Protein AF-0000000079325979 (afdb_homodimer)

Nearest PDB structures (foldseek):
  6en1-assembly1_A  TM=8.097E-01  e=8.147E-16  Enterococcus faecalis
  6en0-assembly1_A  TM=8.062E-01  e=5.978E-15  Enterococcus faecalis
  6en0-assembly1_B  TM=8.109E-01  e=2.560E-14  Enterococcus faecalis
  1z1b-assembly1_B  TM=7.031E-01  e=4.694E-13  Lambdavirus lambda
  2kkp-assembly1_A  TM=7.830E-01  e=1.000E-04  Moorella thermoacetica ATCC 39073

Secondary structure (DSSP, 8-state):
-EEEEE--SSTTS--EEEEEEEEEETTEEEEEEEEEESSHHHHHHHHHHHHHHHHTT---TTT---BHHHHHHHHHHHTGGGGS-HHHHHHHHHHIIIIIHHHHTTSBGGG--HHHHHHHHHHHHHTT--HHHHHHHHHHHHHHHHHHHHTTS-SS-TT-------PPPPPP---HHHHHHHHHHTTTSTTHHHHHHHHHH---HHHHHT-BGGGEETTTTEEEE--EEEEETTTTEEEEES--SSGGG-EEEE--HHHHHHHHHHHTT--S-SBSSB-TTSSBPPHHHHHHHHHHHHHTT-S-HHHHHHTT----TT--------SHHHHHHHHHHHHHTT--HHHHHHHHT-SSHHHHHHHHHHHHHTS---HHHHHHHHH-------/-EEEEE--SSTTS--EEEEEEEEEETTEEEEEEEEEESSHHHHHHHHHHHHHHHHTT---TTT---BHHHHHHHHHHHTGGGGS-HHHHHHHHHHIIIIIHHHHTTSBGGG--HHHHHHHHHHHHHTT--HHHHHHHHHHHHHHHHHHHHTTS-SS-TT-------PPPPPP---HHHHHHHHHHTTTSTTHHHHHHHHHH---HHHHHT-BGGGEETTTTEEEE--EEEEETTTTEEEEES--SSGGG-EEEE--HHHHHHHHHHHTT--S-SBSSB-TTSSBPPHHHHHHHHHHHHHTT-S-HHHHHHTT----TT--------SHHHHHHHHHHHHHTT--HHHHHHHHT-SSHHHHHHHHHHHHHTS---HHHHHHHHH-------

Radius of gyration: 35.38 Å; Cα contacts (8 Å, |Δi|>4): 1059; chains: 2; bounding box: 105×84×78 Å

Foldseek 3Di:
DKDKDFPDPDPVQTKIKIKDFLQDDPNDTDIDMDIRDRDVVVSVVVRVVQVVLSVVVQPRLVPQQDFPLVQLVCCLVPPVVVPDDLVVNVLLVCLSVPQPCVQRRRDRLAPDALVSLQVSLVVCVVVPDDLVSSVVSLVSVQVSNVVCVVVSNYPDRRSPHDDDDDDDDAFDADDPVLLVVLLVVQPPHLLNLLLVCCLFQLEDLFQSLLAFPVQADLVQQKGWRQWGWDQRPVVRDIDIDRDDPDPLRGAMDHGDPVSSVVQVVVVPVPPPDRHSRADPVRDRDDSVVSQVVVQVSLVVQQDDPVRCVVVVHDAPPPRDRHDRDTPSSSSVNNLLVCVQVPHDLVSNCSSHSPPDSVVSCVRCVVSNVPHDDCPVVVVCVVPPPPPPPD/DKDKDFPDPDPVFTKIKIKDFLQDDPNDTDIDMDIRDRDVVVSVVVRCVQVVLSVVVQDRLVPQQDFPLVQLVCCLVPPVVVPDDLVVNVLLVCLSVPQPCVQRRRDRLAPDALVSLQVSLVVCVVVPDDLVSSVVSLVSVQVSNVVCVVVSNYPDRRSPHDDDDDDDDAFDADDPLLLVVLLVVQPPHLLNLLLVCCLFQLEDLQQSLLAFPVQADLVQQKGWRQWGWDQRPVVRDIDIDRDDPDPLRGAMDHGDPVSSVVQVVVVPVPPPDRTSRADPVRDRDDSVVSQVVVQVSLVVQQDDPVRCVVVVHDAPPPRDRHDRDTPSSSSVNNLLVCVQVPHDLVSNCSSHSPPDSVVSCVRCVVSNVPHDDCPVVVVCVVPPPPPPPD

Solvent-accessible surface area (backbone atoms only — not comparable to full-atom values): 43938 Å² total; per-residue (Å²): 106,72,48,81,45,73,71,43,88,48,87,90,55,51,25,22,29,24,36,32,53,76,48,68,58,98,84,40,77,38,66,50,72,51,71,73,24,67,41,66,66,55,31,48,50,51,46,49,50,51,47,41,39,39,70,70,60,24,54,55,62,75,73,38,63,44,36,30,40,60,48,51,49,47,46,38,68,71,52,52,49,76,76,50,53,72,68,57,41,51,52,50,50,50,40,41,65,69,56,43,36,77,72,49,17,84,39,37,52,56,70,61,37,40,66,56,46,43,50,51,54,49,49,46,50,72,73,64,53,53,68,71,57,50,50,54,47,49,49,52,53,44,52,54,48,49,50,34,35,73,68,20,44,35,89,71,76,38,74,76,62,90,74,79,88,78,80,80,79,80,77,58,62,64,52,72,69,52,49,53,53,51,53,62,72,33,57,89,43,84,61,32,62,54,49,52,50,29,49,71,55,24,54,55,60,29,35,49,29,36,33,36,57,86,36,47,39,81,89,78,33,33,34,52,42,56,35,21,35,44,76,38,73,89,77,68,42,80,40,83,33,70,71,59,95,42,80,38,41,52,39,75,38,66,46,25,62,68,55,53,53,51,50,58,66,65,48,60,86,61,74,84,54,60,51,70,34,51,36,98,84,68,38,82,31,54,46,66,54,55,39,50,50,49,43,58,64,48,55,77,28,58,58,45,73,67,58,38,54,72,68,71,48,90,70,60,93,80,66,64,65,39,83,87,60,57,60,70,26,39,28,42,20,28,53,48,54,39,51,77,68,48,49,56,65,63,60,50,20,51,55,57,26,46,82,46,60,58,57,49,46,68,60,41,44,68,62,55,68,70,48,82,88,55,61,25,61,50,52,36,66,74,56,63,74,68,75,74,83,118,106,72,48,79,45,73,69,42,90,48,88,90,53,51,26,23,29,25,36,32,53,76,47,67,57,99,84,39,77,37,65,50,74,52,70,73,25,68,41,65,67,55,30,48,50,50,48,48,50,51,47,42,39,40,70,70,60,25,54,54,61,77,72,38,64,45,36,30,40,60,48,51,47,48,47,38,68,72,51,53,50,76,75,50,54,72,70,58,40,53,52,50,50,48,40,41,65,69,56,43,36,79,73,48,16,83,39,37,52,57,69,62,38,38,66,57,47,43,51,50,55,48,50,46,50,71,72,65,52,52,68,70,56,50,48,52,48,48,50,53,52,45,51,52,48,49,51,34,33,74,69,20,41,34,89,72,76,39,73,76,61,91,74,78,88,78,79,80,79,80,75,58,63,64,53,72,68,53,48,54,53,50,52,64,72,33,55,90,41,85,59,33,63,56,49,54,51,29,48,71,55,24,53,55,60,29,36,47,31,35,34,36,57,86,34,48,40,82,87,75,34,33,35,52,43,58,36,21,33,44,75,39,73,89,78,68,40,79,40,83,32,68,71,58,94,43,81,38,41,53,38,76,37,67,45,25,62,67,56,52,52,51,51,60,66,66,47,59,88,59,74,85,53,60,52,69,35,49,37,98,84,68,39,82,32,53,46,66,56,53,38,50,52,49,44,57,62,49,56,77,28,60,57,45,71,68,57,36,56,72,67,70,50,92,70,60,93,82,67,67,66,40,84,88,63,58,62,69,26,39,28,43,20,28,52,50,54,40,50,76,68,46,49,56,64,63,58,50,19,51,55,58,27,45,84,45,61,58,59,48,46,69,59,42,45,67,62,54,67,70,49,82,88,55,60,24,62,50,50,35,66,74,56,70,67,72,73,73,82,118

pLDDT: mean 85.79, std 12.96, range [28.34, 98.31]

Structure (mmCIF, N/CA/C/O backbone):
data_AF-0000000079325979-model_v1
#
loop_
_entity.id
_entity.type
_entity.pdbx_description
1 polymer 'Site-specific integrase'
#
loop_
_atom_site.group_PDB
_atom_site.id
_atom_site.type_symbol
_atom_site.label_atom_id
_atom_site.label_alt_id
_atom_site.label_comp_id
_atom_site.label_asym_id
_atom_site.label_entity_id
_atom_site.label_seq_id
_atom_site.pdbx_PDB_ins_code
_atom_site.Cartn_x
_atom_site.Cartn_y
_atom_site.Cartn_z
_atom_site.occupancy
_atom_site.B_iso_or_equiv
_atom_site.auth_seq_id
_atom_site.auth_comp_id
_atom_site.auth_asym_id
_atom_site.auth_atom_id
_atom_site.pdbx_PDB_model_num
ATOM 1 N N . MET A 1 1 ? 55.219 -7.332 -4.68 1 59.69 1 MET A N 1
ATOM 2 C CA . MET A 1 1 ? 56.188 -6.707 -5.555 1 59.69 1 MET A CA 1
ATOM 3 C C . MET A 1 1 ? 55.781 -6.859 -7.02 1 59.69 1 MET A C 1
ATOM 5 O O . MET A 1 1 ? 55.406 -7.949 -7.457 1 59.69 1 MET A O 1
ATOM 9 N N . ALA A 1 2 ? 55.531 -5.793 -7.727 1 73.44 2 ALA A N 1
ATOM 10 C CA . ALA A 1 2 ? 55.219 -5.82 -9.156 1 73.44 2 ALA A CA 1
ATOM 11 C C . ALA A 1 2 ? 56.469 -5.578 -9.992 1 73.44 2 ALA A C 1
ATOM 13 O O . ALA A 1 2 ? 57.406 -4.883 -9.547 1 73.44 2 ALA A O 1
ATOM 14 N N . THR A 1 3 ? 56.688 -6.383 -11.086 1 77 3 THR A N 1
ATOM 15 C CA . THR A 1 3 ? 57.781 -6.184 -12.023 1 77 3 THR A CA 1
ATOM 16 C C . THR A 1 3 ? 57.25 -5.707 -13.375 1 77 3 THR A C 1
ATOM 18 O O . THR A 1 3 ? 56.188 -6.16 -13.828 1 77 3 THR A O 1
ATOM 21 N N . TYR A 1 4 ? 57.938 -4.719 -13.977 1 79.75 4 TYR A N 1
ATOM 22 C CA . TYR A 1 4 ? 57.625 -4.184 -15.297 1 79.75 4 TYR A CA 1
ATOM 23 C C . TYR A 1 4 ? 58.781 -4.434 -16.281 1 79.75 4 TYR A C 1
ATOM 25 O O . TYR A 1 4 ? 59.938 -4.145 -15.977 1 79.75 4 TYR A O 1
ATOM 33 N N . LYS A 1 5 ? 58.406 -5.168 -17.422 1 77.81 5 LYS A N 1
ATOM 34 C CA . LYS A 1 5 ? 59.438 -5.434 -18.438 1 77.81 5 LYS A CA 1
ATOM 35 C C . LYS A 1 5 ? 58.938 -5.109 -19.828 1 77.81 5 LYS A C 1
ATOM 37 O O . LYS A 1 5 ? 57.812 -5.461 -20.188 1 77.81 5 LYS A O 1
ATOM 42 N N . ASN A 1 6 ? 59.625 -4.281 -20.594 1 75.75 6 ASN A N 1
ATOM 43 C CA . ASN A 1 6 ? 59.344 -4.109 -22.016 1 75.75 6 ASN A CA 1
ATOM 44 C C . ASN A 1 6 ? 59.844 -5.305 -22.828 1 75.75 6 ASN A C 1
ATOM 46 O O . ASN A 1 6 ? 61.031 -5.551 -22.906 1 75.75 6 ASN A O 1
ATOM 50 N N . ILE A 1 7 ? 58.844 -6.047 -23.438 1 73.44 7 ILE A N 1
ATOM 51 C CA . ILE A 1 7 ? 59.219 -7.301 -24.094 1 73.44 7 ILE A CA 1
ATOM 52 C C . ILE A 1 7 ? 59.281 -7.094 -25.594 1 73.44 7 ILE A C 1
ATOM 54 O O . ILE A 1 7 ? 59.469 -8.055 -26.359 1 73.44 7 ILE A O 1
ATOM 58 N N . SER A 1 8 ? 59.062 -5.914 -26 1 72.31 8 SER A N 1
ATOM 59 C CA . SER A 1 8 ? 59.188 -5.684 -27.438 1 72.31 8 SER A CA 1
ATOM 60 C C . SER A 1 8 ? 60.625 -5.68 -27.891 1 72.31 8 SER A C 1
ATOM 62 O O . SER A 1 8 ? 61.5 -5.152 -27.188 1 72.31 8 SER A O 1
ATOM 64 N N . SER A 1 9 ? 60.844 -6.438 -29.016 1 70.31 9 SER A N 1
ATOM 65 C CA . SER A 1 9 ? 62.156 -6.41 -29.656 1 70.31 9 SER A CA 1
ATOM 66 C C . SER A 1 9 ? 62.312 -5.164 -30.516 1 70.31 9 SER A C 1
ATOM 68 O O . SER A 1 9 ? 63.406 -4.844 -30.938 1 70.31 9 SER A O 1
ATOM 70 N N . ILE A 1 10 ? 61.25 -4.512 -30.875 1 68.81 10 ILE A N 1
ATOM 71 C CA . ILE A 1 10 ? 61.281 -3.32 -31.719 1 68.81 10 ILE A CA 1
ATOM 72 C C . ILE A 1 10 ? 61.156 -2.07 -30.844 1 68.81 10 ILE A C 1
ATOM 74 O O . ILE A 1 10 ? 60.156 -1.902 -30.141 1 68.81 10 ILE A O 1
ATOM 78 N N . GLN A 1 11 ? 62.125 -1.269 -30.797 1 63.72 11 GLN A N 1
ATOM 79 C CA . GLN A 1 11 ? 62.188 -0.066 -29.969 1 63.72 11 GLN A CA 1
ATOM 80 C C . GLN A 1 11 ? 61.031 0.872 -30.234 1 63.72 11 GLN A C 1
ATOM 82 O O . GLN A 1 11 ? 60.562 1.55 -29.328 1 63.72 11 GLN A O 1
ATOM 87 N N . SER A 1 12 ? 60.406 0.911 -31.391 1 70.81 12 SER A N 1
ATOM 88 C CA . SER A 1 12 ? 59.375 1.872 -31.766 1 70.81 12 SER A CA 1
ATOM 89 C C . SER A 1 12 ? 58 1.4 -31.344 1 70.81 12 SER A C 1
ATOM 91 O O . SER A 1 12 ? 57.031 2.178 -31.344 1 70.81 12 SER A O 1
ATOM 93 N N . LYS A 1 13 ? 57.844 0.214 -31 1 71 13 LYS A N 1
ATOM 94 C CA . LYS A 1 13 ? 56.531 -0.303 -30.562 1 71 13 LYS A CA 1
ATOM 95 C C . LYS A 1 13 ? 56.656 -1.007 -29.219 1 71 13 LYS A C 1
ATOM 97 O O . LYS A 1 13 ? 56.75 -2.234 -29.156 1 71 13 LYS A O 1
ATOM 102 N N . PRO A 1 14 ? 56.625 -0.284 -28.172 1 70.69 14 PRO A N 1
ATOM 103 C CA . PRO A 1 14 ? 56.781 -0.884 -26.844 1 70.69 14 PRO A CA 1
ATOM 104 C C . PRO A 1 14 ? 55.594 -1.781 -26.469 1 70.69 14 PRO A C 1
ATOM 106 O O . PRO A 1 14 ? 54.469 -1.543 -26.891 1 70.69 14 PRO A O 1
ATOM 109 N N . ASN A 1 15 ? 55.969 -2.957 -25.984 1 74.69 15 ASN A N 1
ATOM 110 C CA . ASN A 1 15 ? 55.031 -3.914 -25.422 1 74.69 15 ASN A CA 1
ATOM 111 C C . ASN A 1 15 ? 55.375 -4.25 -23.969 1 74.69 15 ASN A C 1
ATOM 113 O O . ASN A 1 15 ? 56.156 -5.172 -23.719 1 74.69 15 ASN A O 1
ATOM 117 N N . TRP A 1 16 ? 54.75 -3.525 -23.109 1 78.94 16 TRP A N 1
ATOM 118 C CA . TRP A 1 16 ? 55.094 -3.686 -21.703 1 78.94 16 TRP A CA 1
ATOM 119 C C . TRP A 1 16 ? 54.312 -4.832 -21.078 1 78.94 16 TRP A C 1
ATOM 121 O O . TRP A 1 16 ? 53.125 -4.996 -21.344 1 78.94 16 TRP A O 1
ATOM 131 N N . ARG A 1 17 ? 55.062 -5.59 -20.312 1 79.81 17 ARG A N 1
ATOM 132 C CA . ARG A 1 17 ? 54.5 -6.66 -19.5 1 79.81 17 ARG A CA 1
ATOM 133 C C . ARG A 1 17 ? 54.594 -6.324 -18.016 1 79.81 17 ARG A C 1
ATOM 135 O O . ARG A 1 17 ? 55.656 -5.887 -17.531 1 79.81 17 ARG A O 1
ATOM 142 N N . ALA A 1 18 ? 53.438 -6.402 -17.375 1 79.69 18 ALA A N 1
ATOM 143 C CA . ALA A 1 18 ? 53.406 -6.242 -15.914 1 79.69 18 ALA A CA 1
ATOM 144 C C . ALA A 1 18 ? 53.156 -7.574 -15.219 1 79.69 18 ALA A C 1
ATOM 146 O O . ALA A 1 18 ? 52.312 -8.359 -15.656 1 79.69 18 ALA A O 1
ATOM 147 N N . THR A 1 19 ? 54.094 -7.82 -14.203 1 77.25 19 THR A N 1
ATOM 148 C CA . THR A 1 19 ? 53.938 -9.016 -13.383 1 77.25 19 THR A CA 1
ATOM 149 C C . THR A 1 19 ? 53.781 -8.648 -11.906 1 77.25 19 THR A C 1
ATOM 151 O O . THR A 1 19 ? 54.562 -7.871 -11.367 1 77.25 19 THR A O 1
ATOM 154 N N . VAL A 1 20 ? 52.656 -9.133 -11.414 1 76.31 20 VAL A N 1
ATOM 155 C CA . VAL A 1 20 ? 52.406 -8.82 -10.008 1 76.31 20 VAL A CA 1
ATOM 156 C C . VAL A 1 20 ? 52.25 -10.109 -9.211 1 76.31 20 VAL A C 1
ATOM 158 O O . VAL A 1 20 ? 51.531 -11.016 -9.625 1 76.31 20 VAL A O 1
ATOM 161 N N . SER A 1 21 ? 53.094 -10.18 -8.133 1 69.31 21 SER A N 1
ATOM 162 C CA . SER A 1 21 ? 52.969 -11.312 -7.23 1 69.31 21 SER A CA 1
ATOM 163 C C . SER A 1 21 ? 51.875 -11.102 -6.203 1 69.31 21 SER A C 1
ATOM 165 O O . SER A 1 21 ? 51.844 -10.094 -5.492 1 69.31 21 SER A O 1
ATOM 167 N N . LEU A 1 22 ? 50.812 -11.961 -6.234 1 66.06 22 LEU A N 1
ATOM 168 C CA . LEU A 1 22 ? 49.625 -11.805 -5.371 1 66.06 22 LEU A CA 1
ATOM 169 C C . LEU A 1 22 ? 49.75 -12.695 -4.141 1 66.06 22 LEU A C 1
ATOM 171 O O . LEU A 1 22 ? 48.75 -12.961 -3.465 1 66.06 22 LEU A O 1
ATOM 175 N N . GLY A 1 23 ? 50.875 -13.203 -3.76 1 64 23 GLY A N 1
ATOM 176 C CA . GLY A 1 23 ? 51.094 -14.016 -2.574 1 64 23 GLY A CA 1
ATOM 177 C C . GLY A 1 23 ? 51.156 -15.5 -2.863 1 64 23 GLY A C 1
ATOM 178 O O . GLY A 1 23 ? 51.281 -15.914 -4.016 1 64 23 GLY A O 1
ATOM 179 N N . TYR A 1 24 ? 51.312 -16.281 -1.798 1 58.5 24 TYR A N 1
ATOM 180 C CA . TYR A 1 24 ? 51.406 -17.734 -1.902 1 58.5 24 TYR A CA 1
ATOM 181 C C . TYR A 1 24 ? 50.062 -18.375 -1.545 1 58.5 24 TYR A C 1
ATOM 183 O O . TYR A 1 24 ? 49.406 -17.969 -0.59 1 58.5 24 TYR A O 1
ATOM 191 N N . THR A 1 25 ? 49.5 -18.984 -2.502 1 56.38 25 THR A N 1
ATOM 192 C CA . THR A 1 25 ? 48.375 -19.859 -2.186 1 56.38 25 THR A CA 1
ATOM 193 C C . THR A 1 25 ? 48.75 -21.328 -2.291 1 56.38 25 THR A C 1
ATOM 195 O O . THR A 1 25 ? 49.188 -21.781 -3.355 1 56.38 25 THR A O 1
ATOM 198 N N . SER A 1 26 ? 48.531 -22.109 -1.212 1 56.84 26 SER A N 1
ATOM 199 C CA . SER A 1 26 ? 48.875 -23.516 -1.106 1 56.84 26 SER A CA 1
ATOM 200 C C . SER A 1 26 ? 50.312 -23.781 -1.561 1 56.84 26 SER A C 1
ATOM 202 O O . SER A 1 26 ? 50.562 -24.75 -2.266 1 56.84 26 SER A O 1
ATOM 204 N N . GLY A 1 27 ? 51.344 -22.875 -1.281 1 57.28 27 GLY A N 1
ATOM 205 C CA . GLY A 1 27 ? 52.781 -23.078 -1.528 1 57.28 27 GLY A CA 1
ATOM 206 C C . GLY A 1 27 ? 53.219 -22.547 -2.875 1 57.28 27 GLY A C 1
ATOM 207 O O . GLY A 1 27 ? 54.406 -22.531 -3.18 1 57.28 27 GLY A O 1
ATOM 208 N N . LYS A 1 28 ? 52.312 -22.391 -3.662 1 57.66 28 LYS A N 1
ATOM 209 C CA . LYS A 1 28 ? 52.688 -21.875 -4.977 1 57.66 28 LYS A CA 1
ATOM 210 C C . LYS A 1 28 ? 52.5 -20.359 -5.043 1 57.66 28 LYS A C 1
ATOM 212 O O . LYS A 1 28 ? 51.531 -19.812 -4.516 1 57.66 28 LYS A O 1
ATOM 217 N N . LYS A 1 29 ? 53.438 -19.75 -5.594 1 59.72 29 LYS A N 1
ATOM 218 C CA . LYS A 1 29 ? 53.438 -18.312 -5.766 1 59.72 29 LYS A CA 1
ATOM 219 C C . LYS A 1 29 ? 52.375 -17.875 -6.766 1 59.72 29 LYS A C 1
ATOM 221 O O . LYS A 1 29 ? 52.344 -18.375 -7.895 1 59.72 29 LYS A O 1
ATOM 226 N N . ASN A 1 30 ? 51.375 -17.172 -6.336 1 62.94 30 ASN A N 1
ATOM 227 C CA . ASN A 1 30 ? 50.344 -16.656 -7.223 1 62.94 30 ASN A CA 1
ATOM 228 C C . ASN A 1 30 ? 50.75 -15.352 -7.879 1 62.94 30 ASN A C 1
ATOM 230 O O . ASN A 1 30 ? 51.062 -14.375 -7.191 1 62.94 30 ASN A O 1
ATOM 234 N N . VAL A 1 31 ? 51 -15.461 -9.227 1 70.88 31 VAL A N 1
ATOM 235 C CA . VAL A 1 31 ? 51.469 -14.289 -9.961 1 70.88 31 VAL A CA 1
ATOM 236 C C . VAL A 1 31 ? 50.469 -13.938 -11.07 1 70.88 31 VAL A C 1
ATOM 238 O O . VAL A 1 31 ? 49.938 -14.828 -11.711 1 70.88 31 VAL A O 1
ATOM 241 N N . GLU A 1 32 ? 50.031 -12.703 -11.188 1 71.06 32 GLU A N 1
ATOM 242 C CA . GLU A 1 32 ? 49.281 -12.203 -12.328 1 71.06 32 GLU A CA 1
ATOM 243 C C . GLU A 1 32 ? 50.156 -11.422 -13.289 1 71.06 32 GLU A C 1
ATOM 245 O O . GLU A 1 32 ? 51 -10.625 -12.859 1 71.06 32 GLU A O 1
ATOM 250 N N . ARG A 1 33 ? 50.031 -11.867 -14.609 1 76.44 33 ARG A N 1
ATOM 251 C CA . ARG A 1 33 ? 50.812 -11.211 -15.648 1 76.44 33 ARG A CA 1
ATOM 252 C C . ARG A 1 33 ? 49.938 -10.68 -16.766 1 76.44 33 ARG A C 1
ATOM 254 O O . ARG A 1 33 ? 48.938 -11.312 -17.109 1 76.44 33 ARG A O 1
ATOM 261 N N . LYS A 1 34 ? 50.031 -9.461 -17.156 1 78.12 34 LYS A N 1
ATOM 262 C CA . LYS A 1 34 ? 49.406 -8.891 -18.344 1 78.12 34 LYS A CA 1
ATOM 263 C C . LYS A 1 34 ? 50.438 -8.133 -19.203 1 78.12 34 LYS A C 1
ATOM 265 O O . LYS A 1 34 ? 51.281 -7.398 -18.672 1 78.12 34 LYS A O 1
ATOM 270 N N . GLN A 1 35 ? 50.281 -8.516 -20.594 1 76.44 35 GLN A N 1
ATOM 271 C CA . GLN A 1 35 ? 51.156 -7.844 -21.562 1 76.44 35 GLN A CA 1
ATOM 272 C C . GLN A 1 35 ? 50.344 -7.043 -22.562 1 76.44 35 GLN A C 1
ATOM 274 O O . GLN A 1 35 ? 49.125 -7.102 -22.562 1 76.44 35 GLN A O 1
ATOM 279 N N . GLY A 1 36 ? 51 -6.105 -23.406 1 75.81 36 GLY A N 1
ATOM 280 C CA . GLY A 1 36 ? 50.344 -5.355 -24.469 1 75.81 36 GLY A CA 1
ATOM 281 C C . GLY A 1 36 ? 50.156 -3.883 -24.141 1 75.81 36 GLY A C 1
ATOM 282 O O . GLY A 1 36 ? 49.469 -3.156 -24.859 1 75.81 36 GLY A O 1
ATOM 283 N N . PHE A 1 37 ? 50.812 -3.564 -23.109 1 78.25 37 PHE A N 1
ATOM 284 C CA . PHE A 1 37 ? 50.719 -2.152 -22.75 1 78.25 37 PHE A CA 1
ATOM 285 C C . PHE A 1 37 ? 51.688 -1.327 -23.578 1 78.25 37 PHE A C 1
ATOM 287 O O . PHE A 1 37 ? 52.844 -1.723 -23.781 1 78.25 37 PHE A O 1
ATOM 294 N N . LYS A 1 38 ? 51.219 -0.253 -24.062 1 79.31 38 LYS A N 1
ATOM 295 C CA . LYS A 1 38 ? 52.031 0.604 -24.891 1 79.31 38 LYS A CA 1
ATOM 296 C C . LYS A 1 38 ? 53.031 1.402 -24.047 1 79.31 38 LYS A C 1
ATOM 298 O O . LYS A 1 38 ? 54.125 1.753 -24.516 1 79.31 38 LYS A O 1
ATOM 303 N N . THR A 1 39 ? 52.594 1.693 -22.859 1 80.31 39 THR A N 1
ATOM 304 C CA . THR A 1 39 ? 53.469 2.475 -22 1 80.31 39 THR A CA 1
ATOM 305 C C . THR A 1 39 ? 53.625 1.812 -20.625 1 80.31 39 THR A C 1
ATOM 307 O O . THR A 1 39 ? 52.75 1.011 -20.234 1 80.31 39 THR A O 1
ATOM 310 N N . LYS A 1 40 ? 54.656 2.088 -19.922 1 77.75 40 LYS A N 1
ATOM 311 C CA . LYS A 1 40 ? 54.906 1.594 -18.562 1 77.75 40 LYS A CA 1
ATOM 312 C C . LYS A 1 40 ? 53.812 2.084 -17.609 1 77.75 40 LYS A C 1
ATOM 314 O O . LYS A 1 40 ? 53.375 1.348 -16.719 1 77.75 40 LYS A O 1
ATOM 319 N N . LYS A 1 41 ? 53.406 3.195 -17.812 1 76.62 41 LYS A N 1
ATOM 320 C CA . LYS A 1 41 ? 52.375 3.797 -16.969 1 76.62 41 LYS A CA 1
ATOM 321 C C . LYS A 1 41 ? 51.062 3 -17.047 1 76.62 41 LYS A C 1
ATOM 323 O O . LYS A 1 41 ? 50.406 2.797 -16.016 1 76.62 41 LYS A O 1
ATOM 328 N N . GLU A 1 42 ? 50.781 2.533 -18.141 1 75.88 42 GLU A N 1
ATOM 329 C CA . GLU A 1 42 ? 49.594 1.695 -18.312 1 75.88 42 GLU A CA 1
ATOM 330 C C . GLU A 1 42 ? 49.75 0.375 -17.562 1 75.88 42 GLU A C 1
ATOM 332 O O . GLU A 1 42 ? 48.781 -0.111 -16.969 1 75.88 42 GLU A O 1
ATOM 337 N N . ALA A 1 43 ? 50.938 -0.089 -17.625 1 75.25 43 ALA A N 1
ATOM 338 C CA . ALA A 1 43 ? 51.219 -1.33 -16.906 1 75.25 43 ALA A CA 1
ATOM 339 C C . ALA A 1 43 ? 51.125 -1.135 -15.398 1 75.25 43 ALA A C 1
ATOM 341 O O . ALA A 1 43 ? 50.625 -2 -14.688 1 75.25 43 ALA A O 1
ATOM 342 N N . GLU A 1 44 ? 51.5 -0.066 -15.094 1 74.94 44 GLU A N 1
ATOM 343 C CA . GLU A 1 44 ? 51.469 0.254 -13.664 1 74.94 44 GLU A CA 1
ATOM 344 C C . GLU A 1 44 ? 50.031 0.443 -13.172 1 74.94 44 GLU A C 1
ATOM 346 O O . GLU A 1 44 ? 49.688 0.032 -12.055 1 74.94 44 GLU A O 1
ATOM 351 N N . VAL A 1 45 ? 49.25 0.948 -13.961 1 72.75 45 VAL A N 1
ATOM 352 C CA . VAL A 1 45 ? 47.844 1.124 -13.633 1 72.75 45 VAL A CA 1
ATOM 353 C C . VAL A 1 45 ? 47.188 -0.24 -13.445 1 72.75 45 VAL A C 1
ATOM 355 O O . VAL A 1 45 ? 46.406 -0.438 -12.508 1 72.75 45 VAL A O 1
ATOM 358 N N . TRP A 1 46 ? 47.562 -1.053 -14.297 1 72.81 46 TRP A N 1
ATOM 359 C CA . TRP A 1 46 ? 47.062 -2.414 -14.211 1 72.81 46 TRP A CA 1
ATOM 360 C C . TRP A 1 46 ? 47.5 -3.086 -12.914 1 72.81 46 TRP A C 1
ATOM 362 O O . TRP A 1 46 ? 46.688 -3.719 -12.234 1 72.81 46 TRP A O 1
ATOM 372 N N . VAL A 1 47 ? 48.656 -2.926 -12.633 1 69.56 47 VAL A N 1
ATOM 373 C CA . VAL A 1 47 ? 49.188 -3.539 -11.422 1 69.56 47 VAL A CA 1
ATOM 374 C C . VAL A 1 47 ? 48.531 -2.939 -10.195 1 69.56 47 VAL A C 1
ATOM 376 O O . VAL A 1 47 ? 48.156 -3.662 -9.266 1 69.56 47 VAL A O 1
ATOM 379 N N . THR A 1 48 ? 48.344 -1.773 -10.219 1 65.25 48 THR A N 1
ATOM 380 C CA . THR A 1 48 ? 47.719 -1.078 -9.102 1 65.25 48 THR A CA 1
ATOM 381 C C . THR A 1 48 ? 46.281 -1.517 -8.945 1 65.25 48 THR A C 1
ATOM 383 O O . THR A 1 48 ? 45.781 -1.685 -7.824 1 65.25 48 THR A O 1
ATOM 386 N N . ASP A 1 49 ? 45.719 -1.714 -10.047 1 64.75 49 ASP A N 1
ATOM 387 C CA . ASP A 1 49 ? 44.344 -2.201 -10.039 1 64.75 49 ASP A CA 1
ATOM 388 C C . ASP A 1 49 ? 44.25 -3.592 -9.414 1 64.75 49 ASP A C 1
ATOM 390 O O . ASP A 1 49 ? 43.375 -3.854 -8.586 1 64.75 49 ASP A O 1
ATOM 394 N N . ILE A 1 50 ? 45.156 -4.387 -9.844 1 63.84 50 ILE A N 1
ATOM 395 C CA . ILE A 1 50 ? 45.188 -5.766 -9.367 1 63.84 50 ILE A CA 1
ATOM 396 C C . ILE A 1 50 ? 45.5 -5.793 -7.875 1 63.84 50 ILE A C 1
ATOM 398 O O . ILE A 1 50 ? 44.906 -6.559 -7.117 1 63.84 50 ILE A O 1
ATOM 402 N N . LEU A 1 51 ? 46.344 -5.02 -7.59 1 62.31 51 LEU A N 1
ATOM 403 C CA . LEU A 1 51 ? 46.75 -4.992 -6.188 1 62.31 51 LEU A CA 1
ATOM 404 C C . LEU A 1 51 ? 45.656 -4.398 -5.312 1 62.31 51 LEU A C 1
ATOM 406 O O . LEU A 1 51 ? 45.438 -4.848 -4.184 1 62.31 51 LEU A O 1
ATOM 410 N N . SER A 1 52 ? 45.062 -3.518 -5.859 1 60.91 52 SER A N 1
ATOM 411 C CA . SER A 1 52 ? 43.938 -2.912 -5.145 1 60.91 52 SER A CA 1
ATOM 412 C C . SER A 1 52 ? 42.812 -3.924 -4.914 1 60.91 52 SER A C 1
ATOM 414 O O . SER A 1 52 ? 42.25 -3.98 -3.824 1 60.91 52 SER A O 1
ATOM 416 N N . LYS A 1 53 ? 42.594 -4.598 -5.891 1 60.97 53 LYS A N 1
ATOM 417 C CA . LYS A 1 53 ? 41.594 -5.652 -5.777 1 60.97 53 LYS A CA 1
ATOM 418 C C . LYS A 1 53 ? 42.031 -6.711 -4.762 1 60.97 53 LYS A C 1
ATOM 420 O O . LYS A 1 53 ? 41.219 -7.203 -3.984 1 60.97 53 LYS A O 1
ATOM 425 N N . LYS A 1 54 ? 43.25 -7.031 -4.902 1 58.06 54 LYS A N 1
ATOM 426 C CA . LYS A 1 54 ? 43.812 -7.965 -3.936 1 58.06 54 LYS A CA 1
ATOM 427 C C . LYS A 1 54 ? 43.688 -7.43 -2.514 1 58.06 54 LYS A C 1
ATOM 429 O O . LYS A 1 54 ? 43.281 -8.156 -1.599 1 58.06 54 LYS A O 1
ATOM 434 N N . ASN A 1 55 ? 44.062 -6.332 -2.441 1 54.41 55 ASN A N 1
ATOM 435 C CA . ASN A 1 55 ? 44.062 -5.727 -1.115 1 54.41 55 ASN A CA 1
ATOM 436 C C . ASN A 1 55 ? 42.656 -5.57 -0.56 1 54.41 55 ASN A C 1
ATOM 438 O O . ASN A 1 55 ? 42.469 -5.594 0.656 1 54.41 55 ASN A O 1
ATOM 442 N N . LYS A 1 56 ? 41.781 -5.344 -1.433 1 53.66 56 LYS A N 1
ATOM 443 C CA . LYS A 1 56 ? 40.406 -5.273 -0.974 1 53.66 56 LYS A CA 1
ATOM 444 C C . LYS A 1 56 ? 39.844 -6.664 -0.706 1 53.66 56 LYS A C 1
ATOM 446 O O . LYS A 1 56 ? 38.625 -6.824 -0.466 1 53.66 56 LYS A O 1
ATOM 451 N N . GLY A 1 57 ? 40.688 -7.617 -0.72 1 55.12 57 GLY A N 1
ATOM 452 C CA . GLY A 1 57 ? 40.312 -8.984 -0.386 1 55.12 57 GLY A CA 1
ATOM 453 C C . GLY A 1 57 ? 39.688 -9.742 -1.549 1 55.12 57 GLY A C 1
ATOM 454 O O . GLY A 1 57 ? 39.094 -10.797 -1.356 1 55.12 57 GLY A O 1
ATOM 455 N N . PHE A 1 58 ? 39.5 -9.062 -2.582 1 53.94 58 PHE A N 1
ATOM 456 C CA . PHE A 1 58 ? 38.938 -9.789 -3.715 1 53.94 58 PHE A CA 1
ATOM 457 C C . PHE A 1 58 ? 39.969 -10.734 -4.32 1 53.94 58 PHE A C 1
ATOM 459 O O . PHE A 1 58 ? 41.156 -10.414 -4.352 1 53.94 58 PHE A O 1
ATOM 466 N N . ILE A 1 59 ? 39.75 -12.047 -4.289 1 51.22 59 ILE A N 1
ATOM 467 C CA . ILE A 1 59 ? 40.625 -13.016 -4.902 1 51.22 59 ILE A CA 1
ATOM 468 C C . ILE A 1 59 ? 40.969 -12.594 -6.332 1 51.22 59 ILE A C 1
ATOM 470 O O . ILE A 1 59 ? 40.062 -12.18 -7.078 1 51.22 59 ILE A O 1
ATOM 474 N N . ALA A 1 60 ? 42.25 -12.508 -6.664 1 48.09 60 ALA A N 1
ATOM 475 C CA . ALA A 1 60 ? 42.719 -12.195 -8.008 1 48.09 60 ALA A CA 1
ATOM 476 C C . ALA A 1 60 ? 41.844 -12.828 -9.07 1 48.09 60 ALA A C 1
ATOM 478 O O . ALA A 1 60 ? 41.438 -13.984 -8.938 1 48.09 60 ALA A O 1
ATOM 479 N N . PRO A 1 61 ? 41.25 -12.07 -9.953 1 49.03 61 PRO A N 1
ATOM 480 C CA . PRO A 1 61 ? 40.406 -12.531 -11.078 1 49.03 61 PRO A CA 1
ATOM 481 C C . PRO A 1 61 ? 40.844 -13.906 -11.594 1 49.03 61 PRO A C 1
ATOM 483 O O . PRO A 1 61 ? 40.031 -14.641 -12.148 1 49.03 61 PRO A O 1
ATOM 486 N N . THR A 1 62 ? 42.062 -14.133 -11.57 1 47.97 62 THR A N 1
ATOM 487 C CA . THR A 1 62 ? 42.625 -15.367 -12.141 1 47.97 62 THR A CA 1
ATOM 488 C C . THR A 1 62 ? 42.062 -16.578 -11.398 1 47.97 62 THR A C 1
ATOM 490 O O . THR A 1 62 ? 41.875 -17.641 -11.992 1 47.97 62 THR A O 1
ATOM 493 N N . GLU A 1 63 ? 41.906 -16.422 -10.156 1 49.44 63 GLU A N 1
ATOM 494 C CA . GLU A 1 63 ? 41.562 -17.625 -9.383 1 49.44 63 GLU A CA 1
ATOM 495 C C . GLU A 1 63 ? 40.062 -17.891 -9.406 1 49.44 63 GLU A C 1
ATOM 497 O O . GLU A 1 63 ? 39.625 -19.016 -9.102 1 49.44 63 GLU A O 1
ATOM 502 N N . SER A 1 64 ? 39.281 -17.047 -9.742 1 57.88 64 SER A N 1
ATOM 503 C CA . SER A 1 64 ? 37.875 -17.438 -9.789 1 57.88 64 SER A CA 1
ATOM 504 C C . SER A 1 64 ? 37.5 -17.953 -11.172 1 57.88 64 SER A C 1
ATOM 506 O O . SER A 1 64 ? 36.719 -17.344 -11.883 1 57.88 64 SER A O 1
ATOM 508 N N . ASN A 1 65 ? 38.312 -18.844 -11.633 1 72 65 ASN A N 1
ATOM 509 C CA . ASN A 1 65 ? 38.188 -19.453 -12.953 1 72 65 ASN A CA 1
ATOM 510 C C . ASN A 1 65 ? 37.031 -20.438 -13 1 72 65 ASN A C 1
ATOM 512 O O . ASN A 1 65 ? 36.938 -21.25 -13.93 1 72 65 ASN A O 1
ATOM 516 N N . ALA A 1 66 ? 36.25 -20.266 -12.133 1 85.56 66 ALA A N 1
ATOM 517 C CA . ALA A 1 66 ? 35.125 -21.203 -12.141 1 85.56 66 ALA A CA 1
ATOM 518 C C . ALA A 1 66 ? 34.125 -20.844 -13.234 1 85.56 66 ALA A C 1
ATOM 520 O O . ALA A 1 66 ? 33.875 -19.656 -13.492 1 85.56 66 ALA A O 1
ATOM 521 N N . LEU A 1 67 ? 33.719 -21.938 -13.891 1 93.44 67 LEU A N 1
ATOM 522 C CA . LEU A 1 67 ? 32.656 -21.75 -14.852 1 93.44 67 LEU A CA 1
ATOM 523 C C . LEU A 1 67 ? 31.359 -21.359 -14.141 1 93.44 67 LEU A C 1
ATOM 525 O O . LEU A 1 67 ? 31.062 -21.859 -13.055 1 93.44 67 LEU A O 1
ATOM 529 N N . PHE A 1 68 ? 30.656 -20.484 -14.812 1 96.06 68 PHE A N 1
ATOM 530 C CA . PHE A 1 68 ? 29.422 -20 -14.219 1 96.06 68 PHE A CA 1
ATOM 531 C C . PHE A 1 68 ? 28.469 -21.156 -13.906 1 96.06 68 PHE A C 1
ATOM 533 O O . PHE A 1 68 ? 27.812 -21.172 -12.867 1 96.06 68 PHE A O 1
ATOM 540 N N . LYS A 1 69 ? 28.422 -22.203 -14.773 1 96.69 69 LYS A N 1
ATOM 541 C CA . LYS A 1 69 ? 27.547 -23.359 -14.57 1 96.69 69 LYS A CA 1
ATOM 542 C C . LYS A 1 69 ? 27.891 -24.094 -13.281 1 96.69 69 LYS A C 1
ATOM 544 O O . LYS A 1 69 ? 27 -24.5 -12.531 1 96.69 69 LYS A O 1
ATOM 549 N N . ASP A 1 70 ? 29.141 -24.219 -13.062 1 94.62 70 ASP A N 1
ATOM 550 C CA . ASP A 1 70 ? 29.562 -24.906 -11.859 1 94.62 70 ASP A CA 1
ATOM 551 C C . ASP A 1 70 ? 29.266 -24.078 -10.609 1 94.62 70 ASP A C 1
ATOM 553 O O . ASP A 1 70 ? 28.812 -24.609 -9.594 1 94.62 70 ASP A O 1
ATOM 557 N N . TYR A 1 71 ? 29.5 -22.844 -10.781 1 94.94 71 TYR A N 1
ATOM 558 C CA . TYR A 1 71 ? 29.297 -21.953 -9.641 1 94.94 71 TYR A CA 1
ATOM 559 C C . TYR A 1 71 ? 27.828 -21.844 -9.273 1 94.94 71 TYR A C 1
ATOM 561 O O . TYR A 1 71 ? 27.453 -21.938 -8.102 1 94.94 71 TYR A O 1
ATOM 569 N N . ILE A 1 72 ? 26.953 -21.609 -10.258 1 96.62 72 ILE A N 1
ATOM 570 C CA . ILE A 1 72 ? 25.547 -21.422 -9.992 1 96.62 72 ILE A CA 1
ATOM 571 C C . ILE A 1 72 ? 24.953 -22.703 -9.422 1 96.62 72 ILE A C 1
ATOM 573 O O . ILE A 1 72 ? 24.078 -22.656 -8.539 1 96.62 72 ILE A O 1
ATOM 577 N N . ASN A 1 73 ? 25.406 -23.812 -9.859 1 95.5 73 ASN A N 1
ATOM 578 C CA . ASN A 1 73 ? 24.922 -25.094 -9.328 1 95.5 73 ASN A CA 1
ATOM 579 C C . ASN A 1 73 ? 25.359 -25.281 -7.875 1 95.5 73 ASN A C 1
ATOM 581 O O . ASN A 1 73 ? 24.562 -25.734 -7.047 1 95.5 73 ASN A O 1
ATOM 585 N N . LYS A 1 74 ? 26.562 -24.969 -7.676 1 93.81 74 LYS A N 1
ATOM 586 C CA . LYS A 1 74 ? 27.047 -25.062 -6.301 1 93.81 74 LYS A CA 1
ATOM 587 C C . LYS A 1 74 ? 26.266 -24.125 -5.383 1 93.81 74 LYS A C 1
ATOM 589 O O . LYS A 1 74 ? 25.844 -24.516 -4.297 1 93.81 74 LYS A O 1
ATOM 594 N N . TRP A 1 75 ? 26.141 -22.938 -5.844 1 95.44 75 TRP A N 1
ATOM 595 C CA . TRP A 1 75 ? 25.406 -21.922 -5.086 1 95.44 75 TRP A CA 1
ATOM 596 C C . TRP A 1 75 ? 23.984 -22.406 -4.793 1 95.44 75 TRP A C 1
ATOM 598 O O . TRP A 1 75 ? 23.516 -22.297 -3.658 1 95.44 75 TRP A O 1
ATOM 608 N N . PHE A 1 76 ? 23.328 -22.891 -5.773 1 95.75 76 PHE A N 1
ATOM 609 C CA . PHE A 1 76 ? 21.938 -23.328 -5.629 1 95.75 76 PHE A CA 1
ATOM 610 C C . PHE A 1 76 ? 21.844 -24.531 -4.691 1 95.75 76 PHE A C 1
ATOM 612 O O . PHE A 1 76 ? 21.047 -24.531 -3.752 1 95.75 76 PHE A O 1
ATOM 619 N N . ASN A 1 77 ? 22.672 -25.516 -4.891 1 93 77 ASN A N 1
ATOM 620 C CA . ASN A 1 77 ? 22.562 -26.781 -4.176 1 93 77 ASN A CA 1
ATOM 621 C C . ASN A 1 77 ? 23.016 -26.641 -2.725 1 93 77 ASN A C 1
ATOM 623 O O . ASN A 1 77 ? 22.438 -27.25 -1.825 1 93 77 ASN A O 1
ATOM 627 N N . GLU A 1 78 ? 23.969 -25.844 -2.521 1 89.56 78 GLU A N 1
ATOM 628 C CA . GLU A 1 78 ? 24.578 -25.797 -1.195 1 89.56 78 GLU A CA 1
ATOM 629 C C . GLU A 1 78 ? 24 -24.656 -0.364 1 89.56 78 GLU A C 1
ATOM 631 O O . GLU A 1 78 ? 24 -24.719 0.867 1 89.56 78 GLU A O 1
ATOM 636 N N . TYR A 1 79 ? 23.531 -23.656 -1.042 1 89.56 79 TYR A N 1
ATOM 637 C CA . TYR A 1 79 ? 23.156 -22.484 -0.276 1 89.56 79 TYR A CA 1
ATOM 638 C C . TYR A 1 79 ? 21.672 -22.156 -0.464 1 89.56 79 TYR A C 1
ATOM 640 O O . TYR A 1 79 ? 20.875 -22.297 0.469 1 89.56 79 TYR A O 1
ATOM 648 N N . LYS A 1 80 ? 21.25 -21.875 -1.627 1 89.75 80 LYS A N 1
ATOM 649 C CA . LYS A 1 80 ? 19.922 -21.328 -1.878 1 89.75 80 LYS A CA 1
ATOM 650 C C . LYS A 1 80 ? 18.828 -22.375 -1.608 1 89.75 80 LYS A C 1
ATOM 652 O O . LYS A 1 80 ? 17.828 -22.062 -0.967 1 89.75 80 LYS A O 1
ATOM 657 N N . SER A 1 81 ? 19.047 -23.578 -1.999 1 87.81 81 SER A N 1
ATOM 658 C CA . SER A 1 81 ? 18.031 -24.609 -1.973 1 87.81 81 SER A CA 1
ATOM 659 C C . SER A 1 81 ? 17.641 -24.969 -0.542 1 87.81 81 SER A C 1
ATOM 661 O O . SER A 1 81 ? 16.516 -25.422 -0.294 1 87.81 81 SER A O 1
ATOM 663 N N . LYS A 1 82 ? 18.469 -24.734 0.368 1 85.62 82 LYS A N 1
ATOM 664 C CA . LYS A 1 82 ? 18.25 -25.125 1.755 1 85.62 82 LYS A CA 1
ATOM 665 C C . LYS A 1 82 ? 17.328 -24.141 2.473 1 85.62 82 LYS A C 1
ATOM 667 O O . LYS A 1 82 ? 16.797 -24.438 3.539 1 85.62 82 LYS A O 1
ATOM 672 N N . HIS A 1 83 ? 17.094 -23.031 1.873 1 86.88 83 HIS A N 1
ATOM 673 C CA . HIS A 1 83 ? 16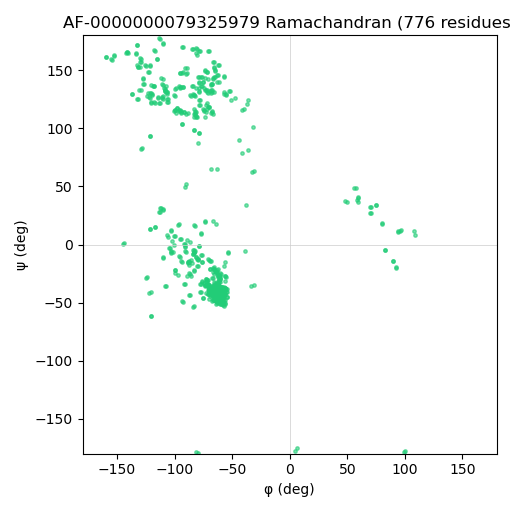.406 -21.969 2.6 1 86.88 83 HIS A CA 1
ATOM 674 C C . HIS A 1 83 ? 15.117 -21.562 1.888 1 86.88 83 HIS A C 1
ATOM 676 O O . HIS A 1 83 ? 14.555 -20.5 2.168 1 86.88 83 HIS A O 1
ATOM 682 N N . ILE A 1 84 ? 14.719 -22.344 0.972 1 86.94 84 ILE A N 1
ATOM 683 C CA . ILE A 1 84 ? 13.531 -21.969 0.218 1 86.94 84 ILE A CA 1
ATOM 684 C C . ILE A 1 84 ? 12.539 -23.125 0.185 1 86.94 84 ILE A C 1
ATOM 686 O O . ILE A 1 84 ? 12.914 -24.281 0.433 1 86.94 84 ILE A O 1
ATOM 690 N N . SER A 1 85 ? 11.25 -22.875 -0.084 1 86.38 85 SER A N 1
ATOM 691 C CA . SER A 1 85 ? 10.18 -23.875 -0.116 1 86.38 85 SER A CA 1
ATOM 692 C C . SER A 1 85 ? 10.32 -24.797 -1.32 1 86.38 85 SER A C 1
ATOM 694 O O . SER A 1 85 ? 11.047 -24.484 -2.264 1 86.38 85 SER A O 1
ATOM 696 N N . ILE A 1 86 ? 9.609 -25.844 -1.303 1 84.69 86 ILE A N 1
ATOM 697 C CA . ILE A 1 86 ? 9.68 -26.906 -2.299 1 84.69 86 ILE A CA 1
ATOM 698 C C . ILE A 1 86 ? 9.352 -26.344 -3.68 1 84.69 86 ILE A C 1
ATOM 700 O O . ILE A 1 86 ? 10.109 -26.547 -4.633 1 84.69 86 ILE A O 1
ATOM 704 N N . ASN A 1 87 ? 8.297 -25.609 -3.791 1 87.5 87 ASN A N 1
ATOM 705 C CA . ASN A 1 87 ? 7.895 -25.062 -5.082 1 87.5 87 ASN A CA 1
ATOM 706 C C . ASN A 1 87 ? 8.898 -24.031 -5.59 1 87.5 87 ASN A C 1
ATOM 708 O O . ASN A 1 87 ? 9.188 -23.984 -6.785 1 87.5 87 ASN A O 1
ATOM 712 N N . THR A 1 88 ? 9.414 -23.219 -4.66 1 90.5 88 THR A N 1
ATOM 713 C CA . THR A 1 88 ? 10.422 -22.234 -5.035 1 90.5 88 THR A CA 1
ATOM 714 C C . THR A 1 88 ? 11.68 -22.922 -5.551 1 90.5 88 THR A C 1
ATOM 716 O O . THR A 1 88 ? 12.273 -22.484 -6.539 1 90.5 88 THR A O 1
ATOM 719 N N . ARG A 1 89 ? 12.023 -24 -4.887 1 90.5 89 ARG A N 1
ATOM 720 C CA . ARG A 1 89 ? 13.188 -24.781 -5.301 1 90.5 89 ARG A CA 1
ATOM 721 C C . ARG A 1 89 ? 13.023 -25.297 -6.723 1 90.5 89 ARG A C 1
ATOM 723 O O . ARG A 1 89 ? 13.93 -25.188 -7.547 1 90.5 89 ARG A O 1
ATOM 730 N N . THR A 1 90 ? 11.891 -25.844 -6.945 1 90.44 90 THR A N 1
ATOM 731 C CA . THR A 1 90 ? 11.586 -26.391 -8.258 1 90.44 90 THR A CA 1
ATOM 732 C C . THR A 1 90 ? 11.656 -25.312 -9.336 1 90.44 90 THR A C 1
ATOM 734 O O . THR A 1 90 ? 12.219 -25.547 -10.414 1 90.44 90 THR A O 1
ATOM 737 N N . ASN A 1 91 ? 11.148 -24.188 -9.078 1 93.44 91 ASN A N 1
ATOM 738 C CA . ASN A 1 91 ? 11.148 -23.094 -10.039 1 93.44 91 ASN A CA 1
ATOM 739 C C . ASN A 1 91 ? 12.562 -22.578 -10.297 1 93.44 91 ASN A C 1
ATOM 741 O O . ASN A 1 91 ? 12.938 -22.297 -11.445 1 93.44 91 ASN A O 1
ATOM 745 N N . TYR A 1 92 ? 13.305 -22.453 -9.227 1 95.12 92 TYR A N 1
ATOM 746 C CA . TYR A 1 92 ? 14.703 -22.047 -9.367 1 95.12 92 TYR A CA 1
ATOM 747 C C . TYR A 1 92 ? 15.461 -23.016 -10.266 1 95.12 92 TYR A C 1
ATOM 749 O O . TYR A 1 92 ? 16.141 -22.594 -11.203 1 95.12 92 TYR A O 1
ATOM 757 N N . ARG A 1 93 ? 15.328 -24.281 -9.969 1 94.44 93 ARG A N 1
ATOM 758 C CA . ARG A 1 93 ? 16.016 -25.312 -10.742 1 94.44 93 ARG A CA 1
ATOM 759 C C . ARG A 1 93 ? 15.633 -25.25 -12.219 1 94.44 93 ARG A C 1
ATOM 761 O O . ARG A 1 93 ? 16.5 -25.328 -13.094 1 94.44 93 ARG A O 1
ATOM 768 N N . SER A 1 94 ? 14.406 -25.094 -12.438 1 95 94 SER A N 1
ATOM 769 C CA . SER A 1 94 ? 13.906 -25 -13.812 1 95 94 SER A CA 1
ATOM 770 C C . SER A 1 94 ? 14.516 -23.812 -14.539 1 95 94 SER A C 1
ATOM 772 O O . SER A 1 94 ? 14.977 -23.938 -15.672 1 95 94 SER A O 1
ATOM 774 N N . ARG A 1 95 ? 14.602 -22.672 -13.891 1 97 95 ARG A N 1
ATOM 775 C CA . ARG A 1 95 ? 15.172 -21.469 -14.492 1 97 95 ARG A CA 1
ATOM 776 C C . ARG A 1 95 ? 16.656 -21.641 -14.781 1 97 95 ARG A C 1
ATOM 778 O O . ARG A 1 95 ? 17.141 -21.25 -15.844 1 97 95 ARG A O 1
ATOM 785 N N . ILE A 1 96 ? 17.328 -22.25 -13.852 1 97.75 96 ILE A N 1
ATOM 786 C CA . ILE A 1 96 ? 18.766 -22.438 -13.961 1 97.75 96 ILE A CA 1
ATOM 787 C C . ILE A 1 96 ? 19.078 -23.391 -15.109 1 97.75 96 ILE A C 1
ATOM 789 O O . ILE A 1 96 ? 19.891 -23.094 -15.977 1 97.75 96 ILE A O 1
ATOM 793 N N . ASP A 1 97 ? 18.359 -24.5 -15.172 1 97.06 97 ASP A N 1
ATOM 794 C CA . ASP A 1 97 ? 18.672 -25.578 -16.109 1 97.06 97 ASP A CA 1
ATOM 795 C C . ASP A 1 97 ? 18.188 -25.219 -17.516 1 97.06 97 ASP A C 1
ATOM 797 O O . ASP A 1 97 ? 18.859 -25.547 -18.5 1 97.06 97 ASP A O 1
ATOM 801 N N . THR A 1 98 ? 17.094 -24.516 -17.578 1 97.19 98 THR A N 1
ATOM 802 C CA . THR A 1 98 ? 16.453 -24.312 -18.875 1 97.19 98 THR A CA 1
ATOM 803 C C . THR A 1 98 ? 16.969 -23.047 -19.547 1 97.19 98 THR A C 1
ATOM 805 O O . THR A 1 98 ? 17.141 -23.016 -20.766 1 97.19 98 THR A O 1
ATOM 808 N N . HIS A 1 99 ? 17.281 -22.031 -18.797 1 97.81 99 HIS A N 1
ATOM 809 C CA . HIS A 1 99 ? 17.531 -20.734 -19.422 1 97.81 99 HIS A CA 1
ATOM 810 C C . HIS A 1 99 ? 18.922 -20.219 -19.094 1 97.81 99 HIS A C 1
ATOM 812 O O . HIS A 1 99 ? 19.609 -19.703 -19.969 1 97.81 99 HIS A O 1
ATOM 818 N N . ILE A 1 100 ? 19.391 -20.344 -17.906 1 98.31 100 ILE A N 1
ATOM 819 C CA . ILE A 1 100 ? 20.594 -19.656 -17.453 1 98.31 100 ILE A CA 1
ATOM 820 C C . ILE A 1 100 ? 21.844 -20.438 -17.875 1 98.31 100 ILE A C 1
ATOM 822 O O . ILE A 1 100 ? 22.703 -19.906 -18.562 1 98.31 100 ILE A O 1
ATOM 826 N N . VAL A 1 101 ? 21.922 -21.719 -17.547 1 97.62 101 VAL A N 1
ATOM 827 C CA . VAL A 1 101 ? 23.109 -22.516 -17.766 1 97.62 101 VAL A CA 1
ATOM 828 C C . VAL A 1 101 ? 23.375 -22.672 -19.266 1 97.62 101 VAL A C 1
ATOM 830 O O . VAL A 1 101 ? 24.5 -22.516 -19.719 1 97.62 101 VAL A O 1
ATOM 833 N N . PRO A 1 102 ? 22.391 -22.906 -20.078 1 97.44 102 PRO A N 1
ATOM 834 C CA . PRO A 1 102 ? 22.625 -23.078 -21.516 1 97.44 102 PRO A CA 1
ATOM 835 C C . PRO A 1 102 ? 23.234 -21.844 -22.156 1 97.44 102 PRO A C 1
ATOM 837 O O . PRO A 1 102 ? 23.984 -21.953 -23.141 1 97.44 102 PRO A O 1
ATOM 840 N N . LYS A 1 103 ? 23.016 -20.703 -21.609 1 97 103 LYS A N 1
ATOM 841 C CA . LYS A 1 103 ? 23.438 -19.484 -22.297 1 97 103 LYS A CA 1
ATOM 842 C C . LYS A 1 103 ? 24.641 -18.844 -21.594 1 97 103 LYS A C 1
ATOM 844 O O . LYS A 1 103 ? 25.516 -18.297 -22.234 1 97 103 LYS A O 1
ATOM 849 N N . LEU A 1 104 ? 24.656 -18.938 -20.297 1 97.31 104 LEU A N 1
ATOM 850 C CA . LEU A 1 104 ? 25.688 -18.25 -19.531 1 97.31 104 LEU A CA 1
ATOM 851 C C . LEU A 1 104 ? 26.672 -19.25 -18.922 1 97.31 104 LEU A C 1
ATOM 853 O O . LEU A 1 104 ? 27.719 -18.859 -18.438 1 97.31 104 LEU A O 1
ATOM 857 N N . GLY A 1 105 ? 26.375 -20.516 -18.969 1 96.81 105 GLY A N 1
ATOM 858 C CA . GLY A 1 105 ? 27.078 -21.531 -18.203 1 96.81 105 GLY A CA 1
ATOM 859 C C . GLY A 1 105 ? 28.547 -21.625 -18.562 1 96.81 105 GLY A C 1
ATOM 860 O O . GLY A 1 105 ? 29.391 -21.891 -17.703 1 96.81 105 GLY A O 1
ATOM 861 N N . GLU A 1 106 ? 28.875 -21.344 -19.75 1 95.31 106 GLU A N 1
ATOM 862 C CA . GLU A 1 106 ? 30.234 -21.594 -20.234 1 95.31 106 GLU A CA 1
ATOM 863 C C . GLU A 1 106 ? 31.125 -20.375 -20.016 1 95.31 106 GLU A C 1
ATOM 865 O O . GLU A 1 106 ? 32.344 -20.438 -20.234 1 95.31 106 GLU A O 1
ATOM 870 N N . TYR A 1 107 ? 30.594 -19.344 -19.578 1 94.94 107 TYR A N 1
ATOM 871 C CA . TYR A 1 107 ? 31.406 -18.172 -19.25 1 94.94 107 TYR A CA 1
ATOM 872 C C . TYR A 1 107 ? 32.125 -18.375 -17.922 1 94.94 107 TYR A C 1
ATOM 874 O O . TYR A 1 107 ? 31.594 -19 -17.016 1 94.94 107 TYR A O 1
ATOM 882 N N . ARG A 1 108 ? 33.281 -17.859 -17.891 1 92.19 108 ARG A N 1
ATOM 883 C CA . ARG A 1 108 ? 33.938 -17.766 -16.594 1 92.19 108 ARG A CA 1
ATOM 884 C C . ARG A 1 108 ? 33.312 -16.672 -15.734 1 92.19 108 ARG A C 1
ATOM 886 O O . ARG A 1 108 ? 32.938 -15.617 -16.234 1 92.19 108 ARG A O 1
ATOM 893 N N . LEU A 1 109 ? 33.219 -16.906 -14.469 1 91.31 109 LEU A N 1
ATOM 894 C CA . LEU A 1 109 ? 32.531 -16.047 -13.523 1 91.31 109 LEU A CA 1
ATOM 895 C C . LEU A 1 109 ? 33.062 -14.617 -13.594 1 91.31 109 LEU A C 1
ATOM 897 O O . LEU A 1 109 ? 32.281 -13.656 -13.625 1 91.31 109 LEU A O 1
ATOM 901 N N . ASN A 1 110 ? 34.344 -14.492 -13.727 1 85.88 110 ASN A N 1
ATOM 902 C CA . ASN A 1 110 ? 35 -13.18 -13.688 1 85.88 110 ASN A CA 1
ATOM 903 C C . ASN A 1 110 ? 34.938 -12.492 -15.047 1 85.88 110 ASN A C 1
ATOM 905 O O . ASN A 1 110 ? 35.344 -11.336 -15.18 1 85.88 110 ASN A O 1
ATOM 909 N N . LYS A 1 111 ? 34.438 -13.148 -16.047 1 88.62 111 LYS A N 1
ATOM 910 C CA . LYS A 1 111 ? 34.375 -12.602 -17.391 1 88.62 111 LYS A CA 1
ATOM 911 C C . LYS A 1 111 ? 32.969 -12.18 -17.75 1 88.62 111 LYS A C 1
ATOM 913 O O . LYS A 1 111 ? 32.719 -11.641 -18.844 1 88.62 111 LYS A O 1
ATOM 918 N N . ILE A 1 112 ? 32.031 -12.406 -16.891 1 93.12 112 ILE A N 1
ATOM 919 C CA . ILE A 1 112 ? 30.656 -12.008 -17.125 1 93.12 112 ILE A CA 1
ATOM 920 C C . ILE A 1 112 ? 30.516 -10.5 -16.953 1 93.12 112 ILE A C 1
ATOM 922 O O . ILE A 1 112 ? 30.75 -9.977 -15.859 1 93.12 112 ILE A O 1
ATOM 926 N N . THR A 1 113 ? 30.172 -9.867 -18.047 1 91.75 113 THR A N 1
ATOM 927 C CA . THR A 1 113 ? 30.047 -8.414 -18.047 1 91.75 113 THR A CA 1
ATOM 928 C C . THR A 1 113 ? 28.594 -7.988 -18.188 1 91.75 113 THR A C 1
ATOM 930 O O . THR A 1 113 ? 27.719 -8.82 -18.422 1 91.75 113 THR A O 1
ATOM 933 N N . ASN A 1 114 ? 28.328 -6.645 -18.047 1 92.94 114 ASN A N 1
ATOM 934 C CA . ASN A 1 114 ? 27 -6.086 -18.266 1 92.94 114 ASN A CA 1
ATOM 935 C C . ASN A 1 114 ? 26.5 -6.355 -19.672 1 92.94 114 ASN A C 1
ATOM 937 O O . ASN A 1 114 ? 25.312 -6.652 -19.875 1 92.94 114 ASN A O 1
ATOM 941 N N . ALA A 1 115 ? 27.469 -6.293 -20.547 1 92.69 115 ALA A N 1
ATOM 942 C CA . ALA A 1 115 ? 27.109 -6.52 -21.938 1 92.69 115 ALA A CA 1
ATOM 943 C C . ALA A 1 115 ? 26.625 -7.949 -22.156 1 92.69 115 ALA A C 1
ATOM 945 O O . ALA A 1 115 ? 25.625 -8.18 -22.859 1 92.69 115 ALA A O 1
ATOM 946 N N . ILE A 1 116 ? 27.297 -8.883 -21.531 1 94.75 116 ILE A N 1
ATOM 947 C CA . ILE A 1 116 ? 26.922 -10.289 -21.656 1 94.75 116 ILE A CA 1
ATOM 948 C C . ILE A 1 116 ? 25.547 -10.516 -21.031 1 94.75 116 ILE A C 1
ATOM 950 O O . ILE A 1 116 ? 24.719 -11.211 -21.609 1 94.75 116 ILE A O 1
ATOM 954 N N . ILE A 1 117 ? 25.297 -9.875 -19.906 1 97.31 117 ILE A N 1
ATOM 955 C CA . ILE A 1 117 ? 24.031 -10.023 -19.203 1 97.31 117 ILE A CA 1
ATOM 956 C C . ILE A 1 117 ? 22.922 -9.352 -20.016 1 97.31 117 ILE A C 1
ATOM 958 O O . ILE A 1 117 ? 21.797 -9.867 -20.094 1 97.31 117 ILE A O 1
ATOM 962 N N . GLN A 1 118 ? 23.266 -8.195 -20.609 1 96.56 118 GLN A N 1
ATOM 963 C CA . GLN A 1 118 ? 22.297 -7.516 -21.453 1 96.56 118 GLN A CA 1
ATOM 964 C C . GLN A 1 118 ? 21.891 -8.391 -22.641 1 96.56 118 GLN A C 1
ATOM 966 O O . GLN A 1 118 ? 20.703 -8.484 -22.984 1 96.56 118 GLN A O 1
ATOM 971 N N . ASP A 1 119 ? 22.875 -8.992 -23.219 1 95.94 119 ASP A N 1
ATOM 972 C CA . ASP A 1 119 ? 22.625 -9.891 -24.344 1 95.94 119 ASP A CA 1
ATOM 973 C C . ASP A 1 119 ? 21.766 -11.078 -23.906 1 95.94 119 ASP A C 1
ATOM 975 O O . ASP A 1 119 ? 20.875 -11.508 -24.641 1 95.94 119 ASP A O 1
ATOM 979 N N . PHE A 1 120 ? 22.047 -11.555 -22.781 1 96.75 120 PHE A N 1
ATOM 980 C CA . PHE A 1 120 ? 21.266 -12.648 -22.219 1 96.75 120 PHE A CA 1
ATOM 981 C C . PHE A 1 120 ? 19.812 -12.227 -22.031 1 96.75 120 PHE A C 1
ATOM 983 O O . PHE A 1 120 ? 18.891 -12.93 -22.469 1 96.75 120 PHE A O 1
ATOM 990 N N . TYR A 1 121 ? 19.625 -11.078 -21.391 1 97.38 121 TYR A N 1
ATOM 991 C CA . TYR A 1 121 ? 18.297 -10.523 -21.203 1 97.38 121 TYR A CA 1
ATOM 992 C C . TYR A 1 121 ? 17.562 -10.391 -22.547 1 97.38 121 TYR A C 1
ATOM 994 O O . TYR A 1 121 ? 16.422 -10.836 -22.672 1 97.38 121 TYR A O 1
ATOM 1002 N N . ASN A 1 122 ? 18.266 -9.883 -23.531 1 96.38 122 ASN A N 1
ATOM 1003 C CA . ASN A 1 122 ? 17.672 -9.672 -24.859 1 96.38 122 ASN A CA 1
ATOM 1004 C C . ASN A 1 122 ? 17.281 -11 -25.516 1 96.38 122 ASN A C 1
ATOM 1006 O O . ASN A 1 122 ? 16.266 -11.078 -26.203 1 96.38 122 ASN A O 1
ATOM 1010 N N . SER A 1 123 ? 18.062 -11.961 -25.312 1 96.88 123 SER A N 1
ATOM 1011 C CA . SER A 1 123 ? 17.781 -13.266 -25.906 1 96.88 123 SER A CA 1
ATOM 1012 C C . SER A 1 123 ? 16.516 -13.875 -25.328 1 96.88 123 SER A C 1
ATOM 1014 O O . SER A 1 123 ? 15.742 -14.516 -26.062 1 96.88 123 SER A O 1
ATOM 1016 N N . LEU A 1 124 ? 16.312 -13.719 -24.062 1 97.19 124 LEU A N 1
ATOM 1017 C CA . LEU A 1 124 ? 15.102 -14.234 -23.422 1 97.19 124 LEU A CA 1
ATOM 1018 C C . LEU A 1 124 ? 13.859 -13.562 -23.984 1 97.19 124 LEU A C 1
ATOM 1020 O O . LEU A 1 124 ? 12.859 -14.234 -24.266 1 97.19 124 LEU A O 1
ATOM 1024 N N . ILE A 1 125 ? 14 -12.258 -24.125 1 94.62 125 ILE A N 1
ATOM 1025 C CA . ILE A 1 125 ? 12.898 -11.484 -24.688 1 94.62 125 ILE A CA 1
ATOM 1026 C C . ILE A 1 125 ? 12.648 -11.922 -26.125 1 94.62 125 ILE A C 1
ATOM 1028 O O . ILE A 1 125 ? 11.492 -12.102 -26.547 1 94.62 125 ILE A O 1
ATOM 1032 N N . GLY A 1 126 ? 13.656 -12.07 -26.828 1 93.94 126 GLY A N 1
ATOM 1033 C CA . GLY A 1 126 ? 13.57 -12.477 -28.234 1 93.94 126 GLY A CA 1
ATOM 1034 C C . GLY A 1 126 ? 12.922 -13.836 -28.406 1 93.94 126 GLY A C 1
ATOM 1035 O O . GLY A 1 126 ? 12.281 -14.094 -29.438 1 93.94 126 GLY A O 1
ATOM 1036 N N . GLU A 1 127 ? 13.078 -14.711 -27.5 1 95.44 127 GLU A N 1
ATOM 1037 C CA . GLU A 1 127 ? 12.508 -16.062 -27.547 1 95.44 127 GLU A CA 1
ATOM 1038 C C . GLU A 1 127 ? 11.016 -16.031 -27.234 1 95.44 127 GLU A C 1
ATOM 1040 O O . GLU A 1 127 ? 10.344 -17.062 -27.297 1 95.44 127 GLU A O 1
ATOM 1045 N N . GLY A 1 128 ? 10.531 -14.852 -26.797 1 93.81 128 GLY A N 1
ATOM 1046 C CA . GLY A 1 128 ? 9.094 -14.711 -26.609 1 93.81 128 GLY A CA 1
ATOM 1047 C C . GLY A 1 128 ? 8.648 -14.953 -25.188 1 93.81 128 GLY A C 1
ATOM 1048 O O . GLY A 1 128 ? 7.465 -15.18 -24.922 1 93.81 128 GLY A O 1
ATOM 1049 N N . LEU A 1 129 ? 9.57 -15.023 -24.266 1 94 129 LEU A N 1
ATOM 1050 C CA . LEU A 1 129 ? 9.203 -15.203 -22.875 1 94 129 LEU A CA 1
ATOM 1051 C C . LEU A 1 129 ? 8.453 -13.984 -22.344 1 94 129 LEU A C 1
ATOM 1053 O O . LEU A 1 129 ? 8.766 -12.852 -22.703 1 94 129 LEU A O 1
ATOM 1057 N N . LYS A 1 130 ? 7.484 -14.227 -21.484 1 91.69 130 LYS A N 1
ATOM 1058 C CA . LYS A 1 130 ? 6.773 -13.125 -20.844 1 91.69 130 LYS A CA 1
ATOM 1059 C C . LYS A 1 130 ? 7.707 -12.297 -19.969 1 91.69 130 LYS A C 1
ATOM 1061 O O . LYS A 1 130 ? 8.594 -12.844 -19.297 1 91.69 130 LYS A O 1
ATOM 1066 N N . PRO A 1 131 ? 7.496 -11.016 -19.891 1 91 131 PRO A N 1
ATOM 1067 C CA . PRO A 1 131 ? 8.359 -10.148 -19.094 1 91 131 PRO A CA 1
ATOM 1068 C C . PRO A 1 131 ? 8.453 -10.586 -17.641 1 91 131 PRO A C 1
ATOM 1070 O O . PRO A 1 131 ? 9.531 -10.508 -17.031 1 91 131 PRO A O 1
ATOM 1073 N N . SER A 1 132 ? 7.375 -11.039 -17.156 1 92.44 132 SER A N 1
ATOM 1074 C CA . SER A 1 132 ? 7.387 -11.484 -15.766 1 92.44 132 SER A CA 1
ATOM 1075 C C . SER A 1 132 ? 8.281 -12.703 -15.578 1 92.44 132 SER A C 1
ATOM 1077 O O . SER A 1 132 ? 8.961 -12.828 -14.555 1 92.44 132 SER A O 1
ATOM 1079 N N . SER A 1 133 ? 8.312 -13.547 -16.5 1 94.56 133 SER A N 1
ATOM 1080 C CA . SER A 1 133 ? 9.188 -14.719 -16.453 1 94.56 133 SER A CA 1
ATOM 1081 C C . SER A 1 133 ? 10.656 -14.312 -16.562 1 94.56 133 SER A C 1
ATOM 1083 O O . SER A 1 133 ? 11.5 -14.828 -15.828 1 94.56 133 SER A O 1
ATOM 1085 N N . VAL A 1 134 ? 10.891 -13.406 -17.438 1 96.06 134 VAL A N 1
ATOM 1086 C CA . VAL A 1 134 ? 12.25 -12.922 -17.625 1 96.06 134 VAL A CA 1
ATOM 1087 C C . VAL A 1 134 ? 12.766 -12.273 -16.344 1 96.06 134 VAL A C 1
ATOM 1089 O O . VAL A 1 134 ? 13.914 -12.477 -15.953 1 96.06 134 VAL A O 1
ATOM 1092 N N . LYS A 1 135 ? 11.906 -11.57 -15.75 1 96.06 135 LYS A N 1
ATOM 1093 C CA . LYS A 1 135 ? 12.273 -10.914 -14.5 1 96.06 135 LYS A CA 1
ATOM 1094 C C . LYS A 1 135 ? 12.727 -11.938 -13.461 1 96.06 135 LYS A C 1
ATOM 1096 O O . LYS A 1 135 ? 13.734 -11.742 -12.781 1 96.06 135 LYS A O 1
ATOM 1101 N N . LYS A 1 136 ? 12.023 -12.977 -13.359 1 96.44 136 LYS A N 1
ATOM 1102 C CA . LYS A 1 136 ? 12.352 -14.008 -12.375 1 96.44 136 LYS A CA 1
ATOM 1103 C C . LYS A 1 136 ? 13.688 -14.672 -12.695 1 96.44 136 LYS A C 1
ATOM 1105 O O . LYS A 1 136 ? 14.453 -15 -11.789 1 96.44 136 LYS A O 1
ATOM 1110 N N . ILE A 1 137 ? 13.906 -14.883 -13.93 1 97.5 137 ILE A N 1
ATOM 1111 C CA . ILE A 1 137 ? 15.172 -15.461 -14.367 1 97.5 137 ILE A CA 1
ATOM 1112 C C . ILE A 1 137 ? 16.312 -14.523 -14.016 1 97.5 137 ILE A C 1
ATOM 1114 O O . ILE A 1 137 ? 17.328 -14.945 -13.438 1 97.5 137 ILE A O 1
ATOM 1118 N N . MET A 1 138 ? 16.125 -13.289 -14.297 1 97.5 138 MET A N 1
ATOM 1119 C CA . MET A 1 138 ? 17.156 -12.289 -14.031 1 97.5 138 MET A CA 1
ATOM 1120 C C . MET A 1 138 ? 17.391 -12.141 -12.531 1 97.5 138 MET A C 1
ATOM 1122 O O . MET A 1 138 ? 18.516 -11.883 -12.094 1 97.5 138 MET A O 1
ATOM 1126 N N . GLU A 1 139 ? 16.328 -12.258 -11.828 1 96.88 139 GLU A N 1
ATOM 1127 C CA . GLU A 1 139 ? 16.469 -12.211 -10.375 1 96.88 139 GLU A CA 1
ATOM 1128 C C . GLU A 1 139 ? 17.344 -13.352 -9.867 1 96.88 139 GLU A C 1
ATOM 1130 O O . GLU A 1 139 ? 18.125 -13.18 -8.922 1 96.88 139 GLU A O 1
ATOM 1135 N N . THR A 1 140 ? 17.156 -14.469 -10.422 1 97.12 140 THR A N 1
ATOM 1136 C CA . THR A 1 140 ? 18 -15.609 -10.07 1 97.12 140 THR A CA 1
ATOM 1137 C C . THR A 1 140 ? 19.469 -15.328 -10.398 1 97.12 140 THR A C 1
ATOM 1139 O O . THR A 1 140 ? 20.344 -15.539 -9.555 1 97.12 140 THR A O 1
ATOM 1142 N N . VAL A 1 141 ? 19.75 -14.766 -11.539 1 97.81 141 VAL A N 1
ATOM 1143 C CA . VAL A 1 141 ? 21.094 -14.43 -11.977 1 97.81 141 VAL A CA 1
ATOM 1144 C C . VAL A 1 141 ? 21.688 -13.383 -11.031 1 97.81 141 VAL A C 1
ATOM 1146 O O . VAL A 1 141 ? 22.844 -13.516 -10.602 1 97.81 141 VAL A O 1
ATOM 1149 N N . ASN A 1 142 ? 20.906 -12.43 -10.797 1 97.31 142 ASN A N 1
ATOM 1150 C CA . ASN A 1 142 ? 21.359 -11.391 -9.883 1 97.31 142 ASN A CA 1
ATOM 1151 C C . ASN A 1 142 ? 21.719 -11.961 -8.516 1 97.31 142 ASN A C 1
ATOM 1153 O O . ASN A 1 142 ? 22.719 -11.562 -7.91 1 97.31 142 ASN A O 1
ATOM 1157 N N . GLY A 1 143 ? 20.875 -12.852 -8.039 1 95.56 143 GLY A N 1
ATOM 1158 C CA . GLY A 1 143 ? 21.109 -13.453 -6.738 1 95.56 143 GLY A CA 1
ATOM 1159 C C . GLY A 1 143 ? 22.438 -14.188 -6.645 1 95.56 143 GLY A C 1
ATOM 1160 O O . GLY A 1 143 ? 23.172 -14.023 -5.676 1 95.56 143 GLY A O 1
ATOM 1161 N N . VAL A 1 144 ? 22.719 -14.945 -7.578 1 95.5 144 VAL A N 1
ATOM 1162 C CA . VAL A 1 144 ? 23.938 -15.742 -7.555 1 95.5 144 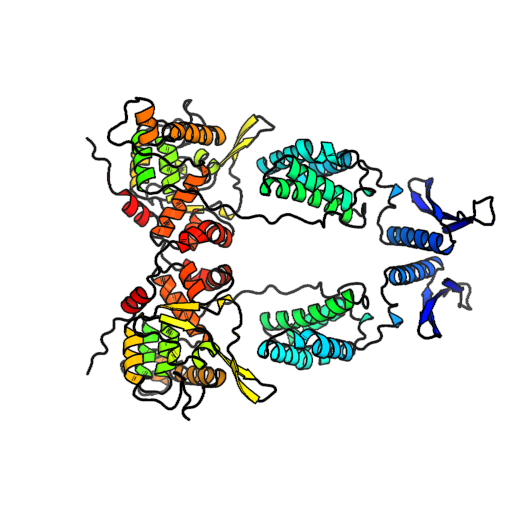VAL A CA 1
ATOM 1163 C C . VAL A 1 144 ? 25.156 -14.828 -7.73 1 95.5 144 VAL A C 1
ATOM 1165 O O . VAL A 1 144 ? 26.188 -15.023 -7.082 1 95.5 144 VAL A O 1
ATOM 1168 N N . LEU A 1 145 ? 25.094 -13.828 -8.547 1 95.25 145 LEU A N 1
ATOM 1169 C CA . LEU A 1 145 ? 26.219 -12.93 -8.781 1 95.25 145 LEU A CA 1
ATOM 1170 C C . LEU A 1 145 ? 26.453 -12.031 -7.574 1 95.25 145 LEU A C 1
ATOM 1172 O O . LEU A 1 145 ? 27.594 -11.664 -7.281 1 95.25 145 LEU A O 1
ATOM 1176 N N . LYS A 1 146 ? 25.406 -11.688 -6.973 1 94.56 146 LYS A N 1
ATOM 1177 C CA . LYS A 1 146 ? 25.562 -10.953 -5.719 1 94.56 146 LYS A CA 1
ATOM 1178 C C . LYS A 1 146 ? 26.328 -11.797 -4.691 1 94.56 146 LYS A C 1
ATOM 1180 O O . LYS A 1 146 ? 27.156 -11.273 -3.949 1 94.56 146 LYS A O 1
ATOM 1185 N N . TYR A 1 147 ? 25.953 -13.023 -4.633 1 91.75 147 TYR A N 1
ATOM 1186 C CA . TYR A 1 147 ? 26.672 -13.938 -3.748 1 91.75 147 TYR A CA 1
ATOM 1187 C C . TYR A 1 147 ? 28.141 -14.023 -4.117 1 91.75 147 TYR A C 1
ATOM 1189 O O . TYR A 1 147 ? 29 -14.055 -3.236 1 91.75 147 TYR A O 1
ATOM 1197 N N . ALA A 1 148 ? 28.422 -14.047 -5.32 1 89.75 148 ALA A N 1
ATOM 1198 C CA . ALA A 1 148 ? 29.812 -14.062 -5.797 1 89.75 148 ALA A CA 1
ATOM 1199 C C . ALA A 1 148 ? 30.547 -12.789 -5.395 1 89.75 148 ALA A C 1
ATOM 1201 O O . ALA A 1 148 ? 31.719 -12.828 -5.023 1 89.75 148 ALA A O 1
ATOM 1202 N N . GLN A 1 149 ? 29.828 -11.766 -5.523 1 86.81 149 GLN A N 1
ATOM 1203 C CA . GLN A 1 149 ? 30.406 -10.484 -5.121 1 86.81 149 GLN A CA 1
ATOM 1204 C C . GLN A 1 149 ? 30.719 -10.469 -3.629 1 86.81 149 GLN A C 1
ATOM 1206 O O . GLN A 1 149 ? 31.812 -10.047 -3.223 1 86.81 149 GLN A O 1
ATOM 1211 N N . LYS A 1 150 ? 29.797 -10.906 -2.918 1 85.12 150 LYS A N 1
ATOM 1212 C CA . LYS A 1 150 ? 30 -10.984 -1.472 1 85.12 150 LYS A CA 1
ATOM 1213 C C . LYS A 1 150 ? 31.172 -11.891 -1.118 1 85.12 150 LYS A C 1
ATOM 1215 O O . LYS A 1 150 ? 31.891 -11.641 -0.146 1 85.12 150 LYS A O 1
ATOM 1220 N N . SER A 1 151 ? 31.297 -12.906 -1.852 1 83.06 151 SER A N 1
ATOM 1221 C CA . SER A 1 151 ? 32.375 -13.859 -1.653 1 83.06 151 SER A CA 1
ATOM 1222 C C . SER A 1 151 ? 33.688 -13.336 -2.25 1 83.06 151 SER A C 1
ATOM 1224 O O . SER A 1 151 ? 34.688 -14.062 -2.324 1 83.06 151 SER A O 1
ATOM 1226 N N . LYS A 1 152 ? 33.625 -12.156 -2.844 1 79.38 152 LYS A N 1
ATOM 1227 C CA . LYS A 1 152 ? 34.781 -11.438 -3.377 1 79.38 152 LYS A CA 1
ATOM 1228 C C . LYS A 1 152 ? 35.344 -12.133 -4.609 1 79.38 152 LYS A C 1
ATOM 1230 O O . LYS A 1 152 ? 36.562 -12.148 -4.82 1 79.38 152 LYS A O 1
ATOM 1235 N N . LEU A 1 153 ? 34.5 -12.797 -5.25 1 82.5 153 LEU A N 1
ATOM 1236 C CA . LEU A 1 153 ? 34.938 -13.469 -6.477 1 82.5 153 LEU A CA 1
ATOM 1237 C C . LEU A 1 153 ? 34.812 -12.531 -7.676 1 82.5 153 LEU A C 1
ATOM 1239 O O . LEU A 1 153 ? 35.469 -12.75 -8.703 1 82.5 153 LEU A O 1
ATOM 1243 N N . ILE A 1 154 ? 33.938 -11.586 -7.535 1 83.75 154 ILE A N 1
ATOM 1244 C CA . ILE A 1 154 ? 33.781 -10.555 -8.555 1 83.75 154 ILE A CA 1
ATOM 1245 C C . ILE A 1 154 ? 33.75 -9.18 -7.891 1 83.75 154 ILE A C 1
ATOM 1247 O O . ILE A 1 154 ? 33.312 -9.055 -6.742 1 83.75 154 ILE A O 1
ATOM 1251 N N . TYR A 1 155 ? 34.156 -8.258 -8.734 1 74.81 155 TYR A N 1
ATOM 1252 C CA . TYR A 1 155 ? 34.281 -6.918 -8.164 1 74.81 155 TYR A CA 1
ATOM 1253 C C . TYR A 1 155 ? 33 -6.121 -8.391 1 74.81 155 TYR A C 1
ATOM 1255 O O . TYR A 1 155 ? 32.469 -5.477 -7.469 1 74.81 155 TYR A O 1
ATOM 1263 N N . ASN A 1 156 ? 32.5 -6.105 -9.555 1 80.75 156 ASN A N 1
ATOM 1264 C CA . ASN A 1 156 ? 31.297 -5.359 -9.906 1 80.75 156 ASN A CA 1
ATOM 1265 C C . ASN A 1 156 ? 30.141 -6.297 -10.242 1 80.75 156 ASN A C 1
ATOM 1267 O O . ASN A 1 156 ? 30.344 -7.371 -10.805 1 80.75 156 ASN A O 1
ATOM 1271 N N . LEU A 1 157 ? 28.969 -5.797 -9.789 1 89 157 LEU A N 1
ATOM 1272 C CA . LEU A 1 157 ? 27.766 -6.559 -10.133 1 89 157 LEU A CA 1
ATOM 1273 C C . LEU A 1 157 ? 27.281 -6.219 -11.539 1 89 157 LEU A C 1
ATOM 1275 O O . LEU A 1 157 ? 26.875 -5.09 -11.805 1 89 157 LEU A O 1
ATOM 1279 N N . PRO A 1 158 ? 27.375 -7.141 -12.398 1 91.62 158 PRO A N 1
ATOM 1280 C CA . PRO A 1 158 ? 27.125 -6.844 -13.812 1 91.62 158 PRO A CA 1
ATOM 1281 C C . PRO A 1 158 ? 25.641 -6.855 -14.156 1 91.62 158 PRO A C 1
ATOM 1283 O O . PRO A 1 158 ? 25.266 -6.859 -15.336 1 91.62 158 PRO A O 1
ATOM 1286 N N . THR A 1 159 ? 24.672 -6.805 -13.227 1 93.19 159 THR A N 1
ATOM 1287 C CA . THR A 1 159 ? 23.266 -7.012 -13.523 1 93.19 159 THR A CA 1
ATOM 1288 C C . THR A 1 159 ? 22.531 -5.68 -13.641 1 93.19 159 THR A C 1
ATOM 1290 O O . THR A 1 159 ? 21.297 -5.645 -13.711 1 93.19 159 THR A O 1
ATOM 1293 N N . ASP A 1 160 ? 23.25 -4.613 -13.609 1 89.75 160 ASP A N 1
ATOM 1294 C CA . ASP A 1 160 ? 22.641 -3.318 -13.906 1 89.75 160 ASP A CA 1
ATOM 1295 C C . ASP A 1 160 ? 22.469 -3.117 -15.406 1 89.75 160 ASP A C 1
ATOM 1297 O O . ASP A 1 160 ? 23.406 -2.688 -16.094 1 89.75 160 ASP A O 1
ATOM 1301 N N . ILE A 1 161 ? 21.344 -3.412 -15.867 1 91.19 161 ILE A N 1
ATOM 1302 C CA . ILE A 1 161 ? 21.094 -3.414 -17.312 1 91.19 161 ILE A CA 1
ATOM 1303 C C . ILE A 1 161 ? 19.812 -2.666 -17.625 1 91.19 161 ILE A C 1
ATOM 1305 O O . ILE A 1 161 ? 19.062 -2.299 -16.703 1 91.19 161 ILE A O 1
ATOM 1309 N N . GLU A 1 162 ? 19.547 -2.432 -18.891 1 87.94 162 GLU A N 1
ATOM 1310 C CA . GLU A 1 162 ? 18.281 -1.841 -19.344 1 87.94 162 GLU A CA 1
ATOM 1311 C C . GLU A 1 162 ? 17.188 -2.9 -19.469 1 87.94 162 GLU A C 1
ATOM 1313 O O . GLU A 1 162 ? 17.422 -3.98 -20.016 1 87.94 162 GLU A O 1
ATOM 1318 N N . LYS A 1 163 ? 16.125 -2.58 -18.859 1 90.31 163 LYS A N 1
ATOM 1319 C CA . LYS A 1 163 ? 15.008 -3.525 -18.875 1 90.31 163 LYS A CA 1
ATOM 1320 C C . LYS A 1 163 ? 13.758 -2.898 -19.484 1 90.31 163 LYS A C 1
ATOM 1322 O O . LYS A 1 163 ? 13.594 -1.677 -19.453 1 90.31 163 LYS A O 1
ATOM 1327 N N . GLN A 1 164 ? 12.93 -3.775 -20.031 1 87.19 164 GLN A N 1
ATOM 1328 C CA . GLN A 1 164 ? 11.656 -3.314 -20.562 1 87.19 164 GLN A CA 1
ATOM 1329 C C . GLN A 1 164 ? 10.641 -3.092 -19.453 1 87.19 164 GLN A C 1
ATOM 1331 O O . GLN A 1 164 ? 10.602 -3.852 -18.469 1 87.19 164 GLN A O 1
ATOM 1336 N N . PRO A 1 165 ? 9.922 -1.988 -19.641 1 83.38 165 PRO A N 1
ATOM 1337 C CA . PRO A 1 165 ? 8.852 -1.769 -18.656 1 83.38 165 PRO A CA 1
ATOM 1338 C C . PRO A 1 165 ? 7.809 -2.881 -18.672 1 83.38 165 PRO A C 1
ATOM 1340 O O . PRO A 1 165 ? 7.508 -3.445 -19.719 1 83.38 165 PRO A O 1
ATOM 1343 N N . MET A 1 166 ? 7.422 -3.211 -17.484 1 83.31 166 MET A N 1
ATOM 1344 C CA . MET A 1 166 ? 6.41 -4.254 -17.344 1 83.31 166 MET A CA 1
ATOM 1345 C C . MET A 1 166 ? 5.078 -3.662 -16.906 1 83.31 166 MET A C 1
ATOM 1347 O O . MET A 1 166 ? 5.039 -2.805 -16.016 1 83.31 166 MET A O 1
ATOM 1351 N N . ASN A 1 167 ? 3.973 -4.078 -17.609 1 78.69 167 ASN A N 1
ATOM 1352 C CA . ASN A 1 167 ? 2.631 -3.699 -17.188 1 78.69 167 ASN A CA 1
ATOM 1353 C C . ASN A 1 167 ? 1.961 -4.816 -16.391 1 78.69 167 ASN A C 1
ATOM 1355 O O . ASN A 1 167 ? 2.135 -5.996 -16.688 1 78.69 167 ASN A O 1
ATOM 1359 N N . LYS A 1 168 ? 1.393 -4.453 -15.359 1 77.62 168 LYS A N 1
ATOM 1360 C CA . LYS A 1 168 ? 0.657 -5.441 -14.578 1 77.62 168 LYS A CA 1
ATOM 1361 C C . LYS A 1 168 ? -0.706 -5.73 -15.195 1 77.62 168 LYS A C 1
ATOM 1363 O O . LYS A 1 168 ? -1.477 -4.809 -15.477 1 77.62 168 LYS A O 1
ATOM 1368 N N . PRO A 1 169 ? -0.848 -7.055 -15.445 1 80.19 169 PRO A N 1
ATOM 1369 C CA . PRO A 1 169 ? -2.156 -7.383 -16.016 1 80.19 169 PRO A CA 1
ATOM 1370 C C . PRO A 1 169 ? -3.305 -7.133 -15.031 1 80.19 169 PRO A C 1
ATOM 1372 O O . PRO A 1 169 ? -3.105 -7.18 -13.82 1 80.19 169 PRO A O 1
ATOM 1375 N N . LYS A 1 170 ? -4.477 -6.848 -15.586 1 85.06 170 LYS A N 1
ATOM 1376 C CA . LYS A 1 170 ? -5.672 -6.691 -14.766 1 85.06 170 LYS A CA 1
ATOM 1377 C C . LYS A 1 170 ? -6.172 -8.039 -14.258 1 85.06 170 LYS A C 1
ATOM 1379 O O . LYS A 1 170 ? -6.008 -9.062 -14.93 1 85.06 170 LYS A O 1
ATOM 1384 N N . VAL A 1 171 ? -6.754 -8.039 -13.156 1 89.25 171 VAL A N 1
ATOM 1385 C CA . VAL A 1 171 ? -7.266 -9.258 -12.539 1 89.25 171 VAL A CA 1
ATOM 1386 C C . VAL A 1 171 ? -8.5 -9.742 -13.297 1 89.25 171 VAL A C 1
ATOM 1388 O O . VAL A 1 171 ? -9.344 -8.938 -13.695 1 89.25 171 VAL A O 1
ATOM 1391 N N . GLU A 1 172 ? -8.523 -11.047 -13.602 1 93.19 172 GLU A N 1
ATOM 1392 C CA . GLU A 1 172 ? -9.703 -11.672 -14.195 1 93.19 172 GLU A CA 1
ATOM 1393 C C . GLU A 1 172 ? -10.609 -12.266 -13.125 1 93.19 172 GLU A C 1
ATOM 1395 O O . GLU A 1 172 ? -10.125 -12.844 -12.148 1 93.19 172 GLU A O 1
ATOM 1400 N N . PHE A 1 173 ? -11.906 -12.023 -13.289 1 94.88 173 PHE A N 1
ATOM 1401 C CA . PHE A 1 173 ? -12.867 -12.547 -12.328 1 94.88 173 PHE A CA 1
ATOM 1402 C C . PHE A 1 173 ? -14.227 -12.773 -12.977 1 94.88 173 PHE A C 1
ATOM 1404 O O . PHE A 1 173 ? -14.477 -12.289 -14.078 1 94.88 173 PHE A O 1
ATOM 1411 N N . TRP A 1 174 ? -15.078 -13.555 -12.336 1 96.19 174 TRP A N 1
ATOM 1412 C CA . TRP A 1 174 ? -16.453 -13.82 -12.773 1 96.19 174 TRP A CA 1
ATOM 1413 C C . TRP A 1 174 ? -17.422 -12.883 -12.07 1 96.19 174 TRP A C 1
ATOM 1415 O O . TRP A 1 174 ? -17.234 -12.516 -10.914 1 96.19 174 TRP A O 1
ATOM 1425 N N . THR A 1 175 ? -18.469 -12.578 -12.836 1 92.5 175 THR A N 1
ATOM 1426 C CA . THR A 1 175 ? -19.609 -11.891 -12.227 1 92.5 175 THR A CA 1
ATOM 1427 C C . THR A 1 175 ? -20.469 -12.875 -11.445 1 92.5 175 THR A C 1
ATOM 1429 O O . THR A 1 175 ? -20.312 -14.094 -11.57 1 92.5 175 THR A O 1
ATOM 1432 N N . LYS A 1 176 ? -21.344 -12.336 -10.648 1 92.56 176 LYS A N 1
ATOM 1433 C CA . LYS A 1 176 ? -22.281 -13.164 -9.891 1 92.56 176 LYS A CA 1
ATOM 1434 C C . LYS A 1 176 ? -23.109 -14.062 -10.812 1 92.56 176 LYS A C 1
ATOM 1436 O O . LYS A 1 176 ? -23.312 -15.242 -10.523 1 92.56 176 LYS A O 1
ATOM 1441 N N . GLU A 1 177 ? -23.516 -13.508 -11.922 1 91.69 177 GLU A N 1
ATOM 1442 C CA . GLU A 1 177 ? -24.297 -14.266 -12.891 1 91.69 177 GLU A CA 1
ATOM 1443 C C . GLU A 1 177 ? -23.5 -15.43 -13.469 1 91.69 177 GLU A C 1
ATOM 1445 O O . GLU A 1 177 ? -24.031 -16.531 -13.633 1 91.69 177 GLU A O 1
ATOM 1450 N N . GLU A 1 178 ? -22.266 -15.18 -13.734 1 95.06 178 GLU A N 1
ATOM 1451 C CA . GLU A 1 178 ? -21.406 -16.219 -14.273 1 95.06 178 GLU A CA 1
ATOM 1452 C C . GLU A 1 178 ? -21.188 -17.344 -13.258 1 95.06 178 GLU A C 1
ATOM 1454 O O . GLU A 1 178 ? -21.203 -18.516 -13.609 1 95.06 178 GLU A O 1
ATOM 1459 N N . ILE A 1 179 ? -21.016 -16.984 -12.016 1 96.25 179 ILE A N 1
ATOM 1460 C CA . ILE A 1 179 ? -20.844 -17.953 -10.938 1 96.25 179 ILE A CA 1
ATOM 1461 C C . ILE A 1 179 ? -22.094 -18.828 -10.836 1 96.25 179 ILE A C 1
ATOM 1463 O O . ILE A 1 179 ? -21.984 -20.062 -10.805 1 96.25 179 ILE A O 1
ATOM 1467 N N . ASP A 1 180 ? -23.234 -18.188 -10.82 1 94.19 180 ASP A N 1
ATOM 1468 C CA . ASP A 1 180 ? -24.5 -18.906 -10.688 1 94.19 180 ASP A CA 1
ATOM 1469 C C . ASP A 1 180 ? -24.688 -19.906 -11.828 1 94.19 180 ASP A C 1
ATOM 1471 O O . ASP A 1 180 ? -25.047 -21.062 -11.602 1 94.19 180 ASP A O 1
ATOM 1475 N N . PHE A 1 181 ? -24.422 -19.422 -12.969 1 93.88 181 PHE A N 1
ATOM 1476 C CA . PHE A 1 181 ? -24.531 -20.281 -14.141 1 93.88 181 PHE A CA 1
ATOM 1477 C C . PHE A 1 181 ? -23.641 -21.5 -14.016 1 93.88 181 PHE A C 1
ATOM 1479 O O . PHE A 1 181 ? -24.109 -22.641 -14.188 1 93.88 181 PHE A O 1
ATOM 1486 N N . TYR A 1 182 ? -22.453 -21.328 -13.742 1 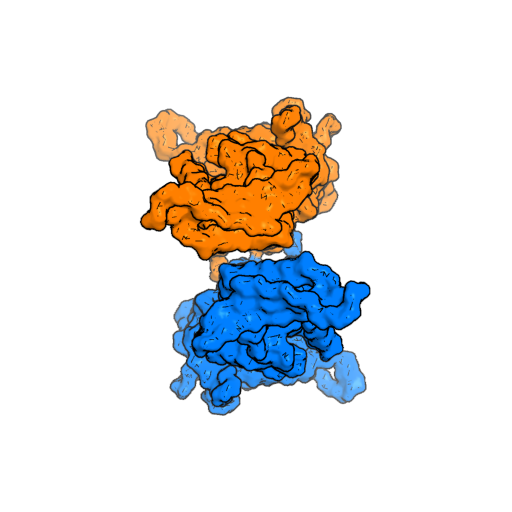96.31 182 TYR A N 1
ATOM 1487 C CA . TYR A 1 182 ? -21.484 -22.422 -13.703 1 96.31 182 TYR A CA 1
ATOM 1488 C C . TYR A 1 182 ? -21.812 -23.406 -12.586 1 96.31 182 TYR A C 1
ATOM 1490 O O . TYR A 1 182 ? -21.75 -24.625 -12.773 1 96.31 182 TYR A O 1
ATOM 1498 N N . LEU A 1 183 ? -22.078 -22.891 -11.367 1 95.38 183 LEU A N 1
ATOM 1499 C CA . LEU A 1 183 ? -22.422 -23.766 -10.25 1 95.38 183 LEU A CA 1
ATOM 1500 C C . LEU A 1 183 ? -23.625 -24.641 -10.594 1 95.38 183 LEU A C 1
ATOM 1502 O O . LEU A 1 183 ? -23.656 -25.828 -10.219 1 95.38 183 LEU A O 1
ATOM 1506 N N . ASP A 1 184 ? -24.531 -24.047 -11.305 1 93.62 184 ASP A N 1
ATOM 1507 C CA . ASP A 1 184 ? -25.688 -24.828 -11.734 1 93.62 184 ASP A CA 1
ATOM 1508 C C . ASP A 1 184 ? -25.281 -25.953 -12.672 1 93.62 184 ASP A C 1
ATOM 1510 O O . ASP A 1 184 ? -25.797 -27.062 -12.586 1 93.62 184 ASP A O 1
ATOM 1514 N N . ARG A 1 185 ? -24.375 -25.688 -13.477 1 93.56 185 ARG A N 1
ATOM 1515 C CA . ARG A 1 185 ? -23.938 -26.641 -14.492 1 93.56 185 ARG A CA 1
ATOM 1516 C C . ARG A 1 185 ? -23.172 -27.797 -13.859 1 93.56 185 ARG A C 1
ATOM 1518 O O . ARG A 1 185 ? -23.219 -28.922 -14.359 1 93.56 185 ARG A O 1
ATOM 1525 N N . ILE A 1 186 ? -22.531 -27.516 -12.797 1 95 186 ILE A N 1
ATOM 1526 C CA . ILE A 1 186 ? -21.672 -28.562 -12.25 1 95 186 ILE A CA 1
ATOM 1527 C C . ILE A 1 186 ? -22.297 -29.141 -10.992 1 95 186 ILE A C 1
ATOM 1529 O O . ILE A 1 186 ? -21.672 -29.922 -10.281 1 95 186 ILE A O 1
ATOM 1533 N N . TYR A 1 187 ? -23.469 -28.75 -10.742 1 93 187 TYR A N 1
ATOM 1534 C CA . TYR A 1 187 ? -24.125 -29.266 -9.555 1 93 187 TYR A CA 1
ATOM 1535 C C . TYR A 1 187 ? -24.141 -30.797 -9.555 1 93 187 TYR A C 1
ATOM 1537 O O . TYR A 1 187 ? -24.484 -31.422 -10.562 1 93 187 TYR A O 1
ATOM 1545 N N . GLY A 1 188 ? -23.703 -31.359 -8.484 1 90.19 188 GLY A N 1
ATOM 1546 C CA . GLY A 1 188 ? -23.672 -32.812 -8.375 1 90.19 188 GLY A CA 1
ATOM 1547 C C . GLY A 1 188 ? -22.375 -33.406 -8.867 1 90.19 188 GLY A C 1
ATOM 1548 O O . GLY A 1 188 ? -22.109 -34.594 -8.625 1 90.19 188 GLY A O 1
ATOM 1549 N N . SER A 1 189 ? -21.594 -32.656 -9.562 1 92.75 189 SER A N 1
ATOM 1550 C CA . SER A 1 189 ? -20.312 -33.156 -10.023 1 92.75 189 SER A CA 1
ATOM 1551 C C . SER A 1 189 ? -19.25 -33.062 -8.93 1 92.75 189 SER A C 1
ATOM 1553 O O . SER A 1 189 ? -19.484 -32.438 -7.895 1 92.75 189 SER A O 1
ATOM 1555 N N . TYR A 1 190 ? -18.141 -33.688 -9.172 1 92.88 190 TYR A N 1
ATOM 1556 C CA . TYR A 1 190 ? -17.047 -33.719 -8.195 1 92.88 190 TYR A CA 1
ATOM 1557 C C . TYR A 1 190 ? -16.422 -32.312 -8.062 1 92.88 190 TYR A C 1
ATOM 1559 O O . TYR A 1 190 ? -15.703 -32.062 -7.098 1 92.88 190 TYR A O 1
ATOM 1567 N N . LEU A 1 191 ? -16.703 -31.391 -8.977 1 95.75 191 LEU A N 1
ATOM 1568 C CA . LEU A 1 191 ? -16.125 -30.047 -8.961 1 95.75 191 LEU A CA 1
ATOM 1569 C C . LEU A 1 191 ? -16.969 -29.094 -8.125 1 95.75 191 LEU A C 1
ATOM 1571 O O . LEU A 1 191 ? -16.5 -28.016 -7.758 1 95.75 191 LEU A O 1
ATOM 1575 N N . TYR A 1 192 ? -18.156 -29.484 -7.824 1 95.81 192 TYR A N 1
ATOM 1576 C CA . TYR A 1 192 ? -19.078 -28.547 -7.195 1 95.81 192 TYR A CA 1
ATOM 1577 C C . TYR A 1 192 ? -18.578 -28.109 -5.824 1 95.81 192 TYR A C 1
ATOM 1579 O O . TYR A 1 192 ? -18.469 -26.922 -5.551 1 95.81 192 TYR A O 1
ATOM 1587 N N . THR A 1 193 ? -18.188 -29.109 -5.012 1 95.44 193 THR A N 1
ATOM 1588 C CA . THR A 1 193 ? -17.812 -28.828 -3.633 1 95.44 193 THR A CA 1
ATOM 1589 C C . THR A 1 193 ? -16.562 -27.938 -3.582 1 95.44 193 THR A C 1
ATOM 1591 O O . THR A 1 193 ? -16.578 -26.875 -2.953 1 95.44 193 THR A O 1
ATOM 1594 N N . PRO A 1 194 ? -15.484 -28.312 -4.305 1 97.56 194 PRO A N 1
ATOM 1595 C CA . PRO A 1 194 ? -14.305 -27.453 -4.234 1 97.56 194 PRO A CA 1
ATOM 1596 C C . PRO A 1 194 ? -14.555 -26.047 -4.801 1 97.56 194 PRO A C 1
ATOM 1598 O O . PRO A 1 194 ? -14.039 -25.062 -4.266 1 97.56 194 PRO A O 1
ATOM 1601 N N . ILE A 1 195 ? -15.312 -25.906 -5.82 1 97.81 195 ILE A N 1
ATOM 1602 C CA . ILE A 1 195 ? -15.57 -24.609 -6.438 1 97.81 195 ILE A CA 1
ATOM 1603 C C . ILE A 1 195 ? -16.438 -23.766 -5.516 1 97.81 195 ILE A C 1
ATOM 1605 O O . ILE A 1 195 ? -16.203 -22.578 -5.348 1 97.81 195 ILE A O 1
ATOM 1609 N N . LEU A 1 196 ? -17.438 -24.391 -4.934 1 96.69 196 LEU A N 1
ATOM 1610 C CA . LEU A 1 196 ? -18.297 -23.688 -3.998 1 96.69 196 LEU A CA 1
ATOM 1611 C C . LEU A 1 196 ? -17.5 -23.125 -2.828 1 96.69 196 LEU A C 1
ATOM 1613 O O . LEU A 1 196 ? -17.641 -21.953 -2.469 1 96.69 196 LEU A O 1
ATOM 1617 N N . ILE A 1 197 ? -16.656 -23.969 -2.275 1 97.5 197 ILE A N 1
ATOM 1618 C CA . ILE A 1 197 ? -15.812 -23.547 -1.16 1 97.5 197 ILE A CA 1
ATOM 1619 C C . ILE A 1 197 ? -14.922 -22.391 -1.597 1 97.5 197 ILE A C 1
ATOM 1621 O O . ILE A 1 197 ? -14.797 -21.391 -0.881 1 97.5 197 ILE A O 1
ATOM 1625 N N . GLU A 1 198 ? -14.336 -22.547 -2.764 1 98.12 198 GLU A N 1
ATOM 1626 C CA . GLU A 1 198 ? -13.414 -21.531 -3.271 1 98.12 198 GLU A CA 1
ATOM 1627 C C . GLU A 1 198 ? -14.117 -20.188 -3.434 1 98.12 198 GLU A C 1
ATOM 1629 O O . GLU A 1 198 ? -13.594 -19.156 -3.002 1 98.12 198 GLU A O 1
ATOM 1634 N N . ILE A 1 199 ? -15.281 -20.172 -3.984 1 96.56 199 ILE A N 1
ATOM 1635 C CA . ILE A 1 199 ? -16.047 -18.953 -4.25 1 96.56 199 ILE A CA 1
ATOM 1636 C C . ILE A 1 199 ? -16.391 -18.266 -2.932 1 96.56 199 ILE A C 1
ATOM 1638 O O . ILE A 1 199 ? -16.359 -17.031 -2.842 1 96.56 199 ILE A O 1
ATOM 1642 N N . PHE A 1 200 ? -16.609 -19.016 -1.903 1 96.81 200 PHE A N 1
ATOM 1643 C CA . PHE A 1 200 ? -17.109 -18.453 -0.659 1 96.81 200 PHE A CA 1
ATOM 1644 C C . PHE A 1 200 ? -15.969 -18.125 0.289 1 96.81 200 PHE A C 1
ATOM 1646 O O . PHE A 1 200 ? -16.156 -17.391 1.271 1 96.81 200 PHE A O 1
ATOM 1653 N N . THR A 1 201 ? -14.75 -18.641 0.018 1 96.94 201 THR A N 1
ATOM 1654 C CA . THR A 1 201 ? -13.695 -18.484 1.01 1 96.94 201 THR A CA 1
ATOM 1655 C C . THR A 1 201 ? -12.477 -17.812 0.394 1 96.94 201 THR A C 1
ATOM 1657 O O . THR A 1 201 ? -11.672 -17.188 1.104 1 96.94 201 THR A O 1
ATOM 1660 N N . GLY A 1 202 ? -12.227 -17.969 -0.886 1 97.12 202 GLY A N 1
ATOM 1661 C CA . GLY A 1 202 ? -11.078 -17.375 -1.549 1 97.12 202 GLY A CA 1
ATOM 1662 C C . GLY A 1 202 ? -9.766 -18.016 -1.146 1 97.12 202 GLY A C 1
ATOM 1663 O O . GLY A 1 202 ? -8.727 -17.344 -1.11 1 97.12 202 GLY A O 1
ATOM 1664 N N . LEU A 1 203 ? -9.688 -19.266 -0.839 1 97.19 203 LEU A N 1
ATOM 1665 C CA . LEU A 1 203 ? -8.484 -19.984 -0.427 1 97.19 203 LEU A CA 1
ATOM 1666 C C . LEU A 1 203 ? -7.531 -20.172 -1.604 1 97.19 203 LEU A C 1
ATOM 1668 O O . LEU A 1 203 ? -7.969 -20.25 -2.754 1 97.19 203 LEU A O 1
ATOM 1672 N N . ARG A 1 204 ? -6.25 -20.188 -1.288 1 96 204 ARG A N 1
ATOM 1673 C CA . ARG A 1 204 ? -5.332 -20.703 -2.299 1 96 204 ARG A CA 1
ATOM 1674 C C . ARG A 1 204 ? -5.629 -22.156 -2.623 1 96 204 ARG A C 1
ATOM 1676 O O . ARG A 1 204 ? -6.07 -22.906 -1.757 1 96 204 ARG A O 1
ATOM 1683 N N . VAL A 1 205 ? -5.281 -22.656 -3.834 1 97.19 205 VAL A N 1
ATOM 1684 C CA . VAL A 1 205 ? -5.684 -23.984 -4.285 1 97.19 205 VAL A CA 1
ATOM 1685 C C . VAL A 1 205 ? -5.059 -25.062 -3.387 1 97.19 205 VAL A C 1
ATOM 1687 O O . VAL A 1 205 ? -5.695 -26.062 -3.072 1 97.19 205 VAL A O 1
ATOM 1690 N N . GLY A 1 206 ? -3.83 -24.844 -2.949 1 96.25 206 GLY A N 1
ATOM 1691 C CA . GLY A 1 206 ? -3.195 -25.766 -2.029 1 96.25 206 GLY A CA 1
ATOM 1692 C C . GLY A 1 206 ? -3.893 -25.844 -0.683 1 96.25 206 GLY A C 1
ATOM 1693 O O . GLY A 1 206 ? -3.994 -26.922 -0.092 1 96.25 206 GLY A O 1
ATOM 1694 N N . GLU A 1 207 ? -4.316 -24.688 -0.191 1 96.94 207 GLU A N 1
ATOM 1695 C CA . GLU A 1 207 ? -5.066 -24.641 1.062 1 96.94 207 GLU A CA 1
ATOM 1696 C C . GLU A 1 207 ? -6.406 -25.344 0.931 1 96.94 207 GLU A C 1
ATOM 1698 O O . GLU A 1 207 ? -6.82 -26.078 1.84 1 96.94 207 GLU A O 1
ATOM 1703 N N . LEU A 1 208 ? -7.023 -25.188 -0.189 1 97.62 208 LEU A N 1
ATOM 1704 C CA . LEU A 1 208 ? -8.312 -25.812 -0.461 1 97.62 208 LEU A CA 1
ATOM 1705 C C . LEU A 1 208 ? -8.195 -27.344 -0.437 1 97.62 208 LEU A C 1
ATOM 1707 O O . LEU A 1 208 ? -9 -28.016 0.208 1 97.62 208 LEU A O 1
ATOM 1711 N N . CYS A 1 209 ? -7.203 -27.812 -1.092 1 96.94 209 CYS A N 1
ATOM 1712 C CA . CYS A 1 209 ? -6.996 -29.266 -1.179 1 96.94 209 CYS A CA 1
ATOM 1713 C C . CYS A 1 209 ? -6.582 -29.828 0.172 1 96.94 209 CYS A C 1
ATOM 1715 O O . CYS A 1 209 ? -6.699 -31.031 0.401 1 96.94 209 CYS A O 1
ATOM 1717 N N . GLY A 1 210 ? -6.066 -28.984 1.032 1 95.38 210 GLY A N 1
ATOM 1718 C CA . GLY A 1 210 ? -5.621 -29.422 2.344 1 95.38 210 GLY A CA 1
ATOM 1719 C C . GLY A 1 210 ? -6.672 -29.25 3.424 1 95.38 210 GLY A C 1
ATOM 1720 O O . GLY A 1 210 ? -6.418 -29.531 4.598 1 95.38 210 GLY A O 1
ATOM 1721 N N . LEU A 1 211 ? -7.836 -28.844 3.031 1 95.62 211 LEU A N 1
ATOM 1722 C CA . LEU A 1 211 ? -8.898 -28.578 3.994 1 95.62 211 LEU A CA 1
ATOM 1723 C C . LEU A 1 211 ? -9.43 -29.875 4.582 1 95.62 211 LEU A C 1
ATOM 1725 O O . LEU A 1 211 ? -9.727 -30.828 3.842 1 95.62 211 LEU A O 1
ATOM 1729 N N . ARG A 1 212 ? -9.547 -29.938 5.941 1 94.19 212 ARG A N 1
ATOM 1730 C CA . ARG A 1 212 ? -10.086 -31.094 6.664 1 94.19 212 ARG A CA 1
ATOM 1731 C C . ARG A 1 212 ? -11.375 -30.719 7.387 1 94.19 212 ARG A C 1
ATOM 1733 O O . ARG A 1 212 ? -11.609 -29.562 7.691 1 94.19 212 ARG A O 1
ATOM 1740 N N . TRP A 1 213 ? -12.102 -31.719 7.684 1 94.25 213 TRP A N 1
ATOM 1741 C CA . TRP A 1 213 ? -13.359 -31.5 8.383 1 94.25 213 TRP A CA 1
ATOM 1742 C C . TRP A 1 213 ? -13.125 -30.875 9.75 1 94.25 213 TRP A C 1
ATOM 1744 O O . TRP A 1 213 ? -13.914 -30.047 10.211 1 94.25 213 TRP A O 1
ATOM 1754 N N . CYS A 1 214 ? -12.055 -31.203 10.406 1 93 214 CYS A N 1
ATOM 1755 C CA . CYS A 1 214 ? -11.75 -30.703 11.742 1 93 214 CYS A CA 1
ATOM 1756 C C . CYS A 1 214 ? -11.375 -29.234 11.695 1 93 214 CYS A C 1
ATOM 1758 O O . CYS A 1 214 ? -11.312 -28.562 12.734 1 93 214 CYS A O 1
ATOM 1760 N N . ASP A 1 215 ? -11.125 -28.719 10.5 1 95.31 215 ASP A N 1
ATOM 1761 C CA . ASP A 1 215 ? -10.75 -27.312 10.359 1 95.31 215 ASP A CA 1
ATOM 1762 C C . ASP A 1 215 ? -11.984 -26.422 10.391 1 95.31 215 ASP A C 1
ATOM 1764 O O . ASP A 1 215 ? -11.859 -25.188 10.469 1 95.31 215 ASP A O 1
ATOM 1768 N N . ILE A 1 216 ? -13.148 -27.016 10.32 1 95.62 216 ILE A N 1
ATOM 1769 C CA . ILE A 1 216 ? -14.391 -26.234 10.297 1 95.62 216 ILE A CA 1
ATOM 1770 C C . ILE A 1 216 ? -15.094 -26.359 11.648 1 95.62 216 ILE A C 1
ATOM 1772 O O . ILE A 1 216 ? -15.328 -27.469 12.133 1 95.62 216 ILE A O 1
ATOM 1776 N N . ASP A 1 217 ? -15.305 -25.25 12.242 1 96.56 217 ASP A N 1
ATOM 1777 C CA . ASP A 1 217 ? -16.156 -25.188 13.422 1 96.56 217 ASP A CA 1
ATOM 1778 C C . ASP A 1 217 ? -17.609 -24.844 13.039 1 96.56 217 ASP A C 1
ATOM 1780 O O . ASP A 1 217 ? -17.938 -23.688 12.812 1 96.56 217 ASP A O 1
ATOM 1784 N N . PHE A 1 218 ? -18.453 -25.828 13.062 1 94.75 218 PHE A N 1
ATOM 1785 C CA . PHE A 1 218 ? -19.828 -25.656 12.594 1 94.75 218 PHE A CA 1
ATOM 1786 C C . PHE A 1 218 ? -20.656 -24.906 13.617 1 94.75 218 PHE A C 1
ATOM 1788 O O . PHE A 1 218 ? -21.75 -24.406 13.297 1 94.75 218 PHE A O 1
ATOM 1795 N N . ASP A 1 219 ? -20.219 -24.781 14.797 1 94.94 219 ASP A N 1
ATOM 1796 C CA . ASP A 1 219 ? -20.938 -24.031 15.836 1 94.94 219 ASP A CA 1
ATOM 1797 C C . ASP A 1 219 ? -20.75 -22.516 15.648 1 94.94 219 ASP A C 1
ATOM 1799 O O . ASP A 1 219 ? -21.719 -21.766 15.734 1 94.94 219 ASP A O 1
ATOM 1803 N N . THR A 1 220 ? -19.578 -22.188 15.32 1 94.5 220 THR A N 1
ATOM 1804 C CA . THR A 1 220 ? -19.281 -20.766 15.18 1 94.5 220 THR A CA 1
ATOM 1805 C C . THR A 1 220 ? -19.234 -20.375 13.703 1 94.5 220 THR A C 1
ATOM 1807 O O . THR A 1 220 ? -19.094 -19.188 13.383 1 94.5 220 THR A O 1
ATOM 1810 N N . ASN A 1 221 ? -19.328 -21.297 12.781 1 95.38 221 ASN A N 1
ATOM 1811 C CA . ASN A 1 221 ? -19.25 -21.078 11.336 1 95.38 221 ASN A CA 1
ATOM 1812 C C . ASN A 1 221 ? -17.938 -20.406 10.953 1 95.38 221 ASN A C 1
ATOM 1814 O O . ASN A 1 221 ? -17.922 -19.406 10.242 1 95.38 221 ASN A O 1
ATOM 1818 N N . ASN A 1 222 ? -16.875 -21.016 11.516 1 96.56 222 ASN A N 1
ATOM 1819 C CA . ASN A 1 222 ? -15.539 -20.531 11.195 1 96.56 222 ASN A CA 1
ATOM 1820 C C . ASN A 1 222 ? -14.656 -21.625 10.609 1 96.56 222 ASN A C 1
ATOM 1822 O O . ASN A 1 222 ? -14.836 -22.797 10.922 1 96.56 222 ASN A O 1
ATOM 1826 N N . LEU A 1 223 ? -13.781 -21.25 9.758 1 96.88 223 LEU A N 1
ATOM 1827 C CA . LEU A 1 223 ? -12.773 -22.125 9.156 1 96.88 223 LEU A CA 1
ATOM 1828 C C . LEU A 1 223 ? -11.367 -21.703 9.594 1 96.88 223 LEU A C 1
ATOM 1830 O O . LEU A 1 223 ? -11.008 -20.531 9.508 1 96.88 223 LEU A O 1
ATOM 1834 N N . THR A 1 224 ? -10.617 -22.594 10.109 1 96.25 224 THR A N 1
ATOM 1835 C CA . THR A 1 224 ? -9.211 -22.359 10.414 1 96.25 224 THR A CA 1
ATOM 1836 C C . THR A 1 224 ? -8.32 -22.875 9.281 1 96.25 224 THR A C 1
ATOM 1838 O O . THR A 1 224 ? -8.312 -24.062 8.984 1 96.25 224 THR A O 1
ATOM 1841 N N . VAL A 1 225 ? -7.664 -21.984 8.641 1 95.56 225 VAL A N 1
ATOM 1842 C CA . VAL A 1 225 ? -6.746 -22.344 7.562 1 95.56 225 VAL A CA 1
ATOM 1843 C C . VAL A 1 225 ? -5.355 -22.609 8.133 1 95.56 225 VAL A C 1
ATOM 1845 O O . VAL A 1 225 ? -4.676 -21.672 8.578 1 95.56 225 VAL A O 1
ATOM 1848 N N . ASN A 1 226 ? -4.922 -23.828 8.055 1 92.94 226 ASN A N 1
ATOM 1849 C CA . ASN A 1 226 ? -3.662 -24.156 8.719 1 92.94 226 ASN A CA 1
ATOM 1850 C C . ASN A 1 226 ? -2.867 -25.188 7.934 1 92.94 226 ASN A C 1
ATOM 1852 O O . ASN A 1 226 ? -1.781 -25.594 8.352 1 92.94 226 ASN A O 1
ATOM 1856 N N . ASN A 1 227 ? -3.389 -25.609 6.816 1 93.31 227 ASN A N 1
ATOM 1857 C CA . ASN A 1 227 ? -2.721 -26.656 6.047 1 93.31 227 ASN A CA 1
ATOM 1858 C C . ASN A 1 227 ? -2.816 -26.391 4.547 1 93.31 227 ASN A C 1
ATOM 1860 O O . ASN A 1 227 ? -3.607 -25.547 4.109 1 93.31 227 ASN A O 1
ATOM 1864 N N . GLN A 1 228 ? -1.99 -27.125 3.85 1 94.62 228 GLN A N 1
ATOM 1865 C CA . GLN A 1 228 ? -2.039 -27.094 2.393 1 94.62 228 GLN A CA 1
ATOM 1866 C C . GLN A 1 228 ? -1.49 -28.391 1.797 1 94.62 228 GLN A C 1
ATOM 1868 O O . GLN A 1 228 ? -0.788 -29.141 2.475 1 94.62 228 GLN A O 1
ATOM 1873 N N . VAL A 1 229 ? -1.845 -28.609 0.639 1 94.44 229 VAL A N 1
ATOM 1874 C CA . VAL A 1 229 ? -1.29 -29.719 -0.129 1 94.44 229 VAL A CA 1
ATOM 1875 C C . VAL A 1 229 ? -0.352 -29.188 -1.208 1 94.44 229 VAL A C 1
ATOM 1877 O O . VAL A 1 229 ? -0.682 -28.219 -1.903 1 94.44 229 VAL A O 1
ATOM 1880 N N . ILE A 1 230 ? 0.785 -29.797 -1.256 1 92.19 230 ILE A N 1
ATOM 1881 C CA . ILE A 1 230 ? 1.794 -29.406 -2.232 1 92.19 230 ILE A CA 1
ATOM 1882 C C . ILE A 1 230 ? 2.26 -30.625 -3.016 1 92.19 230 ILE A C 1
ATOM 1884 O O . ILE A 1 230 ? 2.41 -31.703 -2.451 1 92.19 230 ILE A O 1
ATOM 1888 N N . TYR A 1 231 ? 2.406 -30.453 -4.262 1 90.75 231 TYR A N 1
ATOM 1889 C CA . TYR A 1 231 ? 2.994 -31.516 -5.07 1 90.75 231 TYR A CA 1
ATOM 1890 C C . TYR A 1 231 ? 4.504 -31.344 -5.188 1 90.75 231 TYR A C 1
ATOM 1892 O O . TYR A 1 231 ? 4.98 -30.359 -5.773 1 90.75 231 TYR A O 1
ATOM 1900 N N . ASP A 1 232 ? 5.195 -32.25 -4.629 1 87.25 232 ASP A N 1
ATOM 1901 C CA . ASP A 1 232 ? 6.652 -32.25 -4.758 1 87.25 232 ASP A CA 1
ATOM 1902 C C . ASP A 1 232 ? 7.078 -32.875 -6.09 1 87.25 232 ASP A C 1
ATOM 1904 O O . ASP A 1 232 ? 7.035 -34.094 -6.254 1 87.25 232 ASP A O 1
ATOM 1908 N N . ARG A 1 233 ? 7.539 -32.125 -6.902 1 84.06 233 ARG A N 1
ATOM 1909 C CA . ARG A 1 233 ? 7.879 -32.594 -8.25 1 84.06 233 ARG A CA 1
ATOM 1910 C C . ARG A 1 233 ? 9.117 -33.469 -8.227 1 84.06 233 ARG A C 1
ATOM 1912 O O . ARG A 1 233 ? 9.258 -34.375 -9.055 1 84.06 233 ARG A O 1
ATOM 1919 N N . GLU A 1 234 ? 9.984 -33.156 -7.387 1 81.69 234 GLU A N 1
ATOM 1920 C CA . GLU A 1 234 ? 11.219 -33.938 -7.301 1 81.69 234 GLU A CA 1
ATOM 1921 C C . GLU A 1 234 ? 10.938 -35.344 -6.824 1 81.69 234 GLU A C 1
ATOM 1923 O O . GLU A 1 234 ? 11.414 -36.312 -7.43 1 81.69 234 GLU A O 1
ATOM 1928 N N . LEU A 1 235 ? 10.133 -35.438 -5.875 1 85.5 235 LEU A N 1
ATOM 1929 C CA . LEU A 1 235 ? 9.82 -36.75 -5.305 1 85.5 235 LEU A CA 1
ATOM 1930 C C . LEU A 1 235 ? 8.547 -37.312 -5.918 1 85.5 235 LEU A C 1
ATOM 1932 O O . LEU A 1 235 ? 8.227 -38.5 -5.703 1 85.5 235 LEU A O 1
ATOM 1936 N N . LYS A 1 236 ? 7.836 -36.5 -6.672 1 89.31 236 LYS A N 1
ATOM 1937 C CA . LYS A 1 236 ? 6.602 -36.906 -7.348 1 89.31 236 LYS A CA 1
ATOM 1938 C C . LYS A 1 236 ? 5.559 -37.375 -6.352 1 89.31 236 LYS A C 1
ATOM 1940 O O . LYS A 1 236 ? 4.941 -38.438 -6.551 1 89.31 236 LYS A O 1
ATOM 1945 N N . VAL A 1 237 ? 5.461 -36.719 -5.273 1 90.81 237 VAL A N 1
ATOM 1946 C CA . VAL A 1 237 ? 4.5 -37.094 -4.242 1 90.81 237 VAL A CA 1
ATOM 1947 C C . VAL A 1 237 ? 3.723 -35.844 -3.793 1 90.81 237 VAL A C 1
ATOM 1949 O O . VAL A 1 237 ? 4.219 -34.719 -3.906 1 90.81 237 VAL A O 1
ATOM 1952 N N . LEU A 1 238 ? 2.496 -36.156 -3.328 1 92.19 238 LEU A N 1
ATOM 1953 C CA . LEU A 1 238 ? 1.702 -35.125 -2.688 1 92.19 238 LEU A CA 1
ATOM 1954 C C . LEU A 1 238 ? 2.041 -35 -1.204 1 92.19 238 LEU A C 1
ATOM 1956 O O . LEU A 1 238 ? 2.082 -36 -0.498 1 92.19 238 LEU A O 1
ATOM 1960 N N . VAL A 1 239 ? 2.316 -33.812 -0.832 1 90.56 239 VAL A N 1
ATOM 1961 C CA . VAL A 1 239 ? 2.701 -33.594 0.558 1 90.56 239 VAL A CA 1
ATOM 1962 C C . VAL A 1 239 ? 1.635 -32.781 1.262 1 90.56 239 VAL A C 1
ATOM 1964 O O . VAL A 1 239 ? 1.24 -31.703 0.767 1 90.56 239 VAL A O 1
ATOM 1967 N N . PHE A 1 240 ? 1.111 -33.344 2.307 1 90.88 240 PHE A N 1
ATOM 1968 C CA . PHE A 1 240 ? 0.281 -32.562 3.217 1 90.88 240 PHE A CA 1
ATOM 1969 C C . PHE A 1 240 ? 1.144 -31.781 4.188 1 90.88 240 PHE A C 1
ATOM 1971 O O . PHE A 1 240 ? 1.877 -32.344 4.992 1 90.88 240 PHE A O 1
ATOM 1978 N N . SER A 1 241 ? 1.12 -30.453 4.078 1 88.81 241 SER A N 1
ATOM 1979 C CA . SER A 1 241 ? 2.021 -29.609 4.852 1 88.81 241 SER A CA 1
ATOM 1980 C C . SER A 1 241 ? 1.247 -28.688 5.789 1 88.81 241 SER A C 1
ATOM 1982 O O . SER A 1 241 ? 0.243 -28.094 5.395 1 88.81 241 SER A O 1
ATOM 1984 N N . GLU A 1 242 ? 1.765 -28.609 7 1 84.69 242 GLU A N 1
ATOM 1985 C CA . GLU A 1 242 ? 1.209 -27.656 7.957 1 84.69 242 GLU A CA 1
ATOM 1986 C C . GLU A 1 242 ? 1.933 -26.312 7.883 1 84.69 242 GLU A C 1
ATOM 1988 O O . GLU A 1 242 ? 1.582 -25.375 8.594 1 84.69 242 GLU A O 1
ATOM 1993 N N . ILE A 1 243 ? 2.865 -26.297 7.051 1 74.06 243 ILE A N 1
ATOM 1994 C CA . ILE A 1 243 ? 3.605 -25.062 6.859 1 74.06 243 ILE A CA 1
ATOM 1995 C C . ILE A 1 243 ? 3.02 -24.281 5.684 1 74.06 243 ILE A C 1
ATOM 1997 O O . ILE A 1 243 ? 3.029 -24.766 4.547 1 74.06 243 ILE A O 1
ATOM 2001 N N . LEU A 1 244 ? 2.48 -23.219 6.02 1 78.31 244 LEU A N 1
ATOM 2002 C CA . LEU A 1 244 ? 1.911 -22.391 4.961 1 78.31 244 LEU A CA 1
ATOM 2003 C C . LEU A 1 244 ? 2.922 -21.359 4.477 1 78.31 244 LEU A C 1
ATOM 2005 O O . LEU A 1 244 ? 4.004 -21.219 5.055 1 78.31 244 LEU A O 1
ATOM 2009 N N . LYS A 1 245 ? 2.646 -20.672 3.395 1 70.12 245 LYS A N 1
ATOM 2010 C CA . LYS A 1 245 ? 3.562 -19.797 2.666 1 70.12 245 LYS A CA 1
ATOM 2011 C C . LYS A 1 245 ? 4.062 -18.672 3.555 1 70.12 245 LYS A C 1
ATOM 2013 O O . LYS A 1 245 ? 5.23 -18.281 3.473 1 70.12 245 LYS A O 1
ATOM 2018 N N . THR A 1 246 ? 3.209 -18.156 4.297 1 72.31 246 THR A N 1
ATOM 2019 C CA . THR A 1 246 ? 3.551 -17.047 5.164 1 72.31 246 THR A CA 1
ATOM 2020 C C . THR A 1 246 ? 2.861 -17.172 6.52 1 72.31 246 THR A C 1
ATOM 2022 O O . THR A 1 246 ? 1.956 -17.984 6.684 1 72.31 246 THR A O 1
ATOM 2025 N N . ASP A 1 247 ? 3.371 -16.391 7.406 1 73.31 247 ASP A N 1
ATOM 2026 C CA . ASP A 1 247 ? 2.75 -16.391 8.727 1 73.31 247 ASP A CA 1
ATOM 2027 C C . ASP A 1 247 ? 1.299 -15.914 8.648 1 73.31 247 ASP A C 1
ATOM 2029 O O . ASP A 1 247 ? 0.439 -16.422 9.375 1 73.31 247 ASP A O 1
ATOM 2033 N N . THR A 1 248 ? 1.023 -15.117 7.656 1 77 248 THR A N 1
ATOM 2034 C CA . THR A 1 248 ? -0.321 -14.562 7.543 1 77 248 THR A CA 1
ATOM 2035 C C . THR A 1 248 ? -1.255 -15.555 6.852 1 77 248 THR A C 1
ATOM 2037 O O . THR A 1 248 ? -2.475 -15.375 6.863 1 77 248 THR A O 1
ATOM 2040 N N . SER A 1 249 ? -0.656 -16.531 6.445 1 83.12 249 SER A N 1
ATOM 2041 C CA . SER A 1 249 ? -1.491 -17.547 5.816 1 83.12 249 SER A CA 1
ATOM 2042 C C . SER A 1 249 ? -2.322 -18.297 6.852 1 83.12 249 SER A C 1
ATOM 2044 O O . SER A 1 249 ? -3.375 -18.859 6.527 1 83.12 249 SER A O 1
ATOM 2046 N N . TYR A 1 250 ? -1.757 -18.375 8.023 1 87.81 250 TYR A N 1
ATOM 2047 C CA . TYR A 1 250 ? -2.576 -18.891 9.109 1 87.81 250 TYR A CA 1
ATOM 2048 C C . TYR A 1 250 ? -3.662 -17.906 9.5 1 87.81 250 TYR A C 1
ATOM 2050 O O . TYR A 1 250 ? -3.363 -16.781 9.906 1 87.81 250 TYR A O 1
ATOM 2058 N N . ARG A 1 251 ? -4.875 -18.344 9.336 1 92.31 251 ARG A N 1
ATOM 2059 C CA . ARG A 1 251 ? -5.945 -17.391 9.594 1 92.31 251 ARG A CA 1
ATOM 2060 C C . ARG A 1 251 ? -7.27 -18.109 9.859 1 92.31 251 ARG A C 1
ATOM 2062 O O . ARG A 1 251 ? -7.402 -19.297 9.57 1 92.31 251 ARG A O 1
ATOM 2069 N N . LYS A 1 252 ? -8.164 -17.344 10.477 1 93.69 252 LYS A N 1
ATOM 2070 C CA . LYS A 1 252 ? -9.539 -17.781 10.703 1 93.69 252 LYS A CA 1
ATOM 2071 C C . LYS A 1 252 ? -10.516 -16.984 9.844 1 93.69 252 LYS A C 1
ATOM 2073 O O . LYS A 1 252 ? -10.445 -15.758 9.797 1 93.69 252 LYS A O 1
ATOM 2078 N N . ILE A 1 253 ? -11.32 -17.734 9.117 1 94.75 253 ILE A N 1
ATOM 2079 C CA . ILE A 1 253 ? -12.266 -17.062 8.227 1 94.75 253 ILE A CA 1
ATOM 2080 C C . ILE A 1 253 ? -13.695 -17.422 8.617 1 94.75 253 ILE A C 1
ATOM 2082 O O . ILE A 1 253 ? -13.977 -18.578 8.93 1 94.75 253 ILE A O 1
ATOM 2086 N N . SER A 1 254 ? -14.594 -16.406 8.633 1 94.75 254 SER A N 1
ATOM 2087 C CA . SER A 1 254 ? -16.016 -16.672 8.867 1 94.75 254 SER A CA 1
ATOM 2088 C C . SER A 1 254 ? -16.672 -17.266 7.629 1 94.75 254 SER A C 1
ATOM 2090 O O . SER A 1 254 ? -16.359 -16.875 6.504 1 94.75 254 SER A O 1
ATOM 2092 N N . LEU A 1 255 ? -17.531 -18.234 7.832 1 96.06 255 LEU A N 1
ATOM 2093 C CA . LEU A 1 255 ? -18.219 -18.922 6.738 1 96.06 255 LEU A CA 1
ATOM 2094 C C . LEU A 1 255 ? -19.688 -18.516 6.691 1 96.06 255 LEU A C 1
ATOM 2096 O O . LEU A 1 255 ? -20.344 -18.438 7.73 1 96.06 255 LEU A O 1
ATOM 2100 N N . PRO A 1 256 ? -20.188 -18.25 5.477 1 94.19 256 PRO A N 1
ATOM 2101 C CA . PRO A 1 256 ? -21.625 -18.016 5.367 1 94.19 256 PRO A CA 1
ATOM 2102 C C . PRO A 1 256 ? -22.453 -19.266 5.668 1 94.19 256 PRO A C 1
ATOM 2104 O O . PRO A 1 256 ? -21.984 -20.391 5.453 1 94.19 256 PRO A O 1
ATOM 2107 N N . LYS A 1 257 ? -23.656 -19.047 6.035 1 92.38 257 LYS A N 1
ATOM 2108 C CA . LYS A 1 257 ? -24.547 -20.141 6.398 1 92.38 257 LYS A CA 1
ATOM 2109 C C . LYS A 1 257 ? -24.812 -21.062 5.203 1 92.38 257 LYS A C 1
ATOM 2111 O O . LYS A 1 257 ? -24.906 -22.281 5.352 1 92.38 257 LYS A O 1
ATOM 2116 N N . MET A 1 258 ? -24.906 -20.516 4.094 1 91.19 258 MET A N 1
ATOM 2117 C CA . MET A 1 258 ? -25.156 -21.281 2.883 1 91.19 258 MET A CA 1
ATOM 2118 C C . MET A 1 258 ? -24.094 -22.344 2.686 1 91.19 258 MET A C 1
ATOM 2120 O O . MET A 1 258 ? -24.391 -23.484 2.322 1 91.19 258 MET A O 1
ATOM 2124 N N . LEU A 1 259 ? -22.922 -21.953 2.943 1 95 259 LEU A N 1
ATOM 2125 C CA . LEU A 1 259 ? -21.812 -22.891 2.762 1 95 259 LEU A CA 1
ATOM 2126 C C . LEU A 1 259 ? -21.781 -23.922 3.885 1 95 259 LEU A C 1
ATOM 2128 O O . LEU A 1 259 ? -21.625 -25.109 3.633 1 95 259 LEU A O 1
ATOM 2132 N N . THR A 1 260 ? -21.922 -23.453 5.117 1 95.5 260 THR A N 1
ATOM 2133 C CA . THR A 1 260 ? -21.875 -24.391 6.238 1 95.5 260 THR A CA 1
ATOM 2134 C C . THR A 1 260 ? -23.016 -25.391 6.164 1 95.5 260 THR A C 1
ATOM 2136 O O . THR A 1 260 ? -22.844 -26.578 6.484 1 95.5 260 THR A O 1
ATOM 2139 N N . ASP A 1 261 ? -24.188 -24.922 5.754 1 92.81 261 ASP A N 1
ATOM 2140 C CA . ASP A 1 261 ? -25.312 -25.828 5.582 1 92.81 261 ASP A CA 1
ATOM 2141 C C . ASP A 1 261 ? -25.016 -26.891 4.535 1 92.81 261 ASP A C 1
ATOM 2143 O O . ASP A 1 261 ? -25.297 -28.078 4.746 1 92.81 261 ASP A O 1
ATOM 2147 N N . TYR A 1 262 ? -24.469 -26.5 3.48 1 92.75 262 TYR A N 1
ATOM 2148 C CA . TYR A 1 262 ? -24.109 -27.438 2.428 1 92.75 262 TYR A CA 1
ATOM 2149 C C . TYR A 1 262 ? -23.062 -28.438 2.926 1 92.75 262 TYR A C 1
ATOM 2151 O O . TYR A 1 262 ? -23.203 -29.641 2.73 1 92.75 262 TYR A O 1
ATOM 2159 N N . LEU A 1 263 ? -22.031 -27.969 3.58 1 94.38 263 LEU A N 1
ATOM 2160 C CA . LEU A 1 263 ? -20.969 -28.828 4.059 1 94.38 263 LEU A CA 1
ATOM 2161 C C . LEU A 1 263 ? -21.484 -29.812 5.094 1 94.38 263 LEU A C 1
ATOM 2163 O O . LEU A 1 263 ? -21.062 -30.969 5.117 1 94.38 263 LEU A O 1
ATOM 2167 N N . LYS A 1 264 ? -22.391 -29.359 5.891 1 92 264 LYS A N 1
ATOM 2168 C CA . LYS A 1 264 ? -23 -30.25 6.863 1 92 264 LYS A CA 1
ATOM 2169 C C . LYS A 1 264 ? -23.75 -31.391 6.172 1 92 264 LYS A C 1
ATOM 2171 O O . LYS A 1 264 ? -23.703 -32.531 6.621 1 92 264 LYS A O 1
ATOM 2176 N N . SER A 1 265 ? -24.375 -30.984 5.105 1 90.81 265 SER A N 1
ATOM 2177 C CA . SER A 1 265 ? -25.203 -31.953 4.395 1 90.81 265 SER A CA 1
ATOM 2178 C C . SER A 1 265 ? -24.359 -33.062 3.752 1 90.81 265 SER A C 1
ATOM 2180 O O . SER A 1 265 ? -24.812 -34.188 3.586 1 90.81 265 SER A O 1
ATOM 2182 N N . ILE A 1 266 ? -23.188 -32.75 3.422 1 89.56 266 ILE A N 1
ATOM 2183 C CA . ILE A 1 266 ? -22.375 -33.75 2.711 1 89.56 266 ILE A CA 1
ATOM 2184 C C . ILE A 1 266 ? -21.422 -34.438 3.682 1 89.56 266 ILE A C 1
ATOM 2186 O O . ILE A 1 266 ? -20.781 -35.438 3.34 1 89.56 266 ILE A O 1
ATOM 2190 N N . LYS A 1 267 ? -21.109 -33.812 4.84 1 86.94 267 LYS A N 1
ATOM 2191 C CA . LYS A 1 267 ? -20.172 -34.375 5.809 1 86.94 267 LYS A CA 1
ATOM 2192 C C . LYS A 1 267 ? -20.547 -35.781 6.203 1 86.94 267 LYS A C 1
ATOM 2194 O O . LYS A 1 267 ? -19.688 -36.625 6.426 1 86.94 267 LYS A O 1
ATOM 2199 N N . GLY A 1 268 ? -21.844 -36.188 5.648 1 71.31 268 GLY A N 1
ATOM 2200 C CA . GLY A 1 268 ? -22.266 -37.531 6.031 1 71.31 268 GLY A CA 1
ATOM 2201 C C . GLY A 1 268 ? -21.344 -38.188 7.043 1 71.31 268 GLY A C 1
ATOM 2202 O O . GLY A 1 268 ? -20.594 -37.5 7.738 1 71.31 268 GLY A O 1
ATOM 2203 N N . ASP A 1 269 ? -21.594 -39.438 7.359 1 58.56 269 ASP A N 1
ATOM 2204 C CA . ASP A 1 269 ? -20.797 -40.281 8.242 1 58.56 269 ASP A CA 1
ATOM 2205 C C . ASP A 1 269 ? -19.422 -40.562 7.629 1 58.56 269 ASP A C 1
ATOM 2207 O O . ASP A 1 269 ? -18.781 -41.562 7.961 1 58.56 269 ASP A O 1
ATOM 2211 N N . SER A 1 270 ? -19.031 -39.781 6.754 1 54.97 270 SER A N 1
ATOM 2212 C CA . SER A 1 270 ? -17.844 -40.062 5.961 1 54.97 270 SER A CA 1
ATOM 2213 C C . SER A 1 270 ? -16.594 -40.125 6.832 1 54.97 270 SER A C 1
ATOM 2215 O O . SER A 1 270 ? -16 -39.094 7.141 1 54.97 270 SER A O 1
ATOM 2217 N N . LEU A 1 271 ? -16.562 -41.062 7.676 1 53.81 271 LEU A N 1
ATOM 2218 C CA . LEU A 1 271 ? -15.508 -41.375 8.633 1 53.81 271 LEU A CA 1
ATOM 2219 C C . LEU A 1 271 ? -14.18 -41.594 7.93 1 53.81 271 LEU A C 1
ATOM 2221 O O . LEU A 1 271 ? -13.125 -41.625 8.57 1 53.81 271 LEU A O 1
ATOM 2225 N N . ASP A 1 272 ? -14.078 -41.875 6.559 1 60.97 272 ASP A N 1
ATOM 2226 C CA . ASP A 1 272 ? -12.82 -42.5 6.168 1 60.97 272 ASP A CA 1
ATOM 2227 C C . ASP A 1 272 ? -11.766 -41.469 5.82 1 60.97 272 ASP A C 1
ATOM 2229 O O . ASP A 1 272 ? -10.57 -41.75 5.77 1 60.97 272 ASP A O 1
ATOM 2233 N N . THR A 1 273 ? -12.164 -40.25 5.359 1 71.19 273 THR A N 1
ATOM 2234 C CA . THR A 1 273 ? -11.094 -39.281 5.102 1 71.19 273 THR A CA 1
ATOM 2235 C C . THR A 1 273 ? -11.375 -37.969 5.816 1 71.19 273 THR A C 1
ATOM 2237 O O . THR A 1 273 ? -12.531 -37.594 6.059 1 71.19 273 THR A O 1
ATOM 2240 N N . ASP A 1 274 ? -10.344 -37.406 6.273 1 87.06 274 ASP A N 1
ATOM 2241 C CA . ASP A 1 274 ? -10.422 -36.156 7.027 1 87.06 274 ASP A CA 1
ATOM 2242 C C . ASP A 1 274 ? -10.477 -34.969 6.094 1 87.06 274 ASP A C 1
ATOM 2244 O O . ASP A 1 274 ? -10.836 -33.875 6.512 1 87.06 274 ASP A O 1
ATOM 2248 N N . PHE A 1 275 ? -10.297 -35.281 4.746 1 92.88 275 PHE A N 1
ATOM 2249 C CA . PHE A 1 275 ? -10.25 -34.188 3.801 1 92.88 275 PHE A CA 1
ATOM 2250 C C . PHE A 1 275 ? -11.648 -33.875 3.275 1 92.88 275 PHE A C 1
ATOM 2252 O O . PHE A 1 275 ? -12.461 -34.781 3.068 1 92.88 275 PHE A O 1
ATOM 2259 N N . ILE A 1 276 ? -11.93 -32.656 2.992 1 93.88 276 ILE A N 1
ATOM 2260 C CA . ILE A 1 276 ? -13.219 -32.219 2.459 1 93.88 276 ILE A CA 1
ATOM 2261 C C . ILE A 1 276 ? -13.211 -32.344 0.936 1 93.88 276 ILE A C 1
ATOM 2263 O O . ILE A 1 276 ? -14.18 -32.812 0.337 1 93.88 276 ILE A O 1
ATOM 2267 N N . VAL A 1 277 ? -12.133 -31.938 0.309 1 94.69 277 VAL A N 1
ATOM 2268 C CA . VAL A 1 277 ? -11.969 -32 -1.14 1 94.69 277 VAL A CA 1
ATOM 2269 C C . VAL A 1 277 ? -11.172 -33.25 -1.523 1 94.69 277 VAL A C 1
ATOM 2271 O O . VAL A 1 277 ? -10.016 -33.406 -1.14 1 94.69 277 VAL A O 1
ATOM 2274 N N . LEU A 1 278 ? -11.828 -34.062 -2.252 1 91.88 278 LEU A N 1
ATOM 2275 C CA . LEU A 1 278 ? -11.227 -35.344 -2.633 1 91.88 278 LEU A CA 1
ATOM 2276 C C . LEU A 1 278 ? -11.242 -35.5 -4.145 1 91.88 278 LEU A C 1
ATOM 2278 O O . LEU A 1 278 ? -12.094 -34.938 -4.836 1 91.88 278 LEU A O 1
ATOM 2282 N N . ASN A 1 279 ? -10.281 -36.281 -4.559 1 90.38 279 ASN A N 1
ATOM 2283 C CA . ASN A 1 279 ? -10.328 -36.656 -5.973 1 90.38 279 ASN A CA 1
ATOM 2284 C C . ASN A 1 279 ? -11.328 -37.781 -6.223 1 90.38 279 ASN A C 1
ATOM 2286 O O . ASN A 1 279 ? -12.047 -38.188 -5.312 1 90.38 279 ASN A O 1
ATOM 2290 N N . LEU A 1 280 ? -11.398 -38.156 -7.426 1 88.06 280 LEU A N 1
ATOM 2291 C CA . LEU A 1 280 ? -12.383 -39.156 -7.82 1 88.06 280 LEU A CA 1
ATOM 2292 C C . LEU A 1 280 ? -12.125 -40.469 -7.121 1 88.06 280 LEU A C 1
ATOM 2294 O O . LEU A 1 280 ? -13.039 -41.281 -6.938 1 88.06 280 LEU A O 1
ATOM 2298 N N . GLN A 1 281 ? -10.867 -40.719 -6.645 1 87.19 281 GLN A N 1
ATOM 2299 C CA . GLN A 1 281 ? -10.492 -41.938 -5.965 1 87.19 281 GLN A CA 1
ATOM 2300 C C . GLN A 1 281 ? -10.688 -41.812 -4.457 1 87.19 281 GLN A C 1
ATOM 2302 O O . GLN A 1 281 ? -10.391 -42.75 -3.711 1 87.19 281 GLN A O 1
ATOM 2307 N N . GLY A 1 282 ? -11.141 -40.688 -4.023 1 87.06 282 GLY A N 1
ATOM 2308 C CA . GLY A 1 282 ? -11.406 -40.469 -2.607 1 87.06 282 GLY A CA 1
ATOM 2309 C C . GLY A 1 282 ? -10.156 -40.156 -1.808 1 87.06 282 GLY A C 1
ATOM 2310 O O . GLY A 1 282 ? -10.094 -40.438 -0.606 1 87.06 282 GLY A O 1
ATOM 2311 N N . THR A 1 283 ? -9.156 -39.781 -2.51 1 88.44 283 THR A N 1
ATOM 2312 C CA . THR A 1 283 ? -7.902 -39.438 -1.85 1 88.44 283 THR A CA 1
ATOM 2313 C C . THR A 1 283 ? -7.602 -37.969 -1.981 1 88.44 283 THR A C 1
ATOM 2315 O O . THR A 1 283 ? -8.383 -37.219 -2.58 1 88.44 283 THR A O 1
ATOM 2318 N N . MET A 1 284 ? -6.52 -37.625 -1.354 1 90.31 284 MET A N 1
ATOM 2319 C CA . MET A 1 284 ? -6.09 -36.219 -1.375 1 90.31 284 MET A CA 1
ATOM 2320 C C . MET A 1 284 ? -6.027 -35.688 -2.805 1 90.31 284 MET A C 1
ATOM 2322 O O . MET A 1 284 ? -5.508 -36.375 -3.697 1 90.31 284 MET A O 1
ATOM 2326 N N . TYR A 1 285 ? -6.605 -34.531 -3.016 1 94.31 285 TYR A N 1
ATOM 2327 C CA . TYR A 1 285 ? -6.695 -33.969 -4.355 1 94.31 285 TYR A CA 1
ATOM 2328 C C . TYR A 1 285 ? -5.414 -33.219 -4.715 1 94.31 285 TYR A C 1
ATOM 2330 O O . TYR A 1 285 ? -4.926 -32.406 -3.934 1 94.31 285 TYR A O 1
ATOM 2338 N N . ASN A 1 286 ? -4.887 -33.531 -5.844 1 95.81 286 ASN A N 1
ATOM 2339 C CA . ASN A 1 286 ? -3.756 -32.812 -6.383 1 95.81 286 ASN A CA 1
ATOM 2340 C C . ASN A 1 286 ? -4.18 -31.422 -6.871 1 95.81 286 ASN A C 1
ATOM 2342 O O . ASN A 1 286 ? -5.016 -31.297 -7.77 1 95.81 286 ASN A O 1
ATOM 2346 N N . PRO A 1 287 ? -3.564 -30.375 -6.281 1 96.69 287 PRO A N 1
ATOM 2347 C CA . PRO A 1 287 ? -3.959 -29.016 -6.672 1 96.69 287 PRO A CA 1
ATOM 2348 C C . PRO A 1 287 ? -3.855 -28.781 -8.18 1 96.69 287 PRO A C 1
ATOM 2350 O O . PRO A 1 287 ? -4.719 -28.125 -8.766 1 96.69 287 PRO A O 1
ATOM 2353 N N . ARG A 1 288 ? -2.879 -29.297 -8.781 1 95.5 288 ARG A N 1
ATOM 2354 C CA . ARG A 1 288 ? -2.705 -29.141 -10.227 1 95.5 288 ARG A CA 1
ATOM 2355 C C . ARG A 1 288 ? -3.852 -29.797 -10.992 1 95.5 288 ARG A C 1
ATOM 2357 O O . ARG A 1 288 ? -4.363 -29.219 -11.953 1 95.5 288 ARG A O 1
ATOM 2364 N N . ASN A 1 289 ? -4.238 -30.938 -10.562 1 96.44 289 ASN A N 1
ATOM 2365 C CA . ASN A 1 289 ? -5.328 -31.641 -11.219 1 96.44 289 ASN A CA 1
ATOM 2366 C C . ASN A 1 289 ? -6.656 -30.906 -11.062 1 96.44 289 ASN A C 1
ATOM 2368 O O . ASN A 1 289 ? -7.441 -30.812 -12.008 1 96.44 289 ASN A O 1
ATOM 2372 N N . LEU A 1 290 ? -6.859 -30.438 -9.859 1 97.38 290 LEU A N 1
ATOM 2373 C CA . LEU A 1 290 ? -8.078 -29.672 -9.625 1 97.38 290 LEU A CA 1
ATOM 2374 C C . LEU A 1 290 ? -8.141 -28.453 -10.555 1 97.38 290 LEU A C 1
ATOM 2376 O O . LEU A 1 290 ? -9.172 -28.203 -11.18 1 97.38 290 LEU A O 1
ATOM 2380 N N . SER A 1 291 ? -7.039 -27.75 -10.664 1 97.88 291 SER A N 1
ATOM 2381 C CA . SER A 1 291 ? -6.961 -26.578 -11.516 1 97.88 291 SER A CA 1
ATOM 2382 C C . SER A 1 291 ? -7.195 -26.938 -12.977 1 97.88 291 SER A C 1
ATOM 2384 O O . SER A 1 291 ? -7.938 -26.25 -13.68 1 97.88 291 SER A O 1
ATOM 2386 N N . MET A 1 292 ? -6.602 -28.016 -13.398 1 97.12 292 MET A N 1
ATOM 2387 C CA . MET A 1 292 ? -6.742 -28.453 -14.789 1 97.12 292 MET A CA 1
ATOM 2388 C C . MET A 1 292 ? -8.172 -28.875 -15.078 1 97.12 292 MET A C 1
ATOM 2390 O O . MET A 1 292 ? -8.719 -28.562 -16.141 1 97.12 292 MET A O 1
ATOM 2394 N N . ASN A 1 293 ? -8.703 -29.609 -14.172 1 97.06 293 ASN A N 1
ATOM 2395 C CA . ASN A 1 293 ? -10.078 -30.062 -14.352 1 97.06 293 ASN A CA 1
ATOM 2396 C C . ASN A 1 293 ? -11.055 -28.891 -14.422 1 97.06 293 ASN A C 1
ATOM 2398 O O . ASN A 1 293 ? -12 -28.906 -15.211 1 97.06 293 ASN A O 1
ATOM 2402 N N . PHE A 1 294 ? -10.82 -27.922 -13.609 1 97.88 294 PHE A N 1
ATOM 2403 C CA . PHE A 1 294 ? -11.625 -26.703 -13.672 1 97.88 294 PHE A CA 1
ATOM 2404 C C . PHE A 1 294 ? -11.523 -26.047 -15.047 1 97.88 294 PHE A C 1
ATOM 2406 O O . PHE A 1 294 ? -12.539 -25.766 -15.688 1 97.88 294 PHE A O 1
ATOM 2413 N N . THR A 1 295 ? -10.312 -25.859 -15.492 1 97.69 295 THR A N 1
ATOM 2414 C CA . THR A 1 295 ? -10.078 -25.219 -16.781 1 97.69 295 THR A CA 1
ATOM 2415 C C . THR A 1 295 ? -10.781 -25.984 -17.906 1 97.69 295 THR A C 1
ATOM 2417 O O . THR A 1 295 ? -11.43 -25.375 -18.766 1 97.69 295 THR A O 1
ATOM 2420 N N . LYS A 1 296 ? -10.672 -27.25 -17.859 1 96.69 296 LYS A N 1
ATOM 2421 C CA . LYS A 1 296 ? -11.312 -28.078 -18.875 1 96.69 296 LYS A CA 1
ATOM 2422 C C . LYS A 1 296 ? -12.828 -27.938 -18.812 1 96.69 296 LYS A C 1
ATOM 2424 O O . LYS A 1 296 ? -13.492 -27.891 -19.859 1 96.69 296 LYS A O 1
ATOM 2429 N N . SER A 1 297 ? -13.305 -27.891 -17.625 1 96.5 297 SER A N 1
ATOM 2430 C CA . SER A 1 297 ? -14.75 -27.859 -17.438 1 96.5 297 SER A CA 1
ATOM 2431 C C . SER A 1 297 ? -15.344 -26.562 -18 1 96.5 297 SER A C 1
ATOM 2433 O O . SER A 1 297 ? -16.453 -26.562 -18.531 1 96.5 297 SER A O 1
ATOM 2435 N N . ILE A 1 298 ? -14.602 -25.469 -17.875 1 96.81 298 ILE A N 1
ATOM 2436 C CA . ILE A 1 298 ? -15.188 -24.203 -18.297 1 96.81 298 ILE A CA 1
ATOM 2437 C C . ILE A 1 298 ? -14.914 -23.984 -19.781 1 96.81 298 ILE A C 1
ATOM 2439 O O . ILE A 1 298 ? -15.539 -23.125 -20.422 1 96.81 298 ILE A O 1
ATOM 2443 N N . HIS A 1 299 ? -14.023 -24.703 -20.344 1 95.44 299 HIS A N 1
ATOM 2444 C CA . HIS A 1 299 ? -13.711 -24.578 -21.766 1 95.44 299 HIS A CA 1
ATOM 2445 C C . HIS A 1 299 ? -14.93 -24.875 -22.625 1 95.44 299 HIS A C 1
ATOM 2447 O O . HIS A 1 299 ? -15.07 -24.312 -23.719 1 95.44 299 HIS A O 1
ATOM 2453 N N . LYS A 1 300 ? -15.852 -25.625 -22.125 1 91.19 300 LYS A N 1
ATOM 2454 C CA . LYS A 1 300 ? -17.078 -26 -22.828 1 91.19 300 LYS A CA 1
ATOM 2455 C C . LYS A 1 300 ? -17.969 -24.781 -23.078 1 91.19 300 LYS A C 1
ATOM 2457 O O . LYS A 1 300 ? -18.828 -24.797 -23.953 1 91.19 300 LYS A O 1
ATOM 2462 N N . TYR A 1 301 ? -17.734 -23.797 -22.312 1 93.88 301 TYR A N 1
ATOM 2463 C CA . TYR A 1 301 ? -18.594 -22.625 -22.375 1 93.88 301 TYR A CA 1
ATOM 2464 C C . TYR A 1 301 ? -17.844 -21.422 -22.922 1 93.88 301 TYR A C 1
ATOM 2466 O O . TYR A 1 301 ? -18.141 -20.281 -22.562 1 93.88 301 TYR A O 1
ATOM 2474 N N . ARG A 1 302 ? -16.859 -21.625 -23.734 1 93.19 302 ARG A N 1
ATOM 2475 C CA . ARG A 1 302 ? -16 -20.562 -24.234 1 93.19 302 ARG A CA 1
ATOM 2476 C C . ARG A 1 302 ? -16.641 -19.875 -25.438 1 93.19 302 ARG A C 1
ATOM 2478 O O . ARG A 1 302 ? -16.328 -18.719 -25.734 1 93.19 302 ARG A O 1
ATOM 2485 N N . LYS A 1 303 ? -17.516 -20.531 -26.094 1 91.69 303 LYS A N 1
ATOM 2486 C CA . LYS A 1 303 ? -18.062 -20.016 -27.344 1 91.69 303 LYS A CA 1
ATOM 2487 C C . LYS A 1 303 ? -19.297 -19.156 -27.094 1 91.69 303 LYS A C 1
ATOM 2489 O O . LYS A 1 303 ? -20.062 -19.422 -26.172 1 91.69 303 LYS A O 1
ATOM 2494 N N . SER A 1 304 ? -19.453 -18.25 -28.031 1 90.44 304 SER A N 1
ATOM 2495 C CA . SER A 1 304 ? -20.656 -17.438 -27.969 1 90.44 304 SER A CA 1
ATOM 2496 C C . SER A 1 304 ? -21.859 -18.172 -28.562 1 90.44 304 SER A C 1
ATOM 2498 O O . SER A 1 304 ? -21.688 -19.156 -29.281 1 90.44 304 SER A O 1
ATOM 2500 N N . ILE A 1 305 ? -23.016 -17.562 -28.203 1 86.38 305 ILE A N 1
ATOM 2501 C CA . ILE A 1 305 ? -24.25 -18.141 -28.734 1 86.38 305 ILE A CA 1
ATOM 2502 C C . ILE A 1 305 ? -24.219 -18.094 -30.266 1 86.38 305 ILE A C 1
ATOM 2504 O O . ILE A 1 305 ? -24.625 -19.047 -30.922 1 86.38 305 ILE A O 1
ATOM 2508 N N . ASP A 1 306 ? -23.719 -17.047 -30.75 1 87.56 306 ASP A N 1
ATOM 2509 C CA . ASP A 1 306 ? -23.625 -16.891 -32.188 1 87.56 306 ASP A CA 1
ATOM 2510 C C . ASP A 1 306 ? -22.703 -17.938 -32.812 1 87.56 306 ASP A C 1
ATOM 2512 O O . ASP A 1 306 ? -23.016 -18.5 -33.875 1 87.56 306 ASP A O 1
ATOM 2516 N N . ASP A 1 307 ? -21.609 -18.188 -32.156 1 88.75 307 ASP A N 1
ATOM 2517 C CA . ASP A 1 307 ? -20.672 -19.188 -32.625 1 88.75 307 ASP A CA 1
ATOM 2518 C C . ASP A 1 307 ? -21.297 -20.578 -32.625 1 88.75 307 ASP A C 1
ATOM 2520 O O . ASP A 1 307 ? -21.109 -21.359 -33.562 1 88.75 307 ASP A O 1
ATOM 2524 N N . LEU A 1 308 ? -22.047 -20.812 -31.656 1 87.62 308 LEU A N 1
ATOM 2525 C CA . LEU A 1 308 ? -22.688 -22.109 -31.5 1 87.62 308 LEU A CA 1
ATOM 2526 C C . LEU A 1 308 ? -23.781 -22.312 -32.531 1 87.62 308 LEU A C 1
ATOM 2528 O O . LEU A 1 308 ? -23.938 -23.406 -33.062 1 87.62 308 LEU A O 1
ATOM 2532 N N . LYS A 1 309 ? -24.562 -21.281 -32.75 1 86.31 309 LYS A N 1
ATOM 2533 C CA . LYS A 1 309 ? -25.594 -21.344 -33.781 1 86.31 309 LYS A CA 1
ATOM 2534 C C . LYS A 1 309 ? -24.969 -21.656 -35.156 1 86.31 309 LYS A C 1
ATOM 2536 O O . LYS A 1 309 ? -25.531 -22.422 -35.938 1 86.31 309 LYS A O 1
ATOM 2541 N N . GLY A 1 310 ? -23.922 -21.031 -35.344 1 86.5 310 GLY A N 1
ATOM 2542 C CA . GLY A 1 310 ? -23.234 -21.25 -36.594 1 86.5 310 GLY A CA 1
ATOM 2543 C C . GLY A 1 310 ? -22.781 -22.688 -36.781 1 86.5 310 GLY A C 1
ATOM 2544 O O . GLY A 1 310 ? -22.703 -23.188 -37.906 1 86.5 310 GLY A O 1
ATOM 2545 N N . GLU A 1 311 ? -22.469 -23.297 -35.75 1 86.88 311 GLU A N 1
ATOM 2546 C CA . GLU A 1 311 ? -22.016 -24.688 -35.781 1 86.88 311 GLU A CA 1
ATOM 2547 C C . GLU A 1 311 ? -23.188 -25.656 -35.719 1 86.88 311 GLU A C 1
ATOM 2549 O O . GLU A 1 311 ? -23 -26.875 -35.688 1 86.88 311 GLU A O 1
ATOM 2554 N N . ASN A 1 312 ? -24.438 -25.234 -35.688 1 79.31 312 ASN A N 1
ATOM 2555 C CA . ASN A 1 312 ? -25.672 -26.016 -35.625 1 79.31 312 ASN A CA 1
ATOM 2556 C C . ASN A 1 312 ? -25.703 -26.906 -34.406 1 79.31 312 ASN A C 1
ATOM 2558 O O . ASN A 1 312 ? -26.094 -28.062 -34.469 1 79.31 312 ASN A O 1
ATOM 2562 N N . LYS A 1 313 ? -25.219 -26.406 -33.344 1 78.81 313 LYS A N 1
ATOM 2563 C CA . LYS A 1 313 ? -25.25 -27.156 -32.125 1 78.81 313 LYS A CA 1
ATOM 2564 C C . LYS A 1 313 ? -26.484 -26.828 -31.281 1 78.81 313 LYS A C 1
ATOM 2566 O O . LYS A 1 313 ? -27.031 -25.719 -31.406 1 78.81 313 LYS A O 1
ATOM 2571 N N . LYS A 1 314 ? -26.969 -27.781 -30.562 1 80.81 314 LYS A N 1
ATOM 2572 C CA . LYS A 1 314 ? -28.094 -27.547 -29.656 1 80.81 314 LYS A CA 1
ATOM 2573 C C . LYS A 1 314 ? -27.672 -26.641 -28.5 1 80.81 314 LYS A C 1
ATOM 2575 O O . LYS A 1 314 ? -26.734 -26.953 -27.766 1 80.81 314 LYS A O 1
ATOM 2580 N N . ILE A 1 315 ? -28.234 -25.438 -28.406 1 83.19 315 ILE A N 1
ATOM 2581 C CA . ILE A 1 315 ? -27.922 -24.453 -27.375 1 83.19 315 ILE A CA 1
ATOM 2582 C C . ILE A 1 315 ? -28.938 -24.562 -26.25 1 83.19 315 ILE A C 1
ATOM 2584 O O . ILE A 1 315 ? -30.141 -24.406 -26.469 1 83.19 315 ILE A O 1
ATOM 2588 N N . PRO A 1 316 ? -28.469 -24.922 -25.109 1 81.19 316 PRO A N 1
ATOM 2589 C CA . PRO A 1 316 ? -29.406 -24.906 -23.984 1 81.19 316 PRO A CA 1
ATOM 2590 C C . PRO A 1 316 ? -30.047 -23.547 -23.766 1 81.19 316 PRO A C 1
ATOM 2592 O O . PRO A 1 316 ? -29.422 -22.516 -24.078 1 81.19 316 PRO A O 1
ATOM 2595 N N . GLU A 1 317 ? -31.297 -23.531 -23.359 1 81.75 317 GLU A N 1
ATOM 2596 C CA . GLU A 1 317 ? -32.062 -22.312 -23.188 1 81.75 317 GLU A CA 1
ATOM 2597 C C . GLU A 1 317 ? -31.375 -21.344 -22.234 1 81.75 317 GLU A C 1
ATOM 2599 O O . GLU A 1 317 ? -31.422 -20.125 -22.438 1 81.75 317 GLU A O 1
ATOM 2604 N N . ASP A 1 318 ? -30.609 -21.859 -21.344 1 87.75 318 ASP A N 1
ATOM 2605 C CA . ASP A 1 318 ? -30 -20.984 -20.344 1 87.75 318 ASP A CA 1
ATOM 2606 C C . ASP A 1 318 ? -28.484 -20.906 -20.547 1 87.75 318 ASP A C 1
ATOM 2608 O O . ASP A 1 318 ? -27.734 -20.672 -19.594 1 87.75 318 ASP A O 1
ATOM 2612 N N . TYR A 1 319 ? -28.141 -21.031 -21.766 1 90.12 319 TYR A N 1
ATOM 2613 C CA . TYR A 1 319 ? -26.719 -21 -22.062 1 90.12 319 TYR A CA 1
ATOM 2614 C C . TYR A 1 319 ? -26.125 -19.609 -21.812 1 90.12 319 TYR A C 1
ATOM 2616 O O . TYR A 1 319 ? -26.75 -18.609 -22.141 1 90.12 319 TYR A O 1
ATOM 2624 N N . MET A 1 320 ? -24.953 -19.656 -21.203 1 92.19 320 MET A N 1
ATOM 2625 C CA . MET A 1 320 ? -24.188 -18.438 -20.984 1 92.19 320 MET A CA 1
ATOM 2626 C C . MET A 1 320 ?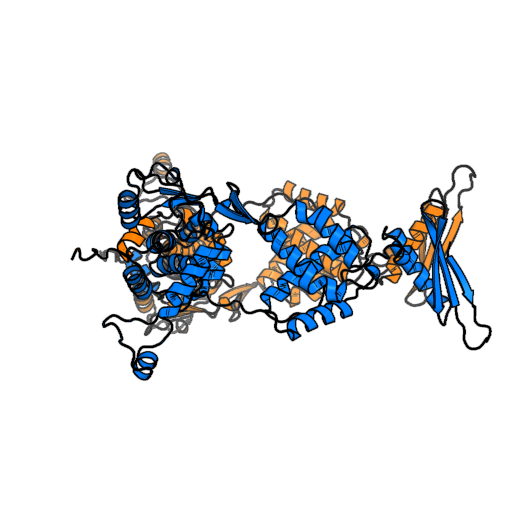 -22.719 -18.641 -21.297 1 92.19 320 MET A C 1
ATOM 2628 O O . MET A 1 320 ? -22.109 -19.625 -20.859 1 92.19 320 MET A O 1
ATOM 2632 N N . ARG A 1 321 ? -22.219 -17.75 -22.078 1 93.5 321 ARG A N 1
ATOM 2633 C CA . ARG A 1 321 ? -20.781 -17.781 -22.312 1 93.5 321 ARG A CA 1
ATOM 2634 C C . ARG A 1 321 ? -20.016 -17.391 -21.047 1 93.5 321 ARG A C 1
ATOM 2636 O O . ARG A 1 321 ? -20.312 -16.375 -20.422 1 93.5 321 ARG A O 1
ATOM 2643 N N . LEU A 1 322 ? -19.031 -18.219 -20.766 1 95.38 322 LEU A N 1
ATOM 2644 C CA . LEU A 1 322 ? -18.234 -17.953 -19.562 1 95.38 322 LEU A CA 1
ATOM 2645 C C . LEU A 1 322 ? -16.859 -17.422 -19.938 1 95.38 322 LEU A C 1
ATOM 2647 O O . LEU A 1 322 ? -16.188 -17.953 -20.812 1 95.38 322 LEU A O 1
ATOM 2651 N N . LYS A 1 323 ? -16.5 -16.344 -19.281 1 95.69 323 LYS A N 1
ATOM 2652 C CA . LYS A 1 323 ? -15.109 -15.898 -19.375 1 95.69 323 LYS A CA 1
ATOM 2653 C C . LYS A 1 323 ? -14.148 -17 -18.922 1 95.69 323 LYS A C 1
ATOM 2655 O O . LYS A 1 323 ? -14.352 -17.625 -17.875 1 95.69 323 LYS A O 1
ATOM 2660 N N . GLN A 1 324 ? -13.164 -17.203 -19.781 1 96.19 324 GLN A N 1
ATOM 2661 C CA . GLN A 1 324 ? -12.172 -18.219 -19.422 1 96.19 324 GLN A CA 1
ATOM 2662 C C . GLN A 1 324 ? -11.18 -17.688 -18.406 1 96.19 324 GLN A C 1
ATOM 2664 O O . GLN A 1 324 ? -10.484 -16.703 -18.656 1 96.19 324 GLN A O 1
ATOM 2669 N N . ILE A 1 325 ? -11.133 -18.344 -17.25 1 96.62 325 ILE A N 1
ATOM 2670 C CA . ILE A 1 325 ? -10.258 -17.891 -16.172 1 96.62 325 ILE A CA 1
ATOM 2671 C C . ILE A 1 325 ? -9.5 -19.094 -15.594 1 96.62 325 ILE A C 1
ATOM 2673 O O . ILE A 1 325 ? -9.828 -20.234 -15.875 1 96.62 325 ILE A O 1
ATOM 2677 N N . THR A 1 326 ? -8.461 -18.812 -14.867 1 96.94 326 THR A N 1
ATOM 2678 C CA . THR A 1 326 ? -7.742 -19.859 -14.148 1 96.94 326 THR A CA 1
ATOM 2679 C C . THR A 1 326 ? -8.414 -20.156 -12.812 1 96.94 326 THR A C 1
ATOM 2681 O O . THR A 1 326 ? -9.297 -19.422 -12.375 1 96.94 326 THR A O 1
ATOM 2684 N N . PHE A 1 327 ? -8.008 -21.203 -12.203 1 97.81 327 PHE A N 1
ATOM 2685 C CA . PHE A 1 327 ? -8.547 -21.531 -10.883 1 97.81 327 PHE A CA 1
ATOM 2686 C C . PHE A 1 327 ? -8.273 -20.406 -9.891 1 97.81 327 PHE A C 1
ATOM 2688 O O . PHE A 1 327 ? -9.141 -20.062 -9.086 1 97.81 327 PHE A O 1
ATOM 2695 N N . HIS A 1 328 ? -7.102 -19.812 -9.898 1 96.69 328 HIS A N 1
ATOM 2696 C CA . HIS A 1 328 ? -6.727 -18.734 -8.992 1 96.69 328 HIS A CA 1
ATOM 2697 C C . HIS A 1 328 ? -7.633 -17.516 -9.18 1 96.69 328 HIS A C 1
ATOM 2699 O O . HIS A 1 328 ? -7.848 -16.75 -8.234 1 96.69 328 HIS A O 1
ATOM 2705 N N . ALA A 1 329 ? -8.125 -17.406 -10.344 1 97.38 329 ALA A N 1
ATOM 2706 C CA . ALA A 1 329 ? -9.023 -16.281 -10.617 1 97.38 329 ALA A CA 1
ATOM 2707 C C . ALA A 1 329 ? -10.32 -16.422 -9.82 1 97.38 329 ALA A C 1
ATOM 2709 O O . ALA A 1 329 ? -11.039 -15.43 -9.625 1 97.38 329 ALA A O 1
ATOM 2710 N N . LEU A 1 330 ? -10.648 -17.594 -9.367 1 97.81 330 LEU A N 1
ATOM 2711 C CA . LEU A 1 330 ? -11.797 -17.75 -8.492 1 97.81 330 LEU A CA 1
ATOM 2712 C C . LEU A 1 330 ? -11.586 -17.016 -7.172 1 97.81 330 LEU A C 1
ATOM 2714 O O . LEU A 1 330 ? -12.531 -16.453 -6.613 1 97.81 330 LEU A O 1
ATOM 2718 N N . ARG A 1 331 ? -10.367 -17.078 -6.723 1 96.38 331 ARG A N 1
ATOM 2719 C CA . ARG A 1 331 ? -10 -16.281 -5.555 1 96.38 331 ARG A CA 1
ATOM 2720 C C . ARG A 1 331 ? -10.148 -14.797 -5.832 1 96.38 331 ARG A C 1
ATOM 2722 O O . ARG A 1 331 ? -10.656 -14.047 -4.992 1 96.38 331 ARG A O 1
ATOM 2729 N N . HIS A 1 332 ? -9.805 -14.422 -6.984 1 96.56 332 HIS A N 1
ATOM 2730 C CA . HIS A 1 332 ? -10.016 -13.031 -7.387 1 96.56 332 HIS A CA 1
ATOM 2731 C C . HIS A 1 332 ? -11.5 -12.703 -7.473 1 96.56 332 HIS A C 1
ATOM 2733 O O . HIS A 1 332 ? -11.914 -11.594 -7.137 1 96.56 332 HIS A O 1
ATOM 2739 N N . THR A 1 333 ? -12.18 -13.664 -7.957 1 96.56 333 THR A N 1
ATOM 2740 C CA . THR A 1 333 ? -13.633 -13.508 -8.031 1 96.56 333 THR A CA 1
ATOM 2741 C C . THR A 1 333 ? -14.219 -13.281 -6.641 1 96.56 333 THR A C 1
ATOM 2743 O O . THR A 1 333 ? -15.023 -12.359 -6.445 1 96.56 333 THR A O 1
ATOM 2746 N N . HIS A 1 334 ? -13.805 -14.062 -5.672 1 96.81 334 HIS A N 1
ATOM 2747 C CA . HIS A 1 334 ? -14.234 -13.914 -4.289 1 96.81 334 HIS A CA 1
ATOM 2748 C C . HIS A 1 334 ? -13.938 -12.516 -3.76 1 96.81 334 HIS A C 1
ATOM 2750 O O . HIS A 1 334 ? -14.828 -11.844 -3.232 1 96.81 334 HIS A O 1
ATOM 2756 N N . ALA A 1 335 ? -12.742 -12.109 -3.93 1 94.75 335 ALA A N 1
ATOM 2757 C CA . ALA A 1 335 ? -12.305 -10.805 -3.438 1 94.75 335 ALA A CA 1
ATOM 2758 C C . ALA A 1 335 ? -13.078 -9.672 -4.113 1 94.75 335 ALA A C 1
ATOM 2760 O O . ALA A 1 335 ? -13.539 -8.742 -3.447 1 94.75 335 ALA A O 1
ATOM 2761 N N . THR A 1 336 ? -13.195 -9.789 -5.406 1 92.5 336 THR A N 1
ATOM 2762 C CA . THR A 1 336 ? -13.859 -8.75 -6.184 1 92.5 336 THR A CA 1
ATOM 2763 C C . THR A 1 336 ? -15.328 -8.625 -5.777 1 92.5 336 THR A C 1
ATOM 2765 O O . THR A 1 336 ? -15.844 -7.52 -5.637 1 92.5 336 THR A O 1
ATOM 2768 N N . LEU A 1 337 ? -15.977 -9.719 -5.578 1 92.25 337 LEU A N 1
ATOM 2769 C CA . LEU A 1 337 ? -17.359 -9.711 -5.133 1 92.25 337 LEU A CA 1
ATOM 2770 C C . LEU A 1 337 ? -17.5 -8.977 -3.805 1 92.25 337 LEU A C 1
ATOM 2772 O O . LEU A 1 337 ? -18.438 -8.188 -3.619 1 92.25 337 LEU A O 1
ATOM 2776 N N . LEU A 1 338 ? -16.625 -9.242 -2.902 1 91.12 338 LEU A N 1
ATOM 2777 C CA . LEU A 1 338 ? -16.656 -8.586 -1.6 1 91.12 338 LEU A CA 1
ATOM 2778 C C . LEU A 1 338 ? -16.422 -7.086 -1.741 1 91.12 338 LEU A C 1
ATOM 2780 O O . LEU A 1 338 ? -17.109 -6.281 -1.105 1 91.12 338 LEU A O 1
ATOM 2784 N N . ILE A 1 339 ? -15.484 -6.727 -2.59 1 87.12 339 ILE A N 1
ATOM 2785 C CA . ILE A 1 339 ? -15.164 -5.32 -2.807 1 87.12 339 ILE A CA 1
ATOM 2786 C C . ILE A 1 339 ? -16.375 -4.602 -3.389 1 87.12 339 ILE A C 1
ATOM 2788 O O . ILE A 1 339 ? -16.781 -3.547 -2.889 1 87.12 339 ILE A O 1
ATOM 2792 N N . PHE A 1 340 ? -17 -5.199 -4.367 1 84.44 340 PHE A N 1
ATOM 2793 C CA . PHE A 1 340 ? -18.141 -4.59 -5.039 1 84.44 340 PHE A CA 1
ATOM 2794 C C . PHE A 1 340 ? -19.297 -4.422 -4.07 1 84.44 340 PHE A C 1
ATOM 2796 O O . PHE A 1 340 ? -20.141 -3.543 -4.258 1 84.44 340 PHE A O 1
ATOM 2803 N N . ASN A 1 341 ? -19.266 -5.207 -3.092 1 83.62 341 ASN A N 1
ATOM 2804 C CA . ASN A 1 341 ? -20.375 -5.148 -2.148 1 83.62 341 ASN A CA 1
ATOM 2805 C C . ASN A 1 341 ? -19.984 -4.41 -0.871 1 83.62 341 ASN A C 1
ATOM 2807 O O . ASN A 1 341 ? -20.641 -4.562 0.164 1 83.62 341 ASN A O 1
ATOM 2811 N N . GLY A 1 342 ? -18.875 -3.736 -0.849 1 78.88 342 GLY A N 1
ATOM 2812 C CA . GLY A 1 342 ? -18.578 -2.734 0.161 1 78.88 342 GLY A CA 1
ATOM 2813 C C . GLY A 1 342 ? -17.781 -3.287 1.329 1 78.88 342 GLY A C 1
ATOM 2814 O O . GLY A 1 342 ? -17.688 -2.65 2.381 1 78.88 342 GLY A O 1
ATOM 2815 N N . GLU A 1 343 ? -17.266 -4.496 1.2 1 84.56 343 GLU A N 1
ATOM 2816 C CA . GLU A 1 343 ? -16.453 -5.043 2.291 1 84.56 343 GLU A CA 1
ATOM 2817 C C . GLU A 1 343 ? -15.172 -4.242 2.486 1 84.56 343 GLU A C 1
ATOM 2819 O O . GLU A 1 343 ? -14.609 -3.719 1.524 1 84.56 343 GLU A O 1
ATOM 2824 N N . ASN A 1 344 ? -14.742 -4.223 3.727 1 81.88 344 ASN A N 1
ATOM 2825 C CA . ASN A 1 344 ? -13.5 -3.549 4.105 1 81.88 344 ASN A CA 1
ATOM 2826 C C . ASN A 1 344 ? -12.281 -4.258 3.527 1 81.88 344 ASN A C 1
ATOM 2828 O O . ASN A 1 344 ? -12.141 -5.477 3.656 1 81.88 344 ASN A O 1
ATOM 2832 N N . ILE A 1 345 ? -11.445 -3.504 2.928 1 84.62 345 ILE A N 1
ATOM 2833 C CA . ILE A 1 345 ? -10.297 -4.055 2.219 1 84.62 345 ILE A CA 1
ATOM 2834 C C . ILE A 1 345 ? -9.367 -4.766 3.205 1 84.62 345 ILE A C 1
ATOM 2836 O O . ILE A 1 345 ? -8.719 -5.75 2.855 1 84.62 345 ILE A O 1
ATOM 2840 N N . LYS A 1 346 ? -9.227 -4.266 4.379 1 84.69 346 LYS A N 1
ATOM 2841 C CA . LYS A 1 346 ? -8.406 -4.914 5.395 1 84.69 346 LYS A CA 1
ATOM 2842 C C . LYS A 1 346 ? -8.938 -6.305 5.73 1 84.69 346 LYS A C 1
ATOM 2844 O O . LYS A 1 346 ? -8.172 -7.266 5.828 1 84.69 346 LYS A O 1
ATOM 2849 N N . VAL A 1 347 ? -10.203 -6.344 5.891 1 87.12 347 VAL A N 1
ATOM 2850 C CA . VAL A 1 347 ? -10.844 -7.625 6.18 1 87.12 347 VAL A CA 1
ATOM 2851 C C . VAL A 1 347 ? -10.602 -8.594 5.027 1 87.12 347 VAL A C 1
ATOM 2853 O O . VAL A 1 347 ? -10.281 -9.766 5.25 1 87.12 347 VAL A O 1
ATOM 2856 N N . ILE A 1 348 ? -10.742 -8.047 3.816 1 91.19 348 ILE A N 1
ATOM 2857 C CA . ILE A 1 348 ? -10.516 -8.875 2.633 1 91.19 348 ILE A CA 1
ATOM 2858 C C . ILE A 1 348 ? -9.07 -9.367 2.607 1 91.19 348 ILE A C 1
ATOM 2860 O O . ILE A 1 348 ? -8.812 -10.539 2.342 1 91.19 348 ILE A O 1
ATOM 2864 N N . SER A 1 349 ? -8.156 -8.445 2.871 1 91.12 349 SER A N 1
ATOM 2865 C CA . SER A 1 349 ? -6.738 -8.781 2.889 1 91.12 349 SER A CA 1
ATOM 2866 C C . SER A 1 349 ? -6.441 -9.883 3.9 1 91.12 349 SER A C 1
ATOM 2868 O O . SER A 1 349 ? -5.738 -10.844 3.59 1 91.12 349 SER A O 1
ATOM 2870 N N . GLU A 1 350 ? -6.98 -9.797 5.078 1 90.19 350 GLU A N 1
ATOM 2871 C CA . GLU A 1 350 ? -6.785 -10.789 6.133 1 90.19 350 GLU A CA 1
ATOM 2872 C C . GLU A 1 350 ? -7.418 -12.125 5.758 1 90.19 350 GLU A C 1
ATOM 2874 O O . GLU A 1 350 ? -6.828 -13.18 5.988 1 90.19 350 GLU A O 1
ATOM 2879 N N . ARG A 1 351 ? -8.57 -12.016 5.211 1 93.12 351 ARG A N 1
ATOM 2880 C CA . ARG A 1 351 ? -9.281 -13.211 4.777 1 93.12 351 ARG A CA 1
ATOM 2881 C C . ARG A 1 351 ? -8.484 -13.969 3.713 1 93.12 351 ARG A C 1
ATOM 2883 O O . ARG A 1 351 ? -8.43 -15.195 3.73 1 93.12 351 ARG A O 1
ATOM 2890 N N . LEU A 1 352 ? -7.859 -13.219 2.861 1 94.88 352 LEU A N 1
ATOM 2891 C CA . LEU A 1 352 ? -7.07 -13.812 1.786 1 94.88 352 LEU A CA 1
ATOM 2892 C C . LEU A 1 352 ? -5.707 -14.266 2.299 1 94.88 352 LEU A C 1
ATOM 2894 O O . LEU A 1 352 ? -5.004 -15.023 1.622 1 94.88 352 LEU A O 1
ATOM 2898 N N . GLY A 1 353 ? -5.395 -13.828 3.445 1 93.38 353 GLY A N 1
ATOM 2899 C CA . GLY A 1 353 ? -4.109 -14.211 4.012 1 93.38 353 GLY A CA 1
ATOM 2900 C C . GLY A 1 353 ? -2.938 -13.477 3.383 1 93.38 353 GLY A C 1
ATOM 2901 O O . GLY A 1 353 ? -1.878 -14.07 3.164 1 93.38 353 GLY A O 1
ATOM 2902 N N . HIS A 1 354 ? -3.146 -12.188 2.986 1 90.25 354 HIS A N 1
ATOM 2903 C CA . HIS A 1 354 ? -2.064 -11.359 2.465 1 90.25 354 HIS A CA 1
ATOM 2904 C C . HIS A 1 354 ? -1.2 -10.812 3.594 1 90.25 354 HIS A C 1
ATOM 2906 O O . HIS A 1 354 ? -1.722 -10.297 4.586 1 90.25 354 HIS A O 1
ATOM 2912 N N . LYS A 1 355 ? 0.095 -10.953 3.418 1 86.31 355 LYS A N 1
ATOM 2913 C CA . LYS A 1 355 ? 1.016 -10.438 4.426 1 86.31 355 LYS A CA 1
ATOM 2914 C C . LYS A 1 355 ? 0.97 -8.914 4.484 1 86.31 355 LYS A C 1
ATOM 2916 O O . LYS A 1 355 ? 1.032 -8.328 5.566 1 86.31 355 LYS A O 1
ATOM 2921 N N . ASN A 1 356 ? 0.864 -8.352 3.344 1 83.12 356 ASN A N 1
ATOM 2922 C CA . ASN A 1 356 ? 0.792 -6.898 3.215 1 83.12 356 ASN A CA 1
ATOM 2923 C C . ASN A 1 356 ? -0.503 -6.457 2.541 1 83.12 356 ASN A C 1
ATOM 2925 O O . ASN A 1 356 ? -0.836 -6.938 1.455 1 83.12 356 ASN A O 1
ATOM 2929 N N . ILE A 1 357 ? -1.164 -5.535 3.135 1 83.25 357 ILE A N 1
ATOM 2930 C CA . ILE A 1 357 ? -2.432 -5.043 2.609 1 83.25 357 ILE A CA 1
ATOM 2931 C C . ILE A 1 357 ? -2.211 -4.41 1.236 1 83.25 357 ILE A C 1
ATOM 2933 O O . ILE A 1 357 ? -3.123 -4.375 0.407 1 83.25 357 ILE A O 1
ATOM 2937 N N . SER A 1 358 ? -1.04 -3.924 0.989 1 81.88 358 SER A N 1
ATOM 2938 C CA . SER A 1 358 ? -0.715 -3.301 -0.291 1 81.88 358 SER A CA 1
ATOM 2939 C C . SER A 1 358 ? -0.873 -4.289 -1.442 1 81.88 358 SER A C 1
ATOM 2941 O O . SER A 1 358 ? -1.232 -3.9 -2.555 1 81.88 358 SER A O 1
ATOM 2943 N N . THR A 1 359 ? -0.667 -5.598 -1.149 1 86.94 359 THR A N 1
ATOM 2944 C CA . THR A 1 359 ? -0.867 -6.621 -2.17 1 86.94 359 THR A CA 1
ATOM 2945 C C . THR A 1 359 ? -2.312 -6.621 -2.66 1 86.94 359 THR A C 1
ATOM 2947 O O . THR A 1 359 ? -2.564 -6.664 -3.865 1 86.94 359 THR A O 1
ATOM 2950 N N . THR A 1 360 ? -3.229 -6.547 -1.716 1 87.25 360 THR A N 1
ATOM 2951 C CA . THR A 1 360 ? -4.648 -6.531 -2.049 1 87.25 360 THR A CA 1
ATOM 2952 C C . THR A 1 360 ? -5.012 -5.258 -2.805 1 87.25 360 THR A C 1
ATOM 2954 O O . THR A 1 360 ? -5.684 -5.312 -3.836 1 87.25 360 THR A O 1
ATOM 2957 N N . LEU A 1 361 ? -4.477 -4.238 -2.359 1 83.38 361 LEU A N 1
ATOM 2958 C CA . LEU A 1 361 ? -4.777 -2.953 -2.979 1 83.38 361 LEU A CA 1
ATOM 2959 C C . LEU A 1 361 ? -4.258 -2.906 -4.41 1 83.38 361 LEU A C 1
ATOM 2961 O O . LEU A 1 361 ? -4.984 -2.516 -5.328 1 83.38 361 LEU A O 1
ATOM 2965 N N . ASP A 1 362 ? -3.084 -3.291 -4.531 1 83.31 362 ASP A N 1
ATOM 2966 C CA . ASP A 1 362 ? -2.455 -3.262 -5.848 1 83.31 362 ASP A CA 1
ATOM 2967 C C . ASP A 1 362 ? -3.189 -4.172 -6.828 1 83.31 362 ASP A C 1
ATOM 2969 O O . ASP A 1 362 ? -3.32 -3.846 -8.008 1 83.31 362 ASP A O 1
ATOM 2973 N N . THR A 1 363 ? -3.631 -5.234 -6.297 1 88.06 363 THR A N 1
ATOM 2974 C CA . THR A 1 363 ? -4.273 -6.234 -7.145 1 88.06 363 THR A CA 1
ATOM 2975 C C . THR A 1 363 ? -5.66 -5.77 -7.574 1 88.06 363 THR A C 1
ATOM 2977 O O . THR A 1 363 ? -6.062 -5.977 -8.719 1 88.06 363 THR A O 1
ATOM 2980 N N . TYR A 1 364 ? -6.297 -5.074 -6.652 1 87.94 364 TYR A N 1
ATOM 2981 C CA . TYR A 1 364 ? -7.711 -4.855 -6.926 1 87.94 364 TYR A CA 1
ATOM 2982 C C . TYR A 1 364 ? -8.016 -3.369 -7.094 1 87.94 364 TYR A C 1
ATOM 2984 O O . TYR A 1 364 ? -9.172 -2.955 -7.035 1 87.94 364 TYR A O 1
ATOM 2992 N N . THR A 1 365 ? -6.996 -2.607 -7.27 1 80.62 365 THR A N 1
ATOM 2993 C CA . THR A 1 365 ? -7.164 -1.168 -7.445 1 80.62 365 THR A CA 1
ATOM 2994 C C . THR A 1 365 ? -8.102 -0.869 -8.609 1 80.62 365 THR A C 1
ATOM 2996 O O . THR A 1 365 ? -8.977 -0.007 -8.5 1 80.62 365 THR A O 1
ATOM 2999 N N . HIS A 1 366 ? -7.945 -1.571 -9.672 1 80.06 366 HIS A N 1
ATOM 3000 C CA . HIS A 1 366 ? -8.773 -1.334 -10.852 1 80.06 366 HIS A CA 1
ATOM 3001 C C . HIS A 1 366 ? -10.227 -1.691 -10.578 1 80.06 366 HIS A C 1
ATOM 3003 O O . HIS A 1 366 ? -11.141 -1.054 -11.117 1 80.06 366 HIS A O 1
ATOM 3009 N N . VAL A 1 367 ? -10.406 -2.672 -9.828 1 82.38 367 VAL A N 1
ATOM 3010 C CA . VAL A 1 367 ? -11.75 -3.086 -9.445 1 82.38 367 VAL A CA 1
ATOM 3011 C C . VAL A 1 367 ? -12.43 -1.973 -8.641 1 82.38 367 VAL A C 1
ATOM 3013 O O . VAL A 1 367 ? -13.602 -1.666 -8.859 1 82.38 367 VAL A O 1
ATOM 3016 N N . MET A 1 368 ? -11.68 -1.364 -7.859 1 78.88 368 MET A N 1
ATOM 3017 C CA . MET A 1 368 ? -12.195 -0.309 -6.992 1 78.88 368 MET A CA 1
ATOM 3018 C C . MET A 1 368 ? -12.523 0.945 -7.797 1 78.88 368 MET A C 1
ATOM 3020 O O . MET A 1 368 ? -13.43 1.701 -7.441 1 78.88 368 MET A O 1
ATOM 3024 N N . GLU A 1 369 ? -11.773 1.151 -8.859 1 75.44 369 GLU A N 1
ATOM 3025 C CA . GLU A 1 369 ? -12.008 2.299 -9.734 1 75.44 369 GLU A CA 1
ATOM 3026 C C . GLU A 1 369 ? -13.359 2.203 -10.43 1 75.44 369 GLU A C 1
ATOM 3028 O O . GLU A 1 369 ? -13.969 3.223 -10.766 1 75.44 369 GLU A O 1
ATOM 3033 N N . ASP A 1 370 ? -13.781 0.997 -10.5 1 73.5 370 ASP A N 1
ATOM 3034 C CA . ASP A 1 370 ? -15.047 0.769 -11.195 1 73.5 370 ASP A CA 1
ATOM 3035 C C . ASP A 1 370 ? -16.234 1 -10.258 1 73.5 370 ASP A C 1
ATOM 3037 O O . ASP A 1 370 ? -17.391 1.041 -10.703 1 73.5 370 ASP A O 1
ATOM 3041 N N . MET A 1 371 ? -15.898 1.189 -8.992 1 75.94 371 MET A N 1
ATOM 3042 C CA . MET A 1 371 ? -16.969 1.409 -8.023 1 75.94 371 MET A CA 1
ATOM 3043 C C . MET A 1 371 ? -17.469 2.848 -8.086 1 75.94 371 MET A C 1
ATOM 3045 O O . MET A 1 371 ? -16.703 3.764 -8.398 1 75.94 371 MET A O 1
ATOM 3049 N N . LYS A 1 372 ? -18.734 3 -7.898 1 65.62 372 LYS A N 1
ATOM 3050 C CA . LYS A 1 372 ? -19.359 4.316 -7.945 1 65.62 372 LYS A CA 1
ATOM 3051 C C . LYS A 1 372 ? -18.906 5.188 -6.777 1 65.62 372 LYS A C 1
ATOM 3053 O O . LYS A 1 372 ? -18.719 4.695 -5.664 1 65.62 372 LYS A O 1
ATOM 3058 N N . ASN A 1 373 ? -18.656 6.41 -7.109 1 76.81 373 ASN A N 1
ATOM 3059 C CA . ASN A 1 373 ? -18.359 7.434 -6.113 1 76.81 373 ASN A CA 1
ATOM 3060 C C . ASN A 1 373 ? -19.641 8.023 -5.523 1 76.81 373 ASN A C 1
ATOM 3062 O O . ASN A 1 373 ? -20.312 8.82 -6.172 1 76.81 373 ASN A O 1
ATOM 3066 N N . ASN A 1 374 ? -20 7.492 -4.32 1 82.12 374 ASN A N 1
ATOM 3067 C CA . ASN A 1 374 ? -21.203 8 -3.654 1 82.12 374 ASN A CA 1
ATOM 3068 C C . ASN A 1 374 ? -20.859 8.797 -2.402 1 82.12 374 ASN A C 1
ATOM 3070 O O . ASN A 1 374 ? -21.625 8.828 -1.445 1 82.12 374 ASN A O 1
ATOM 3074 N N . THR A 1 375 ? -19.703 9.406 -2.439 1 87.31 375 THR A N 1
ATOM 3075 C CA . THR A 1 375 ? -19.172 10.031 -1.23 1 87.31 375 THR A CA 1
ATOM 3076 C C . THR A 1 375 ? -20.078 11.18 -0.772 1 87.31 375 THR A C 1
ATOM 3078 O O . THR A 1 375 ? -20.375 11.297 0.417 1 87.31 375 THR A O 1
ATOM 3081 N N . ALA A 1 376 ? -20.453 12.016 -1.706 1 89.69 376 ALA A N 1
ATOM 3082 C CA . ALA A 1 376 ? -21.297 13.164 -1.355 1 89.69 376 ALA A CA 1
ATOM 3083 C C . ALA A 1 376 ? -22.594 12.719 -0.706 1 89.69 376 ALA A C 1
ATOM 3085 O O . ALA A 1 376 ? -23 13.258 0.328 1 89.69 376 ALA A O 1
ATOM 3086 N N . ASP A 1 377 ? -23.234 11.727 -1.282 1 88.38 377 ASP A N 1
ATOM 3087 C CA . ASP A 1 377 ? -24.484 11.203 -0.742 1 88.38 377 ASP A CA 1
ATOM 3088 C C . ASP A 1 377 ? -24.266 10.586 0.64 1 88.38 377 ASP A C 1
ATOM 3090 O O . ASP A 1 377 ? -25.094 10.75 1.534 1 88.38 377 ASP A O 1
ATOM 3094 N N . LEU A 1 378 ? -23.219 9.961 0.778 1 87.31 378 LEU A N 1
ATOM 3095 C CA . LEU A 1 378 ? -22.875 9.344 2.057 1 87.31 378 LEU A CA 1
ATOM 3096 C C . LEU A 1 378 ? -22.703 10.406 3.141 1 87.31 378 LEU A C 1
ATOM 3098 O O . LEU A 1 378 ? -23.219 10.25 4.25 1 87.31 378 LEU A O 1
ATOM 3102 N N . LEU A 1 379 ? -22.031 11.477 2.84 1 89.38 379 LEU A N 1
ATOM 3103 C CA . LEU A 1 379 ? -21.812 12.555 3.795 1 89.38 379 LEU A CA 1
ATOM 3104 C C . LEU A 1 379 ? -23.125 13.227 4.164 1 89.38 379 LEU A C 1
ATOM 3106 O O . LEU A 1 379 ? -23.359 13.57 5.324 1 89.38 379 LEU A O 1
ATOM 3110 N N . ASP A 1 380 ? -23.969 13.375 3.182 1 89.44 380 ASP A N 1
ATOM 3111 C CA . ASP A 1 380 ? -25.281 13.93 3.461 1 89.44 380 ASP A CA 1
ATOM 3112 C C . ASP A 1 380 ? -26.062 13.039 4.434 1 89.44 380 ASP A C 1
ATOM 3114 O O . ASP A 1 380 ? -26.75 13.539 5.328 1 89.44 380 ASP A O 1
ATOM 3118 N N . SER A 1 381 ? -25.922 11.805 4.262 1 85.75 381 SER A N 1
ATOM 3119 C CA . SER A 1 381 ? -26.641 10.852 5.113 1 85.75 381 SER A CA 1
ATOM 3120 C C . SER A 1 381 ? -26.094 10.859 6.535 1 85.75 381 SER A C 1
ATOM 3122 O O . SER A 1 381 ? -26.844 10.688 7.496 1 85.75 381 SER A O 1
ATOM 3124 N N . ILE A 1 382 ? -24.812 11.055 6.66 1 84.56 382 ILE A N 1
ATOM 3125 C CA . ILE A 1 382 ? -24.156 11.047 7.961 1 84.56 382 ILE A CA 1
ATOM 3126 C C . ILE A 1 382 ? -24.578 12.273 8.758 1 84.56 382 ILE A C 1
ATOM 3128 O O . ILE A 1 382 ? -24.812 12.188 9.969 1 84.56 382 ILE A O 1
ATOM 3132 N N . PHE A 1 383 ? -24.672 13.469 8.133 1 84.12 383 PHE A N 1
ATOM 3133 C CA . PHE A 1 383 ? -24.891 14.719 8.852 1 84.12 383 PHE A CA 1
ATOM 3134 C C . PHE A 1 383 ? -26.344 15.18 8.711 1 84.12 383 PHE A C 1
ATOM 3136 O O . PHE A 1 383 ? -26.734 16.203 9.273 1 84.12 383 PHE A O 1
ATOM 3143 N N . ARG A 1 384 ? -27.422 14.711 7.934 1 65.56 384 ARG A N 1
ATOM 3144 C CA . ARG A 1 384 ? -28.812 15.109 7.758 1 65.56 384 ARG A CA 1
ATOM 3145 C C . ARG A 1 384 ? -29.438 15.539 9.086 1 65.56 384 ARG A C 1
ATOM 3147 O O . ARG A 1 384 ? -30.594 15.953 9.133 1 65.56 384 ARG A O 1
ATOM 3154 N N . TYR A 1 385 ? -28.938 15.484 10.25 1 48.75 385 TYR A N 1
ATOM 3155 C CA . TYR A 1 385 ? -29.812 16.156 11.211 1 48.75 385 TYR A CA 1
ATOM 3156 C C . TYR A 1 385 ? -29.625 17.672 11.156 1 48.75 385 TYR A C 1
ATOM 3158 O O . TYR A 1 385 ? -28.531 18.172 11.383 1 48.75 385 TYR A O 1
ATOM 3166 N N . VAL A 1 386 ? -30.391 18.422 10.219 1 44.91 386 VAL A N 1
ATOM 3167 C CA . VAL A 1 386 ? -30.547 19.875 10.219 1 44.91 386 VAL A CA 1
ATOM 3168 C C . VAL A 1 386 ? -30.688 20.391 11.648 1 44.91 386 VAL A C 1
ATOM 3170 O O . VAL A 1 386 ? -31.5 19.875 12.422 1 44.91 386 VAL A O 1
ATOM 3173 N N . PRO A 1 387 ? -29.703 21.219 12.102 1 40.41 387 PRO A N 1
ATOM 3174 C CA . PRO A 1 387 ? -30.031 21.938 13.328 1 40.41 387 PRO A CA 1
ATOM 3175 C C . PRO A 1 387 ? -31.469 22.469 13.336 1 40.41 387 PRO A C 1
ATOM 3177 O O . PRO A 1 387 ? -32.031 22.766 12.273 1 40.41 387 PRO A O 1
ATOM 3180 N N . SER A 1 388 ? -32.312 22 14.219 1 33.25 388 SER A N 1
ATOM 3181 C CA . SER A 1 388 ? -33.562 22.688 14.531 1 33.25 388 SER A CA 1
ATOM 3182 C C . SER A 1 388 ? -33.406 24.203 14.508 1 33.25 388 SER A C 1
ATOM 3184 O O . SER A 1 388 ? -32.531 24.734 15.203 1 33.25 388 SER A O 1
ATOM 3186 N N . THR A 1 389 ? -33.438 24.859 13.297 1 33.44 389 THR A N 1
ATOM 3187 C CA . THR A 1 389 ? -33.812 26.266 13.367 1 33.44 389 THR A CA 1
ATOM 3188 C C . THR A 1 389 ? -34.781 26.516 14.531 1 33.44 389 THR A C 1
ATOM 3190 O O . THR A 1 389 ? -35.906 26.047 14.516 1 33.44 389 THR A O 1
ATOM 3193 N N . THR A 1 390 ? -34.375 26.297 15.82 1 28.58 390 THR A N 1
ATOM 3194 C CA . THR A 1 390 ? -35.156 27.203 16.656 1 28.58 390 THR A CA 1
ATOM 3195 C C . THR A 1 390 ? -34.75 28.656 16.406 1 28.58 390 THR A C 1
ATOM 3197 O O . THR A 1 390 ? -33.562 28.953 16.297 1 28.58 390 THR A O 1
ATOM 3200 N N . MET B 1 1 ? 54.688 7.719 -8.023 1 59.34 1 MET B N 1
ATOM 3201 C CA . MET B 1 1 ? 55.812 7.078 -7.383 1 59.34 1 MET B CA 1
ATOM 3202 C C . MET B 1 1 ? 55.75 7.234 -5.867 1 59.34 1 MET B C 1
ATOM 3204 O O . MET B 1 1 ? 55.5 8.328 -5.359 1 59.34 1 MET B O 1
ATOM 3208 N N . ALA B 1 2 ? 55.656 6.172 -5.133 1 73.38 2 ALA B N 1
ATOM 3209 C CA . ALA B 1 2 ? 55.656 6.199 -3.672 1 73.38 2 ALA B CA 1
ATOM 3210 C C . ALA B 1 2 ? 57.062 5.965 -3.131 1 73.38 2 ALA B C 1
ATOM 3212 O O . ALA B 1 2 ? 57.875 5.281 -3.764 1 73.38 2 ALA B O 1
ATOM 3213 N N . THR B 1 3 ? 57.5 6.762 -2.105 1 77 3 THR B N 1
ATOM 3214 C CA . THR B 1 3 ? 58.781 6.57 -1.43 1 77 3 THR B CA 1
ATOM 3215 C C . THR B 1 3 ? 58.562 6.09 0.003 1 77 3 THR B C 1
ATOM 3217 O O . THR B 1 3 ? 57.656 6.539 0.683 1 77 3 THR B O 1
ATOM 3220 N N . TYR B 1 4 ? 59.406 5.098 0.437 1 79.69 4 TYR B N 1
ATOM 3221 C CA . TYR B 1 4 ? 59.375 4.562 1.793 1 79.69 4 TYR B CA 1
ATOM 3222 C C . TYR B 1 4 ? 60.719 4.82 2.494 1 79.69 4 TYR B C 1
ATOM 3224 O O . TYR B 1 4 ? 61.781 4.543 1.939 1 79.69 4 TYR B O 1
ATOM 3232 N N . LYS B 1 5 ? 60.625 5.547 3.703 1 77.81 5 LYS B N 1
ATOM 3233 C CA . LYS B 1 5 ? 61.844 5.82 4.457 1 77.81 5 LYS B CA 1
ATOM 3234 C C . LYS B 1 5 ? 61.656 5.492 5.938 1 77.81 5 LYS B C 1
ATOM 3236 O O . LYS B 1 5 ? 60.625 5.84 6.531 1 77.81 5 LYS B O 1
ATOM 3241 N N . ASN B 1 6 ? 62.5 4.656 6.531 1 75.69 6 ASN B N 1
ATOM 3242 C CA . ASN B 1 6 ? 62.562 4.48 7.98 1 75.69 6 ASN B CA 1
ATOM 3243 C C . ASN B 1 6 ? 63.188 5.68 8.664 1 75.69 6 ASN B C 1
ATOM 3245 O O . ASN B 1 6 ? 64.375 5.926 8.492 1 75.69 6 ASN B O 1
ATOM 3249 N N . ILE B 1 7 ? 62.375 6.406 9.469 1 73.31 7 ILE B N 1
ATOM 3250 C CA . ILE B 1 7 ? 62.844 7.664 10.023 1 73.31 7 ILE B CA 1
ATOM 3251 C C . ILE B 1 7 ? 63.281 7.457 11.477 1 73.31 7 ILE B C 1
ATOM 3253 O O . ILE B 1 7 ? 63.625 8.414 12.172 1 73.31 7 ILE B O 1
ATOM 3257 N N . SER B 1 8 ? 63.156 6.262 11.93 1 72.06 8 SER B N 1
ATOM 3258 C CA . SER B 1 8 ? 63.562 6.031 13.305 1 72.06 8 SER B CA 1
ATOM 3259 C C . SER B 1 8 ? 65.125 6.016 13.414 1 72.06 8 SER B C 1
ATOM 3261 O O . SER B 1 8 ? 65.75 5.492 12.539 1 72.06 8 SER B O 1
ATOM 3263 N N . SER B 1 9 ? 65.562 6.758 14.484 1 70.38 9 SER B N 1
ATOM 3264 C CA . SER B 1 9 ? 66.938 6.723 14.82 1 70.38 9 SER B CA 1
ATOM 3265 C C . SER B 1 9 ? 67.312 5.477 15.625 1 70.38 9 SER B C 1
ATOM 3267 O O . SER B 1 9 ? 68.5 5.152 15.805 1 70.38 9 SER B O 1
ATOM 3269 N N . ILE B 1 10 ? 66.375 4.82 16.203 1 68.5 10 ILE B N 1
ATOM 3270 C CA . ILE B 1 10 ? 66.562 3.631 17.016 1 68.5 10 ILE B CA 1
ATOM 3271 C C . ILE B 1 10 ? 66.25 2.381 16.203 1 68.5 10 ILE B C 1
ATOM 3273 O O . ILE B 1 10 ? 65.125 2.223 15.734 1 68.5 10 ILE B O 1
ATOM 3277 N N . GLN B 1 11 ? 67.125 1.554 15.953 1 63.84 11 GLN B N 1
ATOM 3278 C CA . GLN B 1 11 ? 67.062 0.348 15.133 1 63.84 11 GLN B CA 1
ATOM 3279 C C . GLN B 1 11 ? 65.938 -0.577 15.656 1 63.84 11 GLN B C 1
ATOM 3281 O O . GLN B 1 11 ? 65.312 -1.255 14.875 1 63.84 11 GLN B O 1
ATOM 3286 N N . SER B 1 12 ? 65.625 -0.608 16.906 1 71.06 12 SER B N 1
ATOM 3287 C CA . SER B 1 12 ? 64.688 -1.559 17.516 1 71.06 12 SER B CA 1
ATOM 3288 C C . SER B 1 12 ? 63.25 -1.074 17.406 1 71.06 12 SER B C 1
ATOM 3290 O O . SER B 1 12 ? 62.312 -1.842 17.625 1 71.06 12 SER B O 1
ATOM 3292 N N . LYS B 1 13 ? 63 0.115 17.078 1 71.62 13 LYS B N 1
ATOM 3293 C CA . LYS B 1 13 ? 61.656 0.643 16.938 1 71.62 13 LYS B CA 1
ATOM 3294 C C . LYS B 1 13 ? 61.469 1.35 15.602 1 71.62 13 LYS B C 1
ATOM 3296 O O . LYS B 1 13 ? 61.562 2.576 15.523 1 71.62 13 LYS B O 1
ATOM 3301 N N . PRO B 1 14 ? 61.219 0.629 14.586 1 70.44 14 PRO B N 1
ATOM 3302 C CA . PRO B 1 14 ? 61.062 1.229 13.258 1 70.44 14 PRO B CA 1
ATOM 3303 C C . PRO B 1 14 ? 59.844 2.131 13.141 1 70.44 14 PRO B C 1
ATOM 3305 O O . PRO B 1 14 ? 58.844 1.9 13.82 1 70.44 14 PRO B O 1
ATOM 3308 N N . ASN B 1 15 ? 60.125 3.311 12.586 1 74.81 15 ASN B N 1
ATOM 3309 C CA . ASN B 1 15 ? 59.062 4.27 12.234 1 74.81 15 ASN B CA 1
ATOM 3310 C C . ASN B 1 15 ? 59.094 4.609 10.75 1 74.81 15 ASN B C 1
ATOM 3312 O O . ASN B 1 15 ? 59.781 5.543 10.328 1 74.81 15 ASN B O 1
ATOM 3316 N N . TRP B 1 16 ? 58.312 3.869 10.039 1 78.75 16 TRP B N 1
ATOM 3317 C CA . TRP B 1 16 ? 58.344 4.031 8.594 1 78.75 16 TRP B CA 1
ATOM 3318 C C . TRP B 1 16 ? 57.438 5.176 8.156 1 78.75 16 TRP B C 1
ATOM 3320 O O . TRP B 1 16 ? 56.344 5.332 8.68 1 78.75 16 TRP B O 1
ATOM 3330 N N . ARG B 1 17 ? 58 5.945 7.242 1 80.12 17 ARG B N 1
ATOM 3331 C CA . ARG B 1 17 ? 57.281 7.012 6.57 1 80.12 17 ARG B CA 1
ATOM 3332 C C . ARG B 1 17 ? 57.031 6.68 5.102 1 80.12 17 ARG B C 1
ATOM 3334 O O . ARG B 1 17 ? 57.969 6.246 4.406 1 80.12 17 ARG B O 1
ATOM 3341 N N . ALA B 1 18 ? 55.75 6.746 4.723 1 79.56 18 ALA B N 1
ATOM 3342 C CA . ALA B 1 18 ? 55.438 6.586 3.312 1 79.56 18 ALA B CA 1
ATOM 3343 C C . ALA B 1 18 ? 55 7.914 2.691 1 79.56 18 ALA B C 1
ATOM 3345 O O . ALA B 1 18 ? 54.281 8.688 3.303 1 79.56 18 ALA B O 1
ATOM 3346 N N . THR B 1 19 ? 55.656 8.164 1.497 1 77 19 THR B N 1
ATOM 3347 C CA . THR B 1 19 ? 55.344 9.367 0.737 1 77 19 THR B CA 1
ATOM 3348 C C . THR B 1 19 ? 54.844 9 -0.665 1 77 19 THR B C 1
ATOM 3350 O O . THR B 1 19 ? 55.5 8.234 -1.372 1 77 19 THR B O 1
ATOM 3353 N N . VAL B 1 20 ? 53.625 9.477 -0.898 1 76.19 20 VAL B N 1
ATOM 3354 C CA . VAL B 1 20 ? 53.094 9.164 -2.219 1 76.19 20 VAL B CA 1
ATOM 3355 C C . VAL B 1 20 ? 52.75 10.461 -2.955 1 76.19 20 VAL B C 1
ATOM 3357 O O . VAL B 1 20 ? 52.156 11.359 -2.383 1 76.19 20 VAL B O 1
ATOM 3360 N N . SER B 1 21 ? 53.344 10.531 -4.191 1 69.38 21 SER B N 1
ATOM 3361 C CA . SER B 1 21 ? 53.031 11.672 -5.047 1 69.38 21 SER B CA 1
ATOM 3362 C C . SER B 1 21 ? 51.719 11.461 -5.805 1 69.38 21 SER B C 1
ATOM 3364 O O . SER B 1 21 ? 51.562 10.453 -6.496 1 69.38 21 SER B O 1
ATOM 3366 N N . LEU B 1 22 ? 50.656 12.305 -5.527 1 66.12 22 LEU B N 1
ATOM 3367 C CA . LEU B 1 22 ? 49.344 12.148 -6.113 1 66.12 22 LEU B CA 1
ATOM 3368 C C . LEU B 1 22 ? 49.188 13.039 -7.336 1 66.12 22 LEU B C 1
ATOM 3370 O O . LEU B 1 22 ? 48.062 13.297 -7.773 1 66.12 22 LEU B O 1
ATOM 3374 N N . GLY B 1 23 ? 50.188 13.547 -7.938 1 63.84 23 GLY B N 1
ATOM 3375 C CA . GLY B 1 23 ? 50.156 14.352 -9.148 1 63.84 23 GLY B CA 1
ATOM 3376 C C . GLY B 1 23 ? 50.25 15.844 -8.875 1 63.84 23 GLY B C 1
ATOM 3377 O O . GLY B 1 23 ? 50.625 16.25 -7.773 1 63.84 23 GLY B O 1
ATOM 3378 N N . TYR B 1 24 ? 50.188 16.625 -9.961 1 58.5 24 TYR B N 1
ATOM 3379 C CA . TYR B 1 24 ? 50.281 18.078 -9.875 1 58.5 24 TYR B CA 1
ATOM 3380 C C . TYR B 1 24 ? 48.906 18.719 -9.922 1 58.5 24 TYR B C 1
ATOM 3382 O O . TYR B 1 24 ? 48.062 18.297 -10.711 1 58.5 24 TYR B O 1
ATOM 3390 N N . THR B 1 25 ? 48.562 19.297 -8.852 1 56.31 25 THR B N 1
ATOM 3391 C CA . THR B 1 25 ? 47.375 20.156 -8.898 1 56.31 25 THR B CA 1
ATOM 3392 C C . THR B 1 25 ? 47.781 21.625 -8.875 1 56.31 25 THR B C 1
ATOM 3394 O O . THR B 1 25 ? 48.438 22.078 -7.934 1 56.31 25 THR B O 1
ATOM 3397 N N . SER B 1 26 ? 47.312 22.422 -9.875 1 57 26 SER B N 1
ATOM 3398 C CA . SER B 1 26 ? 47.594 23.844 -10.039 1 57 26 SER B CA 1
ATOM 3399 C C . SER B 1 26 ? 49.094 24.109 -9.93 1 57 26 SER B C 1
ATOM 3401 O O . SER B 1 26 ? 49.531 25.094 -9.305 1 57 26 SER B O 1
ATOM 3403 N N . GLY B 1 27 ? 50.062 23.203 -10.445 1 57.41 27 GLY B N 1
ATOM 3404 C CA . GLY B 1 27 ? 51.5 23.406 -10.523 1 57.41 27 GLY B CA 1
ATOM 3405 C C . GLY B 1 27 ? 52.25 22.875 -9.312 1 57.41 27 GLY B C 1
ATOM 3406 O O . GLY B 1 27 ? 53.5 22.891 -9.281 1 57.41 27 GLY B O 1
ATOM 3407 N N . LYS B 1 28 ? 51.562 22.734 -8.352 1 57.78 28 LYS B N 1
ATOM 3408 C CA . LYS B 1 28 ? 52.219 22.219 -7.152 1 57.78 28 LYS B CA 1
ATOM 3409 C C . LYS B 1 28 ? 52.062 20.703 -7.043 1 57.78 28 LYS B C 1
ATOM 3411 O O . LYS B 1 28 ? 51 20.156 -7.34 1 57.78 28 LYS B O 1
ATOM 3416 N N . LYS B 1 29 ? 53.125 20.125 -6.738 1 60.03 29 LYS B N 1
ATOM 3417 C CA . LYS B 1 29 ? 53.156 18.672 -6.562 1 60.03 29 LYS B CA 1
ATOM 3418 C C . LYS B 1 29 ? 52.344 18.234 -5.348 1 60.03 29 LYS B C 1
ATOM 3420 O O . LYS B 1 29 ? 52.531 18.734 -4.242 1 60.03 29 LYS B O 1
ATOM 3425 N N . ASN B 1 30 ? 51.25 17.547 -5.555 1 62.59 30 ASN B N 1
ATOM 3426 C CA . ASN B 1 30 ? 50.438 17.016 -4.457 1 62.59 30 ASN B CA 1
ATOM 3427 C C . ASN B 1 30 ? 51 15.711 -3.914 1 62.59 30 ASN B C 1
ATOM 3429 O O . ASN B 1 30 ? 51.156 14.742 -4.656 1 62.59 30 ASN B O 1
ATOM 3433 N N . VAL B 1 31 ? 51.531 15.82 -2.648 1 70.75 31 VAL B N 1
ATOM 3434 C CA . VAL B 1 31 ? 52.188 14.648 -2.041 1 70.75 31 VAL B CA 1
ATOM 3435 C C . VAL B 1 31 ? 51.438 14.289 -0.742 1 70.75 31 VAL B C 1
ATOM 3437 O O . VAL B 1 31 ? 51.062 15.18 0.018 1 70.75 31 VAL B O 1
ATOM 3440 N N . GLU B 1 32 ? 51.031 13.047 -0.542 1 70.75 32 GLU B N 1
ATOM 3441 C CA . GLU B 1 32 ? 50.562 12.547 0.739 1 70.75 32 GLU B CA 1
ATOM 3442 C C . GLU B 1 32 ? 51.625 11.766 1.481 1 70.75 32 GLU B C 1
ATOM 3444 O O . GLU B 1 32 ? 52.344 10.961 0.879 1 70.75 32 GLU B O 1
ATOM 3449 N N . ARG B 1 33 ? 51.812 12.211 2.793 1 76.25 33 ARG B N 1
ATOM 3450 C CA . ARG B 1 33 ? 52.812 11.555 3.629 1 76.25 33 ARG B CA 1
ATOM 3451 C C . ARG B 1 33 ? 52.188 11.023 4.914 1 76.25 33 ARG B C 1
ATOM 3453 O O . ARG B 1 33 ? 51.281 11.656 5.484 1 76.25 33 ARG B O 1
ATOM 3460 N N . LYS B 1 34 ? 52.406 9.797 5.277 1 77.94 34 LYS B N 1
ATOM 3461 C CA . LYS B 1 34 ? 52.062 9.227 6.574 1 77.94 34 LYS B CA 1
ATOM 3462 C C . LYS B 1 34 ? 53.219 8.477 7.184 1 77.94 34 LYS B C 1
ATOM 3464 O O . LYS B 1 34 ? 53.938 7.738 6.484 1 77.94 34 LYS B O 1
ATOM 3469 N N . GLN B 1 35 ? 53.406 8.852 8.57 1 76.44 35 GLN B N 1
ATOM 3470 C CA . GLN B 1 35 ? 54.469 8.188 9.32 1 76.44 35 GLN B CA 1
ATOM 3471 C C . GLN B 1 35 ? 53.906 7.383 10.492 1 76.44 35 GLN B C 1
ATOM 3473 O O . GLN B 1 35 ? 52.688 7.445 10.758 1 76.44 35 GLN B O 1
ATOM 3478 N N . GLY B 1 36 ? 54.719 6.441 11.18 1 75.62 36 GLY B N 1
ATOM 3479 C CA . GLY B 1 36 ? 54.312 5.691 12.359 1 75.62 36 GLY B CA 1
ATOM 3480 C C . GLY B 1 36 ? 54.094 4.215 12.078 1 75.62 36 GLY B C 1
ATOM 3481 O O . GLY B 1 36 ? 53.562 3.488 12.93 1 75.62 36 GLY B O 1
ATOM 3482 N N . PHE B 1 37 ? 54.469 3.895 10.914 1 77.88 37 PHE B N 1
ATOM 3483 C CA . PHE B 1 37 ? 54.312 2.484 10.578 1 77.88 37 PHE B CA 1
ATOM 3484 C C . PHE B 1 37 ? 55.438 1.661 11.18 1 77.88 37 PHE B C 1
ATOM 3486 O O . PHE B 1 37 ? 56.625 2.061 11.125 1 77.88 37 PHE B O 1
ATOM 3493 N N . LYS B 1 38 ? 55.094 0.595 11.75 1 79.25 38 LYS B N 1
ATOM 3494 C CA . LYS B 1 38 ? 56.094 -0.259 12.375 1 79.25 38 LYS B CA 1
ATOM 3495 C C . LYS B 1 38 ? 56.875 -1.055 11.336 1 79.25 38 LYS B C 1
ATOM 3497 O O . LYS B 1 38 ? 58.031 -1.407 11.555 1 79.25 38 LYS B O 1
ATOM 3502 N N . THR B 1 39 ? 56.188 -1.354 10.273 1 80.12 39 THR B N 1
ATOM 3503 C CA . THR B 1 39 ? 56.875 -2.131 9.234 1 80.12 39 THR B CA 1
ATOM 3504 C C . THR B 1 39 ? 56.688 -1.465 7.871 1 80.12 39 THR B C 1
ATOM 3506 O O . THR B 1 39 ? 55.781 -0.668 7.672 1 80.12 39 THR B O 1
ATOM 3509 N N . LYS B 1 40 ? 57.562 -1.734 6.965 1 77.81 40 LYS B N 1
ATOM 3510 C CA . LYS B 1 40 ? 57.469 -1.236 5.594 1 77.81 40 LYS B CA 1
ATOM 3511 C C . LYS B 1 40 ? 56.219 -1.734 4.895 1 77.81 40 LYS B C 1
ATOM 3513 O O . LYS B 1 40 ? 55.594 -1.001 4.121 1 77.81 40 LYS B O 1
ATOM 3518 N N . LYS B 1 41 ? 55.875 -2.854 5.18 1 76.31 41 LYS B N 1
ATOM 3519 C CA . LYS B 1 41 ? 54.688 -3.463 4.586 1 76.31 41 LYS B CA 1
ATOM 3520 C C . LYS B 1 41 ? 53.438 -2.676 4.941 1 76.31 41 LYS B C 1
ATOM 3522 O O . LYS B 1 41 ? 52.562 -2.477 4.098 1 76.31 41 LYS B O 1
ATOM 3527 N N . GLU B 1 42 ? 53.406 -2.209 6.07 1 75.69 42 GLU B N 1
ATOM 3528 C CA . GLU B 1 42 ? 52.281 -1.381 6.504 1 75.69 42 GLU B CA 1
ATOM 3529 C C . GLU B 1 42 ? 52.25 -0.057 5.746 1 75.69 42 GLU B C 1
ATOM 3531 O O . GLU B 1 42 ? 51.156 0.424 5.379 1 75.69 42 GLU B O 1
ATOM 3536 N N . ALA B 1 43 ? 53.406 0.419 5.527 1 75 43 ALA B N 1
ATOM 3537 C CA . ALA B 1 43 ? 53.531 1.665 4.773 1 75 43 ALA B CA 1
ATOM 3538 C C . ALA B 1 43 ? 53.094 1.473 3.32 1 75 43 ALA B C 1
ATOM 3540 O O . ALA B 1 43 ? 52.438 2.338 2.74 1 75 43 ALA B O 1
ATOM 3541 N N . GLU B 1 44 ? 53.406 0.406 2.932 1 74.75 44 GLU B N 1
ATOM 3542 C CA . GLU B 1 44 ? 53.062 0.088 1.547 1 74.75 44 GLU B CA 1
ATOM 3543 C C . GLU B 1 44 ? 51.562 -0.11 1.375 1 74.75 44 GLU B C 1
ATOM 3545 O O . GLU B 1 44 ? 50.969 0.299 0.364 1 74.75 44 GLU B O 1
ATOM 3550 N N . VAL B 1 45 ? 50.969 -0.614 2.312 1 72.56 45 VAL B N 1
ATOM 3551 C CA . VAL B 1 45 ? 49.531 -0.799 2.307 1 72.56 45 VAL B CA 1
ATOM 3552 C C . VAL B 1 45 ? 48.844 0.561 2.271 1 72.56 45 VAL B C 1
ATOM 3554 O O . VAL B 1 45 ? 47.875 0.753 1.526 1 72.56 45 VAL B O 1
ATOM 3557 N N . TRP B 1 46 ? 49.406 1.375 3.029 1 72.5 46 TRP B N 1
ATOM 3558 C CA . TRP B 1 46 ? 48.875 2.732 3.066 1 72.5 46 TRP B CA 1
ATOM 3559 C C . TRP B 1 46 ? 49 3.41 1.707 1 72.5 46 TRP B C 1
ATOM 3561 O O . TRP B 1 46 ? 48.062 4.039 1.223 1 72.5 46 TRP B O 1
ATOM 3571 N N . VAL B 1 47 ? 50.062 3.256 1.167 1 69.06 47 VAL B N 1
ATOM 3572 C CA . VAL B 1 47 ? 50.312 3.871 -0.131 1 69.06 47 VAL B CA 1
ATOM 3573 C C . VAL B 1 47 ? 49.406 3.266 -1.181 1 69.06 47 VAL B C 1
ATOM 3575 O O . VAL B 1 47 ? 48.812 3.986 -2.002 1 69.06 47 VAL B O 1
ATOM 3578 N N . THR B 1 48 ? 49.25 2.104 -1.117 1 65.25 48 THR B N 1
ATOM 3579 C CA . THR B 1 48 ? 48.375 1.403 -2.064 1 65.25 48 THR B CA 1
ATOM 3580 C C . THR B 1 48 ? 46.938 1.832 -1.896 1 65.25 48 THR B C 1
ATOM 3582 O O . THR B 1 48 ? 46.219 1.998 -2.881 1 65.25 48 THR B O 1
ATOM 3585 N N . ASP B 1 49 ? 46.625 2.035 -0.709 1 64.62 49 ASP B N 1
ATOM 3586 C CA . ASP B 1 49 ? 45.281 2.512 -0.41 1 64.62 49 ASP B CA 1
ATOM 3587 C C . ASP B 1 49 ? 45.062 3.902 -0.998 1 64.62 49 ASP B C 1
ATOM 3589 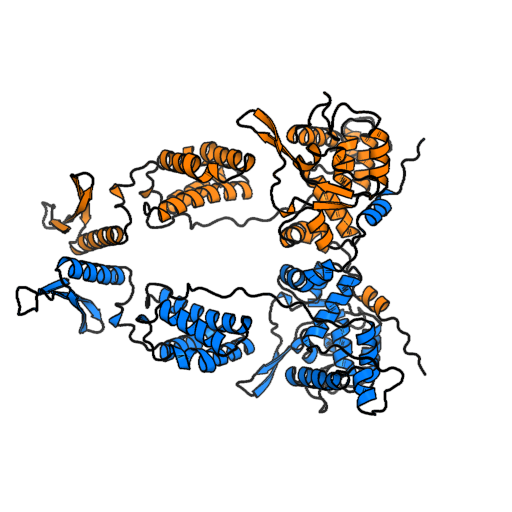O O . ASP B 1 49 ? 44.031 4.156 -1.609 1 64.62 49 ASP B O 1
ATOM 3593 N N . ILE B 1 50 ? 46.031 4.691 -0.785 1 63.62 50 ILE B N 1
ATOM 3594 C CA . ILE B 1 50 ? 45.938 6.07 -1.249 1 63.62 50 ILE B CA 1
ATOM 3595 C C . ILE B 1 50 ? 45.938 6.102 -2.775 1 63.62 50 ILE B C 1
ATOM 3597 O O . ILE B 1 50 ? 45.156 6.859 -3.377 1 63.62 50 ILE B O 1
ATOM 3601 N N . LEU B 1 51 ? 46.688 5.348 -3.234 1 62.19 51 LEU B N 1
ATOM 3602 C CA . LEU B 1 51 ? 46.75 5.324 -4.691 1 62.19 51 LEU B CA 1
ATOM 3603 C C . LEU B 1 51 ? 45.5 4.719 -5.301 1 62.19 51 LEU B C 1
ATOM 3605 O O . LEU B 1 51 ? 45.031 5.168 -6.352 1 62.19 51 LEU B O 1
ATOM 3609 N N . SER B 1 52 ? 45.062 3.84 -4.633 1 60.84 52 SER B N 1
ATOM 3610 C CA . SER B 1 52 ? 43.812 3.227 -5.082 1 60.84 52 SER B CA 1
ATOM 3611 C C . SER B 1 52 ? 42.656 4.23 -5.059 1 60.84 52 SER B C 1
ATOM 3613 O O . SER B 1 52 ? 41.844 4.281 -5.992 1 60.84 52 SER B O 1
ATOM 3615 N N . LYS B 1 53 ? 42.656 4.895 -4.059 1 60.97 53 LYS B N 1
ATOM 3616 C CA . LYS B 1 53 ? 41.625 5.945 -3.945 1 60.97 53 LYS B CA 1
ATOM 3617 C C . LYS B 1 53 ? 41.812 7.008 -5.027 1 60.97 53 LYS B C 1
ATOM 3619 O O . LYS B 1 53 ? 40.844 7.492 -5.602 1 60.97 53 LYS B O 1
ATOM 3624 N N . LYS B 1 54 ? 43.031 7.34 -5.148 1 57.81 54 LYS B N 1
ATOM 3625 C CA . LYS B 1 54 ? 43.344 8.281 -6.211 1 57.81 54 LYS B CA 1
ATOM 3626 C C . LYS B 1 54 ? 42.938 7.746 -7.574 1 57.81 54 LYS B C 1
ATOM 3628 O O . LYS B 1 54 ? 42.344 8.477 -8.375 1 57.81 54 LYS B O 1
ATOM 3633 N N . ASN B 1 55 ? 43.281 6.641 -7.734 1 54.28 55 ASN B N 1
ATOM 3634 C CA . ASN B 1 55 ? 43 6.035 -9.031 1 54.28 55 ASN B CA 1
ATOM 3635 C C . ASN B 1 55 ? 41.5 5.879 -9.258 1 54.28 55 ASN B C 1
ATOM 3637 O O . ASN B 1 55 ? 41.031 5.902 -10.398 1 54.28 55 ASN B O 1
ATOM 3641 N N . LYS B 1 56 ? 40.844 5.668 -8.203 1 53.94 56 LYS B N 1
ATOM 3642 C CA . LYS B 1 56 ? 39.375 5.594 -8.336 1 53.94 56 LYS B CA 1
ATOM 3643 C C . LYS B 1 56 ? 38.781 6.988 -8.469 1 53.94 56 LYS B C 1
ATOM 3645 O O . LYS B 1 56 ? 37.562 7.141 -8.438 1 53.94 56 LYS B O 1
ATOM 3650 N N . GLY B 1 57 ? 39.594 7.949 -8.625 1 55.47 57 GLY B N 1
ATOM 3651 C CA . GLY B 1 57 ? 39.156 9.32 -8.867 1 55.47 57 GLY B CA 1
ATOM 3652 C C . GLY B 1 57 ? 38.781 10.062 -7.594 1 55.47 57 GLY B C 1
ATOM 3653 O O . GLY B 1 57 ? 38.125 11.102 -7.645 1 55.47 57 GLY B O 1
ATOM 3654 N N . PHE B 1 58 ? 38.812 9.375 -6.551 1 54.59 58 PHE B N 1
ATOM 3655 C CA . PHE B 1 58 ? 38.5 10.078 -5.312 1 54.59 58 PHE B CA 1
ATOM 3656 C C . PHE B 1 58 ? 39.625 11.039 -4.934 1 54.59 58 PHE B C 1
ATOM 3658 O O . PHE B 1 58 ? 40.812 10.742 -5.168 1 54.59 58 PHE B O 1
ATOM 3665 N N . ILE B 1 59 ? 39.344 12.328 -4.859 1 52.06 59 ILE B N 1
ATOM 3666 C CA . ILE B 1 59 ? 40.344 13.32 -4.449 1 52.06 59 ILE B CA 1
ATOM 3667 C C . ILE B 1 59 ? 41 12.891 -3.129 1 52.06 59 ILE B C 1
ATOM 3669 O O . ILE B 1 59 ? 40.281 12.492 -2.197 1 52.06 59 ILE B O 1
ATOM 3673 N N . ALA B 1 60 ? 42.281 12.789 -3.098 1 48.78 60 ALA B N 1
ATOM 3674 C CA . ALA B 1 60 ? 43.062 12.461 -1.909 1 48.78 60 ALA B CA 1
ATOM 3675 C C . ALA B 1 60 ? 42.438 13.094 -0.66 1 48.78 60 ALA B C 1
ATOM 3677 O O . ALA B 1 60 ? 42 14.234 -0.697 1 48.78 60 ALA B O 1
ATOM 3678 N N . PRO B 1 61 ? 42.125 12.328 0.354 1 49 61 PRO B N 1
ATOM 3679 C CA . PRO B 1 61 ? 41.562 12.797 1.634 1 49 61 PRO B CA 1
ATOM 3680 C C . PRO B 1 61 ? 42.094 14.172 2.031 1 49 61 PRO B C 1
ATOM 3682 O O . PRO B 1 61 ? 41.406 14.922 2.73 1 49 61 PRO B O 1
ATOM 3685 N N . THR B 1 62 ? 43.281 14.391 1.742 1 48.56 62 THR B N 1
ATOM 3686 C CA . THR B 1 62 ? 43.938 15.633 2.164 1 48.56 62 THR B CA 1
ATOM 3687 C C . THR B 1 62 ? 43.25 16.844 1.525 1 48.56 62 THR B C 1
ATOM 3689 O O . THR B 1 62 ? 43.188 17.922 2.123 1 48.56 62 THR B O 1
ATOM 3692 N N . GLU B 1 63 ? 42.781 16.656 0.361 1 50.12 63 GLU B N 1
ATOM 3693 C CA . GLU B 1 63 ? 42.312 17.844 -0.363 1 50.12 63 GLU B CA 1
ATOM 3694 C C . GLU B 1 63 ? 40.844 18.141 -0.037 1 50.12 63 GLU B C 1
ATOM 3696 O O . GLU B 1 63 ? 40.375 19.266 -0.241 1 50.12 63 GLU B O 1
ATOM 3701 N N . SER B 1 64 ? 40.156 17.297 0.458 1 58.31 64 SER B N 1
ATOM 3702 C CA . SER B 1 64 ? 38.781 17.719 0.8 1 58.31 64 SER B CA 1
ATOM 3703 C C . SER B 1 64 ? 38.719 18.266 2.225 1 58.31 64 SER B C 1
ATOM 3705 O O . SER B 1 64 ? 38.188 17.609 3.115 1 58.31 64 SER B O 1
ATOM 3707 N N . ASN B 1 65 ? 39.594 19.203 2.498 1 72.19 65 ASN B N 1
ATOM 3708 C CA . ASN B 1 65 ? 39.75 19.828 3.805 1 72.19 65 ASN B CA 1
ATOM 3709 C C . ASN B 1 65 ? 38.594 20.797 4.109 1 72.19 65 ASN B C 1
ATOM 3711 O O . ASN B 1 65 ? 38.688 21.609 5.023 1 72.19 65 ASN B O 1
ATOM 3715 N N . ALA B 1 66 ? 37.625 20.594 3.447 1 85.69 66 ALA B N 1
ATOM 3716 C CA . ALA B 1 66 ? 36.531 21.5 3.711 1 85.69 66 ALA B CA 1
ATOM 3717 C C . ALA B 1 66 ? 35.812 21.125 5.004 1 85.69 66 ALA B C 1
ATOM 3719 O O . ALA B 1 66 ? 35.656 19.938 5.316 1 85.69 66 ALA B O 1
ATOM 3720 N N . LEU B 1 67 ? 35.562 22.203 5.727 1 93.38 67 LEU B N 1
ATOM 3721 C CA . LEU B 1 67 ? 34.719 22 6.91 1 93.38 67 LEU B CA 1
ATOM 3722 C C . LEU B 1 67 ? 33.312 21.578 6.516 1 93.38 67 LEU B C 1
ATOM 3724 O O . LEU B 1 67 ? 32.75 22.062 5.523 1 93.38 67 LEU B O 1
ATOM 3728 N N . PHE B 1 68 ? 32.781 20.719 7.336 1 96.06 68 PHE B N 1
ATOM 3729 C CA . PHE B 1 68 ? 31.453 20.203 7.039 1 96.06 68 PHE B CA 1
ATOM 3730 C C . PHE B 1 68 ? 30.438 21.328 6.957 1 96.06 68 PHE B C 1
ATOM 3732 O O . PHE B 1 68 ? 29.562 21.328 6.094 1 96.06 68 PHE B O 1
ATOM 3739 N N . LYS B 1 69 ? 30.562 22.391 7.816 1 96.62 69 LYS B N 1
ATOM 3740 C CA . LYS B 1 69 ? 29.641 23.516 7.816 1 96.62 69 LYS B CA 1
ATOM 3741 C C . LYS B 1 69 ? 29.672 24.25 6.48 1 96.62 69 LYS B C 1
ATOM 3743 O O . LYS B 1 69 ? 28.625 24.625 5.957 1 96.62 69 LYS B O 1
ATOM 3748 N N . ASP B 1 70 ? 30.828 24.406 5.98 1 94.5 70 ASP B N 1
ATOM 3749 C CA . ASP B 1 70 ? 30.953 25.109 4.703 1 94.5 70 ASP B CA 1
ATOM 3750 C C . ASP B 1 70 ? 30.406 24.266 3.559 1 94.5 70 ASP B C 1
ATOM 3752 O O . ASP B 1 70 ? 29.719 24.766 2.674 1 94.5 70 ASP B O 1
ATOM 3756 N N . TYR B 1 71 ? 30.688 23.031 3.682 1 94.88 71 TYR B N 1
ATOM 3757 C CA . TYR B 1 71 ? 30.266 22.141 2.607 1 94.88 71 TYR B CA 1
ATOM 3758 C C . TYR B 1 71 ? 28.75 21.984 2.592 1 94.88 71 TYR B C 1
ATOM 3760 O O . TYR B 1 71 ? 28.109 22.062 1.533 1 94.88 71 TYR B O 1
ATOM 3768 N N . ILE B 1 72 ? 28.125 21.734 3.742 1 96.62 72 ILE B N 1
ATOM 3769 C CA . ILE B 1 72 ? 26.688 21.516 3.803 1 96.62 72 ILE B CA 1
ATOM 3770 C C . ILE B 1 72 ? 25.953 22.781 3.385 1 96.62 72 ILE B C 1
ATOM 3772 O O . ILE B 1 72 ? 24.922 22.719 2.725 1 96.62 72 ILE B O 1
ATOM 3776 N N . ASN B 1 73 ? 26.5 23.906 3.703 1 95.44 73 ASN B N 1
ATOM 3777 C CA . ASN B 1 73 ? 25.875 25.156 3.299 1 95.44 73 ASN B CA 1
ATOM 3778 C C . ASN B 1 73 ? 25.953 25.359 1.788 1 95.44 73 ASN B C 1
ATOM 3780 O O . ASN B 1 73 ? 24.984 25.797 1.163 1 95.44 73 ASN B O 1
ATOM 3784 N N . LYS B 1 74 ? 27.094 25.078 1.316 1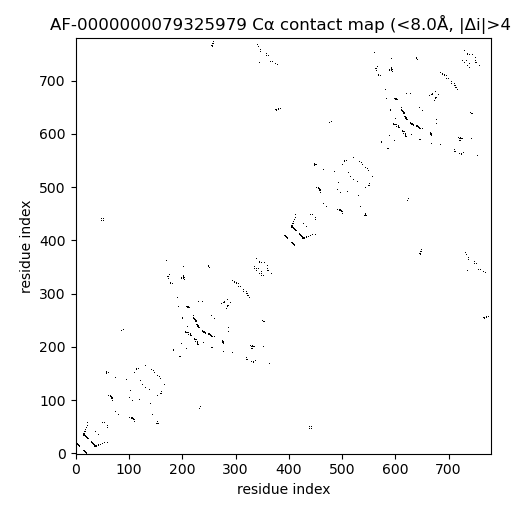 93.75 74 LYS B N 1
ATOM 3785 C CA . LYS B 1 74 ? 27.234 25.172 -0.132 1 93.75 74 LYS B CA 1
ATOM 3786 C C . LYS B 1 74 ? 26.297 24.219 -0.848 1 93.75 74 LYS B C 1
ATOM 3788 O O . LYS B 1 74 ? 25.609 24.594 -1.8 1 93.75 74 LYS B O 1
ATOM 3793 N N . TRP B 1 75 ? 26.297 23.031 -0.364 1 95.38 75 TRP B N 1
ATOM 3794 C CA . TRP B 1 75 ? 25.422 22 -0.931 1 95.38 75 TRP B CA 1
ATOM 3795 C C . TRP B 1 75 ? 23.953 22.453 -0.89 1 95.38 75 TRP B C 1
ATOM 3797 O O . TRP B 1 75 ? 23.25 22.328 -1.885 1 95.38 75 TRP B O 1
ATOM 3807 N N . PHE B 1 76 ? 23.531 22.922 0.218 1 95.69 76 PHE B N 1
ATOM 3808 C CA . PHE B 1 76 ? 22.141 23.344 0.395 1 95.69 76 PHE B CA 1
ATOM 3809 C C . PHE B 1 76 ? 21.812 24.531 -0.495 1 95.69 76 PHE B C 1
ATOM 3811 O O . PHE B 1 76 ? 20.828 24.516 -1.223 1 95.69 76 PHE B O 1
ATOM 3818 N N . ASN B 1 77 ? 22.641 25.516 -0.491 1 92.94 77 ASN B N 1
ATOM 3819 C CA . ASN B 1 77 ? 22.344 26.781 -1.162 1 92.94 77 ASN B CA 1
ATOM 3820 C C . ASN B 1 77 ? 22.453 26.656 -2.68 1 92.94 77 ASN B C 1
ATOM 3822 O O . ASN B 1 77 ? 21.672 27.25 -3.416 1 92.94 77 ASN B O 1
ATOM 3826 N N . GLU B 1 78 ? 23.328 25.859 -3.102 1 89.44 78 GLU B N 1
ATOM 3827 C CA . GLU B 1 78 ? 23.609 25.828 -4.535 1 89.44 78 GLU B CA 1
ATOM 3828 C C . GLU B 1 78 ? 22.891 24.656 -5.211 1 89.44 78 GLU B C 1
ATOM 3830 O O . GLU B 1 78 ? 22.594 24.719 -6.406 1 89.44 78 GLU B O 1
ATOM 3835 N N . TYR B 1 79 ? 22.609 23.656 -4.441 1 89.25 79 TYR B N 1
ATOM 3836 C CA . TYR B 1 79 ? 22.094 22.469 -5.102 1 89.25 79 TYR B CA 1
ATOM 3837 C C . TYR B 1 79 ? 20.703 22.125 -4.578 1 89.25 79 TYR B C 1
ATOM 3839 O O . TYR B 1 79 ? 19.719 22.234 -5.305 1 89.25 79 TYR B O 1
ATOM 3847 N N . LYS B 1 80 ? 20.562 21.844 -3.348 1 89.44 80 LYS B N 1
ATOM 3848 C CA . LYS B 1 80 ? 19.344 21.266 -2.795 1 89.44 80 LYS B CA 1
ATOM 3849 C C . LYS B 1 80 ? 18.203 22.297 -2.809 1 89.44 80 LYS B C 1
ATOM 3851 O O . LYS B 1 80 ? 17.078 21.969 -3.199 1 89.44 80 LYS B O 1
ATOM 3856 N N . SER B 1 81 ? 18.484 23.5 -2.477 1 87.5 81 SER B N 1
ATOM 3857 C CA . SER B 1 81 ? 17.469 24.531 -2.273 1 87.5 81 SER B CA 1
ATOM 3858 C C . SER B 1 81 ? 16.75 24.859 -3.576 1 87.5 81 SER B C 1
ATOM 3860 O O . SER B 1 81 ? 15.594 25.297 -3.562 1 87.5 81 SER B O 1
ATOM 3862 N N . LYS B 1 82 ? 17.359 24.641 -4.656 1 85.38 82 LYS B N 1
ATOM 3863 C CA . LYS B 1 82 ? 16.828 25.016 -5.957 1 85.38 82 LYS B CA 1
ATOM 3864 C C . LYS B 1 82 ? 15.797 24 -6.445 1 85.38 82 LYS B C 1
ATOM 3866 O O . LYS B 1 82 ? 15.023 24.281 -7.363 1 85.38 82 LYS B O 1
ATOM 3871 N N . HIS B 1 83 ? 15.727 22.891 -5.809 1 86.75 83 HIS B N 1
ATOM 3872 C CA . HIS B 1 83 ? 14.906 21.812 -6.355 1 86.75 83 HIS B CA 1
ATOM 3873 C C . HIS B 1 83 ? 13.828 21.391 -5.371 1 86.75 83 HIS B C 1
ATOM 3875 O O . HIS B 1 83 ? 13.234 20.312 -5.512 1 86.75 83 HIS B O 1
ATOM 3881 N N . ILE B 1 84 ? 13.625 22.172 -4.383 1 86.94 84 ILE B N 1
ATOM 3882 C CA . ILE B 1 84 ? 12.648 21.766 -3.381 1 86.94 84 ILE B CA 1
ATOM 3883 C C . ILE B 1 84 ? 11.672 22.906 -3.125 1 86.94 84 ILE B C 1
ATOM 3885 O O . ILE B 1 84 ? 11.953 24.062 -3.453 1 86.94 84 ILE B O 1
ATOM 3889 N N . SER B 1 85 ? 10.484 22.641 -2.561 1 86.31 85 SER B N 1
ATOM 3890 C CA . SER B 1 85 ? 9.43 23.609 -2.285 1 86.31 85 SER B CA 1
ATOM 3891 C C . SER B 1 85 ? 9.82 24.531 -1.144 1 86.31 85 SER B C 1
ATOM 3893 O O . SER B 1 85 ? 10.758 24.25 -0.392 1 86.31 85 SER B O 1
ATOM 3895 N N . ILE B 1 86 ? 9.094 25.578 -0.999 1 84.62 86 ILE B N 1
ATOM 3896 C CA . ILE B 1 86 ? 9.367 26.641 -0.043 1 84.62 86 ILE B CA 1
ATOM 3897 C C . ILE B 1 86 ? 9.383 26.078 1.374 1 84.62 86 ILE B C 1
ATOM 3899 O O . ILE B 1 86 ? 10.336 26.281 2.125 1 84.62 86 ILE B O 1
ATOM 3903 N N . ASN B 1 87 ? 8.391 25.312 1.73 1 87.38 87 ASN B N 1
ATOM 3904 C CA . ASN B 1 87 ? 8.312 24.75 3.078 1 87.38 87 ASN B CA 1
ATOM 3905 C C . ASN B 1 87 ? 9.43 23.75 3.342 1 87.38 87 ASN B C 1
ATOM 3907 O O . ASN B 1 87 ? 9.992 23.719 4.438 1 87.38 87 ASN B O 1
ATOM 3911 N N . THR B 1 88 ? 9.727 22.953 2.32 1 90.44 88 THR B N 1
ATOM 3912 C CA . THR B 1 88 ? 10.82 22 2.451 1 90.44 88 THR B CA 1
ATOM 3913 C C . THR B 1 88 ? 12.148 22.703 2.664 1 90.44 88 THR B C 1
ATOM 3915 O O . THR B 1 88 ? 12.961 22.281 3.492 1 90.44 88 THR B O 1
ATOM 3918 N N . ARG B 1 89 ? 12.312 23.781 1.938 1 90.44 89 ARG B N 1
ATOM 3919 C CA . ARG B 1 89 ? 13.523 24.594 2.076 1 90.44 89 ARG B CA 1
ATOM 3920 C C . ARG B 1 89 ? 13.672 25.109 3.5 1 90.44 89 ARG B C 1
ATOM 3922 O O . ARG B 1 89 ? 14.75 25.016 4.094 1 90.44 89 ARG B O 1
ATOM 3929 N N . THR B 1 90 ? 12.609 25.625 3.977 1 90.38 90 THR B N 1
ATOM 3930 C CA . THR B 1 90 ? 12.602 26.188 5.324 1 90.38 90 THR B CA 1
ATOM 3931 C C . THR B 1 90 ? 12.945 25.109 6.355 1 90.38 90 THR B C 1
ATOM 3933 O O . THR B 1 90 ? 13.727 25.359 7.277 1 90.38 90 THR B O 1
ATOM 3936 N N . ASN B 1 91 ? 12.406 23.969 6.227 1 93.44 91 ASN B N 1
ATOM 3937 C CA . ASN B 1 91 ? 12.664 22.875 7.16 1 93.44 91 ASN B CA 1
ATOM 3938 C C . ASN B 1 91 ? 14.109 22.391 7.086 1 93.44 91 ASN B C 1
ATOM 3940 O O . ASN B 1 91 ? 14.734 22.125 8.117 1 93.44 91 ASN B O 1
ATOM 3944 N N . TYR B 1 92 ? 14.586 22.281 5.871 1 95 92 TYR B N 1
ATOM 3945 C CA . TYR B 1 92 ? 15.984 21.906 5.691 1 95 92 TYR B CA 1
ATOM 3946 C C . TYR B 1 92 ? 16.906 22.891 6.398 1 95 92 TYR B C 1
ATOM 3948 O O . TYR B 1 92 ? 17.797 22.484 7.152 1 95 92 TYR B O 1
ATOM 3956 N N . ARG B 1 93 ? 16.688 24.156 6.141 1 94.38 93 ARG B N 1
ATOM 3957 C CA . ARG B 1 93 ? 17.516 25.203 6.734 1 94.38 93 ARG B CA 1
ATOM 3958 C C . ARG B 1 93 ? 17.484 25.125 8.258 1 94.38 93 ARG B C 1
ATOM 3960 O O . ARG B 1 93 ? 18.516 25.25 8.914 1 94.38 93 ARG B O 1
ATOM 3967 N N . SER B 1 94 ? 16.344 24.969 8.758 1 94.94 94 SER B N 1
ATOM 3968 C CA . SER B 1 94 ? 16.172 24.859 10.203 1 94.94 94 SER B CA 1
ATOM 3969 C C . SER B 1 94 ? 16.953 23.688 10.773 1 94.94 94 SER B C 1
ATOM 3971 O O . SER B 1 94 ? 17.656 23.828 11.781 1 94.94 94 SER B O 1
ATOM 3973 N N . ARG B 1 95 ? 16.922 22.547 10.125 1 96.94 95 ARG B N 1
ATOM 3974 C CA . ARG B 1 95 ? 17.641 21.359 10.586 1 96.94 95 ARG B CA 1
ATOM 3975 C C . ARG B 1 95 ? 19.141 21.578 10.523 1 96.94 95 ARG B C 1
ATOM 3977 O O . ARG B 1 95 ? 19.875 21.203 11.445 1 96.94 95 ARG B O 1
ATOM 3984 N N . ILE B 1 96 ? 19.578 22.188 9.469 1 97.69 96 ILE B N 1
ATOM 3985 C CA . ILE B 1 96 ? 21 22.406 9.234 1 97.69 96 ILE B CA 1
ATOM 3986 C C . ILE B 1 96 ? 21.547 23.375 10.289 1 97.69 96 ILE B C 1
ATOM 3988 O O . ILE B 1 96 ? 22.531 23.094 10.953 1 97.69 96 ILE B O 1
ATOM 3992 N N . ASP B 1 97 ? 20.844 24.469 10.508 1 97 97 ASP B N 1
ATOM 3993 C CA . ASP B 1 97 ? 21.328 25.547 11.352 1 97 97 ASP B CA 1
ATOM 3994 C C . ASP B 1 97 ? 21.188 25.203 12.828 1 97 97 ASP B C 1
ATOM 3996 O O . ASP B 1 97 ? 22.047 25.531 13.641 1 97 97 ASP B O 1
ATOM 4000 N N . THR B 1 98 ? 20.156 24.469 13.148 1 97.12 98 THR B N 1
ATOM 4001 C CA . THR B 1 98 ? 19.844 24.266 14.555 1 97.12 98 THR B CA 1
ATOM 4002 C C . THR B 1 98 ? 20.516 23.016 15.094 1 97.12 98 THR B C 1
ATOM 4004 O O . THR B 1 98 ? 20.969 22.984 16.234 1 97.12 98 THR B O 1
ATOM 4007 N N . HIS B 1 99 ? 20.656 21.984 14.289 1 97.75 99 HIS B N 1
ATOM 4008 C CA . HIS B 1 99 ? 21.078 20.703 14.844 1 97.75 99 HIS B CA 1
ATOM 4009 C C . HIS B 1 99 ? 22.375 20.219 14.211 1 97.75 99 HIS B C 1
ATOM 4011 O O . HIS B 1 99 ? 23.266 19.719 14.898 1 97.75 99 HIS B O 1
ATOM 4017 N N . ILE B 1 100 ? 22.562 20.359 12.938 1 98.25 100 ILE B N 1
ATOM 4018 C CA . ILE B 1 100 ? 23.641 19.672 12.219 1 98.25 100 ILE B CA 1
ATOM 4019 C C . ILE B 1 100 ? 24.922 20.484 12.344 1 98.25 100 ILE B C 1
ATOM 4021 O O . ILE B 1 100 ? 25.938 19.984 12.82 1 98.25 100 ILE B O 1
ATOM 4025 N N . VAL B 1 101 ? 24.906 21.766 12 1 97.5 101 VAL B N 1
ATOM 4026 C CA . VAL B 1 101 ? 26.094 22.609 11.945 1 97.5 101 VAL B CA 1
ATOM 4027 C C . VAL B 1 101 ? 26.688 22.766 13.344 1 97.5 101 VAL B C 1
ATOM 4029 O O . VAL B 1 101 ? 27.891 22.641 13.531 1 97.5 101 VAL B O 1
ATOM 4032 N N . PRO B 1 102 ? 25.906 23 14.359 1 97.44 102 PRO B N 1
ATOM 4033 C CA . PRO B 1 102 ? 26.469 23.188 15.695 1 97.44 102 PRO B CA 1
ATOM 4034 C C . PRO B 1 102 ? 27.25 21.969 16.188 1 97.44 102 PRO B C 1
ATOM 4036 O O . PRO B 1 102 ? 28.188 22.094 16.969 1 97.44 102 PRO B O 1
ATOM 4039 N N . LYS B 1 103 ? 26.922 20.797 15.719 1 96.88 103 LYS B N 1
ATOM 4040 C CA . LYS B 1 103 ? 27.516 19.594 16.281 1 96.88 103 LYS B CA 1
ATOM 4041 C C . LYS B 1 103 ? 28.531 18.984 15.32 1 96.88 103 LYS B C 1
ATOM 4043 O O . LYS B 1 103 ? 29.547 18.438 15.75 1 96.88 103 LYS B O 1
ATOM 4048 N N . LEU B 1 104 ? 28.25 19.078 14.062 1 97.25 104 LEU B N 1
ATOM 4049 C CA . LEU B 1 104 ? 29.094 18.406 13.078 1 97.25 104 LEU B CA 1
ATOM 4050 C C . LEU B 1 104 ? 29.891 19.422 12.258 1 97.25 104 LEU B C 1
ATOM 4052 O O . LEU B 1 104 ? 30.812 19.047 11.539 1 97.25 104 LEU B O 1
ATOM 4056 N N . GLY B 1 105 ? 29.562 20.672 12.367 1 96.81 105 GLY B N 1
ATOM 4057 C CA . GLY B 1 105 ? 30.062 21.688 11.461 1 96.81 105 GLY B CA 1
ATOM 4058 C C . GLY B 1 105 ? 31.578 21.828 11.477 1 96.81 105 GLY B C 1
ATOM 4059 O O . GLY B 1 105 ? 32.188 22.109 10.445 1 96.81 105 GLY B O 1
ATOM 4060 N N . GLU B 1 106 ? 32.188 21.562 12.547 1 95.25 106 GLU B N 1
ATOM 4061 C CA . GLU B 1 106 ? 33.594 21.844 12.719 1 95.25 106 GLU B CA 1
ATOM 4062 C C . GLU B 1 106 ? 34.469 20.641 12.289 1 95.25 106 GLU B C 1
ATOM 4064 O O . GLU B 1 106 ? 35.688 20.75 12.227 1 95.25 106 GLU B O 1
ATOM 4069 N N . TYR B 1 107 ? 33.844 19.578 11.992 1 94.94 107 TYR B N 1
ATOM 4070 C CA . TYR B 1 107 ? 34.594 18.438 11.492 1 94.94 107 TYR B CA 1
ATOM 4071 C C . TYR B 1 107 ? 35 18.641 10.031 1 94.94 107 TYR B C 1
ATOM 4073 O O . TYR B 1 107 ? 34.25 19.25 9.258 1 94.94 107 TYR B O 1
ATOM 4081 N N . ARG B 1 108 ? 36.125 18.172 9.727 1 92.19 108 ARG B N 1
ATOM 4082 C CA . ARG B 1 108 ? 36.5 18.078 8.312 1 92.19 108 ARG B CA 1
ATOM 4083 C C . ARG B 1 108 ? 35.688 16.969 7.629 1 92.19 108 ARG B C 1
ATOM 4085 O O . ARG B 1 108 ? 35.469 15.914 8.211 1 92.19 108 ARG B O 1
ATOM 4092 N N . LEU B 1 109 ? 35.312 17.188 6.418 1 91.38 109 LEU B N 1
ATOM 4093 C CA . LEU B 1 109 ? 34.438 16.312 5.652 1 91.38 109 LEU B CA 1
ATOM 4094 C C . LEU B 1 109 ? 35 14.891 5.602 1 91.38 109 LEU B C 1
ATOM 4096 O O . LEU B 1 109 ? 34.281 13.914 5.809 1 91.38 109 LEU B O 1
ATOM 4100 N N . ASN B 1 110 ? 36.281 14.789 5.438 1 86.06 110 ASN B N 1
ATOM 4101 C CA . ASN B 1 110 ? 36.906 13.492 5.254 1 86.06 110 ASN B CA 1
ATOM 4102 C C . ASN B 1 110 ? 37.188 12.812 6.59 1 86.06 110 ASN B C 1
ATOM 4104 O O . ASN B 1 110 ? 37.656 11.672 6.629 1 86.06 110 ASN B O 1
ATOM 4108 N N . LYS B 1 111 ? 36.938 13.469 7.676 1 88.81 111 LYS B N 1
ATOM 4109 C CA . LYS B 1 111 ? 37.188 12.93 9 1 88.81 111 LYS B CA 1
ATOM 4110 C C . LYS B 1 111 ? 35.906 12.477 9.68 1 88.81 111 LYS B C 1
ATOM 4112 O O . LYS B 1 111 ? 35.938 11.945 10.797 1 88.81 111 LYS B O 1
ATOM 4117 N N . ILE B 1 112 ? 34.781 12.672 9.047 1 93.12 112 ILE B N 1
ATOM 4118 C CA . ILE B 1 112 ? 33.531 12.242 9.602 1 93.12 112 ILE B CA 1
ATOM 4119 C C . ILE B 1 112 ? 33.375 10.727 9.461 1 93.12 112 ILE B C 1
ATOM 4121 O O . ILE B 1 112 ? 33.375 10.195 8.352 1 93.12 112 ILE B O 1
ATOM 4125 N N . THR B 1 113 ? 33.312 10.102 10.609 1 91.69 113 THR B N 1
ATOM 4126 C CA . THR B 1 113 ? 33.219 8.648 10.641 1 91.69 113 THR B CA 1
ATOM 4127 C C . THR B 1 113 ? 31.844 8.188 11.109 1 91.69 113 THR B C 1
ATOM 4129 O O . THR B 1 113 ? 31.031 9.008 11.539 1 91.69 113 THR B O 1
ATOM 4132 N N . ASN B 1 114 ? 31.594 6.848 11.039 1 92.88 114 ASN B N 1
ATOM 4133 C CA . ASN B 1 114 ? 30.359 6.266 11.547 1 92.88 114 ASN B CA 1
ATOM 4134 C C . ASN B 1 114 ? 30.172 6.531 13.039 1 92.88 114 ASN B C 1
ATOM 4136 O O . ASN B 1 114 ? 29.062 6.801 13.5 1 92.88 114 ASN B O 1
ATOM 4140 N N . ALA B 1 115 ? 31.328 6.488 13.68 1 92.56 115 ALA B N 1
ATOM 4141 C CA . ALA B 1 115 ? 31.281 6.719 15.117 1 92.56 115 ALA B CA 1
ATOM 4142 C C . ALA B 1 115 ? 30.828 8.141 15.438 1 92.56 115 ALA B C 1
ATOM 4144 O O . ALA B 1 115 ? 30.016 8.352 16.344 1 92.56 115 ALA B O 1
ATOM 4145 N N . ILE B 1 116 ? 31.328 9.086 14.672 1 94.62 116 ILE B N 1
ATOM 4146 C CA . ILE B 1 116 ? 30.969 10.484 14.867 1 94.62 116 ILE B CA 1
ATOM 4147 C C . ILE B 1 116 ? 29.484 10.68 14.578 1 94.62 116 ILE B C 1
ATOM 4149 O O . ILE B 1 116 ? 28.781 11.352 15.328 1 94.62 116 ILE B O 1
ATOM 4153 N N . ILE B 1 117 ? 29 10.023 13.531 1 97.25 117 ILE B N 1
ATOM 4154 C CA . ILE B 1 117 ? 27.594 10.141 13.148 1 97.25 117 ILE B CA 1
ATOM 4155 C C . ILE B 1 117 ? 26.719 9.438 14.18 1 97.25 117 ILE B C 1
ATOM 4157 O O . ILE B 1 117 ? 25.625 9.93 14.516 1 97.25 117 ILE B O 1
ATOM 4161 N N . GLN B 1 118 ? 27.203 8.297 14.68 1 96.5 118 GLN B N 1
ATOM 4162 C CA . GLN B 1 118 ? 26.469 7.598 15.734 1 96.5 118 GLN B CA 1
ATOM 4163 C C . GLN B 1 118 ? 26.328 8.469 16.969 1 96.5 118 GLN B C 1
ATOM 4165 O O . GLN B 1 118 ? 25.25 8.539 17.578 1 96.5 118 GLN B O 1
ATOM 4170 N N . ASP B 1 119 ? 27.406 9.102 17.312 1 95.88 119 ASP B N 1
ATOM 4171 C CA . ASP B 1 119 ? 27.391 10 18.469 1 95.88 119 ASP B CA 1
ATOM 4172 C C . ASP B 1 119 ? 26.438 11.172 18.234 1 95.88 119 ASP B C 1
ATOM 4174 O O . ASP B 1 119 ? 25.719 11.586 19.156 1 95.88 119 ASP B O 1
ATOM 4178 N N . PHE B 1 120 ? 26.438 11.648 17.094 1 96.81 120 PHE B N 1
ATOM 4179 C CA . PHE B 1 120 ? 25.531 12.719 16.703 1 96.81 120 PHE B CA 1
ATOM 4180 C C . PHE B 1 120 ? 24.078 12.273 16.859 1 96.81 120 PHE B C 1
ATOM 4182 O O . PHE B 1 120 ? 23.281 12.953 17.484 1 96.81 120 PHE B O 1
ATOM 4189 N N . TYR B 1 121 ? 23.781 11.117 16.281 1 97.31 121 TYR B N 1
ATOM 4190 C CA . TYR B 1 121 ? 22.453 10.531 16.406 1 97.31 121 TYR B CA 1
ATOM 4191 C C . TYR B 1 121 ? 22.047 10.391 17.875 1 97.31 121 TYR B C 1
ATOM 4193 O O . TYR B 1 121 ? 20.953 10.805 18.266 1 97.31 121 TYR B O 1
ATOM 4201 N N . ASN B 1 122 ? 22.969 9.906 18.672 1 96.31 122 ASN B N 1
ATOM 4202 C CA . ASN B 1 122 ? 22.703 9.695 20.094 1 96.31 122 ASN B CA 1
ATOM 4203 C C . ASN B 1 122 ? 22.453 11.008 20.828 1 96.31 122 ASN B C 1
ATOM 4205 O O . ASN B 1 122 ? 21.609 11.078 21.719 1 96.31 122 ASN B O 1
ATOM 4209 N N . SER B 1 123 ? 23.141 11.984 20.453 1 96.81 123 SER B N 1
ATOM 4210 C CA . SER B 1 123 ? 22.969 13.281 21.094 1 96.81 123 SER B CA 1
ATOM 4211 C C . SER B 1 123 ? 21.594 13.867 20.828 1 96.81 123 SER B C 1
ATOM 4213 O O . SER B 1 123 ? 21 14.5 21.703 1 96.81 123 SER B O 1
ATOM 4215 N N . LEU B 1 124 ? 21.109 13.688 19.641 1 97.19 124 LEU B N 1
ATOM 4216 C CA . LEU B 1 124 ? 19.781 14.172 19.297 1 97.19 124 LEU B CA 1
ATOM 4217 C C . LEU B 1 124 ? 18.703 13.477 20.125 1 97.19 124 LEU B C 1
ATOM 4219 O O . LEU B 1 124 ? 17.781 14.125 20.625 1 97.19 124 LEU B O 1
ATOM 4223 N N . ILE B 1 125 ? 18.906 12.18 20.234 1 94.62 125 ILE B N 1
ATOM 4224 C CA . ILE B 1 125 ? 17.984 11.391 21.047 1 94.62 125 ILE B CA 1
ATOM 4225 C C . ILE B 1 125 ? 18.062 11.828 22.5 1 94.62 125 ILE B C 1
ATOM 4227 O O . ILE B 1 125 ? 17.031 11.984 23.156 1 94.62 125 ILE B O 1
ATOM 4231 N N . GLY B 1 126 ? 19.203 12 22.953 1 93.94 126 GLY B N 1
ATOM 4232 C CA . GLY B 1 126 ? 19.422 12.406 24.328 1 93.94 126 GLY B CA 1
ATOM 4233 C C . GLY B 1 126 ? 18.812 13.758 24.656 1 93.94 126 GLY B C 1
ATOM 4234 O O . GLY B 1 126 ? 18.406 14 25.797 1 93.94 126 GLY B O 1
ATOM 4235 N N . GLU B 1 127 ? 18.719 14.633 23.734 1 95.38 127 GLU B N 1
ATOM 4236 C CA . GLU B 1 127 ? 18.141 15.961 23.922 1 95.38 127 GLU B CA 1
ATOM 4237 C C . GLU B 1 127 ? 16.609 15.898 23.953 1 95.38 127 GLU B C 1
ATOM 4239 O O . GLU B 1 127 ? 15.953 16.922 24.188 1 95.38 127 GLU B O 1
ATOM 4244 N N . GLY B 1 128 ? 16.078 14.719 23.625 1 93.69 128 GLY B N 1
ATOM 4245 C CA . GLY B 1 128 ? 14.641 14.539 23.781 1 93.69 128 GLY B CA 1
ATOM 4246 C C . GLY B 1 128 ? 13.875 14.773 22.5 1 93.69 128 GLY B C 1
ATOM 4247 O O . GLY B 1 128 ? 12.656 14.977 22.516 1 93.69 128 GLY B O 1
ATOM 4248 N N . LEU B 1 129 ? 14.555 14.859 21.391 1 94 129 LEU B N 1
ATOM 4249 C CA . LEU B 1 129 ? 13.867 15.031 20.125 1 94 129 LEU B CA 1
ATOM 4250 C C . LEU B 1 129 ? 13.047 13.797 19.766 1 94 129 LEU B C 1
ATOM 4252 O O . LEU B 1 129 ? 13.461 12.672 20.047 1 94 129 LEU B O 1
ATOM 4256 N N . LYS B 1 130 ? 11.906 14.008 19.172 1 91.62 130 LYS B N 1
ATOM 4257 C CA . LYS B 1 130 ? 11.094 12.891 18.703 1 91.62 130 LYS B CA 1
ATOM 4258 C C . LYS B 1 130 ? 11.82 12.078 17.641 1 91.62 130 LYS B C 1
ATOM 4260 O O . LYS B 1 130 ? 12.523 12.641 16.797 1 91.62 130 LYS B O 1
ATOM 4265 N N . PRO B 1 131 ? 11.625 10.805 17.594 1 91 131 PRO B N 1
ATOM 4266 C CA . PRO B 1 131 ? 12.297 9.945 16.625 1 91 131 PRO B CA 1
ATOM 4267 C C . PRO B 1 131 ? 12.047 10.383 15.18 1 91 131 PRO B C 1
ATOM 4269 O O . PRO B 1 131 ? 12.961 10.32 14.344 1 91 131 PRO B O 1
ATOM 4272 N N . SER B 1 132 ? 10.883 10.797 14.961 1 92.5 132 SER B N 1
ATOM 4273 C CA . SER B 1 132 ? 10.562 11.234 13.609 1 92.5 132 SER B CA 1
ATOM 4274 C C . SER B 1 132 ? 11.375 12.461 13.219 1 92.5 132 SER B C 1
ATOM 4276 O O . SER B 1 132 ? 11.789 12.602 12.07 1 92.5 132 SER B O 1
ATOM 4278 N N . SER B 1 133 ? 11.602 13.32 14.109 1 94.56 133 SER B N 1
ATOM 4279 C CA . SER B 1 133 ? 12.422 14.508 13.875 1 94.56 133 SER B CA 1
ATOM 4280 C C . SER B 1 133 ? 13.883 14.133 13.641 1 94.56 133 SER B C 1
ATOM 4282 O O . SER B 1 133 ? 14.523 14.664 12.727 1 94.56 133 SER B O 1
ATOM 4284 N N . VAL B 1 134 ? 14.328 13.227 14.438 1 96 134 VAL B N 1
ATOM 4285 C CA . VAL B 1 134 ? 15.711 12.766 14.32 1 96 134 VAL B CA 1
ATOM 4286 C C . VAL B 1 134 ? 15.922 12.117 12.953 1 96 134 VAL B C 1
ATOM 4288 O O . VAL B 1 134 ? 16.953 12.352 12.305 1 96 134 VAL B O 1
ATOM 4291 N N . LYS B 1 135 ? 14.969 11.406 12.562 1 96.06 135 LYS B N 1
ATOM 4292 C CA . LYS B 1 135 ? 15.055 10.75 11.258 1 96.06 135 LYS B CA 1
ATOM 4293 C C . LYS B 1 135 ? 15.227 11.781 10.141 1 96.06 135 LYS B C 1
ATOM 4295 O O . LYS B 1 135 ? 16.062 11.602 9.25 1 96.06 135 LYS B O 1
ATOM 4300 N N . LYS B 1 136 ? 14.5 12.812 10.203 1 96.38 136 LYS B N 1
ATOM 4301 C CA . LYS B 1 136 ? 14.57 13.844 9.172 1 96.38 136 LYS B CA 1
ATOM 4302 C C . LYS B 1 136 ? 15.93 14.531 9.18 1 96.38 136 LYS B C 1
ATOM 4304 O O . LYS B 1 136 ? 16.469 14.867 8.117 1 96.38 136 LYS B O 1
ATOM 4309 N N . ILE B 1 137 ? 16.438 14.758 10.32 1 97.5 137 ILE B N 1
ATOM 4310 C CA . ILE B 1 137 ? 17.75 15.359 10.453 1 97.5 137 ILE B CA 1
ATOM 4311 C C . ILE B 1 137 ? 18.812 14.438 9.844 1 97.5 137 ILE B C 1
ATOM 4313 O O . ILE B 1 137 ? 19.641 14.883 9.055 1 97.5 137 ILE B O 1
ATOM 4317 N N . MET B 1 138 ? 18.719 13.203 10.164 1 97.5 138 MET B N 1
ATOM 4318 C CA . MET B 1 138 ? 19.672 12.219 9.664 1 97.5 138 MET B CA 1
ATOM 4319 C C . MET B 1 138 ? 19.547 12.062 8.156 1 97.5 138 MET B C 1
ATOM 4321 O O . MET B 1 138 ? 20.547 11.828 7.473 1 97.5 138 MET B O 1
ATOM 4325 N N . GLU B 1 139 ? 18.359 12.148 7.707 1 96.88 139 GLU B N 1
ATOM 4326 C CA . GLU B 1 139 ? 18.156 12.094 6.262 1 96.88 139 GLU B CA 1
ATOM 4327 C C . GLU B 1 139 ? 18.875 13.258 5.562 1 96.88 139 GLU B C 1
ATOM 4329 O O . GLU B 1 139 ? 19.406 13.086 4.469 1 96.88 139 GLU B O 1
ATOM 4334 N N . THR B 1 140 ? 18.797 14.375 6.148 1 97.06 140 THR B N 1
ATOM 4335 C CA . THR B 1 140 ? 19.5 15.531 5.613 1 97.06 140 THR B CA 1
ATOM 4336 C C . THR B 1 140 ? 21.016 15.281 5.594 1 97.06 140 THR B C 1
ATOM 4338 O O . THR B 1 140 ? 21.672 15.508 4.578 1 97.06 140 THR B O 1
ATOM 4341 N N . VAL B 1 141 ? 21.562 14.734 6.645 1 97.81 141 VAL B N 1
ATOM 4342 C CA . VAL B 1 141 ? 22.969 14.422 6.762 1 97.81 141 VAL B CA 1
ATOM 4343 C C . VAL B 1 141 ? 23.375 13.391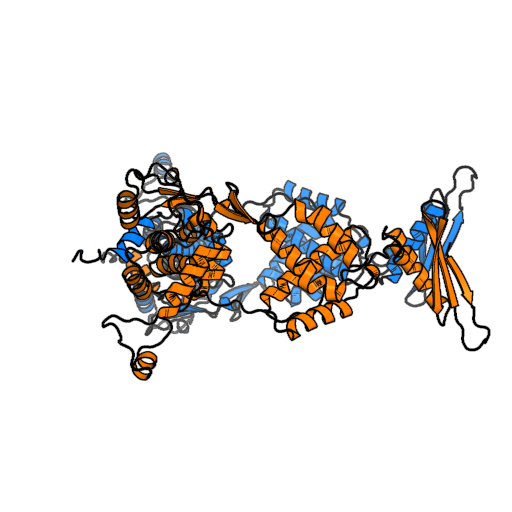 5.711 1 97.81 141 VAL B C 1
ATOM 4345 O O . VAL B 1 141 ? 24.391 13.547 5.027 1 97.81 141 VAL B O 1
ATOM 4348 N N . ASN B 1 142 ? 22.562 12.422 5.668 1 97.31 142 ASN B N 1
ATOM 4349 C CA . ASN B 1 142 ? 22.828 11.383 4.676 1 97.31 142 ASN B CA 1
ATOM 4350 C C . ASN B 1 142 ? 22.844 11.953 3.262 1 97.31 142 ASN B C 1
ATOM 4352 O O . ASN B 1 142 ? 23.672 11.57 2.443 1 97.31 142 ASN B O 1
ATOM 4356 N N . GLY B 1 143 ? 21.891 12.82 2.994 1 95.5 143 GLY B N 1
ATOM 4357 C CA . GLY B 1 143 ? 21.812 13.414 1.671 1 95.5 143 GLY B CA 1
ATOM 4358 C C . GLY B 1 143 ? 23.062 14.18 1.277 1 95.5 143 GLY B C 1
ATOM 4359 O O . GLY B 1 143 ? 23.562 14.023 0.164 1 95.5 143 GLY B O 1
ATOM 4360 N N . VAL B 1 144 ? 23.547 14.961 2.115 1 95.44 144 VAL B N 1
ATOM 4361 C CA . VAL B 1 144 ? 24.719 15.781 1.811 1 95.44 144 VAL B CA 1
ATOM 4362 C C . VAL B 1 144 ? 25.953 14.891 1.705 1 95.44 144 VAL B C 1
ATOM 4364 O O . VAL B 1 144 ? 26.797 15.102 0.839 1 95.44 144 VAL B O 1
ATOM 4367 N N . LEU B 1 145 ? 26.109 13.891 2.516 1 95.25 145 LEU B N 1
ATOM 4368 C CA . LEU B 1 145 ? 27.266 13.016 2.492 1 95.25 145 LEU B CA 1
ATOM 4369 C C . LEU B 1 145 ? 27.25 12.117 1.262 1 95.25 145 LEU B C 1
ATOM 4371 O O . LEU B 1 145 ? 28.297 11.773 0.713 1 95.25 145 LEU B O 1
ATOM 4375 N N . LYS B 1 146 ? 26.094 11.742 0.918 1 94.5 146 LYS B N 1
ATOM 4376 C CA . LYS B 1 146 ? 25.984 11.008 -0.339 1 94.5 146 LYS B CA 1
ATOM 4377 C C . LYS B 1 146 ? 26.469 11.859 -1.513 1 94.5 146 LYS B C 1
ATOM 4379 O O . LYS B 1 146 ? 27.109 11.344 -2.428 1 94.5 146 LYS B O 1
ATOM 4384 N N . TYR B 1 147 ? 26.062 13.086 -1.493 1 91.69 147 TYR B N 1
ATOM 4385 C CA . TYR B 1 147 ? 26.516 14.008 -2.52 1 91.69 147 TYR B CA 1
ATOM 4386 C C . TYR B 1 147 ? 28.047 14.133 -2.5 1 91.69 147 TYR B C 1
ATOM 4388 O O . TYR B 1 147 ? 28.672 14.18 -3.555 1 91.69 147 TYR B O 1
ATOM 4396 N N . ALA B 1 148 ? 28.609 14.164 -1.39 1 89.94 148 ALA B N 1
ATOM 4397 C CA . ALA B 1 148 ? 30.062 14.219 -1.241 1 89.94 148 ALA B CA 1
ATOM 4398 C C . ALA B 1 148 ? 30.703 12.953 -1.802 1 89.94 148 ALA B C 1
ATOM 4400 O O . ALA B 1 148 ? 31.766 13.023 -2.43 1 89.94 148 ALA B O 1
ATOM 4401 N N . GLN B 1 149 ? 30.062 11.914 -1.517 1 86.88 149 GLN B N 1
ATOM 4402 C CA . GLN B 1 149 ? 30.562 10.648 -2.037 1 86.88 149 GLN B CA 1
ATOM 4403 C C . GLN B 1 149 ? 30.531 10.633 -3.562 1 86.88 149 GLN B C 1
ATOM 4405 O O . GLN B 1 149 ? 31.5 10.227 -4.207 1 86.88 149 GLN B O 1
ATOM 4410 N N . LYS B 1 150 ? 29.453 11.047 -4.047 1 85.38 150 LYS B N 1
ATOM 4411 C CA . LYS B 1 150 ? 29.312 11.117 -5.496 1 85.38 150 LYS B CA 1
ATOM 4412 C C . LYS B 1 150 ? 30.344 12.039 -6.113 1 85.38 150 LYS B C 1
ATOM 4414 O O . LYS B 1 150 ? 30.828 11.797 -7.219 1 85.38 150 LYS B O 1
ATOM 4419 N N . SER B 1 151 ? 30.625 13.062 -5.434 1 83.12 151 SER B N 1
ATOM 4420 C CA . SER B 1 151 ? 31.625 14.031 -5.875 1 83.12 151 SER B CA 1
ATOM 4421 C C . SER B 1 151 ? 33.031 13.539 -5.594 1 83.12 151 SER B C 1
ATOM 4423 O O . SER B 1 151 ? 34 14.289 -5.75 1 83.12 151 SER B O 1
ATOM 4425 N N . LYS B 1 152 ? 33.156 12.367 -4.992 1 79.5 152 LYS B N 1
ATOM 4426 C CA . LYS B 1 152 ? 34.406 11.672 -4.738 1 79.5 152 LYS B CA 1
ATOM 4427 C C . LYS B 1 152 ? 35.219 12.383 -3.666 1 79.5 152 LYS B C 1
ATOM 4429 O O . LYS B 1 152 ? 36.438 12.43 -3.742 1 79.5 152 LYS B O 1
ATOM 4434 N N . LEU B 1 153 ? 34.531 13.031 -2.863 1 82.5 153 LEU B N 1
ATOM 4435 C CA . LEU B 1 153 ? 35.219 13.719 -1.768 1 82.5 153 LEU B CA 1
ATOM 4436 C C . LEU B 1 153 ? 35.406 12.797 -0.57 1 82.5 153 LEU B C 1
ATOM 4438 O O . LEU B 1 153 ? 36.25 13.031 0.281 1 82.5 153 LEU B O 1
ATOM 4442 N N . ILE B 1 154 ? 34.531 11.836 -0.508 1 83.81 154 ILE B N 1
ATOM 4443 C CA . ILE B 1 154 ? 34.625 10.805 0.521 1 83.81 154 ILE B CA 1
ATOM 4444 C C . ILE B 1 154 ? 34.469 9.422 -0.11 1 83.81 154 ILE B C 1
ATOM 4446 O O . ILE B 1 154 ? 33.781 9.273 -1.127 1 83.81 154 ILE B O 1
ATOM 4450 N N . TYR B 1 155 ? 35.094 8.516 0.616 1 74.81 155 TYR B N 1
ATOM 4451 C CA . TYR B 1 155 ? 35.094 7.18 0.04 1 74.81 155 TYR B CA 1
ATOM 4452 C C . TYR B 1 155 ? 33.906 6.359 0.558 1 74.81 155 TYR B C 1
ATOM 4454 O O . TYR B 1 155 ? 33.219 5.711 -0.22 1 74.81 155 TYR B O 1
ATOM 4462 N N . ASN B 1 156 ? 33.719 6.332 1.801 1 80.94 156 ASN B N 1
ATOM 4463 C CA . ASN B 1 156 ? 32.656 5.566 2.426 1 80.94 156 ASN B CA 1
ATOM 4464 C C . ASN B 1 156 ? 31.562 6.48 3.012 1 80.94 156 ASN B C 1
ATOM 4466 O O . ASN B 1 156 ? 31.875 7.562 3.516 1 80.94 156 ASN B O 1
ATOM 4470 N N . LEU B 1 157 ? 30.344 5.949 2.852 1 89 157 LEU B N 1
ATOM 4471 C CA . LEU B 1 157 ? 29.234 6.688 3.455 1 89 157 LEU B CA 1
ATOM 4472 C C . LEU B 1 157 ? 29.094 6.348 4.934 1 89 157 LEU B C 1
ATOM 4474 O O . LEU B 1 157 ? 28.781 5.211 5.285 1 89 157 LEU B O 1
ATOM 4478 N N . PRO B 1 158 ? 29.359 7.277 5.75 1 91.56 158 PRO B N 1
ATOM 4479 C CA . PRO B 1 158 ? 29.438 6.98 7.184 1 91.56 158 PRO B CA 1
ATOM 4480 C C . PRO B 1 158 ? 28.062 6.969 7.859 1 91.56 158 PRO B C 1
ATOM 4482 O O . PRO B 1 158 ? 27.984 6.996 9.086 1 91.56 158 PRO B O 1
ATOM 4485 N N . THR B 1 159 ? 26.938 6.875 7.18 1 93.19 159 THR B N 1
ATOM 4486 C CA . THR B 1 159 ? 25.625 7.055 7.793 1 93.19 159 THR B CA 1
ATOM 4487 C C . THR B 1 159 ? 24.969 5.707 8.07 1 93.19 159 THR B C 1
ATOM 4489 O O . THR B 1 159 ? 23.781 5.645 8.414 1 93.19 159 THR B O 1
ATOM 4492 N N . ASP B 1 160 ? 25.672 4.656 7.883 1 89.69 160 ASP B N 1
ATOM 4493 C CA . ASP B 1 160 ? 25.188 3.352 8.312 1 89.69 160 ASP B CA 1
ATOM 4494 C C . ASP B 1 160 ? 25.375 3.162 9.812 1 89.69 160 ASP B C 1
ATOM 4496 O O . ASP B 1 160 ? 26.438 2.756 10.273 1 89.69 160 ASP B O 1
ATOM 4500 N N . ILE B 1 161 ? 24.375 3.434 10.516 1 91.06 161 ILE B N 1
ATOM 4501 C CA . ILE B 1 161 ? 24.469 3.443 11.977 1 91.06 161 ILE B CA 1
ATOM 4502 C C . ILE B 1 161 ? 23.297 2.67 12.57 1 91.06 161 ILE B C 1
ATOM 4504 O O . ILE B 1 161 ? 22.375 2.277 11.852 1 91.06 161 ILE B O 1
ATOM 4508 N N . GLU B 1 162 ? 23.328 2.443 13.867 1 87.94 162 GLU B N 1
ATOM 4509 C CA . GLU B 1 162 ? 22.219 1.827 14.586 1 87.94 162 GLU B CA 1
ATOM 4510 C C . GLU B 1 162 ? 21.156 2.861 14.953 1 87.94 162 GLU B C 1
ATOM 4512 O O . GLU B 1 162 ? 21.484 3.951 15.43 1 87.94 162 GLU B O 1
ATOM 4517 N N . LYS B 1 163 ? 19.984 2.51 14.602 1 90.31 163 LYS B N 1
ATOM 4518 C CA . LYS B 1 163 ? 18.891 3.43 14.867 1 90.31 163 LYS B CA 1
ATOM 4519 C C . LYS B 1 163 ? 17.828 2.779 15.75 1 90.31 163 LYS B C 1
ATOM 4521 O O . LYS B 1 163 ? 17.688 1.554 15.758 1 90.31 163 LYS B O 1
ATOM 4526 N N . GLN B 1 164 ? 17.109 3.619 16.469 1 87.19 164 GLN B N 1
ATOM 4527 C CA . GLN B 1 164 ? 16 3.133 17.281 1 87.19 164 GLN B CA 1
ATOM 4528 C C . GLN B 1 164 ? 14.766 2.881 16.422 1 87.19 164 GLN B C 1
ATOM 4530 O O . GLN B 1 164 ? 14.484 3.633 15.484 1 87.19 164 GLN B O 1
ATOM 4535 N N . PRO B 1 165 ? 14.125 1.784 16.781 1 83.44 165 PRO B N 1
ATOM 4536 C CA . PRO B 1 165 ? 12.867 1.535 16.062 1 83.44 165 PRO B CA 1
ATOM 4537 C C . PRO B 1 165 ? 11.828 2.625 16.312 1 83.44 165 PRO B C 1
ATOM 4539 O O . PRO B 1 165 ? 11.766 3.199 17.406 1 83.44 165 PRO B O 1
ATOM 4542 N N . MET B 1 166 ? 11.18 2.939 15.25 1 83.38 166 MET B N 1
ATOM 4543 C CA . MET B 1 166 ? 10.141 3.961 15.344 1 83.38 166 MET B CA 1
ATOM 4544 C C . MET B 1 166 ? 8.75 3.34 15.211 1 83.38 166 MET B C 1
ATOM 4546 O O . MET B 1 166 ? 8.539 2.475 14.359 1 83.38 166 MET B O 1
ATOM 4550 N N . ASN B 1 167 ? 7.816 3.74 16.125 1 78.81 167 ASN B N 1
ATOM 4551 C CA . ASN B 1 167 ? 6.418 3.332 16.016 1 78.81 167 ASN B CA 1
ATOM 4552 C C . ASN B 1 167 ? 5.562 4.434 15.398 1 78.81 167 ASN B C 1
ATOM 4554 O O . ASN B 1 167 ? 5.777 5.617 15.664 1 78.81 167 ASN B O 1
ATOM 4558 N N . LYS B 1 168 ? 4.789 4.059 14.516 1 77.56 168 LYS B N 1
ATOM 4559 C CA . LYS B 1 168 ? 3.871 5.031 13.93 1 77.56 168 LYS B CA 1
ATOM 4560 C C . LYS B 1 168 ? 2.682 5.289 14.852 1 77.56 168 LYS B C 1
ATOM 4562 O O . LYS B 1 168 ? 2.018 4.352 15.297 1 77.56 168 LYS B O 1
ATOM 4567 N N . PRO B 1 169 ? 2.564 6.59 15.141 1 80.19 169 PRO B N 1
ATOM 4568 C CA . PRO B 1 169 ? 1.417 6.891 16 1 80.19 169 PRO B CA 1
ATOM 4569 C C . PRO B 1 169 ? 0.08 6.613 15.32 1 80.19 169 PRO B C 1
ATOM 4571 O O . PRO B 1 169 ? -0.01 6.664 14.086 1 80.19 169 PRO B O 1
ATOM 4574 N N . LYS B 1 170 ? -0.923 6.305 16.125 1 85.19 170 LYS B N 1
ATOM 4575 C CA . LYS B 1 170 ? -2.275 6.129 15.602 1 85.19 170 LYS B CA 1
ATOM 4576 C C . LYS B 1 170 ? -2.9 7.469 15.227 1 85.19 170 LYS B C 1
ATOM 4578 O O . LYS B 1 170 ? -2.602 8.492 15.836 1 85.19 170 LYS B O 1
ATOM 4583 N N . VAL B 1 171 ? -3.727 7.461 14.297 1 89.25 171 VAL B N 1
ATOM 4584 C CA . VAL B 1 171 ? -4.387 8.672 13.812 1 89.25 171 VAL B CA 1
ATOM 4585 C C . VAL B 1 171 ? -5.426 9.133 14.836 1 89.25 171 VAL B C 1
ATOM 4587 O O . VAL B 1 171 ? -6.133 8.312 15.422 1 89.25 171 VAL B O 1
ATOM 4590 N N . GLU B 1 172 ? -5.398 10.438 15.141 1 93.19 172 GLU B N 1
ATOM 4591 C CA . GLU B 1 172 ? -6.418 11.039 15.992 1 93.19 172 GLU B CA 1
ATOM 4592 C C . GLU B 1 172 ? -7.562 11.617 15.156 1 93.19 172 GLU B C 1
ATOM 4594 O O . GLU B 1 172 ? -7.332 12.195 14.094 1 93.19 172 GLU B O 1
ATOM 4599 N N . PHE B 1 173 ? -8.781 11.336 15.633 1 94.94 173 PHE B N 1
ATOM 4600 C CA . PHE B 1 173 ? -9.945 11.836 14.914 1 94.94 173 PHE B CA 1
ATOM 4601 C C . PHE B 1 173 ? -11.125 12.039 15.859 1 94.94 173 PHE B C 1
ATOM 4603 O O . PHE B 1 173 ? -11.102 11.555 17 1 94.94 173 PHE B O 1
ATOM 4610 N N . TRP B 1 174 ? -12.109 12.797 15.445 1 96.19 174 TRP B N 1
ATOM 4611 C CA . TRP B 1 174 ? -13.344 13.039 16.188 1 96.19 174 TRP B CA 1
ATOM 4612 C C . TRP B 1 174 ? -14.445 12.086 15.727 1 96.19 174 TRP B C 1
ATOM 4614 O O . TRP B 1 174 ? -14.516 11.727 14.547 1 96.19 174 TRP B O 1
ATOM 4624 N N . THR B 1 175 ? -15.281 11.75 16.703 1 92.5 175 THR B N 1
ATOM 4625 C CA . THR B 1 175 ? -16.5 11.039 16.375 1 92.5 175 THR B CA 1
ATOM 4626 C C . THR B 1 175 ? -17.562 12 15.82 1 92.5 175 THR B C 1
ATOM 4628 O O . THR B 1 175 ? -17.391 13.219 15.898 1 92.5 175 THR B O 1
ATOM 4631 N N . LYS B 1 176 ? -18.578 11.438 15.25 1 92.56 176 LYS B N 1
ATOM 4632 C CA . LYS B 1 176 ? -19.672 12.25 14.727 1 92.56 176 LYS B CA 1
ATOM 4633 C C . LYS B 1 176 ? -20.281 13.125 15.82 1 92.56 176 LYS B C 1
ATOM 4635 O O . LYS B 1 176 ? -20.578 14.297 15.586 1 92.56 176 LYS B O 1
ATOM 4640 N N . GLU B 1 177 ? -20.406 12.578 16.984 1 91.69 177 GLU B N 1
ATOM 4641 C CA . GLU B 1 177 ? -20.969 13.312 18.109 1 91.69 177 GLU B CA 1
ATOM 4642 C C . GLU B 1 177 ? -20.078 14.5 18.484 1 91.69 177 GLU B C 1
ATOM 4644 O O . GLU B 1 177 ? -20.578 15.586 18.781 1 91.69 177 GLU B O 1
ATOM 4649 N N . GLU B 1 178 ? -18.812 14.273 18.469 1 95 178 GLU B N 1
ATOM 4650 C CA . GLU B 1 178 ? -17.875 15.336 18.797 1 95 178 GLU B CA 1
ATOM 4651 C C . GLU B 1 178 ? -17.922 16.453 17.766 1 95 178 GLU B C 1
ATOM 4653 O O . GLU B 1 178 ? -17.875 17.641 18.109 1 95 178 GLU B O 1
ATOM 4658 N N . ILE B 1 179 ? -18.047 16.094 16.516 1 96.19 179 ILE B N 1
ATOM 4659 C CA . ILE B 1 179 ? -18.141 17.062 15.43 1 96.19 179 ILE B CA 1
ATOM 4660 C C . ILE B 1 179 ? -19.391 17.922 15.617 1 96.19 179 ILE B C 1
ATOM 4662 O O . ILE B 1 179 ? -19.328 19.156 15.57 1 96.19 179 ILE B O 1
ATOM 4666 N N . ASP B 1 180 ? -20.5 17.25 15.875 1 94.12 180 ASP B N 1
ATOM 4667 C CA . ASP B 1 180 ? -21.766 17.953 16.031 1 94.12 180 ASP B CA 1
ATOM 4668 C C . ASP B 1 180 ? -21.703 18.938 17.188 1 94.12 180 ASP B C 1
ATOM 4670 O O . ASP B 1 180 ? -22.141 20.078 17.062 1 94.12 180 ASP B O 1
ATOM 4674 N N . PHE B 1 181 ? -21.188 18.469 18.234 1 93.81 181 PHE B N 1
ATOM 4675 C CA . PHE B 1 181 ? -21.047 19.328 19.406 1 93.81 181 PHE B CA 1
ATOM 4676 C C . PHE B 1 181 ? -20.234 20.578 19.078 1 93.81 181 PHE B C 1
ATOM 4678 O O . PHE B 1 181 ? -20.672 21.688 19.359 1 93.81 181 PHE B O 1
ATOM 4685 N N . TYR B 1 182 ? -19.125 20.406 18.547 1 96.19 182 TYR B N 1
ATOM 4686 C CA . TYR B 1 182 ? -18.219 21.531 18.281 1 96.19 182 TYR B CA 1
ATOM 4687 C C . TYR B 1 182 ? -18.828 22.5 17.281 1 96.19 182 TYR B C 1
ATOM 4689 O O . TYR B 1 182 ? -18.734 23.719 17.438 1 96.19 182 TYR B O 1
ATOM 4697 N N . LEU B 1 183 ? -19.359 21.969 16.156 1 95.25 183 LEU B N 1
ATOM 4698 C CA . LEU B 1 183 ? -19.969 22.828 15.141 1 95.25 183 LEU B CA 1
ATOM 4699 C C . LEU B 1 183 ? -21.078 23.688 15.75 1 95.25 183 LEU B C 1
ATOM 4701 O O . LEU B 1 183 ? -21.219 24.859 15.398 1 95.25 183 LEU B O 1
ATOM 4705 N N . ASP B 1 184 ? -21.781 23.094 16.641 1 93.5 184 ASP B N 1
ATOM 4706 C CA . ASP B 1 184 ? -22.828 23.844 17.344 1 93.5 184 ASP B CA 1
ATOM 4707 C C . ASP B 1 184 ? -22.234 24.984 18.156 1 93.5 184 ASP B C 1
ATOM 4709 O O . ASP B 1 184 ? -22.797 26.078 18.203 1 93.5 184 ASP B O 1
ATOM 4713 N N . ARG B 1 185 ? -21.141 24.734 18.719 1 93.38 185 ARG B N 1
ATOM 4714 C CA . ARG B 1 185 ? -20.516 25.703 19.609 1 93.38 185 ARG B CA 1
ATOM 4715 C C . ARG B 1 185 ? -19.938 26.875 18.828 1 93.38 185 ARG B C 1
ATOM 4717 O O . ARG B 1 185 ? -19.891 28 19.328 1 93.38 185 ARG B O 1
ATOM 4724 N N . ILE B 1 186 ? -19.547 26.594 17.641 1 94.88 186 ILE B N 1
ATOM 4725 C CA . ILE B 1 186 ? -18.859 27.656 16.906 1 94.88 186 ILE B CA 1
ATOM 4726 C C . ILE B 1 186 ? -19.781 28.234 15.836 1 94.88 186 ILE B C 1
ATOM 4728 O O . ILE B 1 186 ? -19.344 29.031 15.008 1 94.88 186 ILE B O 1
ATOM 4732 N N . TYR B 1 187 ? -20.969 27.812 15.859 1 92.94 187 TYR B N 1
ATOM 4733 C CA . TYR B 1 187 ? -21.891 28.312 14.852 1 92.94 187 TYR B CA 1
ATOM 4734 C C . TYR B 1 187 ? -21.938 29.844 14.867 1 92.94 187 TYR B C 1
ATOM 4736 O O . TYR B 1 187 ? -22.047 30.453 15.93 1 92.94 187 TYR B O 1
ATOM 4744 N N . GLY B 1 188 ? -21.781 30.406 13.727 1 90.19 188 GLY B N 1
ATOM 4745 C CA . GLY B 1 188 ? -21.812 31.859 13.617 1 90.19 188 GLY B CA 1
ATOM 4746 C C . GLY B 1 188 ? -20.453 32.5 13.789 1 90.19 188 GLY B C 1
ATOM 4747 O O . GLY B 1 188 ? -20.281 33.688 13.492 1 90.19 188 GLY B O 1
ATOM 4748 N N . SER B 1 189 ? -19.516 31.766 14.281 1 92.62 189 SER B N 1
ATOM 4749 C CA . SER B 1 189 ? -18.156 32.281 14.43 1 92.62 189 SER B CA 1
ATOM 4750 C C . SER B 1 189 ? -17.391 32.219 13.125 1 92.62 189 SER B C 1
ATOM 4752 O O . SER B 1 189 ? -17.828 31.562 12.172 1 92.62 189 SER B O 1
ATOM 4754 N N . TYR B 1 190 ? -16.266 32.875 13.102 1 92.75 190 TYR B N 1
ATOM 4755 C CA . TYR B 1 190 ? -15.422 32.906 11.906 1 92.75 190 TYR B CA 1
ATOM 4756 C C . TYR B 1 190 ? -14.82 31.531 11.625 1 92.75 190 TYR B C 1
ATOM 4758 O O . TYR B 1 190 ? -14.336 31.281 10.523 1 92.75 190 TYR B O 1
ATOM 4766 N N . LEU B 1 191 ? -14.867 30.594 12.578 1 95.69 191 LEU B N 1
ATOM 4767 C CA . LEU B 1 191 ? -14.273 29.266 12.43 1 95.69 191 LEU B CA 1
ATOM 4768 C C . LEU B 1 191 ? -15.266 28.297 11.805 1 95.69 191 LEU B C 1
ATOM 4770 O O . LEU B 1 191 ? -14.875 27.219 11.336 1 95.69 191 LEU B O 1
ATOM 4774 N N . TYR B 1 192 ? -16.5 28.641 11.789 1 95.69 192 TYR B N 1
ATOM 4775 C CA . TYR B 1 192 ? -17.516 27.688 11.398 1 95.69 192 TYR B CA 1
ATOM 4776 C C . TYR B 1 192 ? -17.328 27.25 9.945 1 95.69 192 TYR B C 1
ATOM 4778 O O . TYR B 1 192 ? -17.266 26.062 9.648 1 95.69 192 TYR B O 1
ATOM 4786 N N . THR B 1 193 ? -17.172 28.266 9.062 1 95.38 193 THR B N 1
ATOM 4787 C CA . THR B 1 193 ? -17.109 27.984 7.629 1 95.38 193 THR B CA 1
ATOM 4788 C C . THR B 1 193 ? -15.898 27.125 7.289 1 95.38 193 THR B C 1
ATOM 4790 O O . THR B 1 193 ? -16.031 26.062 6.676 1 95.38 193 THR B O 1
ATOM 4793 N N . PRO B 1 194 ? -14.688 27.516 7.746 1 97.5 194 PRO B N 1
ATOM 4794 C CA . PRO B 1 194 ? -13.539 26.672 7.402 1 97.5 194 PRO B CA 1
ATOM 4795 C C . PRO B 1 194 ? -13.617 25.281 8.008 1 97.5 194 PRO B C 1
ATOM 4797 O O . PRO B 1 194 ? -13.227 24.297 7.363 1 97.5 194 PRO B O 1
ATOM 4800 N N . ILE B 1 195 ? -14.125 25.125 9.172 1 97.75 195 ILE B N 1
ATOM 4801 C CA . ILE B 1 195 ? -14.203 23.828 9.836 1 97.75 195 ILE B CA 1
ATOM 4802 C C . ILE B 1 195 ? -15.242 22.953 9.133 1 97.75 195 ILE B C 1
ATOM 4804 O O . ILE B 1 195 ? -15.023 21.766 8.914 1 97.75 195 ILE B O 1
ATOM 4808 N N . LEU B 1 196 ? -16.344 23.562 8.805 1 96.62 196 LEU B N 1
ATOM 4809 C CA . LEU B 1 196 ? -17.391 22.828 8.094 1 96.62 196 LEU B CA 1
ATOM 4810 C C . LEU B 1 196 ? -16.859 22.297 6.766 1 96.62 196 LEU B C 1
ATOM 4812 O O . LEU B 1 196 ? -17.062 21.109 6.449 1 96.62 196 LEU B O 1
ATOM 4816 N N . ILE B 1 197 ? -16.203 23.156 6.031 1 97.44 197 ILE B N 1
ATOM 4817 C CA . ILE B 1 197 ? -15.633 22.734 4.75 1 97.44 197 ILE B CA 1
ATOM 4818 C C . ILE B 1 197 ? -14.641 21.594 4.965 1 97.44 197 ILE B C 1
ATOM 4820 O O . ILE B 1 197 ? -14.656 20.609 4.238 1 97.44 197 ILE B O 1
ATOM 4824 N N . GLU B 1 198 ? -13.805 21.781 5.965 1 98.06 198 GLU B N 1
ATOM 4825 C CA . GLU B 1 198 ? -12.766 20.781 6.242 1 98.06 198 GLU B CA 1
ATOM 4826 C C . GLU B 1 198 ? -13.383 19.422 6.559 1 98.06 198 GLU B C 1
ATOM 4828 O O . GLU B 1 198 ? -12.953 18.406 6.02 1 98.06 198 GLU B O 1
ATOM 4833 N N . ILE B 1 199 ? -14.375 19.375 7.367 1 96.5 199 ILE B N 1
ATOM 4834 C CA . ILE B 1 199 ? -15.023 18.141 7.797 1 96.5 199 ILE B CA 1
ATOM 4835 C C . ILE B 1 199 ? -15.648 17.438 6.59 1 96.5 199 ILE B C 1
ATOM 4837 O O . ILE B 1 199 ? -15.617 16.219 6.496 1 96.5 199 ILE B O 1
ATOM 4841 N N . PHE B 1 200 ? -16.125 18.188 5.645 1 96.75 200 PHE B N 1
ATOM 4842 C CA . PHE B 1 200 ? -16.891 17.609 4.547 1 96.75 200 PHE B CA 1
ATOM 4843 C C . PHE B 1 200 ? -15.984 17.297 3.359 1 96.75 200 PHE B C 1
ATOM 4845 O O . PHE B 1 200 ? -16.375 16.578 2.443 1 96.75 200 PHE B O 1
ATOM 4852 N N . THR B 1 201 ? -14.758 17.859 3.342 1 96.88 201 THR B N 1
ATOM 4853 C CA . THR B 1 201 ? -13.953 17.719 2.135 1 96.88 201 THR B CA 1
ATOM 4854 C C . THR B 1 201 ? -12.609 17.078 2.455 1 96.88 201 THR B C 1
ATOM 4856 O O . THR B 1 201 ? -11.977 16.484 1.58 1 96.88 201 THR B O 1
ATOM 4859 N N . GLY B 1 202 ? -12.078 17.234 3.643 1 97.12 202 GLY B N 1
ATOM 4860 C CA . GLY B 1 202 ? -10.797 16.672 4.023 1 97.12 202 GLY B CA 1
ATOM 4861 C C . GLY B 1 202 ? -9.625 17.344 3.33 1 97.12 202 GLY B C 1
ATOM 4862 O O . GLY B 1 202 ? -8.602 16.703 3.062 1 97.12 202 GLY B O 1
ATOM 4863 N N . LEU B 1 203 ? -9.648 18.609 3.014 1 97.19 203 LEU B N 1
ATOM 4864 C CA . LEU B 1 203 ? -8.586 19.344 2.336 1 97.19 203 LEU B CA 1
ATOM 4865 C C . LEU B 1 203 ? -7.391 19.562 3.262 1 97.19 203 LEU B C 1
ATOM 4867 O O . LEU B 1 203 ? -7.555 19.641 4.48 1 97.19 203 LEU B O 1
ATOM 4871 N N . ARG B 1 204 ? -6.223 19.594 2.652 1 95.94 204 ARG B N 1
ATOM 4872 C CA . ARG B 1 204 ? -5.105 20.141 3.424 1 95.94 204 ARG B CA 1
ATOM 4873 C C . ARG B 1 204 ? -5.359 21.594 3.816 1 95.94 204 ARG B C 1
ATOM 4875 O O . ARG B 1 204 ? -6.008 22.328 3.076 1 95.94 204 ARG B O 1
ATOM 4882 N N . VAL B 1 205 ? -4.754 22.094 4.914 1 97.19 205 VAL B N 1
ATOM 4883 C CA . VAL B 1 205 ? -5.07 23.422 5.449 1 97.19 205 VAL B CA 1
ATOM 4884 C C . VAL B 1 205 ? -4.691 24.5 4.434 1 97.19 205 VAL B C 1
ATOM 4886 O O . VAL B 1 205 ? -5.406 25.484 4.277 1 97.19 205 VAL B O 1
ATOM 4889 N N . GLY B 1 206 ? -3.59 24.297 3.723 1 96.31 206 GLY B N 1
ATOM 4890 C CA . GLY B 1 206 ? -3.207 25.25 2.684 1 96.31 206 GLY B CA 1
ATOM 4891 C C . GLY B 1 206 ? -4.199 25.297 1.536 1 96.31 206 GLY B C 1
ATOM 4892 O O . GLY B 1 206 ? -4.461 26.375 0.989 1 96.31 206 GLY B O 1
ATOM 4893 N N . GLU B 1 207 ? -4.691 24.125 1.153 1 97 207 GLU B N 1
ATOM 4894 C CA . GLU B 1 207 ? -5.707 24.047 0.107 1 97 207 GLU B CA 1
ATOM 4895 C C . GLU B 1 207 ? -7 24.734 0.543 1 97 207 GLU B C 1
ATOM 4897 O O . GLU B 1 207 ? -7.629 25.438 -0.245 1 97 207 GLU B O 1
ATOM 4902 N N . LEU B 1 208 ? -7.336 24.578 1.773 1 97.69 208 LEU B N 1
ATOM 4903 C CA . LEU B 1 208 ? -8.547 25.172 2.334 1 97.69 208 LEU B CA 1
ATOM 4904 C C . LEU B 1 208 ? -8.469 26.703 2.287 1 97.69 208 LEU B C 1
ATOM 4906 O O . LEU B 1 208 ? -9.414 27.359 1.847 1 97.69 208 LEU B O 1
ATOM 4910 N N . CYS B 1 209 ? -7.367 27.203 2.699 1 96.94 209 CYS B N 1
ATOM 4911 C CA . CYS B 1 209 ? -7.176 28.641 2.738 1 96.94 209 CYS B CA 1
ATOM 4912 C C . CYS B 1 209 ? -7.102 29.219 1.332 1 96.94 209 CYS B C 1
ATOM 4914 O O . CYS B 1 209 ? -7.297 30.422 1.14 1 96.94 209 CYS B O 1
ATOM 4916 N N . GLY B 1 210 ? -6.785 28.375 0.374 1 95.38 210 GLY B N 1
ATOM 4917 C CA . GLY B 1 210 ? -6.66 28.828 -1.004 1 95.38 210 GLY B CA 1
ATOM 4918 C C . GLY B 1 210 ? -7.93 28.625 -1.813 1 95.38 210 GLY B C 1
ATOM 4919 O O . GLY B 1 210 ? -7.961 28.922 -3.01 1 95.38 210 GLY B O 1
ATOM 4920 N N . LEU B 1 211 ? -8.953 28.188 -1.158 1 95.69 211 LEU B N 1
ATOM 4921 C CA . LEU B 1 211 ? -10.211 27.906 -1.852 1 95.69 211 LEU B CA 1
ATOM 4922 C C . LEU B 1 211 ? -10.891 29.188 -2.295 1 95.69 211 LEU B C 1
ATOM 4924 O O . LEU B 1 211 ? -11.031 30.125 -1.503 1 95.69 211 LEU B O 1
ATOM 4928 N N . ARG B 1 212 ? -11.32 29.266 -3.594 1 94.31 212 ARG B N 1
ATOM 4929 C CA . ARG B 1 212 ? -12.039 30.406 -4.168 1 94.31 212 ARG B CA 1
ATOM 4930 C C . ARG B 1 212 ? -13.453 30 -4.578 1 94.31 212 ARG B C 1
ATOM 4932 O O . ARG B 1 212 ? -13.727 28.828 -4.82 1 94.31 212 ARG B O 1
ATOM 4939 N N . TRP B 1 213 ? -14.25 30.969 -4.691 1 94.19 213 TRP B N 1
ATOM 4940 C CA . TRP B 1 213 ? -15.633 30.719 -5.078 1 94.19 213 TRP B CA 1
ATOM 4941 C C . TRP B 1 213 ? -15.703 30.094 -6.469 1 94.19 213 TRP B C 1
ATOM 4943 O O . TRP B 1 213 ? -16.562 29.234 -6.734 1 94.19 213 TRP B O 1
ATOM 4953 N N . CYS B 1 214 ? -14.82 30.469 -7.344 1 92.94 214 CYS B N 1
ATOM 4954 C CA . CYS B 1 214 ? -14.82 29.969 -8.719 1 92.94 214 CYS B CA 1
ATOM 4955 C C . CYS B 1 214 ? -14.414 28.5 -8.766 1 92.94 214 CYS B C 1
ATOM 4957 O O . CYS B 1 214 ? -14.578 27.844 -9.789 1 92.94 214 CYS B O 1
ATOM 4959 N N . ASP B 1 215 ? -13.883 28 -7.668 1 95.31 215 ASP B N 1
ATOM 4960 C CA . ASP B 1 215 ? -13.453 26.594 -7.621 1 95.31 215 ASP B CA 1
ATOM 4961 C C . ASP B 1 215 ? -14.641 25.672 -7.367 1 95.31 215 ASP B C 1
ATOM 4963 O O . ASP B 1 215 ? -14.516 24.453 -7.484 1 95.31 215 ASP B O 1
ATOM 4967 N N . ILE B 1 216 ? -15.773 26.234 -7.02 1 95.56 216 ILE B N 1
ATOM 4968 C CA . ILE B 1 216 ? -16.953 25.438 -6.719 1 95.56 216 ILE B CA 1
ATOM 4969 C C . ILE B 1 216 ? -17.953 25.547 -7.867 1 95.56 216 ILE B C 1
ATOM 4971 O O . ILE B 1 216 ? -18.312 26.641 -8.289 1 95.56 216 ILE B O 1
ATOM 4975 N N . ASP B 1 217 ? -18.281 24.438 -8.398 1 96.56 217 ASP B N 1
ATOM 4976 C CA . ASP B 1 217 ? -19.391 24.344 -9.352 1 96.56 217 ASP B CA 1
ATOM 4977 C C . ASP B 1 217 ? -20.688 23.969 -8.648 1 96.56 217 ASP B C 1
ATOM 4979 O O . ASP B 1 217 ? -20.938 22.797 -8.352 1 96.56 217 ASP B O 1
ATOM 4983 N N . PHE B 1 218 ? -21.547 24.938 -8.469 1 94.69 218 PHE B N 1
ATOM 4984 C CA . PHE B 1 218 ? -22.766 24.75 -7.699 1 94.69 218 PHE B CA 1
ATOM 4985 C C . PHE B 1 218 ? -23.797 23.969 -8.508 1 94.69 218 PHE B C 1
ATOM 4987 O O . PHE B 1 218 ? -24.766 23.453 -7.945 1 94.69 218 PHE B O 1
ATOM 4994 N N . ASP B 1 219 ? -23.641 23.844 -9.758 1 95 219 ASP B N 1
ATOM 4995 C CA . ASP B 1 219 ? -24.547 23.078 -10.602 1 95 219 ASP B CA 1
ATOM 4996 C C . ASP B 1 219 ? -24.297 21.578 -10.469 1 95 219 ASP B C 1
ATOM 4998 O O . ASP B 1 219 ? -25.234 20.797 -10.344 1 95 219 ASP B O 1
ATOM 5002 N N . THR B 1 220 ? -23.078 21.266 -10.422 1 94.5 220 THR B N 1
ATOM 5003 C CA . THR B 1 220 ? -22.719 19.859 -10.352 1 94.5 220 THR B CA 1
ATOM 5004 C C . THR B 1 220 ? -22.312 19.469 -8.938 1 94.5 220 THR B C 1
ATOM 5006 O O . THR B 1 220 ? -22.078 18.281 -8.648 1 94.5 220 THR B O 1
ATOM 5009 N N . ASN B 1 221 ? -22.219 20.375 -7.996 1 95.31 221 ASN B N 1
ATOM 5010 C CA . ASN B 1 221 ? -21.797 20.172 -6.613 1 95.31 221 ASN B CA 1
ATOM 5011 C C . ASN B 1 221 ? -20.422 19.531 -6.539 1 95.31 221 ASN B C 1
ATOM 5013 O O . ASN B 1 221 ? -20.234 18.531 -5.859 1 95.31 221 ASN B O 1
ATOM 5017 N N . ASN B 1 222 ? -19.531 20.156 -7.34 1 96.5 222 ASN B N 1
ATOM 5018 C CA . ASN B 1 222 ? -18.156 19.703 -7.34 1 96.5 222 ASN B CA 1
ATOM 5019 C C . ASN B 1 222 ? -17.188 20.812 -6.969 1 96.5 222 ASN B C 1
ATOM 5021 O O . ASN B 1 222 ? -17.453 21.984 -7.227 1 96.5 222 ASN B O 1
ATOM 5025 N N . LEU B 1 223 ? -16.125 20.469 -6.344 1 96.88 223 LEU B N 1
ATOM 5026 C CA . LEU B 1 223 ? -15.023 21.359 -5.992 1 96.88 223 LEU B CA 1
ATOM 5027 C C . LEU B 1 223 ? -13.75 20.969 -6.734 1 96.88 223 LEU B C 1
ATOM 5029 O O . LEU B 1 223 ? -13.352 19.797 -6.734 1 96.88 223 LEU B O 1
ATOM 5033 N N . THR B 1 224 ? -13.172 21.875 -7.41 1 96.31 224 THR B N 1
ATOM 5034 C CA . THR B 1 224 ? -11.867 21.688 -8.031 1 96.31 224 THR B CA 1
ATOM 5035 C C . THR B 1 224 ? -10.758 22.203 -7.133 1 96.31 224 THR B C 1
ATOM 5037 O O . THR B 1 224 ? -10.703 23.406 -6.832 1 96.31 224 THR B O 1
ATOM 5040 N N . VAL B 1 225 ? -9.93 21.344 -6.672 1 95.56 225 VAL B N 1
ATOM 5041 C CA . VAL B 1 225 ? -8.797 21.719 -5.832 1 95.56 225 VAL B CA 1
ATOM 5042 C C . VAL B 1 225 ? -7.578 22 -6.707 1 95.56 225 VAL B C 1
ATOM 5044 O O . VAL B 1 225 ? -7 21.078 -7.293 1 95.56 225 VAL B O 1
ATOM 5047 N N . ASN B 1 226 ? -7.176 23.234 -6.742 1 93.12 226 ASN B N 1
ATOM 5048 C CA . ASN B 1 226 ? -6.109 23.594 -7.676 1 93.12 226 ASN B CA 1
ATOM 5049 C C . ASN B 1 226 ? -5.176 24.641 -7.094 1 93.12 226 ASN B C 1
ATOM 5051 O O . ASN B 1 226 ? -4.223 25.062 -7.75 1 93.12 226 ASN B O 1
ATOM 5055 N N . ASN B 1 227 ? -5.43 25.047 -5.883 1 93.38 227 ASN B N 1
ATOM 5056 C CA . ASN B 1 227 ? -4.625 26.109 -5.281 1 93.38 227 ASN B CA 1
ATOM 5057 C C . ASN B 1 227 ? -4.363 25.844 -3.801 1 93.38 227 ASN B C 1
ATOM 5059 O O . ASN B 1 227 ? -5.02 25 -3.193 1 93.38 227 ASN B O 1
ATOM 5063 N N . GLN B 1 228 ? -3.414 26.594 -3.316 1 94.69 228 GLN B N 1
ATOM 5064 C CA . GLN B 1 228 ? -3.125 26.562 -1.886 1 94.69 228 GLN B CA 1
ATOM 5065 C C . GLN B 1 228 ? -2.48 27.875 -1.432 1 94.69 228 GLN B C 1
ATOM 5067 O O . GLN B 1 228 ? -1.968 28.625 -2.252 1 94.69 228 GLN B O 1
ATOM 5072 N N . VAL B 1 229 ? -2.57 28.109 -0.218 1 94.44 229 VAL B N 1
ATOM 5073 C CA . VAL B 1 229 ? -1.877 29.234 0.402 1 94.44 229 VAL B CA 1
ATOM 5074 C C . VAL B 1 229 ? -0.702 28.719 1.233 1 94.44 229 VAL B C 1
ATOM 5076 O O . VAL B 1 229 ? -0.84 27.75 1.983 1 94.44 229 VAL B O 1
ATOM 5079 N N . ILE B 1 230 ? 0.398 29.344 1.006 1 92.12 230 ILE B N 1
ATOM 5080 C CA . ILE B 1 230 ? 1.615 28.969 1.722 1 92.12 230 ILE B CA 1
ATOM 5081 C C . ILE B 1 230 ? 2.217 30.203 2.385 1 92.12 230 ILE B C 1
ATOM 5083 O O . ILE B 1 230 ? 2.205 31.297 1.807 1 92.12 230 ILE B O 1
ATOM 5087 N N . TYR B 1 231 ? 2.648 30.031 3.566 1 90.69 231 TYR B N 1
ATOM 5088 C CA . TYR B 1 231 ? 3.383 31.109 4.223 1 90.69 231 TYR B CA 1
ATOM 5089 C C . TYR B 1 231 ? 4.883 30.969 3.99 1 90.69 231 TYR B C 1
ATOM 5091 O O . TYR B 1 231 ? 5.5 30 4.449 1 90.69 231 TYR B O 1
ATOM 5099 N N . ASP B 1 232 ? 5.41 31.891 3.293 1 87.06 232 ASP B N 1
ATOM 5100 C CA . ASP B 1 232 ? 6.852 31.938 3.088 1 87.06 232 ASP B CA 1
ATOM 5101 C C . ASP B 1 232 ? 7.559 32.562 4.285 1 87.06 232 ASP B C 1
ATOM 5103 O O . ASP B 1 232 ? 7.531 33.781 4.461 1 87.06 232 ASP B O 1
ATOM 5107 N N . ARG B 1 233 ? 8.211 31.844 4.969 1 83.62 233 ARG B N 1
ATOM 5108 C CA . ARG B 1 233 ? 8.844 32.312 6.199 1 83.62 233 ARG B CA 1
ATOM 5109 C C . ARG B 1 233 ? 10.023 33.219 5.895 1 83.62 233 ARG B C 1
ATOM 5111 O O . ARG B 1 233 ? 10.328 34.125 6.672 1 83.62 233 ARG B O 1
ATOM 5118 N N . GLU B 1 234 ? 10.672 32.906 4.883 1 81.62 234 GLU B N 1
ATOM 5119 C CA . GLU B 1 234 ? 11.836 33.719 4.52 1 81.62 234 GLU B CA 1
ATOM 5120 C C . GLU B 1 234 ? 11.43 35.125 4.121 1 81.62 234 GLU B C 1
ATOM 5122 O O . GLU B 1 234 ? 12.008 36.094 4.605 1 81.62 234 GLU B O 1
ATOM 5127 N N . LEU B 1 235 ? 10.43 35.219 3.379 1 85.12 235 LEU B N 1
ATOM 5128 C CA . LEU B 1 235 ? 9.977 36.5 2.893 1 85.12 235 LEU B CA 1
ATOM 5129 C C . LEU B 1 235 ? 8.867 37.062 3.779 1 85.12 235 LEU B C 1
ATOM 5131 O O . LEU B 1 235 ? 8.477 38.219 3.646 1 85.12 235 LEU B O 1
ATOM 5135 N N . LYS B 1 236 ? 8.352 36.219 4.672 1 89.06 236 LYS B N 1
ATOM 5136 C CA . LYS B 1 236 ? 7.301 36.594 5.613 1 89.06 236 LYS B CA 1
ATOM 5137 C C . LYS B 1 236 ? 6.043 37.062 4.879 1 89.06 236 LYS B C 1
ATOM 5139 O O . LYS B 1 236 ? 5.473 38.094 5.207 1 89.06 236 LYS B O 1
ATOM 5144 N N . VAL B 1 237 ? 5.723 36.406 3.85 1 90.69 237 VAL B N 1
ATOM 5145 C CA . VAL B 1 237 ? 4.543 36.719 3.062 1 90.69 237 VAL B CA 1
ATOM 5146 C C . VAL B 1 237 ? 3.711 35.469 2.805 1 90.69 237 VAL B C 1
ATOM 5148 O O . VAL B 1 237 ? 4.242 34.375 2.805 1 90.69 237 VAL B O 1
ATOM 5151 N N . LEU B 1 238 ? 2.406 35.75 2.635 1 92.06 238 LEU B N 1
ATOM 5152 C CA . LEU B 1 238 ? 1.507 34.688 2.193 1 92.06 238 LEU B CA 1
ATOM 5153 C C . LEU B 1 238 ? 1.493 34.594 0.673 1 92.06 238 LEU B C 1
ATOM 5155 O O . LEU B 1 238 ? 1.341 35.594 -0.021 1 92.06 238 LEU B O 1
ATOM 5159 N N . VAL B 1 239 ? 1.7 33.406 0.242 1 90.5 239 VAL B N 1
ATOM 5160 C CA . VAL B 1 239 ? 1.754 33.188 -1.2 1 90.5 239 VAL B CA 1
ATOM 5161 C C . VAL B 1 239 ? 0.572 32.344 -1.637 1 90.5 239 VAL B C 1
ATOM 5163 O O . VAL B 1 239 ? 0.327 31.266 -1.064 1 90.5 239 VAL B O 1
ATOM 5166 N N . PHE B 1 240 ? -0.192 32.906 -2.52 1 90.69 240 PHE B N 1
ATOM 5167 C CA . PHE B 1 240 ? -1.192 32.094 -3.215 1 90.69 240 PHE B CA 1
ATOM 5168 C C . PHE B 1 240 ? -0.558 31.328 -4.359 1 90.69 240 PHE B C 1
ATOM 5170 O O . PHE B 1 240 ? -0.045 31.906 -5.312 1 90.69 240 PHE B O 1
ATOM 5177 N N . SER B 1 241 ? -0.525 30 -4.258 1 88.88 241 SER B N 1
ATOM 5178 C CA . SER B 1 241 ? 0.195 29.172 -5.215 1 88.88 241 SER B CA 1
ATOM 5179 C C . SER B 1 241 ? -0.752 28.234 -5.957 1 88.88 241 SER B C 1
ATOM 5181 O O . SER B 1 241 ? -1.626 27.609 -5.344 1 88.88 241 SER B O 1
ATOM 5183 N N . GLU B 1 242 ? -0.521 28.156 -7.238 1 84.81 242 GLU B N 1
ATOM 5184 C CA . GLU B 1 242 ? -1.261 27.188 -8.047 1 84.81 242 GLU B CA 1
ATOM 5185 C C . GLU B 1 242 ? -0.515 25.859 -8.133 1 84.81 242 GLU B C 1
ATOM 5187 O O . GLU B 1 242 ? -1.003 24.906 -8.75 1 84.81 242 GLU B O 1
ATOM 5192 N N . ILE B 1 243 ? 0.583 25.875 -7.539 1 74.56 243 ILE B N 1
ATOM 5193 C CA . ILE B 1 243 ? 1.369 24.641 -7.523 1 74.56 243 ILE B CA 1
ATOM 5194 C C . ILE B 1 243 ? 1.085 23.859 -6.242 1 74.56 243 ILE B C 1
ATOM 5196 O O . ILE B 1 243 ? 1.343 24.344 -5.141 1 74.56 243 ILE B O 1
ATOM 5200 N N . LEU B 1 244 ? 0.517 22.781 -6.441 1 78.56 244 LEU B N 1
ATOM 5201 C CA . LEU B 1 244 ? 0.221 21.953 -5.285 1 78.56 244 LEU B CA 1
ATOM 5202 C C . LEU B 1 244 ? 1.337 20.938 -5.043 1 78.56 244 LEU B C 1
ATOM 5204 O O . LEU B 1 244 ? 2.268 20.828 -5.848 1 78.56 244 LEU B O 1
ATOM 5208 N N . LYS B 1 245 ? 1.327 20.25 -3.924 1 70.5 245 LYS B N 1
ATOM 5209 C CA . LYS B 1 245 ? 2.402 19.391 -3.424 1 70.5 245 LYS B CA 1
ATOM 5210 C C . LYS B 1 245 ? 2.717 18.266 -4.406 1 70.5 245 LYS B C 1
ATOM 5212 O O . LYS B 1 245 ? 3.879 17.906 -4.586 1 70.5 245 LYS B O 1
ATOM 5217 N N . THR B 1 246 ? 1.731 17.75 -4.949 1 73.06 246 THR B N 1
ATOM 5218 C CA . THR B 1 246 ? 1.896 16.641 -5.875 1 73.06 246 THR B CA 1
ATOM 5219 C C . THR B 1 246 ? 0.911 16.75 -7.035 1 73.06 246 THR B C 1
ATOM 5221 O O . THR B 1 246 ? -0.029 17.547 -6.984 1 73.06 246 THR B O 1
ATOM 5224 N N . ASP B 1 247 ? 1.219 15.992 -8.016 1 73.06 247 ASP B N 1
ATOM 5225 C CA . ASP B 1 247 ? 0.313 15.969 -9.164 1 73.06 247 ASP B CA 1
ATOM 5226 C C . ASP B 1 247 ? -1.071 15.469 -8.758 1 73.06 247 ASP B C 1
ATOM 5228 O O . ASP B 1 247 ? -2.084 15.953 -9.266 1 73.06 247 ASP B O 1
ATOM 5232 N N . THR B 1 248 ? -1.093 14.656 -7.734 1 77 248 THR B N 1
ATOM 5233 C CA . THR B 1 248 ? -2.363 14.078 -7.316 1 77 248 THR B CA 1
ATOM 5234 C C . THR B 1 248 ? -3.137 15.047 -6.426 1 77 248 THR B C 1
ATOM 5236 O O . THR B 1 248 ? -4.32 14.836 -6.152 1 77 248 THR B O 1
ATOM 5239 N N . SER B 1 249 ? -2.482 16.047 -6.164 1 83.06 249 SER B N 1
ATOM 5240 C CA . SER B 1 249 ? -3.172 17.047 -5.359 1 83.06 249 SER B CA 1
ATOM 5241 C C . SER B 1 249 ? -4.238 17.766 -6.172 1 83.06 249 SER B C 1
ATOM 5243 O O . SER B 1 249 ? -5.203 18.297 -5.609 1 83.06 249 SER B O 1
ATOM 5245 N N . TYR B 1 250 ? -3.967 17.859 -7.441 1 87.69 250 TYR B N 1
ATOM 5246 C CA . TYR B 1 250 ? -5.027 18.359 -8.305 1 87.69 250 TYR B CA 1
ATOM 5247 C C . TYR B 1 250 ? -6.152 17.344 -8.445 1 87.69 250 TYR B C 1
ATOM 5249 O O . TYR B 1 250 ? -5.93 16.219 -8.906 1 87.69 250 TYR B O 1
ATOM 5257 N N . ARG B 1 251 ? -7.305 17.766 -7.996 1 92.19 251 ARG B N 1
ATOM 5258 C CA . ARG B 1 251 ? -8.383 16.781 -8.008 1 92.19 251 ARG B CA 1
ATOM 5259 C C . ARG B 1 251 ? -9.75 17.469 -7.957 1 92.19 251 ARG B C 1
ATOM 5261 O O . ARG B 1 251 ? -9.836 18.656 -7.648 1 92.19 251 ARG B O 1
ATOM 5268 N N . LYS B 1 252 ? -10.734 16.688 -8.359 1 93.69 252 LYS B N 1
ATOM 5269 C CA . LYS B 1 252 ? -12.133 17.094 -8.258 1 93.69 252 LYS B CA 1
ATOM 5270 C C . LYS B 1 252 ? -12.867 16.281 -7.199 1 93.69 252 LYS B C 1
ATOM 5272 O O . LYS B 1 252 ? -12.766 15.047 -7.176 1 93.69 252 LYS B O 1
ATOM 5277 N N . ILE B 1 253 ? -13.508 17 -6.312 1 94.75 253 ILE B N 1
ATOM 5278 C CA . ILE B 1 253 ? -14.203 16.297 -5.227 1 94.75 253 ILE B CA 1
ATOM 5279 C C . ILE B 1 253 ? -15.688 16.641 -5.273 1 94.75 253 ILE B C 1
ATOM 5281 O O . ILE B 1 253 ? -16.062 17.797 -5.508 1 94.75 253 ILE B O 1
ATOM 5285 N N . SER B 1 254 ? -16.547 15.602 -5.078 1 94.62 254 SER B N 1
ATOM 5286 C CA . SER B 1 254 ? -17.984 15.828 -4.973 1 94.62 254 SER B CA 1
ATOM 5287 C C . SER B 1 254 ? -18.359 16.422 -3.615 1 94.62 254 SER B C 1
ATOM 5289 O O . SER B 1 254 ? -17.781 16.031 -2.592 1 94.62 254 SER B O 1
ATOM 5291 N N . LEU B 1 255 ? -19.266 17.359 -3.611 1 96 255 LEU B N 1
ATOM 5292 C CA . LEU B 1 255 ? -19.688 18.031 -2.387 1 96 255 LEU B CA 1
ATOM 5293 C C . LEU B 1 255 ? -21.109 17.609 -2.002 1 96 255 LEU B C 1
ATOM 5295 O O . LEU B 1 255 ? -21.984 17.5 -2.863 1 96 255 LEU B O 1
ATOM 5299 N N . PRO B 1 256 ? -21.312 17.312 -0.708 1 94.12 256 PRO B N 1
ATOM 5300 C CA . PRO B 1 256 ? -22.688 17.062 -0.271 1 94.12 256 PRO B CA 1
ATOM 5301 C C . PRO B 1 256 ? -23.578 18.297 -0.369 1 94.12 256 PRO B C 1
ATOM 5303 O O . PRO B 1 256 ? -23.094 19.422 -0.259 1 94.12 256 PRO B O 1
ATOM 5306 N N . LYS B 1 257 ? -24.828 18.062 -0.443 1 92.31 257 LYS B N 1
ATOM 5307 C CA . LYS B 1 257 ? -25.797 19.141 -0.59 1 92.31 257 LYS B CA 1
ATOM 5308 C C . LYS B 1 257 ? -25.797 20.047 0.637 1 92.31 257 LYS B C 1
ATOM 5310 O O . LYS B 1 257 ? -25.953 21.266 0.515 1 92.31 257 LYS B O 1
ATOM 5315 N N . MET B 1 258 ? -25.625 19.5 1.737 1 90.88 258 MET B N 1
ATOM 5316 C CA . MET B 1 258 ? -25.609 20.266 2.977 1 90.88 258 MET B CA 1
ATOM 5317 C C . MET B 1 258 ? -24.531 21.344 2.924 1 90.88 258 MET B C 1
ATOM 5319 O O . MET B 1 258 ? -24.766 22.484 3.352 1 90.88 258 MET B O 1
ATOM 5323 N N . LEU B 1 259 ? -23.469 20.984 2.406 1 94.88 259 LEU B N 1
ATOM 5324 C CA . LEU B 1 259 ? -22.359 21.938 2.328 1 94.88 259 LEU B CA 1
ATOM 5325 C C . LEU B 1 259 ? -22.609 22.953 1.229 1 94.88 259 LEU B C 1
ATOM 5327 O O . LEU B 1 259 ? -22.422 24.156 1.439 1 94.88 259 LEU B O 1
ATOM 5331 N N . THR B 1 260 ? -23.031 22.5 0.062 1 95.5 260 THR B N 1
ATOM 5332 C CA . THR B 1 260 ? -23.25 23.438 -1.04 1 95.5 260 THR B CA 1
ATOM 5333 C C . THR B 1 260 ? -24.375 24.422 -0.699 1 95.5 260 THR B C 1
ATOM 5335 O O . THR B 1 260 ? -24.297 25.594 -1.052 1 95.5 260 THR B O 1
ATOM 5338 N N . ASP B 1 261 ? -25.391 23.922 -0.038 1 92.62 261 ASP B N 1
ATOM 5339 C CA . ASP B 1 261 ? -26.469 24.797 0.391 1 92.62 261 ASP B CA 1
ATOM 5340 C C . ASP B 1 261 ? -25.969 25.875 1.345 1 92.62 261 ASP B C 1
ATOM 5342 O O . ASP B 1 261 ? -26.297 27.047 1.201 1 92.62 261 ASP B O 1
ATOM 5346 N N . TYR B 1 262 ? -25.188 25.5 2.268 1 92.62 262 TYR B N 1
ATOM 5347 C CA . TYR B 1 262 ? -24.609 26.469 3.207 1 92.62 262 TYR B CA 1
ATOM 5348 C C . TYR B 1 262 ? -23.734 27.484 2.482 1 92.62 262 TYR B C 1
ATOM 5350 O O . TYR B 1 262 ? -23.859 28.688 2.707 1 92.62 262 TYR B O 1
ATOM 5358 N N . LEU B 1 263 ? -22.891 27.016 1.59 1 94.31 263 LEU B N 1
ATOM 5359 C CA . LEU B 1 263 ? -21.969 27.891 0.878 1 94.31 263 LEU B CA 1
ATOM 5360 C C . LEU B 1 263 ? -22.734 28.875 -0.011 1 94.31 263 LEU B C 1
ATOM 5362 O O . LEU B 1 263 ? -22.344 30.031 -0.134 1 94.31 263 LEU B O 1
ATOM 5366 N N . LYS B 1 264 ? -23.781 28.391 -0.583 1 91.75 264 LYS B N 1
ATOM 5367 C CA . LYS B 1 264 ? -24.625 29.266 -1.386 1 91.75 264 LYS B CA 1
ATOM 5368 C C . LYS B 1 264 ? -25.219 30.391 -0.536 1 91.75 264 LYS B C 1
ATOM 5370 O O . LYS B 1 264 ? -25.297 31.547 -0.981 1 91.75 264 LYS B O 1
ATOM 5375 N N . SER B 1 265 ? -25.578 29.984 0.652 1 90.5 265 SER B N 1
ATOM 5376 C CA . SER B 1 265 ? -26.234 30.938 1.539 1 90.5 265 SER B CA 1
ATOM 5377 C C . SER B 1 265 ? -25.297 32.062 1.968 1 90.5 265 SER B C 1
ATOM 5379 O O . SER B 1 265 ? -25.719 33.188 2.238 1 90.5 265 SER B O 1
ATOM 5381 N N . ILE B 1 266 ? -24.062 31.781 2.025 1 89.38 266 ILE B N 1
ATOM 5382 C CA . ILE B 1 266 ? -23.141 32.781 2.533 1 89.38 266 ILE B CA 1
ATOM 5383 C C . ILE B 1 266 ? -22.453 33.5 1.367 1 89.38 266 ILE B C 1
ATOM 5385 O O . ILE B 1 266 ? -21.781 34.5 1.555 1 89.38 266 ILE B O 1
ATOM 5389 N N . LYS B 1 267 ? -22.406 32.875 0.173 1 86.94 267 LYS B N 1
ATOM 5390 C CA . LYS B 1 267 ? -21.719 33.438 -0.985 1 86.94 267 LYS B CA 1
ATOM 5391 C C . LYS B 1 267 ? -22.219 34.875 -1.277 1 86.94 267 LYS B C 1
ATOM 5393 O O . LYS B 1 267 ? -21.438 35.719 -1.691 1 86.94 267 LYS B O 1
ATOM 5398 N N . GLY B 1 268 ? -23.359 35.25 -0.43 1 71.25 268 GLY B N 1
ATOM 5399 C CA . GLY B 1 268 ? -23.891 36.562 -0.704 1 71.25 268 GLY B CA 1
ATOM 5400 C C . GLY B 1 268 ? -23.234 37.25 -1.903 1 71.25 268 GLY B C 1
ATOM 5401 O O . GLY B 1 268 ? -22.609 36.562 -2.725 1 71.25 268 GLY B O 1
ATOM 5402 N N . ASP B 1 269 ? -23.641 38.469 -2.186 1 58.38 269 ASP B N 1
ATOM 5403 C CA . ASP B 1 269 ? -23.094 39.312 -3.238 1 58.38 269 ASP B CA 1
ATOM 5404 C C . ASP B 1 269 ? -21.625 39.656 -2.963 1 58.38 269 ASP B C 1
ATOM 5406 O O . ASP B 1 269 ? -21.109 40.656 -3.48 1 58.38 269 ASP B O 1
ATOM 5410 N N . SER B 1 270 ? -21.031 38.938 -2.143 1 54.91 270 SER B N 1
ATOM 5411 C CA . SER B 1 270 ? -19.719 39.344 -1.63 1 54.91 270 SER B CA 1
ATOM 5412 C C . SER B 1 270 ? -18.656 39.281 -2.725 1 54.91 270 SER B C 1
ATOM 5414 O O . SER B 1 270 ? -18.109 38.219 -3.012 1 54.91 270 SER B O 1
ATOM 5416 N N . LEU B 1 271 ? -18.844 40.094 -3.658 1 53.59 271 LEU B N 1
ATOM 5417 C CA . LEU B 1 271 ? -18.016 40.312 -4.84 1 53.59 271 LEU B CA 1
ATOM 5418 C C . LEU B 1 271 ? -16.578 40.656 -4.441 1 53.59 271 LEU B C 1
ATOM 5420 O O . LEU B 1 271 ? -15.688 40.656 -5.289 1 53.59 271 LEU B O 1
ATOM 5424 N N . ASP B 1 272 ? -16.219 41.031 -3.143 1 61.12 272 ASP B N 1
ATOM 5425 C CA . ASP B 1 272 ? -14.93 41.719 -3.059 1 61.12 272 ASP B CA 1
ATOM 5426 C C . ASP B 1 272 ? -13.789 40.688 -2.955 1 61.12 272 ASP B C 1
ATOM 5428 O O . ASP B 1 272 ? -12.633 41.031 -3.195 1 61.12 272 ASP B O 1
ATOM 5432 N N . THR B 1 273 ? -14.039 39.469 -2.412 1 71.5 273 THR B N 1
ATOM 5433 C CA . THR B 1 273 ? -12.906 38.562 -2.402 1 71.5 273 THR B CA 1
ATOM 5434 C C . THR B 1 273 ? -13.289 37.219 -3.037 1 71.5 273 THR B C 1
ATOM 5436 O O . THR B 1 273 ? -14.461 36.812 -3.004 1 71.5 273 THR B O 1
ATOM 5439 N N . ASP B 1 274 ? -12.375 36.719 -3.713 1 86.75 274 ASP B N 1
ATOM 5440 C CA . ASP B 1 274 ? -12.578 35.469 -4.438 1 86.75 274 ASP B CA 1
ATOM 5441 C C . ASP B 1 274 ? -12.383 34.25 -3.518 1 86.75 274 ASP B C 1
ATOM 5443 O O . ASP B 1 274 ? -12.812 33.156 -3.842 1 86.75 274 ASP B O 1
ATOM 5447 N N . PHE B 1 275 ? -11.898 34.594 -2.264 1 92.81 275 PHE B N 1
ATOM 5448 C CA . PHE B 1 275 ? -11.609 33.5 -1.358 1 92.81 275 PHE B CA 1
ATOM 5449 C C . PHE B 1 275 ? -12.836 33.125 -0.519 1 92.81 275 PHE B C 1
ATOM 5451 O O . PHE B 1 275 ? -13.602 34.031 -0.132 1 92.81 275 PHE B O 1
ATOM 5458 N N . ILE B 1 276 ? -13.016 31.938 -0.172 1 93.88 276 ILE B N 1
ATOM 5459 C CA . ILE B 1 276 ? -14.133 31.484 0.646 1 93.88 276 ILE B CA 1
ATOM 5460 C C . ILE B 1 276 ? -13.766 31.609 2.125 1 93.88 276 ILE B C 1
ATOM 5462 O O . ILE B 1 276 ? -14.578 32.062 2.934 1 93.88 276 ILE B O 1
ATOM 5466 N N . VAL B 1 277 ? -12.57 31.219 2.482 1 94.56 277 VAL B N 1
ATOM 5467 C CA . VAL B 1 277 ? -12.078 31.281 3.854 1 94.56 277 VAL B CA 1
ATOM 5468 C C . VAL B 1 277 ? -11.242 32.531 4.047 1 94.56 277 VAL B C 1
ATOM 5470 O O . VAL B 1 277 ? -10.203 32.719 3.406 1 94.56 277 VAL B O 1
ATOM 5473 N N . LEU B 1 278 ? -11.734 33.344 4.91 1 91.75 278 LEU B N 1
ATOM 5474 C CA . LEU B 1 278 ? -11.086 34.625 5.141 1 91.75 278 LEU B CA 1
ATOM 5475 C C . LEU B 1 278 ? -10.758 34.812 6.617 1 91.75 278 LEU B C 1
ATOM 5477 O O . LEU B 1 278 ? -11.414 34.219 7.484 1 91.75 278 LEU B O 1
ATOM 5481 N N . ASN B 1 279 ? -9.75 35.625 6.801 1 90.06 279 ASN B N 1
ATOM 5482 C CA . ASN B 1 279 ? -9.477 35.969 8.188 1 90.06 279 ASN B CA 1
ATOM 5483 C C . ASN B 1 279 ? -10.414 37.094 8.664 1 90.06 279 ASN B C 1
ATOM 5485 O O . ASN B 1 279 ? -11.328 37.5 7.945 1 90.06 279 ASN B O 1
ATOM 5489 N N . LEU B 1 280 ? -10.211 37.469 9.852 1 87.75 280 LEU B N 1
ATOM 5490 C CA . LEU B 1 280 ? -11.102 38.469 10.469 1 87.75 280 LEU B CA 1
ATOM 5491 C C . LEU B 1 280 ? -11.031 39.781 9.734 1 87.75 280 LEU B C 1
ATOM 5493 O O . LEU B 1 280 ? -11.984 40.562 9.773 1 87.75 280 LEU B O 1
ATOM 5497 N N . GLN B 1 281 ? -9.938 40.031 8.977 1 86.88 281 GLN B N 1
ATOM 5498 C CA . GLN B 1 281 ? -9.758 41.281 8.227 1 86.88 281 GLN B CA 1
ATOM 5499 C C . GLN B 1 281 ? -10.289 41.156 6.805 1 86.88 281 GLN B C 1
ATOM 5501 O O . GLN B 1 281 ? -10.195 42.094 6.012 1 86.88 281 GLN B O 1
ATOM 5506 N N . GLY B 1 282 ? -10.812 40 6.492 1 86.75 282 GLY B N 1
ATOM 5507 C CA . GLY B 1 282 ? -11.391 39.781 5.176 1 86.75 282 GLY B CA 1
ATOM 5508 C C . GLY B 1 282 ? -10.352 39.5 4.105 1 86.75 282 GLY B C 1
ATOM 5509 O O . GLY B 1 282 ? -10.578 39.75 2.924 1 86.75 282 GLY B O 1
ATOM 5510 N N . THR B 1 283 ? -9.211 39.125 4.555 1 88.25 283 THR B N 1
ATOM 5511 C CA . THR B 1 283 ? -8.133 38.812 3.621 1 88.25 283 THR B CA 1
ATOM 5512 C C . THR B 1 283 ? -7.781 37.344 3.68 1 88.25 283 THR B C 1
ATOM 5514 O O . THR B 1 283 ? -8.391 36.594 4.434 1 88.25 283 THR B O 1
ATOM 5517 N N . MET B 1 284 ? -6.852 37.031 2.828 1 90.19 284 MET B N 1
ATOM 5518 C CA . MET B 1 284 ? -6.398 35.625 2.746 1 90.19 284 MET B CA 1
ATOM 5519 C C . MET B 1 284 ? -6 35.094 4.121 1 90.19 284 MET B C 1
ATOM 5521 O O . MET B 1 284 ? -5.301 35.781 4.871 1 90.19 284 MET B O 1
ATOM 5525 N N . TYR B 1 285 ? -6.484 33.938 4.445 1 94.25 285 TYR B N 1
ATOM 5526 C CA . TYR B 1 285 ? -6.25 33.344 5.766 1 94.25 285 TYR B CA 1
ATOM 5527 C C . TYR B 1 285 ? -4.906 32.656 5.816 1 94.25 285 TYR B C 1
ATOM 5529 O O . TYR B 1 285 ? -4.59 31.844 4.938 1 94.25 285 TYR B O 1
ATOM 5537 N N . ASN B 1 286 ? -4.133 33 6.793 1 95.75 286 ASN B N 1
ATOM 5538 C CA . ASN B 1 286 ? -2.893 32.25 7.051 1 95.75 286 ASN B CA 1
ATOM 5539 C C . ASN B 1 286 ? -3.162 30.875 7.625 1 95.75 286 ASN B C 1
ATOM 5541 O O . ASN B 1 286 ? -3.762 30.75 8.695 1 95.75 286 ASN B O 1
ATOM 5545 N N . PRO B 1 287 ? -2.682 29.844 6.922 1 96.69 287 PRO B N 1
ATOM 5546 C CA . PRO B 1 287 ? -2.949 28.469 7.391 1 96.69 287 PRO B CA 1
ATOM 5547 C C . PRO B 1 287 ? -2.492 28.25 8.828 1 96.69 287 PRO B C 1
ATOM 5549 O O . PRO B 1 287 ? -3.178 27.578 9.602 1 96.69 287 PRO B O 1
ATOM 5552 N N . ARG B 1 288 ? -1.417 28.797 9.188 1 95.5 288 ARG B N 1
ATOM 5553 C CA . ARG B 1 288 ? -0.909 28.641 10.547 1 95.5 288 ARG B CA 1
ATOM 5554 C C . ARG B 1 288 ? -1.86 29.281 11.562 1 95.5 288 ARG B C 1
ATOM 5556 O O . ARG B 1 288 ? -2.117 28.703 12.617 1 95.5 288 ARG B O 1
ATOM 5563 N N . ASN B 1 289 ? -2.361 30.406 11.227 1 96.38 289 ASN B N 1
ATOM 5564 C CA . ASN B 1 289 ? -3.285 31.094 12.125 1 96.38 289 ASN B CA 1
ATOM 5565 C C . ASN B 1 289 ? -4.594 30.328 12.273 1 96.38 289 ASN B C 1
ATOM 5567 O O . ASN B 1 289 ? -5.137 30.234 13.375 1 96.38 289 ASN B O 1
ATOM 5571 N N . LEU B 1 290 ? -5.059 29.859 11.164 1 97.31 290 LEU B N 1
ATOM 5572 C CA . LEU B 1 290 ? -6.281 29.062 11.219 1 97.31 290 LEU B CA 1
ATOM 5573 C C . LEU B 1 290 ? -6.102 27.859 12.133 1 97.31 290 LEU B C 1
ATOM 5575 O O . LEU B 1 290 ? -6.953 27.578 12.984 1 97.31 290 LEU B O 1
ATOM 5579 N N . SER B 1 291 ? -4.996 27.172 11.984 1 97.88 291 SER B N 1
ATOM 5580 C CA . SER B 1 291 ? -4.699 26 12.797 1 97.88 291 SER B CA 1
ATOM 5581 C C . SER B 1 291 ? -4.594 26.359 14.273 1 97.88 291 SER B C 1
ATOM 5583 O O . SER B 1 291 ? -5.133 25.656 15.133 1 97.88 291 SER B O 1
ATOM 5585 N N . MET B 1 292 ? -3.939 27.453 14.547 1 97.12 292 MET B N 1
ATOM 5586 C CA . MET B 1 292 ? -3.764 27.891 15.922 1 97.12 292 MET B CA 1
ATOM 5587 C C . MET B 1 292 ? -5.098 28.297 16.547 1 97.12 292 MET B C 1
ATOM 5589 O O . MET B 1 292 ? -5.371 27.984 17.703 1 97.12 292 MET B O 1
ATOM 5593 N N . ASN B 1 293 ? -5.848 29 15.789 1 97 293 ASN B N 1
ATOM 5594 C CA . ASN B 1 293 ? -7.156 29.422 16.281 1 97 293 ASN B CA 1
ATOM 5595 C C . ASN B 1 293 ? -8.055 28.234 16.578 1 97 293 ASN B C 1
ATOM 5597 O O . ASN B 1 293 ? -8.797 28.234 17.562 1 97 293 ASN B O 1
ATOM 5601 N N . PHE B 1 294 ? -7.996 27.266 15.742 1 97.81 294 PHE B N 1
ATOM 5602 C CA . PHE B 1 294 ? -8.734 26.031 15.984 1 97.81 294 PHE B CA 1
ATOM 5603 C C . PHE B 1 294 ? -8.297 25.391 17.297 1 97.81 294 PHE B C 1
ATOM 5605 O O . PHE B 1 294 ? -9.133 25.078 18.156 1 97.81 294 PHE B O 1
ATOM 5612 N N . THR B 1 295 ? -7.012 25.234 17.438 1 97.62 295 THR B N 1
ATOM 5613 C CA . THR B 1 295 ? -6.465 24.594 18.641 1 97.62 295 THR B CA 1
ATOM 5614 C C . THR B 1 295 ? -6.906 25.344 19.891 1 97.62 295 THR B C 1
ATOM 5616 O O . THR B 1 295 ? -7.324 24.734 20.875 1 97.62 295 THR B O 1
ATOM 5619 N N . LYS B 1 296 ? -6.848 26.625 19.828 1 96.62 296 LYS B N 1
ATOM 5620 C CA . LYS B 1 296 ? -7.258 27.438 20.969 1 96.62 296 LYS B CA 1
ATOM 5621 C C . LYS B 1 296 ? -8.742 27.266 21.266 1 96.62 296 LYS B C 1
ATOM 5623 O O . LYS B 1 296 ? -9.148 27.203 22.422 1 96.62 296 LYS B O 1
ATOM 5628 N N . SER B 1 297 ? -9.484 27.188 20.219 1 96.44 297 SER B N 1
ATOM 5629 C CA . SER B 1 297 ? -10.93 27.109 20.375 1 96.44 297 SER B CA 1
ATOM 5630 C C . SER B 1 297 ? -11.344 25.812 21.047 1 96.44 297 SER B C 1
ATOM 5632 O O . SER B 1 297 ? -12.305 25.781 21.812 1 96.44 297 SER B O 1
ATOM 5634 N N . ILE B 1 298 ? -10.625 24.734 20.75 1 96.75 298 ILE B N 1
ATOM 5635 C CA . ILE B 1 298 ? -11.062 23.453 21.297 1 96.75 298 ILE B CA 1
ATOM 5636 C C . ILE B 1 298 ? -10.445 23.25 22.688 1 96.75 298 ILE B C 1
ATOM 5638 O O . ILE B 1 298 ? -10.891 22.391 23.438 1 96.75 298 ILE B O 1
ATOM 5642 N N . HIS B 1 299 ? -9.469 24 23.016 1 95.25 299 HIS B N 1
ATOM 5643 C CA . HIS B 1 299 ? -8.828 23.891 24.328 1 95.25 299 HIS B CA 1
ATOM 5644 C C . HIS B 1 299 ? -9.828 24.156 25.453 1 95.25 299 HIS B C 1
ATOM 5646 O O . HIS B 1 299 ? -9.695 23.594 26.547 1 95.25 299 HIS B O 1
ATOM 5652 N N . LYS B 1 300 ? -10.859 24.891 25.188 1 91.06 300 LYS B N 1
ATOM 5653 C CA . LYS B 1 300 ? -11.898 25.219 26.156 1 91.06 300 LYS B CA 1
ATOM 5654 C C . LYS B 1 300 ? -12.68 23.984 26.578 1 91.06 300 LYS B C 1
ATOM 5656 O O . LYS B 1 300 ? -13.328 23.984 27.625 1 91.06 300 LYS B O 1
ATOM 5661 N N . TYR B 1 301 ? -12.594 23.016 25.797 1 93.81 301 TYR B N 1
ATOM 5662 C CA . TYR B 1 301 ? -13.398 21.828 26.047 1 93.81 301 TYR B CA 1
ATOM 5663 C C . TYR B 1 301 ? -12.508 20.641 26.406 1 93.81 301 TYR B C 1
ATOM 5665 O O . TYR B 1 301 ? -12.844 19.484 26.125 1 93.81 301 TYR B O 1
ATOM 5673 N N . ARG B 1 302 ? -11.367 20.859 26.969 1 93.06 302 ARG B N 1
ATOM 5674 C CA . ARG B 1 302 ? -10.398 19.828 27.266 1 93.06 302 ARG B CA 1
ATOM 5675 C C . ARG B 1 302 ? -10.719 19.125 28.594 1 93.06 302 ARG B C 1
ATOM 5677 O O . ARG B 1 302 ? -10.32 17.984 28.797 1 93.06 302 ARG B O 1
ATOM 5684 N N . LYS B 1 303 ? -11.445 19.766 29.422 1 91.44 303 LYS B N 1
ATOM 5685 C CA . LYS B 1 303 ? -11.672 19.25 30.766 1 91.44 303 LYS B CA 1
ATOM 5686 C C . LYS B 1 303 ? -12.922 18.359 30.812 1 91.44 303 LYS B C 1
ATOM 5688 O O . LYS B 1 303 ? -13.883 18.594 30.078 1 91.44 303 LYS B O 1
ATOM 5693 N N . SER B 1 304 ? -12.844 17.453 31.734 1 90.19 304 SER B N 1
ATOM 5694 C CA . SER B 1 304 ? -14.008 16.609 31.953 1 90.19 304 SER B CA 1
ATOM 5695 C C . SER B 1 304 ? -15.055 17.328 32.812 1 90.19 304 SER B C 1
ATOM 5697 O O . SER B 1 304 ? -14.75 18.328 33.469 1 90.19 304 SER B O 1
ATOM 5699 N N . ILE B 1 305 ? -16.266 16.719 32.719 1 86.25 305 ILE B N 1
ATOM 5700 C CA . ILE B 1 305 ? -17.344 17.266 33.531 1 86.25 305 ILE B CA 1
ATOM 5701 C C . ILE B 1 305 ? -16.969 17.219 35 1 86.25 305 ILE B C 1
ATOM 5703 O O . ILE B 1 305 ? -17.219 18.172 35.75 1 86.25 305 ILE B O 1
ATOM 5707 N N . ASP B 1 306 ? -16.344 16.188 35.375 1 87.25 306 ASP B N 1
ATOM 5708 C CA . ASP B 1 306 ? -15.914 16.031 36.75 1 87.25 306 ASP B CA 1
ATOM 5709 C C . ASP B 1 306 ? -14.898 17.094 37.125 1 87.25 306 ASP B C 1
ATOM 5711 O O . ASP B 1 306 ? -14.961 17.656 38.25 1 87.25 306 ASP B O 1
ATOM 5715 N N . ASP B 1 307 ? -14 17.375 36.25 1 88.31 307 ASP B N 1
ATOM 5716 C CA . ASP B 1 307 ? -12.992 18.406 36.5 1 88.31 307 ASP B CA 1
ATOM 5717 C C . ASP B 1 307 ? -13.641 19.781 36.625 1 88.31 307 ASP B C 1
ATOM 5719 O O . ASP B 1 307 ? -13.258 20.578 37.5 1 88.31 307 ASP B O 1
ATOM 5723 N N . LEU B 1 308 ? -14.594 19.984 35.875 1 86.75 308 LEU B N 1
ATOM 5724 C CA . LEU B 1 308 ? -15.273 21.281 35.875 1 86.75 308 LEU B CA 1
ATOM 5725 C C . LEU B 1 308 ? -16.109 21.453 37.125 1 86.75 308 LEU B C 1
ATOM 5727 O O . LEU B 1 308 ? -16.156 22.547 37.688 1 86.75 308 LEU B O 1
ATOM 5731 N N . LYS B 1 309 ? -16.797 20.422 37.531 1 86.38 309 LYS B N 1
ATOM 5732 C CA . LYS B 1 309 ? -17.562 20.453 38.781 1 86.38 309 LYS B CA 1
ATOM 5733 C C . LYS B 1 309 ? -16.656 20.781 39.969 1 86.38 309 LYS B C 1
ATOM 5735 O O . LYS B 1 309 ? -17.031 21.547 40.875 1 86.38 309 LYS B O 1
ATOM 5740 N N . GLY B 1 310 ? -15.578 20.188 39.906 1 85.88 310 GLY B N 1
ATOM 5741 C CA . GLY B 1 310 ? -14.617 20.422 40.969 1 85.88 310 GLY B CA 1
ATOM 5742 C C . GLY B 1 310 ? -14.164 21.875 41.031 1 85.88 310 GLY B C 1
ATOM 5743 O O . GLY B 1 310 ? -13.836 22.375 42.125 1 85.88 310 GLY B O 1
ATOM 5744 N N . GLU B 1 311 ? -14.125 22.5 39.938 1 86.69 311 GLU B N 1
ATOM 5745 C CA . GLU B 1 311 ? -13.703 23.891 39.906 1 86.69 311 GLU B CA 1
ATOM 5746 C C . GLU B 1 311 ? -14.883 24.844 40.094 1 86.69 311 GLU B C 1
ATOM 5748 O O . GLU B 1 311 ? -14.734 26.062 40 1 86.69 311 GLU B O 1
ATOM 5753 N N . ASN B 1 312 ? -16.094 24.375 40.344 1 78.31 312 ASN B N 1
ATOM 5754 C CA . ASN B 1 312 ? -17.312 25.125 40.562 1 78.31 312 ASN B CA 1
ATOM 5755 C C . ASN B 1 312 ? -17.656 26 39.375 1 78.31 312 ASN B C 1
ATOM 5757 O O . ASN B 1 312 ? -18.062 27.156 39.531 1 78.31 312 ASN B O 1
ATOM 5761 N N . LYS B 1 313 ? -17.406 25.516 38.219 1 78.38 313 LYS B N 1
ATOM 5762 C CA . LYS B 1 313 ? -17.734 26.266 37.031 1 78.38 313 LYS B CA 1
ATOM 5763 C C . LYS B 1 313 ? -19.125 25.906 36.5 1 78.38 313 LYS B C 1
ATOM 5765 O O . LYS B 1 313 ? -19.609 24.797 36.75 1 78.38 313 LYS B O 1
ATOM 5770 N N . LYS B 1 314 ? -19.797 26.844 35.906 1 80.88 314 LYS B N 1
ATOM 5771 C CA . LYS B 1 314 ? -21.094 26.578 35.281 1 80.88 314 LYS B CA 1
ATOM 5772 C C . LYS B 1 314 ? -20.938 25.672 34.062 1 80.88 314 LYS B C 1
ATOM 5774 O O . LYS B 1 314 ? -20.188 26 33.156 1 80.88 314 LYS B O 1
ATOM 5779 N N . ILE B 1 315 ? -21.469 24.469 34.125 1 82.88 315 ILE B N 1
ATOM 5780 C CA . ILE B 1 315 ? -21.375 23.484 33.062 1 82.88 315 ILE B CA 1
ATOM 5781 C C . ILE B 1 315 ? -22.641 23.562 32.188 1 82.88 315 ILE B C 1
ATOM 5783 O O . ILE B 1 315 ? -23.75 23.391 32.688 1 82.88 315 ILE B O 1
ATOM 5787 N N . PRO B 1 316 ? -22.438 23.922 30.969 1 81 316 PRO B N 1
ATOM 5788 C CA . PRO B 1 316 ? -23.594 23.875 30.094 1 81 316 PRO B CA 1
ATOM 5789 C C . PRO B 1 316 ? -24.25 22.484 30.031 1 81 316 PRO B C 1
ATOM 5791 O O . PRO B 1 316 ? -23.562 21.484 30.203 1 81 316 PRO B O 1
ATOM 5794 N N . GLU B 1 317 ? -25.547 22.453 29.922 1 81.31 317 GLU B N 1
ATOM 5795 C CA . GLU B 1 317 ? -26.328 21.219 29.938 1 81.31 317 GLU B CA 1
ATOM 5796 C C . GLU B 1 317 ? -25.844 20.25 28.859 1 81.31 317 GLU B C 1
ATOM 5798 O O . GLU B 1 317 ? -25.812 19.031 29.062 1 81.31 317 GLU B O 1
ATOM 5803 N N . ASP B 1 318 ? -25.312 20.781 27.812 1 87.19 318 ASP B N 1
ATOM 5804 C CA . ASP B 1 318 ? -24.938 19.906 26.703 1 87.19 318 ASP B CA 1
ATOM 5805 C C . ASP B 1 318 ? -23.422 19.859 26.547 1 87.19 318 ASP B C 1
ATOM 5807 O O . ASP B 1 318 ? -22.906 19.656 25.453 1 87.19 318 ASP B O 1
ATOM 5811 N N . TYR B 1 319 ? -22.797 20 27.656 1 89.94 319 TYR B N 1
ATOM 5812 C CA . TYR B 1 319 ? -21.344 20.016 27.609 1 89.94 319 TYR B CA 1
ATOM 5813 C C . TYR B 1 319 ? -20.797 18.641 27.234 1 89.94 319 TYR B C 1
ATOM 5815 O O .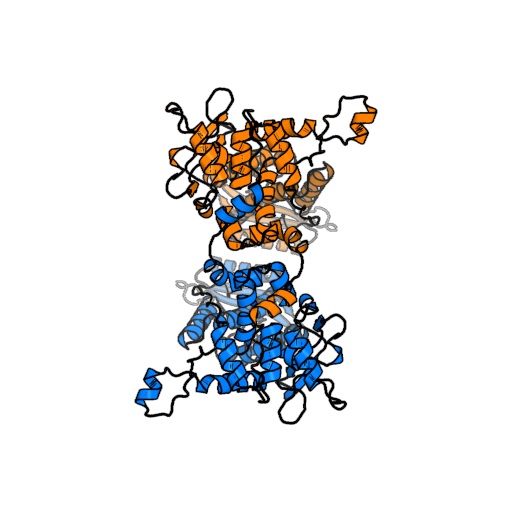 TYR B 1 319 ? -21.312 17.609 27.703 1 89.94 319 TYR B O 1
ATOM 5823 N N . MET B 1 320 ? -19.781 18.703 26.359 1 92 320 MET B N 1
ATOM 5824 C CA . MET B 1 320 ? -19.078 17.484 25.969 1 92 320 MET B CA 1
ATOM 5825 C C . MET B 1 320 ? -17.562 17.734 25.938 1 92 320 MET B C 1
ATOM 5827 O O . MET B 1 320 ? -17.109 18.734 25.359 1 92 320 MET B O 1
ATOM 5831 N N . ARG B 1 321 ? -16.891 16.844 26.594 1 93.38 321 ARG B N 1
ATOM 5832 C CA . ARG B 1 321 ? -15.438 16.906 26.484 1 93.38 321 ARG B CA 1
ATOM 5833 C C . ARG B 1 321 ? -14.984 16.531 25.078 1 93.38 321 ARG B C 1
ATOM 5835 O O . ARG B 1 321 ? -15.398 15.508 24.531 1 93.38 321 ARG B O 1
ATOM 5842 N N . LEU B 1 322 ? -14.094 17.375 24.562 1 95.19 322 LEU B N 1
ATOM 5843 C CA . LEU B 1 322 ? -13.602 17.141 23.203 1 95.19 322 LEU B CA 1
ATOM 5844 C C . LEU B 1 322 ? -12.164 16.625 23.234 1 95.19 322 LEU B C 1
ATOM 5846 O O . LEU B 1 322 ? -11.32 17.172 23.953 1 95.19 322 LEU B O 1
ATOM 5850 N N . LYS B 1 323 ? -11.93 15.57 22.516 1 95.69 323 LYS B N 1
ATOM 5851 C CA . LYS B 1 323 ? -10.547 15.156 22.281 1 95.69 323 LYS B CA 1
ATOM 5852 C C . LYS B 1 323 ? -9.734 16.266 21.625 1 95.69 323 LYS B C 1
ATOM 5854 O O . LYS B 1 323 ? -10.188 16.891 20.672 1 95.69 323 LYS B O 1
ATOM 5859 N N . GLN B 1 324 ? -8.594 16.516 22.234 1 96.19 324 GLN B N 1
ATOM 5860 C CA . GLN B 1 324 ? -7.738 17.547 21.672 1 96.19 324 GLN B CA 1
ATOM 5861 C C . GLN B 1 324 ? -6.992 17.031 20.453 1 96.19 324 GLN B C 1
ATOM 5863 O O . GLN B 1 324 ? -6.242 16.047 20.531 1 96.19 324 GLN B O 1
ATOM 5868 N N . ILE B 1 325 ? -7.215 17.672 19.328 1 96.56 325 ILE B N 1
ATOM 5869 C CA . ILE B 1 325 ? -6.602 17.25 18.078 1 96.56 325 ILE B CA 1
ATOM 5870 C C . ILE B 1 325 ? -6.023 18.453 17.344 1 96.56 325 ILE B C 1
ATOM 5872 O O . ILE B 1 325 ? -6.309 19.594 17.703 1 96.56 325 ILE B O 1
ATOM 5876 N N . THR B 1 326 ? -5.195 18.219 16.375 1 96.88 326 THR B N 1
ATOM 5877 C CA . THR B 1 326 ? -4.684 19.266 15.508 1 96.88 326 THR B CA 1
ATOM 5878 C C . THR B 1 326 ? -5.656 19.547 14.367 1 96.88 326 THR B C 1
ATOM 5880 O O . THR B 1 326 ? -6.602 18.781 14.148 1 96.88 326 THR B O 1
ATOM 5883 N N . PHE B 1 327 ? -5.43 20.609 13.68 1 97.75 327 PHE B N 1
ATOM 5884 C CA . PHE B 1 327 ? -6.27 20.906 12.523 1 97.75 327 PHE B CA 1
ATOM 5885 C C . PHE B 1 327 ? -6.207 19.797 11.492 1 97.75 327 PHE B C 1
ATOM 5887 O O . PHE B 1 327 ? -7.227 19.422 10.906 1 97.75 327 PHE B O 1
ATOM 5894 N N . HIS B 1 328 ? -5.059 19.219 11.234 1 96.69 328 HIS B N 1
ATOM 5895 C CA . HIS B 1 328 ? -4.879 18.141 10.258 1 96.69 328 HIS B CA 1
ATOM 5896 C C . HIS B 1 328 ? -5.695 16.906 10.648 1 96.69 328 HIS B C 1
ATOM 5898 O O . HIS B 1 328 ? -6.113 16.141 9.773 1 96.69 328 HIS B O 1
ATOM 5904 N N . ALA B 1 329 ? -5.891 16.781 11.891 1 97.38 329 ALA B N 1
ATOM 5905 C CA . ALA B 1 329 ? -6.68 15.648 12.367 1 97.38 329 ALA B CA 1
ATOM 5906 C C . ALA B 1 329 ? -8.125 15.75 11.891 1 97.38 329 ALA B C 1
ATOM 5908 O O . ALA B 1 329 ? -8.852 14.75 11.867 1 97.38 329 ALA B O 1
ATOM 5909 N N . LEU B 1 330 ? -8.57 16.922 11.531 1 97.81 330 LEU B N 1
ATOM 5910 C CA . LEU B 1 330 ? -9.898 17.047 10.945 1 97.81 330 LEU B CA 1
ATOM 5911 C C . LEU B 1 330 ? -9.977 16.312 9.609 1 97.81 330 LEU B C 1
ATOM 5913 O O . LEU B 1 330 ? -11.016 15.727 9.281 1 97.81 330 LEU B O 1
ATOM 5917 N N . ARG B 1 331 ? -8.898 16.406 8.898 1 96.44 331 ARG B N 1
ATOM 5918 C CA . ARG B 1 331 ? -8.789 15.617 7.668 1 96.44 331 ARG B CA 1
ATOM 5919 C C . ARG B 1 331 ? -8.844 14.125 7.969 1 96.44 331 ARG B C 1
ATOM 5921 O O . ARG B 1 331 ? -9.516 13.367 7.27 1 96.44 331 ARG B O 1
ATOM 5928 N N . HIS B 1 332 ? -8.227 13.766 9.008 1 96.56 332 HIS B N 1
ATOM 5929 C CA . HIS B 1 332 ? -8.312 12.375 9.445 1 96.56 332 HIS B CA 1
ATOM 5930 C C . HIS B 1 332 ? -9.734 12.016 9.867 1 96.56 332 HIS B C 1
ATOM 5932 O O . HIS B 1 332 ? -10.195 10.891 9.633 1 96.56 332 HIS B O 1
ATOM 5938 N N . THR B 1 333 ? -10.312 12.953 10.492 1 96.5 333 THR B N 1
ATOM 5939 C CA . THR B 1 333 ? -11.695 12.766 10.898 1 96.5 333 THR B CA 1
ATOM 5940 C C . THR B 1 333 ? -12.586 12.523 9.688 1 96.5 333 THR B C 1
ATOM 5942 O O . THR B 1 333 ? -13.391 11.578 9.672 1 96.5 333 THR B O 1
ATOM 5945 N N . HIS B 1 334 ? -12.43 13.32 8.656 1 96.75 334 HIS B N 1
ATOM 5946 C CA . HIS B 1 334 ? -13.172 13.156 7.406 1 96.75 334 HIS B CA 1
ATOM 5947 C C . HIS B 1 334 ? -12.969 11.766 6.82 1 96.75 334 HIS B C 1
ATOM 5949 O O . HIS B 1 334 ? -13.945 11.07 6.516 1 96.75 334 HIS B O 1
ATOM 5955 N N . ALA B 1 335 ? -11.766 11.375 6.715 1 94.81 335 ALA B N 1
ATOM 5956 C CA . ALA B 1 335 ? -11.422 10.078 6.133 1 94.81 335 ALA B CA 1
ATOM 5957 C C . ALA B 1 335 ? -11.992 8.938 6.965 1 94.81 335 ALA B C 1
ATOM 5959 O O . ALA B 1 335 ? -12.57 7.992 6.422 1 94.81 335 ALA B O 1
ATOM 5960 N N . THR B 1 336 ? -11.805 9.055 8.25 1 92.56 336 THR B N 1
ATOM 5961 C CA . THR B 1 336 ? -12.25 8 9.156 1 92.56 336 THR B CA 1
ATOM 5962 C C . THR B 1 336 ? -13.773 7.848 9.102 1 92.56 336 THR B C 1
ATOM 5964 O O . THR B 1 336 ? -14.281 6.727 9.078 1 92.56 336 THR B O 1
ATOM 5967 N N . LEU B 1 337 ? -14.477 8.93 9.055 1 92.31 337 LEU B N 1
ATOM 5968 C CA . LEU B 1 337 ? -15.93 8.891 8.938 1 92.31 337 LEU B CA 1
ATOM 5969 C C . LEU B 1 337 ? -16.359 8.148 7.676 1 92.31 337 LEU B C 1
ATOM 5971 O O . LEU B 1 337 ? -17.297 7.344 7.707 1 92.31 337 LEU B O 1
ATOM 5975 N N . LEU B 1 338 ? -15.719 8.43 6.602 1 91.12 338 LEU B N 1
ATOM 5976 C CA . LEU B 1 338 ? -16.031 7.766 5.336 1 91.12 338 LEU B CA 1
ATOM 5977 C C . LEU B 1 338 ? -15.742 6.273 5.418 1 91.12 338 LEU B C 1
ATOM 5979 O O . LEU B 1 338 ? -16.547 5.453 4.961 1 91.12 338 LEU B O 1
ATOM 5983 N N . ILE B 1 339 ? -14.625 5.93 6.027 1 87.19 339 ILE B N 1
ATOM 5984 C CA . ILE B 1 339 ? -14.242 4.527 6.164 1 87.19 339 ILE B CA 1
ATOM 5985 C C . ILE B 1 339 ? -15.273 3.787 7.008 1 87.19 339 ILE B C 1
ATOM 5987 O O . ILE B 1 339 ? -15.758 2.723 6.613 1 87.19 339 ILE B O 1
ATOM 5991 N N . PHE B 1 340 ? -15.648 4.379 8.094 1 84.62 340 PHE B N 1
ATOM 5992 C CA . PHE B 1 340 ? -16.594 3.75 9.008 1 84.62 340 PHE B CA 1
ATOM 5993 C C . PHE B 1 340 ? -17.938 3.551 8.336 1 84.62 340 PHE B C 1
ATOM 5995 O O . PHE B 1 340 ? -18.703 2.656 8.711 1 84.62 340 PHE B O 1
ATOM 6002 N N . ASN B 1 341 ? -18.156 4.328 7.383 1 83.75 341 ASN B N 1
ATOM 6003 C CA . ASN B 1 341 ? -19.453 4.242 6.719 1 83.75 341 ASN B CA 1
ATOM 6004 C C . ASN B 1 341 ? -19.344 3.506 5.387 1 83.75 341 ASN B C 1
ATOM 6006 O O . ASN B 1 341 ? -20.219 3.639 4.531 1 83.75 341 ASN B O 1
ATOM 6010 N N . GLY B 1 342 ? -18.25 2.859 5.109 1 78.88 342 GLY B N 1
ATOM 6011 C CA . GLY B 1 342 ? -18.156 1.861 4.055 1 78.88 342 GLY B CA 1
ATOM 6012 C C . GLY B 1 342 ? -17.672 2.43 2.736 1 78.88 342 GLY B C 1
ATOM 6013 O O . GLY B 1 342 ? -17.812 1.792 1.69 1 78.88 342 GLY B O 1
ATOM 6014 N N . GLU B 1 343 ? -17.172 3.656 2.746 1 84.56 343 GLU B N 1
ATOM 6015 C CA . GLU B 1 343 ? -16.656 4.219 1.499 1 84.56 343 GLU B CA 1
ATOM 6016 C C . GLU B 1 343 ? -15.438 3.449 1.007 1 84.56 343 GLU B C 1
ATOM 6018 O O . GLU B 1 343 ? -14.656 2.936 1.81 1 84.56 343 GLU B O 1
ATOM 6023 N N . ASN B 1 344 ? -15.297 3.445 -0.296 1 81.81 344 ASN B N 1
ATOM 6024 C CA . ASN B 1 344 ? -14.164 2.803 -0.959 1 81.81 344 ASN B CA 1
ATOM 6025 C C . ASN B 1 344 ? -12.859 3.535 -0.675 1 81.81 344 ASN B C 1
ATOM 6027 O O . ASN B 1 344 ? -12.781 4.754 -0.825 1 81.81 344 ASN B O 1
ATOM 6031 N N . ILE B 1 345 ? -11.883 2.797 -0.284 1 84.75 345 ILE B N 1
ATOM 6032 C CA . ILE B 1 345 ? -10.617 3.373 0.14 1 84.75 345 ILE B CA 1
ATOM 6033 C C . ILE B 1 345 ? -9.961 4.102 -1.033 1 84.75 345 ILE B C 1
ATOM 6035 O O . ILE B 1 345 ? -9.258 5.098 -0.842 1 84.75 345 ILE B O 1
ATOM 6039 N N . LYS B 1 346 ? -10.078 3.6 -2.213 1 84.62 346 LYS B N 1
ATOM 6040 C CA . LYS B 1 346 ? -9.531 4.262 -3.391 1 84.62 346 LYS B CA 1
ATOM 6041 C C . LYS B 1 346 ? -10.156 5.641 -3.588 1 84.62 346 LYS B C 1
ATOM 6043 O O . LYS B 1 346 ? -9.453 6.613 -3.863 1 84.62 346 LYS B O 1
ATOM 6048 N N . VAL B 1 347 ? -11.422 5.652 -3.449 1 87 347 VAL B N 1
ATOM 6049 C CA . VAL B 1 347 ? -12.141 6.918 -3.578 1 87 347 VAL B CA 1
ATOM 6050 C C . VAL B 1 347 ? -11.656 7.895 -2.508 1 87 347 VAL B C 1
ATOM 6052 O O . VAL B 1 347 ? -11.422 9.07 -2.795 1 87 347 VAL B O 1
ATOM 6055 N N . ILE B 1 348 ? -11.508 7.355 -1.311 1 91.25 348 ILE B N 1
ATOM 6056 C CA . ILE B 1 348 ? -11.031 8.188 -0.208 1 91.25 348 ILE B CA 1
ATOM 6057 C C . ILE B 1 348 ? -9.633 8.703 -0.517 1 91.25 348 ILE B C 1
ATOM 6059 O O . ILE B 1 348 ? -9.344 9.891 -0.315 1 91.25 348 ILE B O 1
ATOM 6063 N N . SER B 1 349 ? -8.781 7.797 -0.982 1 91.12 349 SER B N 1
ATOM 6064 C CA . SER B 1 349 ? -7.414 8.164 -1.327 1 91.12 349 SER B CA 1
ATOM 6065 C C . SER B 1 349 ? -7.383 9.266 -2.377 1 91.12 349 SER B C 1
ATOM 6067 O O . SER B 1 349 ? -6.645 10.242 -2.234 1 91.12 349 SER B O 1
ATOM 6069 N N . GLU B 1 350 ? -8.18 9.18 -3.395 1 90.12 350 GLU B N 1
ATOM 6070 C CA . GLU B 1 350 ? -8.25 10.172 -4.461 1 90.12 350 GLU B CA 1
ATOM 6071 C C . GLU B 1 350 ? -8.812 11.5 -3.947 1 90.12 350 GLU B C 1
ATOM 6073 O O . GLU B 1 350 ? -8.312 12.57 -4.305 1 90.12 350 GLU B O 1
ATOM 6078 N N . ARG B 1 351 ? -9.797 11.359 -3.154 1 93.12 351 ARG B N 1
ATOM 6079 C CA . ARG B 1 351 ? -10.414 12.539 -2.561 1 93.12 351 ARG B CA 1
ATOM 6080 C C . ARG B 1 351 ? -9.414 13.312 -1.706 1 93.12 351 ARG B C 1
ATOM 6082 O O . ARG B 1 351 ? -9.391 14.547 -1.73 1 93.12 351 ARG B O 1
ATOM 6089 N N . LEU B 1 352 ? -8.578 12.586 -1.023 1 94.88 352 LEU B N 1
ATOM 6090 C CA . LEU B 1 352 ? -7.578 13.203 -0.159 1 94.88 352 LEU B CA 1
ATOM 6091 C C . LEU B 1 352 ? -6.383 13.68 -0.971 1 94.88 352 LEU B C 1
ATOM 6093 O O . LEU B 1 352 ? -5.559 14.453 -0.473 1 94.88 352 LEU B O 1
ATOM 6097 N N . GLY B 1 353 ? -6.336 13.25 -2.162 1 93.44 353 GLY B N 1
ATOM 6098 C CA . GLY B 1 353 ? -5.227 13.656 -3.008 1 93.44 353 GLY B CA 1
ATOM 6099 C C . GLY B 1 353 ? -3.93 12.953 -2.674 1 93.44 353 GLY B C 1
ATOM 6100 O O . GLY B 1 353 ? -2.857 13.555 -2.707 1 93.44 353 GLY B O 1
ATOM 6101 N N . HIS B 1 354 ? -4.004 11.648 -2.244 1 90.25 354 HIS B N 1
ATOM 6102 C CA . HIS B 1 354 ? -2.814 10.844 -1.99 1 90.25 354 HIS B CA 1
ATOM 6103 C C . HIS B 1 354 ? -2.221 10.312 -3.291 1 90.25 354 HIS B C 1
ATOM 6105 O O . HIS B 1 354 ? -2.945 9.781 -4.137 1 90.25 354 HIS B O 1
ATOM 6111 N N . LYS B 1 355 ? -0.919 10.492 -3.414 1 86.38 355 LYS B N 1
ATOM 6112 C CA . LYS B 1 355 ? -0.243 10 -4.609 1 86.38 355 LYS B CA 1
ATOM 6113 C C . LYS B 1 355 ? -0.267 8.469 -4.664 1 86.38 355 LYS B C 1
ATOM 6115 O O . LYS B 1 355 ? -0.431 7.887 -5.734 1 86.38 355 LYS B O 1
ATOM 6120 N N . ASN B 1 356 ? -0.114 7.902 -3.529 1 83.06 356 ASN B N 1
ATOM 6121 C CA . ASN B 1 356 ? -0.125 6.449 -3.396 1 83.06 356 ASN B CA 1
ATOM 6122 C C . ASN B 1 356 ? -1.217 5.984 -2.438 1 83.06 356 ASN B C 1
ATOM 6124 O O . ASN B 1 356 ? -1.296 6.457 -1.303 1 83.06 356 ASN B O 1
ATOM 6128 N N . ILE B 1 357 ? -1.98 5.051 -2.863 1 83.19 357 ILE B N 1
ATOM 6129 C CA . ILE B 1 357 ? -3.08 4.535 -2.057 1 83.19 357 ILE B CA 1
ATOM 6130 C C . ILE B 1 357 ? -2.533 3.91 -0.776 1 83.19 357 ILE B C 1
ATOM 6132 O O . ILE B 1 357 ? -3.227 3.855 0.242 1 83.19 357 ILE B O 1
ATOM 6136 N N . SER B 1 358 ? -1.332 3.449 -0.809 1 81.94 358 SER B N 1
ATOM 6137 C CA . SER B 1 358 ? -0.706 2.836 0.357 1 81.94 358 SER B CA 1
ATOM 6138 C C . SER B 1 358 ? -0.614 3.82 1.519 1 81.94 358 SER B C 1
ATOM 6140 O O . SER B 1 358 ? -0.696 3.424 2.684 1 81.94 358 SER B O 1
ATOM 6142 N N . THR B 1 359 ? -0.504 5.129 1.185 1 87 359 THR B N 1
ATOM 6143 C CA . THR B 1 359 ? -0.484 6.148 2.229 1 87 359 THR B CA 1
ATOM 6144 C C . THR B 1 359 ? -1.778 6.121 3.037 1 87 359 THR B C 1
ATOM 6146 O O . THR B 1 359 ? -1.747 6.156 4.27 1 87 359 THR B O 1
ATOM 6149 N N . THR B 1 360 ? -2.891 6.027 2.338 1 87.31 360 THR B N 1
ATOM 6150 C CA . THR B 1 360 ? -4.195 5.98 2.988 1 87.31 360 THR B CA 1
ATOM 6151 C C . THR B 1 360 ? -4.348 4.699 3.803 1 87.31 360 THR B C 1
ATOM 6153 O O . THR B 1 360 ? -4.766 4.738 4.961 1 87.31 360 THR B O 1
ATOM 6156 N N . LEU B 1 361 ? -3.91 3.691 3.236 1 83.5 361 LEU B N 1
ATOM 6157 C CA . LEU B 1 361 ? -4.031 2.4 3.904 1 83.5 361 LEU B CA 1
ATOM 6158 C C . LEU B 1 361 ? -3.193 2.365 5.176 1 83.5 361 LEU B C 1
ATOM 6160 O O . LEU B 1 361 ? -3.678 1.956 6.234 1 83.5 361 LEU B O 1
ATOM 6164 N N . ASP B 1 362 ? -2.037 2.777 5.02 1 83.38 362 ASP B N 1
ATOM 6165 C CA . ASP B 1 362 ? -1.117 2.764 6.152 1 83.38 362 ASP B CA 1
ATOM 6166 C C . ASP B 1 362 ? -1.622 3.66 7.281 1 83.38 362 ASP B C 1
ATOM 6168 O O . ASP B 1 362 ? -1.468 3.332 8.461 1 83.38 362 ASP B O 1
ATOM 6172 N N . THR B 1 363 ? -2.191 4.715 6.871 1 88.25 363 THR B N 1
ATOM 6173 C CA . THR B 1 363 ? -2.637 5.703 7.848 1 88.25 363 THR B CA 1
ATOM 6174 C C . THR B 1 363 ? -3.877 5.207 8.586 1 88.25 363 THR B C 1
ATOM 6176 O O . THR B 1 363 ? -4.004 5.41 9.797 1 88.25 363 THR B O 1
ATOM 6179 N N . TYR B 1 364 ? -4.695 4.492 7.836 1 88.19 364 TYR B N 1
ATOM 6180 C CA . TYR B 1 364 ? -6.008 4.246 8.43 1 88.19 364 TYR B CA 1
ATOM 6181 C C . TYR B 1 364 ? -6.23 2.756 8.656 1 88.19 364 TYR B C 1
ATOM 6183 O O . TYR B 1 364 ? -7.363 2.318 8.875 1 88.19 364 TYR B O 1
ATOM 6191 N N . THR B 1 365 ? -5.191 2.014 8.594 1 80.81 365 THR B N 1
ATOM 6192 C CA . THR B 1 365 ? -5.285 0.573 8.789 1 80.81 365 THR B CA 1
ATOM 6193 C C . THR B 1 365 ? -5.922 0.256 10.141 1 80.81 365 THR B C 1
ATOM 6195 O O . THR B 1 365 ? -6.781 -0.624 10.234 1 80.81 365 THR B O 1
ATOM 6198 N N . HIS B 1 366 ? -5.531 0.959 11.141 1 80.44 366 HIS B N 1
ATOM 6199 C CA . HIS B 1 366 ? -6.059 0.706 12.477 1 80.44 366 HIS B CA 1
ATOM 6200 C C . HIS B 1 366 ? -7.547 1.032 12.562 1 80.44 366 HIS B C 1
ATOM 6202 O O . HIS B 1 366 ? -8.297 0.37 13.281 1 80.44 366 HIS B O 1
ATOM 6208 N N . VAL B 1 367 ? -7.91 2.014 11.875 1 82.75 367 VAL B N 1
ATOM 6209 C CA . VAL B 1 367 ? -9.32 2.396 11.82 1 82.75 367 VAL B CA 1
ATOM 6210 C C . VAL B 1 367 ? -10.141 1.27 11.195 1 82.75 367 VAL B C 1
ATOM 6212 O O . VAL B 1 367 ? -11.219 0.937 11.688 1 82.75 367 VAL B O 1
ATOM 6215 N N . MET B 1 368 ? -9.586 0.684 10.258 1 79.25 368 MET B N 1
ATOM 6216 C CA . MET B 1 368 ? -10.266 -0.385 9.531 1 79.25 368 MET B CA 1
ATOM 6217 C C . MET B 1 368 ? -10.367 -1.645 10.391 1 79.25 368 MET B C 1
ATOM 6219 O O . MET B 1 368 ? -11.312 -2.422 10.25 1 79.25 368 MET B O 1
ATOM 6223 N N . GLU B 1 369 ? -9.375 -1.836 11.242 1 75.88 369 GLU B N 1
ATOM 6224 C CA . GLU B 1 369 ? -9.367 -2.986 12.141 1 75.88 369 GLU B CA 1
ATOM 6225 C C . GLU B 1 369 ? -10.531 -2.922 13.133 1 75.88 369 GLU B C 1
ATOM 6227 O O . GLU B 1 369 ? -11.008 -3.955 13.609 1 75.88 369 GLU B O 1
ATOM 6232 N N . ASP B 1 370 ? -10.961 -1.746 13.312 1 73.69 370 ASP B N 1
ATOM 6233 C CA . ASP B 1 370 ? -12.031 -1.545 14.281 1 73.69 370 ASP B CA 1
ATOM 6234 C C . ASP B 1 370 ? -13.398 -1.808 13.648 1 73.69 370 ASP B C 1
ATOM 6236 O O . ASP B 1 370 ? -14.406 -1.871 14.352 1 73.69 370 ASP B O 1
ATOM 6240 N N . MET B 1 371 ? -13.359 -1.997 12.344 1 76.06 371 MET B N 1
ATOM 6241 C CA . MET B 1 371 ? -14.625 -2.24 11.656 1 76.06 371 MET B CA 1
ATOM 6242 C C . MET B 1 371 ? -15.062 -3.689 11.82 1 76.06 371 MET B C 1
ATOM 6244 O O . MET B 1 371 ? -14.234 -4.59 11.945 1 76.06 371 MET B O 1
ATOM 6248 N N . LYS B 1 372 ? -16.344 -3.859 11.938 1 65.94 372 LYS B N 1
ATOM 6249 C CA . LYS B 1 372 ? -16.906 -5.191 12.117 1 65.94 372 LYS B CA 1
ATOM 6250 C C . LYS B 1 372 ? -16.719 -6.051 10.875 1 65.94 372 LYS B C 1
ATOM 6252 O O . LYS B 1 372 ? -16.797 -5.551 9.75 1 65.94 372 LYS B O 1
ATOM 6257 N N . ASN B 1 373 ? -16.375 -7.266 11.133 1 77.06 373 ASN B N 1
ATOM 6258 C CA . ASN B 1 373 ? -16.312 -8.281 10.094 1 77.06 373 ASN B CA 1
ATOM 6259 C C . ASN B 1 373 ? -17.672 -8.898 9.805 1 77.06 373 ASN B C 1
ATOM 6261 O O . ASN B 1 373 ? -18.172 -9.695 10.602 1 77.06 373 ASN B O 1
ATOM 6265 N N . ASN B 1 374 ? -18.312 -8.383 8.727 1 82.31 374 ASN B N 1
ATOM 6266 C CA . ASN B 1 374 ? -19.625 -8.922 8.344 1 82.31 374 ASN B CA 1
ATOM 6267 C C . ASN B 1 374 ? -19.547 -9.711 7.043 1 82.31 374 ASN B C 1
ATOM 6269 O O . ASN B 1 374 ? -20.516 -9.758 6.289 1 82.31 374 ASN B O 1
ATOM 6273 N N . THR B 1 375 ? -18.422 -10.305 6.812 1 87.5 375 THR B N 1
ATOM 6274 C CA . THR B 1 375 ? -18.156 -10.914 5.512 1 87.5 375 THR B CA 1
ATOM 6275 C C . THR B 1 375 ? -19.109 -12.086 5.27 1 87.5 375 THR B C 1
ATOM 6277 O O . THR B 1 375 ? -19.672 -12.219 4.18 1 87.5 375 THR B O 1
ATOM 6280 N N . ALA B 1 376 ? -19.25 -12.93 6.27 1 90 376 ALA B N 1
ATOM 6281 C CA . ALA B 1 376 ? -20.109 -14.094 6.113 1 90 376 ALA B CA 1
ATOM 6282 C C . ALA B 1 376 ? -21.547 -13.68 5.785 1 90 376 ALA B C 1
ATOM 6284 O O . ALA B 1 376 ? -22.156 -14.234 4.875 1 90 376 ALA B O 1
ATOM 6285 N N . ASP B 1 377 ? -22.047 -12.703 6.496 1 88.44 377 ASP B N 1
ATOM 6286 C CA . ASP B 1 377 ? -23.391 -12.211 6.262 1 88.44 377 ASP B CA 1
ATOM 6287 C C . ASP B 1 377 ? -23.516 -11.594 4.867 1 88.44 377 ASP B C 1
ATOM 6289 O O . ASP B 1 377 ? -24.531 -11.781 4.191 1 88.44 377 ASP B O 1
ATOM 6293 N N . LEU B 1 378 ? -22.547 -10.93 4.488 1 87.25 378 LEU B N 1
ATOM 6294 C CA . LEU B 1 378 ? -22.531 -10.312 3.166 1 87.25 378 LEU B CA 1
ATOM 6295 C C . LEU B 1 378 ? -22.594 -11.375 2.07 1 87.25 378 LEU B C 1
ATOM 6297 O O . LEU B 1 378 ? -23.359 -11.234 1.113 1 87.25 378 LEU B O 1
ATOM 6301 N N . LEU B 1 379 ? -21.828 -12.422 2.201 1 89.5 379 LEU B N 1
ATOM 6302 C CA . LEU B 1 379 ? -21.812 -13.5 1.218 1 89.5 379 LEU B CA 1
ATOM 6303 C C . LEU B 1 379 ? -23.172 -14.203 1.163 1 89.5 379 LEU B C 1
ATOM 6305 O O . LEU B 1 379 ? -23.641 -14.555 0.083 1 89.5 379 LEU B O 1
ATOM 6309 N N . ASP B 1 380 ? -23.75 -14.375 2.311 1 89.5 380 ASP B N 1
ATOM 6310 C CA . ASP B 1 380 ? -25.078 -14.953 2.342 1 89.5 380 ASP B CA 1
ATOM 6311 C C . ASP B 1 380 ? -26.078 -14.086 1.574 1 89.5 380 ASP B C 1
ATOM 6313 O O . ASP B 1 380 ? -26.938 -14.602 0.86 1 89.5 380 ASP B O 1
ATOM 6317 N N . SER B 1 381 ? -25.938 -12.844 1.723 1 85.88 381 SER B N 1
ATOM 6318 C CA . SER B 1 381 ? -26.859 -11.922 1.062 1 85.88 381 SER B CA 1
ATOM 6319 C C . SER B 1 381 ? -26.641 -11.922 -0.448 1 85.88 381 SER B C 1
ATOM 6321 O O . SER B 1 381 ? -27.609 -11.766 -1.212 1 85.88 381 SER B O 1
ATOM 6323 N N . ILE B 1 382 ? -25.438 -12.07 -0.874 1 84.62 382 ILE B N 1
ATOM 6324 C CA . ILE B 1 382 ? -25.094 -12.047 -2.291 1 84.62 382 ILE B CA 1
ATOM 6325 C C . ILE B 1 382 ? -25.656 -13.289 -2.979 1 84.62 382 ILE B C 1
ATOM 6327 O O . ILE B 1 382 ? -26.172 -13.203 -4.094 1 84.62 382 ILE B O 1
ATOM 6331 N N . PHE B 1 383 ? -25.547 -14.477 -2.367 1 84.38 383 PHE B N 1
ATOM 6332 C CA . PHE B 1 383 ? -25.891 -15.727 -3.023 1 84.38 383 PHE B CA 1
ATOM 6333 C C . PHE B 1 383 ? -27.266 -16.203 -2.559 1 84.38 383 PHE B C 1
ATOM 6335 O O . PHE B 1 383 ? -27.75 -17.25 -3.016 1 84.38 383 PHE B O 1
ATOM 6342 N N . ARG B 1 384 ? -28.109 -15.727 -1.592 1 66.81 384 ARG B N 1
ATOM 6343 C CA . ARG B 1 384 ? -29.438 -16.125 -1.141 1 66.81 384 ARG B CA 1
ATOM 6344 C C . ARG B 1 384 ? -30.312 -16.547 -2.318 1 66.81 384 ARG B C 1
ATOM 6346 O O . ARG B 1 384 ? -31.484 -16.156 -2.393 1 66.81 384 ARG B O 1
ATOM 6353 N N . TYR B 1 385 ? -29.719 -17.172 -3.357 1 48.94 385 TYR B N 1
ATOM 6354 C CA . TYR B 1 385 ? -30.672 -17.891 -4.191 1 48.94 385 TYR B CA 1
ATOM 6355 C C . TYR B 1 385 ? -31.172 -19.156 -3.496 1 48.94 385 TYR B C 1
ATOM 6357 O O . TYR B 1 385 ? -30.375 -19.875 -2.889 1 48.94 385 TYR B O 1
ATOM 6365 N N . VAL B 1 386 ? -32.5 -19.312 -2.996 1 43.75 386 VAL B N 1
ATOM 6366 C CA . VAL B 1 386 ? -33.25 -20.531 -2.713 1 43.75 386 VAL B CA 1
ATOM 6367 C C . VAL B 1 386 ? -33.062 -21.531 -3.846 1 43.75 386 VAL B C 1
ATOM 6369 O O . VAL B 1 386 ? -33.375 -21.234 -5.004 1 43.75 386 VAL B O 1
ATOM 6372 N N . PRO B 1 387 ? -32.031 -22.453 -3.834 1 40.47 387 PRO B N 1
ATOM 6373 C CA . PRO B 1 387 ? -32.25 -23.516 -4.809 1 40.47 387 PRO B CA 1
ATOM 6374 C C . PRO B 1 387 ? -33.719 -23.844 -5.016 1 40.47 387 PRO B C 1
ATOM 6376 O O . PRO B 1 387 ? -34.5 -23.844 -4.055 1 40.47 387 PRO B O 1
ATOM 6379 N N . SER B 1 388 ? -34.344 -23.391 -6.055 1 33.22 388 SER B N 1
ATOM 6380 C CA . SER B 1 388 ? -35.625 -23.984 -6.359 1 33.22 388 SER B CA 1
ATOM 6381 C C . SER B 1 388 ? -35.594 -25.484 -6.172 1 33.22 388 SER B C 1
ATOM 6383 O O . SER B 1 388 ? -34.812 -26.188 -6.809 1 33.22 388 SER B O 1
ATOM 6385 N N . THR B 1 389 ? -35.688 -26.016 -4.914 1 32.72 389 THR B N 1
ATOM 6386 C CA . THR B 1 389 ? -36.188 -27.375 -4.793 1 32.72 389 THR B CA 1
ATOM 6387 C C . THR B 1 389 ? -37.219 -27.672 -5.883 1 32.72 389 THR B C 1
ATOM 6389 O O . THR B 1 389 ? -38.312 -27.078 -5.902 1 32.72 389 THR B O 1
ATOM 6392 N N . THR B 1 390 ? -36.875 -27.641 -7.188 1 28.34 390 THR B N 1
ATOM 6393 C CA . THR B 1 390 ? -37.75 -28.578 -7.859 1 28.34 390 THR B CA 1
ATOM 6394 C C . THR B 1 390 ? -37.406 -30.016 -7.477 1 28.34 390 THR B C 1
ATOM 6396 O O . THR B 1 390 ? -36.25 -30.391 -7.441 1 28.34 390 THR B O 1
#

Sequence (780 aa):
MATYKNISSIQSKPNWRATVSLGYTSGKKNVERKQGFKTKKEAEVWVTDILSKKNKGFIAPTESNALFKDYINKWFNEYKSKHISINTRTNYRSRIDTHIVPKLGEYRLNKITNAIIQDFYNSLIGEGLKPSSVKKIMETVNGVLKYAQKSKLIYNLPTDIEKQPMNKPKVEFWTKEEIDFYLDRIYGSYLYTPILIEIFTGLRVGELCGLRWCDIDFDTNNLTVNNQVIYDRELKVLVFSEILKTDTSYRKISLPKMLTDYLKSIKGDSLDTDFIVLNLQGTMYNPRNLSMNFTKSIHKYRKSIDDLKGENKKIPEDYMRLKQITFHALRHTHATLLIFNGENIKVISERLGHKNISTTLDTYTHVMEDMKNNTADLLDSIFRYVPSTTMATYKNISSIQSKPNWRATVSLGYTSGKKNVERKQGFKTKKEAEVWVTDILSKKNKGFIAPTESNALFKDYINKWFNEYKSKHISINTRTNYRSRIDTHIVPKLGEYRLNKITNAIIQDFYNSLIGEGLKPSSVKKIMETVNGVLKYAQKSKLIYNLPTDIEKQPMNKPKVEFWTKEEIDFYLDRIYGSYLYTPILIEIFTGLRVGELCGLRWCDIDFDTNNLTVNNQVIYDRELKVLVFSEILKTDTSYRKISLPKMLTDYLKSIKGDSLDTDFIVLNLQGTMYNPRNLSMNFTKSIHKYRKSIDDLKGENKKIPEDYMRLKQITFHALRHTHATLLIFNGENIKVISERLGHKNISTTLDTYTHVMEDMKNNTADLLDSIFRYVPSTT

Organism: NCBI:txid704125

InterPro domains:
  IPR002104 Integrase, catalytic domain [PF00589] (195-368)
  IPR002104 Integrase, catalytic domain [PS51898] (169-377)
  IPR004107 Integrase, SAM-like, N-terminal [PF14659] (68-124)
  IPR010998 Integrase/recombinase, N-terminal [G3DSA:1.10.150.130] (62-172)
  IPR011010 DNA breaking-rejoining enzyme, catalytic core [SSF56349] (68-374)
  IPR013762 Integrase-like, catalytic domain superfamily [G3DSA:1.10.443.10] (173-383)
  IPR028259 AP2-like integrase, N-terminal domain [PF14657] (16-57)
  IPR044068 Core-binding (CB) domain [PS51900] (66-149)
  IPR050090 Bacterial tyrosine recombinase XerC/XerD complex [PTHR30349] (69-373)